Protein 5JM0 (pdb70)

Solvent-accessible surface area: 46627 Å² total; per-residue (Å²): 116,62,69,83,61,21,61,70,43,4,39,77,112,103,79,104,20,95,35,101,54,109,96,66,9,82,56,7,54,43,85,201,76,31,125,65,12,41,108,85,39,170,133,68,153,60,90,8,92,91,3,65,106,63,38,98,63,34,119,32,194,8,26,2,8,0,16,8,65,4,31,45,35,112,108,216,98,51,50,134,7,60,16,30,17,79,4,37,26,9,32,13,2,9,3,2,42,8,141,118,48,84,33,18,39,18,3,26,18,31,125,166,30,76,13,88,13,71,171,132,83,128,30,145,32,103,24,7,1,3,2,3,13,96,60,65,50,7,110,25,80,10,32,12,1,29,110,71,13,72,15,2,99,42,7,18,117,6,4,27,33,4,13,147,55,40,78,41,150,34,177,83,54,87,53,8,46,107,15,5,73,64,5,29,106,60,52,82,91,147,54,94,84,20,9,84,126,5,52,88,78,5,32,155,95,7,98,158,149,105,30,34,18,6,2,13,2,10,6,4,2,5,3,7,41,65,52,19,48,70,38,3,79,90,5,4,7,3,7,13,7,16,0,62,47,3,34,137,90,16,77,90,3,12,3,20,2,6,1,3,7,2,8,72,12,4,19,90,36,4,69,92,109,25,59,145,34,5,68,75,21,9,109,147,38,34,0,14,12,4,2,8,8,4,1,2,7,5,14,12,4,3,16,8,0,1,17,9,14,2,10,36,15,5,33,97,21,112,127,110,107,37,34,57,47,2,91,9,19,14,17,5,21,4,49,0,2,3,2,2,14,0,12,20,5,129,50,4,50,3,81,6,0,8,5,11,59,3,34,110,68,94,155,43,96,21,73,64,1,30,8,20,1,26,8,64,15,49,31,72,2,60,1,11,11,2,4,60,40,29,24,90,13,16,14,87,15,18,34,2,34,136,9,14,141,96,5,103,97,12,17,164,32,22,4,6,7,17,19,7,3,82,4,77,16,13,14,4,26,15,62,41,57,10,60,38,18,63,152,3,33,39,8,47,41,100,111,47,88,117,88,24,86,24,58,28,6,18,13,16,69,99,4,28,67,36,11,144,137,135,69,102,184,27,170,132,52,30,77,55,79,12,22,14,52,64,50,11,44,14,1,7,12,20,0,5,2,73,14,3,41,27,5,15,105,1,13,51,33,3,18,59,20,0,31,78,10,16,114,10,14,134,87,131,78,112,75,97,65,24,23,24,176,104,5,36,115,9,2,51,48,10,0,32,8,3,1,11,19,4,6,18,2,25,23,59,54,111,5,12,126,110,4,54,51,72,26,9,68,65,6,28,118,72,3,52,65,48,45,55,117,32,30,94,73,51,15,34,90,7,119,49,25,127,71,113,129,159,76,177,75,152,66,132,164,54,55,61,64,37,67,84,40,104,75,51,45,47,133,136,55,5,39,16,47,35,6,43,10,167,122,39,57,34,106,9,111,88,0,10,30,16,0,18,32,36,1,34,110,81,8,120,13,6,76,36,117,104,146,45,150,88,127,106,6,66,64,111,25,126,41,96,63,70,42,120,69,115,110,123,38,16,56,70,49,68,12,59,40,78,106,125,13,132,18,124,44,66,50,54,53,48,13,57,130,142,12,160,60,38,8,22,15,14,20,0,62,17,77,4,99,88,56,109,30,46,7,23,5,0,15,0,8,0,64,53,207,23,113,50,6,18,6,5,4,10,13,1,31,7,150,40,78,10,122,103,74,140,51,42,93,30,89,34,26,25,8,1,5,44,1,1,2,3,3,22,124,170,63,42,3,2,0,1,0,0,34,6,2,2,7,6,3,12,83,47,18,37,1,21,0,2,3,16,2,1,3,112,17,120,11,55,68,6,16,141,32,90,16,123,4,69,0,0,22,0,22,5,114,34,78,48,33,34,25,2,10,102,42,0,18,110,61,42,96,105,119,77,98,75,90,27,167,90,135,52,132,70,149,117,83,114,78,25,119,44,78,36,134,34,24,36,63,28,0,36,9,6,14,59,120,135,34,2,30,2,8,8,5,14,1,9,26,13,70,122,49,112,6,68,5,76,23,49,70,109,182,89,182,30,55,47,1,18,3,14,22,106,121,50,218,115,170,37,29,132,121,0,134,38,6,33,4,2,4,0,26,14,57,110

GO terms:
  GO:0000329 fungal-type vacuole membrane (C, IDA)
  GO:0034270 Cvt complex (C, IDA)
  GO:0004559 alpha-mannosidase activity (F, IDA)
  GO:0042149 cellular response to glucose starvation (P, IMP)
  GO:0009313 oligosaccharide catabolic process (P, IMP)
  GO:0019309 mannose catabolic process (P, IMP)
  GO:0006995 cellular response to nitrogen starvation (P, IMP)
  GO:0005515 protein binding (F, IPI)

InterPro domains:
  IPR000602 Glycoside hydrolase family 38, N-terminal domain [PF01074] (289-561)
  IPR011013 Galactose mutarotase-like domain superfamily [SSF74650] (707-1083)
  IPR011330 Glycoside hydrolase/deacetylase, beta/alpha-barrel [SSF88713] (289-563)
  IPR011682 Glycosyl hydrolase family 38, C-terminal [PF07748] (709-928)
  IPR015341 Glycoside hydrolase family 38, central domain [PF09261] (565-664)
  IPR015341 Glycoside hydrolase family 38, central domain [SM00872] (565-645)
  IPR027291 Glycoside hydrolase 38, N-terminal domain superfamily [G3DSA:3.20.110.10] (286-565)
  IPR028995 Glycoside hydrolase families 57/38, central domain superfamily [SSF88688] (564-669)
  IPR037094 Glycoside hydrolase family 38, central domain superfamily [G3DSA:1.20.1270.50] (569-670)
  IPR041147 Glycosyl hydrolases family 38, C-terminal domain [PF17677] (986-1079)
  IPR054723 Alpha-mannosidase Ams1-like, N-terminal [PF22907] (71-206)

Nearest PDB structures (foldseek):
  5jm0-assembly1_A  TM=1.001E+00  e=0.000E+00  Saccharomyces cerevisiae S288C
  7dd9-assembly1_A  TM=8.803E-01  e=8.271E-75  Schizosaccharomyces pombe 972h-
  7vqo-assembly1_A  TM=8.665E-01  e=3.136E-72  Thermochaetoides thermophila DSM 1495
  7ufs-assembly1_D  TM=8.437E-01  e=1.717E-60  Bifidobacterium longum
  6rry-assembly1_A  TM=6.645E-01  e=5.217E-22  Drosophila melanogaster

Radius of gyration: 32.11 Å; Cα contacts (8 Å, |Δi|>4): 1920; chains: 1; bounding box: 74×74×101 Å

B-factor: mean 110.64, std 63.25, range [19.18, 408.56]

Organism: Saccharomyces cerevisiae (strain ATCC 204508 / S288c) (NCBI:txid559292)

Secondary structure (DSSP, 8-state):
--HHHHHTTTTT----EE----TTEEEEEE---HHHHSTTTSSSS-S-EE--S-----S-S-EEEEEE-BPPPSSSHHHHSPPEEE----SB--EE--SSS---B---S-SS---BPPSSS-S-B--EEEEE--------EEEE--HHHHHHHHHHHHHHHHHHHS-TTSHHHHHHHHHHHHHHHHHTT--HHHHHHHHHHHHHHH-----EE--EEE----SSSSS-HHHHTTTSHHHHHHHHHHHHHSSS--EEES-SHHHHHHHHHS-SSSHHHHHHHHHHSSEEEETT-S----SSSS-HHHHHHHHHTTSGGGGSS---EES--B-SS--S--SSHHHHHHHTT--EEE-SSS---S-SS---SSEEEE-TTS-EEEEE---TTTTSSBTT---GGGTHHHHHTT--SSB---EES--SSSS----TTHHHHHHHHHHHS-SSSSSPEE-S---HHHHHHHHHHHS---SS-----S---S----GGGTS-THHHHHHHHHHHHHHHHHHHTTTTTTTS-SS-S--HHHHHHHHHHHGGG-STTTTTT-S-HHHHHHHSSHHHHHHHHHHHHHTTTTTTTTGGG-SS-B--------STT-----SS-EEEEPTTT-SEEEEE-TTT--B-----EEEEEE--S-SSS--PPTTPPPEE---S--EEES---SS---EEE-B--SS---EEE--EEEE----EEEEEEEEEEEEE-S--SEEEEEEEE-----SEEEE--TTS-EEEESS--TT---S---EE-SSEEEEE-SSEEEEEEEES--EEEESSSEEEEEEEE---SS-TTTTSEEEEEEE--EEEESSSTTHHHHTTGGGG----B------S--------S---TTEEEEEEEE------EEEEEEESS-SS--EE-----SSSEEEEB-TT--B------SEEPTT-EEEEEEE-

Foldseek 3Di:
DCLCVLQVDLLPACAKDFDFDQPQKWKFKDQPAPVVVLVVPPPDDDRIGRDSDWDDDDADQIKMKIKHKDADPDPPPQLVWWKWKAKAAFQAKWKAFQDSHDDTAAGNAHRGDIDGDDSPDHGITMMMIMHGPNPDIMDIGIIIRHPLLVLLSLLLNLLSLVLVQDDPVDCVNVLSSVLSVQQCVQVPPDDPVSSSVNSVVSLCSLPPQEEAEAEAEEKAADCCFQDHNVRLLNVLSNAVNLVVVLCVVDPLHAYEDAALCSVVSCCVSPVPNVVVVVQVVQVPARYAYELLFHFQFAAFAAFCVLVLCRLQVSCVCVVPRHDRYALEHERAPHFWDFLCVLVQSVQSVRQEYEYFDQDDADPQLFHAQFDWEQEPLRGIGGYGYFDNCGQCLQEVDSSQCNCVVVQPVRDPQRYGYYYYWDNDGSMTHDDSCVNVSQVSNCSNPDDDDDPYHYDHSDDVRVVVVSNPPPDDPDDDTGYDYTMGDAQRLCFLQQFPLVLVQLLVLLSVLLLPCFPVQVVQQVVDDDVRTDCQVPSSVLSVLSSSQRHHCRRSQHHAAVCSVVSVPCSSVVSNVVSVVVVVVVCASPCQQPFWDFDDDDFDDDDPVFWDDADAWTWGDDPQFRFIAWTADPVLGDTGGRAFWKWKFFFDAFRRHTDGDDPDDIDTQRDRKDWAWDDDDLAWTWIFIWTADPVTWTKGKIWTDCGPPVGHDQWIKIKIKTFFDDDFRMWMKIKGAFPDDAQWKWAATHQEIDIDGLDDDPPYDGDDFKDFHHFWIWGDPLAWTKIKGWPSFRMWHRDNRMTMTTNHGGGPYNHPVSTGGMDMIMMTIGTTGNVCPLVSLVCHRPVSDDTDTDRDHHDHDDDDNFFDDWDDSQKDWSDKHFHNDLRKIKTKIGGHDFPPDWAFGPGDHPPWHKAWHGSNRDDDPVGDGRIHHGGHMTMMITHD

Structure (mmCIF, N/CA/C/O backbone):
data_5JM0
#
_entry.id   5JM0
#
_cell.length_a   1.0
_cell.length_b   1.0
_cell.length_c   1.0
_cell.angle_alpha   90.00
_cell.angle_beta   90.00
_cell.angle_gamma   90.00
#
_symmetry.space_group_name_H-M   'P 1'
#
loop_
_atom_site.group_PDB
_atom_site.id
_atom_site.type_symbol
_atom_site.label_atom_id
_atom_site.label_alt_id
_atom_site.label_comp_id
_atom_site.label_asym_id
_atom_site.label_entity_id
_atom_site.label_seq_id
_atom_site.pdbx_PDB_ins_code
_atom_site.Cartn_x
_atom_site.Cartn_y
_atom_site.Cartn_z
_atom_site.occupancy
_atom_site.B_iso_or_equiv
_atom_site.auth_seq_id
_atom_site.auth_comp_id
_atom_site.auth_asym_id
_atom_site.auth_atom_id
_atom_site.pdbx_PDB_model_num
ATOM 1 N N . UNK A 1 1 ? 124.379 141.269 153.021 1.00 32.59 -12 UNK A N 1
ATOM 2 C CA . UNK A 1 1 ? 125.087 142.473 152.603 1.00 30.65 -12 UNK A CA 1
ATOM 3 C C . UNK A 1 1 ? 124.124 143.640 152.419 1.00 28.50 -12 UNK A C 1
ATOM 4 O O . UNK A 1 1 ? 124.477 144.656 151.818 1.00 26.36 -12 UNK A O 1
ATOM 5 N N . UNK A 1 2 ? 122.909 143.479 152.942 1.00 25.00 -11 UNK A N 1
ATOM 6 C CA . UNK A 1 2 ? 121.861 144.495 152.860 1.00 25.77 -11 UNK A CA 1
ATOM 7 C C . UNK A 1 2 ? 121.577 144.914 151.419 1.00 27.42 -11 UNK A C 1
ATOM 8 O O . UNK A 1 2 ? 121.283 146.078 151.148 1.00 31.84 -11 UNK A O 1
ATOM 10 N N . UNK A 1 3 ? 121.670 143.958 150.500 1.00 26.98 -10 UNK A N 1
ATOM 11 C CA . UNK A 1 3 ? 121.415 144.224 149.089 1.00 25.81 -10 UNK A CA 1
ATOM 12 C C . UNK A 1 3 ? 119.919 144.279 148.801 1.00 24.21 -10 UNK A C 1
ATOM 13 O O . UNK A 1 3 ? 119.450 145.141 148.058 1.00 26.08 -10 UNK A O 1
ATOM 15 N N . UNK A 1 4 ? 119.173 143.352 149.395 1.00 24.38 -9 UNK A N 1
ATOM 16 C CA . UNK A 1 4 ? 117.729 143.295 149.204 1.00 26.93 -9 UNK A CA 1
ATOM 17 C C . UNK A 1 4 ? 117.008 144.122 150.262 1.00 28.08 -9 UNK A C 1
ATOM 18 O O . UNK A 1 4 ? 115.781 144.217 150.260 1.00 26.46 -9 UNK A O 1
ATOM 20 N N . UNK A 1 5 ? 117.778 144.708 151.172 1.00 30.34 -8 UNK A N 1
ATOM 21 C CA . UNK A 1 5 ? 117.219 145.553 152.219 1.00 34.19 -8 UNK A CA 1
ATOM 22 C C . UNK A 1 5 ? 116.880 146.949 151.701 1.00 32.32 -8 UNK A C 1
ATOM 23 O O . UNK A 1 5 ? 115.809 147.477 151.983 1.00 31.49 -8 UNK A O 1
ATOM 25 N N . UNK A 1 6 ? 117.812 147.551 150.970 1.00 29.41 -7 UNK A N 1
ATOM 26 C CA . UNK A 1 6 ? 117.621 148.894 150.425 1.00 28.06 -7 UNK A CA 1
ATOM 27 C C . UNK A 1 6 ? 116.838 148.915 149.112 1.00 28.02 -7 UNK A C 1
ATOM 28 O O . UNK A 1 6 ? 116.074 149.845 148.851 1.00 31.44 -7 UNK A O 1
ATOM 30 N N . UNK A 1 7 ? 117.041 147.895 148.285 1.00 28.17 -6 UNK A N 1
ATOM 31 C CA . UNK A 1 7 ? 116.523 147.898 146.919 1.00 32.67 -6 UNK A CA 1
ATOM 32 C C . UNK A 1 7 ? 115.024 147.615 146.829 1.00 31.26 -6 UNK A C 1
ATOM 33 O O . UNK A 1 7 ? 114.306 148.282 146.085 1.00 31.05 -6 UNK A O 1
ATOM 35 N N . UNK A 1 8 ? 114.560 146.614 147.570 1.00 31.98 -5 UNK A N 1
ATOM 36 C CA . UNK A 1 8 ? 113.173 146.166 147.467 1.00 28.87 -5 UNK A CA 1
ATOM 37 C C . UNK A 1 8 ? 112.243 146.739 148.540 1.00 30.03 -5 UNK A C 1
ATOM 38 O O . UNK A 1 8 ? 111.065 146.388 148.586 1.00 28.31 -5 UNK A O 1
ATOM 40 N N . UNK A 1 9 ? 112.763 147.606 149.403 1.00 30.75 -4 UNK A N 1
ATOM 41 C CA . UNK A 1 9 ? 111.972 148.107 150.528 1.00 30.35 -4 UNK A CA 1
ATOM 42 C C . UNK A 1 9 ? 111.133 149.331 150.172 1.00 30.10 -4 UNK A C 1
ATOM 43 O O . UNK A 1 9 ? 109.909 149.248 150.080 1.00 33.10 -4 UNK A O 1
ATOM 45 N N . UNK A 1 10 ? 111.796 150.467 149.980 1.00 27.61 -3 UNK A N 1
ATOM 46 C CA . UNK A 1 10 ? 111.099 151.723 149.723 1.00 26.89 -3 UNK A CA 1
ATOM 47 C C . UNK A 1 10 ? 110.601 151.807 148.284 1.00 24.66 -3 UNK A C 1
ATOM 48 O O . UNK A 1 10 ? 109.858 152.721 147.928 1.00 26.28 -3 UNK A O 1
ATOM 50 N N . UNK A 1 11 ? 111.013 150.849 147.461 1.00 24.52 -2 UNK A N 1
ATOM 51 C CA . UNK A 1 11 ? 110.586 150.801 146.069 1.00 24.70 -2 UNK A CA 1
ATOM 52 C C . UNK A 1 11 ? 109.156 150.283 145.955 1.00 24.96 -2 UNK A C 1
ATOM 53 O O . UNK A 1 11 ? 108.494 150.479 144.936 1.00 26.96 -2 UNK A O 1
ATOM 55 N N . UNK A 1 12 ? 108.686 149.620 147.007 1.00 23.92 -1 UNK A N 1
ATOM 56 C CA . UNK A 1 12 ? 107.332 149.078 147.026 1.00 22.58 -1 UNK A CA 1
ATOM 57 C C . UNK A 1 12 ? 106.463 149.794 148.055 1.00 22.92 -1 UNK A C 1
ATOM 58 O O . UNK A 1 12 ? 105.601 150.598 147.695 1.00 24.90 -1 UNK A O 1
ATOM 60 N N . UNK A 1 13 ? 106.707 149.498 149.330 1.00 25.21 0 UNK A N 1
ATOM 61 C CA . UNK A 1 13 ? 105.963 150.086 150.443 1.00 22.65 0 UNK A CA 1
ATOM 62 C C . UNK A 1 13 ? 104.455 149.915 150.280 1.00 21.91 0 UNK A C 1
ATOM 63 O O . UNK A 1 13 ? 103.705 150.892 150.292 1.00 27.44 0 UNK A O 1
ATOM 65 N N . LYS A 1 58 ? 98.265 169.133 147.727 1.00 129.84 45 LYS A N 1
ATOM 66 C CA . LYS A 1 58 ? 98.711 168.104 148.658 1.00 129.84 45 LYS A CA 1
ATOM 67 C C . LYS A 1 58 ? 99.245 166.884 147.915 1.00 129.84 45 LYS A C 1
ATOM 68 O O . LYS A 1 58 ? 99.539 166.953 146.723 1.00 129.84 45 LYS A O 1
ATOM 74 N N . ARG A 1 59 ? 99.361 165.766 148.625 1.00 95.88 46 ARG A N 1
ATOM 75 C CA . ARG A 1 59 ? 99.874 164.532 148.038 1.00 95.88 46 ARG A CA 1
ATOM 76 C C . ARG A 1 59 ? 98.837 163.915 147.100 1.00 95.88 46 ARG A C 1
ATOM 77 O O . ARG A 1 59 ? 97.760 164.479 146.903 1.00 95.88 46 ARG A O 1
ATOM 83 N N . ILE A 1 60 ? 99.167 162.762 146.524 1.00 95.41 47 ILE A N 1
ATOM 84 C CA . ILE A 1 60 ? 98.287 162.089 145.573 1.00 95.41 47 ILE A CA 1
ATOM 85 C C . ILE A 1 60 ? 96.908 161.806 146.170 1.00 95.41 47 ILE A C 1
ATOM 86 O O . ILE A 1 60 ? 96.787 161.216 147.243 1.00 95.41 47 ILE A O 1
ATOM 91 N N . SER A 1 61 ? 95.870 162.247 145.465 1.00 80.35 48 SER A N 1
ATOM 92 C CA . SER A 1 61 ? 94.498 162.073 145.925 1.00 80.35 48 SER A CA 1
ATOM 93 C C . SER A 1 61 ? 93.609 161.548 144.803 1.00 80.35 48 SER A C 1
ATOM 94 O O . SER A 1 61 ? 93.729 161.970 143.653 1.00 80.35 48 SER A O 1
ATOM 97 N N . LEU A 1 62 ? 92.716 160.625 145.146 1.00 132.19 49 LEU A N 1
ATOM 98 C CA . LEU A 1 62 ? 91.828 160.018 144.162 1.00 132.19 49 LEU A CA 1
ATOM 99 C C . LEU A 1 62 ? 90.368 160.363 144.439 1.00 132.19 49 LEU A C 1
ATOM 100 O O . LEU A 1 62 ? 89.804 159.949 145.451 1.00 132.19 49 LEU A O 1
ATOM 105 N N . ASP A 1 63 ? 89.761 161.123 143.532 1.00 111.95 50 ASP A N 1
ATOM 106 C CA . ASP A 1 63 ? 88.353 161.481 143.651 1.00 111.95 50 ASP A CA 1
ATOM 107 C C . ASP A 1 63 ? 87.547 160.807 142.546 1.00 111.95 50 ASP A C 1
ATOM 108 O O . ASP A 1 63 ? 88.065 160.548 141.461 1.00 111.95 50 ASP A O 1
ATOM 113 N N . HIS A 1 64 ? 86.280 160.521 142.825 1.00 105.80 51 HIS A N 1
ATOM 114 C CA . HIS A 1 64 ? 85.439 159.817 141.865 1.00 105.80 51 HIS A CA 1
ATOM 115 C C . HIS A 1 64 ? 84.205 160.625 141.480 1.00 105.80 51 HIS A C 1
ATOM 116 O O . HIS A 1 64 ? 83.398 160.990 142.335 1.00 105.80 51 HIS A O 1
ATOM 123 N N . ASP A 1 65 ? 84.065 160.900 140.187 1.00 162.03 52 ASP A N 1
ATOM 124 C CA . ASP A 1 65 ? 82.868 161.551 139.672 1.00 162.03 52 ASP A CA 1
ATOM 125 C C . ASP A 1 65 ? 82.109 160.568 138.787 1.00 162.03 52 ASP A C 1
ATOM 126 O O . ASP A 1 65 ? 82.542 160.255 137.678 1.00 162.03 52 ASP A O 1
ATOM 131 N N . HIS A 1 66 ? 80.975 160.085 139.285 1.00 98.52 53 HIS A N 1
ATOM 132 C CA . HIS A 1 66 ? 80.191 159.088 138.567 1.00 98.52 53 HIS A CA 1
ATOM 133 C C . HIS A 1 66 ? 79.311 159.709 137.486 1.00 98.52 53 HIS A C 1
ATOM 134 O O . HIS A 1 66 ? 79.238 159.202 136.368 1.00 98.52 53 HIS A O 1
ATOM 141 N N . VAL A 1 67 ? 78.654 160.816 137.819 1.00 130.70 54 VAL A N 1
ATOM 142 C CA . VAL A 1 67 ? 77.714 161.445 136.899 1.00 130.70 54 VAL A CA 1
ATOM 143 C C . VAL A 1 67 ? 78.434 162.182 135.775 1.0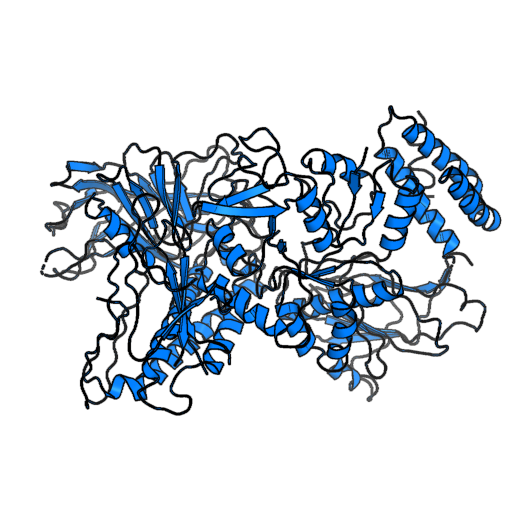0 130.70 54 VAL A C 1
ATOM 144 O O . VAL A 1 67 ? 79.665 162.209 135.731 1.00 130.70 54 VAL A O 1
ATOM 148 N N . LYS A 1 68 ? 77.650 162.751 134.858 1.00 126.52 55 LYS A N 1
ATOM 149 C CA . LYS A 1 68 ? 78.157 163.557 133.743 1.00 126.52 55 LYS A CA 1
ATOM 150 C C . LYS A 1 68 ? 78.975 162.739 132.738 1.00 126.52 55 LYS A C 1
ATOM 151 O O . LYS A 1 68 ? 79.413 163.262 131.713 1.00 126.52 55 LYS A O 1
ATOM 157 N N . VAL A 1 69 ? 79.179 161.460 133.038 1.00 78.32 56 VAL A N 1
ATOM 158 C CA . VAL A 1 69 ? 79.981 160.580 132.197 1.00 78.32 56 VAL A CA 1
ATOM 159 C C . VAL A 1 69 ? 79.126 159.859 131.156 1.00 78.32 56 VAL A C 1
ATOM 160 O O . VAL A 1 69 ? 78.103 159.261 131.488 1.00 78.32 56 VAL A O 1
ATOM 164 N N . TRP A 1 70 ? 79.553 159.918 129.897 1.00 67.37 57 TRP A N 1
ATOM 165 C CA . TRP A 1 70 ? 78.818 159.284 128.807 1.00 67.37 57 TRP A CA 1
ATOM 166 C C . TRP A 1 70 ? 79.665 158.241 128.078 1.00 67.37 57 TRP A C 1
ATOM 167 O O . TRP A 1 70 ? 80.890 158.351 128.026 1.00 67.37 57 TRP A O 1
ATOM 177 N N . TRP A 1 71 ? 79.005 157.231 127.518 1.00 121.89 58 TRP A N 1
ATOM 178 C CA . TRP A 1 71 ? 79.690 156.204 126.736 1.00 121.89 58 TRP A CA 1
ATOM 179 C C . TRP A 1 71 ? 79.020 156.025 125.376 1.00 121.89 58 TRP A C 1
ATOM 180 O O . TRP A 1 71 ? 77.827 156.284 125.225 1.00 121.89 58 TRP A O 1
ATOM 190 N N . TYR A 1 72 ? 79.792 155.580 124.389 1.00 124.42 59 TYR A N 1
ATOM 191 C CA . TYR A 1 72 ? 79.283 155.429 123.029 1.00 124.42 59 TYR A CA 1
ATOM 192 C C . TYR A 1 72 ? 79.978 154.288 122.289 1.00 124.42 59 TYR A C 1
ATOM 193 O O . TYR A 1 72 ? 81.170 154.052 122.475 1.00 124.42 59 TYR A O 1
ATOM 202 N N . GLN A 1 73 ? 79.228 153.580 121.451 1.00 103.88 60 GLN A N 1
ATOM 203 C CA . GLN A 1 73 ? 79.786 152.465 120.693 1.00 103.88 60 GLN A CA 1
ATOM 204 C C . GLN A 1 73 ? 79.156 152.351 119.307 1.00 103.88 60 GLN A C 1
ATOM 205 O O . GLN A 1 73 ? 77.947 152.520 119.150 1.00 103.88 60 GLN A O 1
ATOM 211 N N . VAL A 1 74 ? 79.981 152.062 118.306 1.00 71.58 61 VAL A N 1
ATOM 212 C CA . VAL A 1 74 ? 79.489 151.835 116.952 1.00 71.58 61 VAL A CA 1
ATOM 213 C C . VAL A 1 74 ? 79.615 150.365 116.574 1.00 71.58 61 VAL A C 1
ATOM 214 O O . VAL A 1 74 ? 80.718 149.864 116.364 1.00 71.58 61 VAL A O 1
ATOM 218 N N . SER A 1 75 ? 78.481 149.678 116.484 1.00 60.88 62 SER A N 1
ATOM 219 C CA . SER A 1 75 ? 78.471 148.270 116.110 1.00 60.88 62 SER A CA 1
ATOM 220 C C . SER A 1 75 ? 78.222 148.109 114.615 1.00 60.88 62 SER A C 1
ATOM 221 O O . SER A 1 75 ? 78.203 146.994 114.093 1.00 60.88 62 SER A O 1
ATOM 224 N N . PHE A 1 76 ? 78.032 149.233 113.932 1.00 96.59 63 PHE A N 1
ATOM 225 C CA . PHE A 1 76 ? 77.759 149.227 112.500 1.00 96.59 63 PHE A CA 1
ATOM 226 C C . PHE A 1 76 ? 79.038 149.019 111.696 1.00 96.59 63 PHE A C 1
ATOM 227 O O . PHE A 1 76 ? 79.774 149.968 111.425 1.00 96.59 63 PHE A O 1
ATOM 235 N N . SER A 1 90 ? 84.692 158.887 112.274 1.00 128.22 77 SER A N 1
ATOM 236 C CA . SER A 1 90 ? 85.137 160.268 112.130 1.00 128.22 77 SER A CA 1
ATOM 237 C C . SER A 1 90 ? 84.773 161.097 113.358 1.00 128.22 77 SER A C 1
ATOM 238 O O . SER A 1 90 ? 83.687 160.949 113.918 1.00 128.22 77 SER A O 1
ATOM 241 N N . TRP A 1 91 ? 85.688 161.968 113.768 1.00 60.27 78 TRP A N 1
ATOM 242 C CA . TRP A 1 91 ? 85.471 162.823 114.930 1.00 60.27 78 TRP A CA 1
ATOM 243 C C . TRP A 1 91 ? 84.533 163.979 114.601 1.00 60.27 78 TRP A C 1
ATOM 244 O O . TRP A 1 91 ? 83.865 164.520 115.483 1.00 60.27 78 TRP A O 1
ATOM 254 N N . LYS A 1 92 ? 84.490 164.356 113.328 1.00 116.61 79 LYS A N 1
ATOM 255 C CA . LYS A 1 92 ? 83.641 165.453 112.878 1.00 116.61 79 LYS A CA 1
ATOM 256 C C . LYS A 1 92 ? 82.188 165.004 112.741 1.00 116.61 79 LYS A C 1
ATOM 257 O O . LYS A 1 92 ? 81.264 165.806 112.865 1.00 116.61 79 LYS A O 1
ATOM 263 N N . SER A 1 93 ? 81.994 163.714 112.486 1.00 36.43 80 SER A N 1
ATOM 264 C CA . SER A 1 93 ? 80.655 163.168 112.298 1.00 36.43 80 SER A CA 1
ATOM 265 C C . SER A 1 93 ? 79.934 162.948 113.625 1.00 36.43 80 SER A C 1
ATOM 266 O O . SER A 1 93 ? 78.709 163.049 113.697 1.00 36.43 80 SER A O 1
ATOM 269 N N . ILE A 1 94 ? 80.696 162.648 114.672 1.00 108.00 81 ILE A N 1
ATOM 270 C CA . ILE A 1 94 ? 80.113 162.327 115.970 1.00 108.00 81 ILE A CA 1
ATOM 271 C C . ILE A 1 94 ? 79.796 163.566 116.805 1.00 108.00 81 ILE A C 1
ATOM 272 O O . ILE A 1 94 ? 79.067 163.480 117.794 1.00 108.00 81 ILE A O 1
ATOM 277 N N . ILE A 1 95 ? 80.339 164.714 116.413 1.00 132.86 82 ILE A N 1
ATOM 278 C CA . ILE A 1 95 ? 80.120 165.941 117.172 1.00 132.86 82 ILE A CA 1
ATOM 279 C C . ILE A 1 95 ? 78.725 166.499 116.892 1.00 132.86 82 ILE A C 1
ATOM 280 O O . ILE A 1 95 ? 78.149 167.202 117.723 1.00 132.86 82 ILE A O 1
ATOM 285 N N . GLU A 1 96 ? 78.183 166.175 115.722 1.00 78.12 83 GLU A N 1
ATOM 286 C CA . GLU A 1 96 ? 76.834 166.593 115.362 1.00 78.12 83 GLU A CA 1
ATOM 287 C C . GLU A 1 96 ? 75.795 165.625 115.919 1.00 78.12 83 GLU A C 1
ATOM 288 O O . GLU A 1 96 ? 74.611 165.949 116.005 1.00 78.12 83 GLU A O 1
ATOM 294 N N . ARG A 1 97 ? 76.251 164.435 116.295 1.00 136.22 84 ARG A N 1
ATOM 295 C CA . ARG A 1 97 ? 75.365 163.394 116.804 1.00 136.22 84 ARG A CA 1
ATOM 296 C C . ARG A 1 97 ? 75.319 163.381 118.329 1.00 136.22 84 ARG A C 1
ATOM 297 O O . ARG A 1 97 ? 74.646 162.545 118.930 1.00 136.22 84 ARG A O 1
ATOM 304 N N . ASP A 1 98 ? 76.036 164.311 118.951 1.00 72.03 85 ASP A N 1
ATOM 305 C CA . ASP A 1 98 ? 76.140 164.343 120.405 1.00 72.03 85 ASP A CA 1
ATOM 306 C C . ASP A 1 98 ? 74.981 165.090 121.060 1.00 72.03 85 ASP A C 1
ATOM 307 O O . ASP A 1 98 ? 74.159 164.491 121.755 1.00 72.03 85 ASP A O 1
ATOM 312 N N . LYS A 1 99 ? 74.923 166.398 120.836 1.00 152.39 86 LYS A N 1
ATOM 313 C CA . LYS A 1 99 ? 73.965 167.257 121.525 1.00 152.39 86 LYS A CA 1
ATOM 314 C C . LYS A 1 99 ? 72.525 167.063 121.053 1.00 152.39 86 LYS A C 1
ATOM 315 O O . LYS A 1 99 ? 71.583 167.400 121.771 1.00 152.39 86 LYS A O 1
ATOM 321 N N . LYS A 1 100 ? 72.352 166.523 119.851 1.00 209.17 87 LYS A N 1
ATOM 322 C CA . LYS A 1 100 ? 71.019 166.380 119.274 1.00 209.17 87 LYS A CA 1
ATOM 323 C C . LYS A 1 100 ? 70.284 165.148 119.797 1.00 209.17 87 LYS A C 1
ATOM 324 O O . LYS A 1 100 ? 70.734 164.018 119.607 1.00 209.17 87 LYS A O 1
ATOM 330 N N . GLY A 1 101 ? 69.146 165.382 120.447 1.00 103.85 88 GLY A N 1
ATOM 331 C CA . GLY A 1 101 ? 68.282 164.318 120.930 1.00 103.85 88 GLY A CA 1
ATOM 332 C C . GLY A 1 101 ? 68.968 163.330 121.853 1.00 103.85 88 GLY A C 1
ATOM 333 O O . GLY A 1 101 ? 69.964 163.656 122.499 1.00 103.85 88 GLY A O 1
ATOM 334 N N . GLU A 1 102 ? 68.429 162.115 121.917 1.00 220.22 89 GLU A N 1
ATOM 335 C CA . GLU A 1 102 ? 69.075 161.039 122.656 1.00 220.22 89 GLU A CA 1
ATOM 336 C C . GLU A 1 102 ? 69.525 159.938 121.703 1.00 220.22 89 GLU A C 1
ATOM 337 O O . GLU A 1 102 ? 68.709 159.188 121.167 1.00 220.22 89 GLU A O 1
ATOM 343 N N . LEU A 1 103 ? 70.834 159.852 121.501 1.00 150.50 90 LEU A N 1
ATOM 344 C CA . LEU A 1 103 ? 71.432 158.837 120.643 1.00 150.50 90 LEU A CA 1
ATOM 345 C C . LEU A 1 103 ? 72.110 157.757 121.475 1.00 150.50 90 LEU A C 1
ATOM 346 O O . LEU A 1 103 ? 71.958 157.718 122.696 1.00 150.50 90 LEU A O 1
ATOM 351 N N . GLU A 1 104 ? 72.848 156.876 120.804 1.00 115.07 91 GLU A N 1
ATOM 352 C CA . GLU A 1 104 ? 73.530 155.761 121.458 1.00 115.07 91 GLU A CA 1
ATOM 353 C C . GLU A 1 104 ? 74.499 156.218 122.552 1.00 115.07 91 GLU A C 1
ATOM 354 O O . GLU A 1 104 ? 74.989 155.401 123.332 1.00 115.07 91 GLU A O 1
ATOM 360 N N . PHE A 1 105 ? 74.778 157.518 122.604 1.00 140.90 92 PHE A N 1
ATOM 361 C CA . PHE A 1 105 ? 75.528 158.085 123.716 1.00 140.90 92 PHE A CA 1
ATOM 362 C C . PHE A 1 105 ? 74.669 157.979 124.971 1.00 140.90 92 PHE A C 1
ATOM 363 O O . PHE A 1 105 ? 73.550 158.492 125.006 1.00 140.90 92 PHE A O 1
ATOM 371 N N . ARG A 1 106 ? 75.192 157.321 126.000 1.00 95.92 93 ARG A N 1
ATOM 372 C CA . ARG A 1 106 ? 74.419 157.064 127.213 1.00 95.92 93 ARG A CA 1
ATOM 373 C C . ARG A 1 106 ? 75.280 157.164 128.466 1.00 95.92 93 ARG A C 1
ATOM 374 O O . ARG A 1 106 ? 76.507 157.164 128.387 1.00 95.92 93 ARG A O 1
ATOM 380 N N . GLU A 1 107 ? 74.626 157.249 129.620 1.00 85.48 94 GLU A N 1
ATOM 381 C CA . GLU A 1 107 ? 75.322 157.321 130.900 1.00 85.48 94 GLU A CA 1
ATOM 382 C C . GLU A 1 107 ? 76.052 156.016 131.209 1.00 85.48 94 GLU A C 1
ATOM 383 O O . GLU A 1 107 ? 75.479 154.933 131.098 1.00 85.48 94 GLU A O 1
ATOM 389 N N . ALA A 1 108 ? 77.319 156.128 131.596 1.00 136.20 95 ALA A N 1
ATOM 390 C CA . ALA A 1 108 ? 78.120 154.960 131.944 1.00 136.20 95 ALA A CA 1
ATOM 391 C C . ALA A 1 108 ? 78.303 154.855 133.454 1.00 136.20 95 ALA A C 1
ATOM 392 O O . ALA A 1 108 ? 77.742 153.966 134.092 1.00 136.20 95 ALA A O 1
ATOM 394 N N . ASN A 1 109 ? 79.129 155.749 133.996 1.00 262.86 96 ASN A N 1
ATOM 395 C CA . ASN A 1 109 ? 79.352 155.930 135.437 1.00 262.86 96 ASN A CA 1
ATOM 396 C C . ASN A 1 109 ? 80.016 154.727 136.118 1.00 262.86 96 ASN A C 1
ATOM 397 O O . ASN A 1 109 ? 80.401 154.807 137.285 1.00 262.86 96 ASN A O 1
ATOM 402 N N . ILE A 1 110 ? 80.160 153.624 135.390 1.00 135.66 97 ILE A N 1
ATOM 403 C CA . ILE A 1 110 ? 80.833 152.436 135.910 1.00 135.66 97 ILE A CA 1
ATOM 404 C C . ILE A 1 110 ? 81.768 151.828 134.872 1.00 135.66 97 ILE A C 1
ATOM 405 O O . ILE A 1 110 ? 81.868 152.319 133.748 1.00 135.66 97 ILE A O 1
ATOM 410 N N . ASN A 1 111 ? 82.445 150.751 135.256 1.00 138.43 98 ASN A N 1
ATOM 411 C CA . ASN A 1 111 ? 83.317 150.026 134.342 1.00 138.43 98 ASN A CA 1
ATOM 412 C C . ASN A 1 111 ? 82.501 149.265 133.304 1.00 138.43 98 ASN A C 1
ATOM 413 O O . ASN A 1 111 ? 81.550 148.564 133.645 1.00 138.43 98 ASN A O 1
ATOM 418 N N . GLN A 1 112 ? 82.874 149.408 132.036 1.00 124.61 99 GLN A N 1
ATOM 419 C CA . GLN A 1 112 ? 82.131 148.780 130.951 1.00 124.61 99 GLN A CA 1
ATOM 420 C C . GLN A 1 112 ? 82.901 147.621 130.325 1.00 124.61 99 GLN A C 1
ATOM 421 O O . GLN A 1 112 ? 83.896 147.834 129.632 1.00 124.61 99 GLN A O 1
ATOM 427 N N . PRO A 1 113 ? 82.441 146.386 130.574 1.00 83.77 100 PRO A N 1
ATOM 428 C CA . PRO A 1 113 ? 83.018 145.188 129.957 1.00 83.77 100 PRO A CA 1
ATOM 429 C C . PRO A 1 113 ? 82.633 145.074 128.485 1.00 83.77 100 PRO A C 1
ATOM 430 O O . PRO A 1 113 ? 81.662 145.698 128.058 1.00 83.77 100 PRO A O 1
ATOM 434 N N . PHE A 1 114 ? 83.384 144.285 127.725 1.00 66.24 101 PHE A N 1
ATOM 435 C CA . PHE A 1 114 ? 83.111 144.107 126.303 1.00 66.24 101 PHE A CA 1
ATOM 436 C C . PHE A 1 114 ? 83.467 142.702 125.828 1.00 66.24 101 PHE A C 1
ATOM 437 O O . PHE A 1 114 ? 83.752 141.813 126.632 1.00 66.24 101 PHE A O 1
ATOM 445 N N . GLY A 1 115 ? 83.447 142.515 124.513 1.00 30.74 102 GLY A N 1
ATOM 446 C CA . GLY A 1 115 ? 83.797 141.247 123.900 1.00 30.74 102 GLY A CA 1
ATOM 447 C C . GLY A 1 115 ? 84.453 141.504 122.558 1.00 30.74 102 GLY A C 1
ATOM 448 O O . GLY A 1 115 ? 84.367 142.618 122.040 1.00 30.74 102 GLY A O 1
ATOM 449 N N . PRO A 1 116 ? 85.117 140.483 121.992 1.00 131.60 103 PRO A N 1
ATOM 450 C CA . PRO A 1 116 ? 85.887 140.656 120.753 1.00 131.60 103 PRO A CA 1
ATOM 451 C C . PRO A 1 116 ? 85.056 141.231 119.610 1.00 131.60 103 PRO A C 1
ATOM 452 O O . PRO A 1 116 ? 83.996 140.698 119.279 1.00 131.60 103 PRO A O 1
ATOM 456 N N . SER A 1 117 ? 85.548 142.314 119.017 1.00 94.59 104 SER A N 1
ATOM 457 C CA . SER A 1 117 ? 84.860 142.981 117.919 1.00 94.59 104 SER A CA 1
ATOM 458 C C . SER A 1 117 ? 85.825 143.859 117.130 1.00 94.59 104 SER A C 1
ATOM 459 O O . SER A 1 117 ? 86.910 144.186 117.608 1.00 94.59 104 SER A O 1
ATOM 462 N N . TRP A 1 118 ? 85.427 144.236 115.919 1.00 191.84 105 TRP A N 1
ATOM 463 C CA . TRP A 1 118 ? 86.196 145.188 115.127 1.00 191.84 105 TRP A CA 1
ATOM 464 C C . TRP A 1 118 ? 85.712 146.606 115.414 1.00 191.84 105 TRP A C 1
ATOM 465 O O . TRP A 1 118 ? 86.198 147.575 114.830 1.00 191.84 105 TRP A O 1
ATOM 475 N N . SER A 1 119 ? 84.748 146.710 116.323 1.00 116.65 106 SER A N 1
ATOM 476 C CA . SER A 1 119 ? 84.117 147.982 116.659 1.00 116.65 106 SER A CA 1
ATOM 477 C C . SER A 1 119 ? 85.004 148.880 117.516 1.00 116.65 106 SER A C 1
ATOM 478 O O . SER A 1 119 ? 85.935 148.412 118.171 1.00 116.65 106 SER A O 1
ATOM 481 N N . THR A 1 120 ? 84.705 150.175 117.500 1.00 124.78 107 THR A N 1
ATOM 482 C CA . THR A 1 120 ? 85.376 151.136 118.367 1.00 124.78 107 THR A CA 1
ATOM 483 C C . THR A 1 120 ? 84.370 151.754 119.335 1.00 124.78 107 THR A C 1
ATOM 484 O O . THR A 1 120 ? 83.227 152.027 118.965 1.00 124.78 107 THR A O 1
ATOM 488 N N . THR A 1 121 ? 84.793 151.966 120.577 1.00 130.43 108 THR A N 1
ATOM 489 C CA . THR A 1 121 ? 83.894 152.476 121.607 1.00 130.43 108 THR A CA 1
ATOM 490 C C . THR A 1 121 ? 84.286 153.873 122.076 1.00 130.43 108 THR A C 1
ATOM 491 O O . THR A 1 121 ? 85.303 154.049 122.745 1.00 130.43 108 THR A O 1
ATOM 495 N N . TRP A 1 122 ? 83.465 154.862 121.733 1.00 83.27 109 TRP A N 1
ATOM 496 C CA . TRP A 1 122 ? 83.705 156.238 122.157 1.00 83.27 109 TRP A CA 1
ATOM 497 C C . TRP A 1 122 ? 83.338 156.435 123.624 1.00 83.27 109 TRP A C 1
ATOM 498 O O . TRP A 1 122 ? 82.523 155.699 124.177 1.00 83.27 109 TRP A O 1
ATOM 508 N N . PHE A 1 123 ? 83.950 157.433 124.253 1.00 92.24 110 PHE A N 1
ATOM 509 C CA . PHE A 1 123 ? 83.697 157.710 125.660 1.00 92.24 110 PHE A CA 1
ATOM 510 C C . PHE A 1 123 ? 83.717 159.212 125.926 1.00 92.24 110 PHE A C 1
ATOM 511 O O . PHE A 1 123 ? 84.583 159.926 125.420 1.00 92.24 110 PHE A O 1
ATOM 519 N N . LYS A 1 124 ? 82.760 159.690 126.714 1.00 198.41 111 LYS A N 1
ATOM 520 C CA . LYS A 1 124 ? 82.677 161.115 127.020 1.00 198.41 111 LYS A CA 1
ATOM 521 C C . LYS A 1 124 ? 82.674 161.384 128.520 1.00 198.41 111 LYS A C 1
ATOM 522 O O . LYS A 1 124 ? 81.844 160.850 129.256 1.00 198.41 111 LYS A O 1
ATOM 528 N N . VAL A 1 125 ? 83.610 162.216 128.965 1.00 53.19 112 VAL A N 1
ATOM 529 C CA . VAL A 1 125 ? 83.681 162.614 130.365 1.00 53.19 112 VAL A CA 1
ATOM 530 C C . VAL A 1 125 ? 83.561 164.127 130.513 1.00 53.19 112 VAL A C 1
ATOM 531 O O . VAL A 1 125 ? 84.443 164.873 130.086 1.00 53.19 112 VAL A O 1
ATOM 535 N N . LYS A 1 126 ? 82.466 164.575 131.118 1.00 159.53 113 LYS A N 1
ATOM 536 C CA . LYS A 1 126 ? 82.281 165.993 131.402 1.00 159.53 113 LYS A CA 1
ATOM 537 C C . LYS A 1 126 ? 82.650 166.271 132.854 1.00 159.53 113 LYS A C 1
ATOM 538 O O . LYS A 1 126 ? 81.975 165.812 133.774 1.00 159.53 113 LYS A O 1
ATOM 544 N N . ILE A 1 127 ? 83.725 167.025 133.055 1.00 92.89 114 ILE A N 1
ATOM 545 C CA . ILE A 1 127 ? 84.260 167.242 134.393 1.00 92.89 114 ILE A CA 1
ATOM 546 C C . ILE A 1 127 ? 84.125 168.692 134.855 1.00 92.89 114 ILE A C 1
ATOM 547 O O . ILE A 1 127 ? 84.483 169.625 134.136 1.00 92.89 114 ILE A O 1
ATOM 552 N N . SER A 1 128 ? 83.593 168.868 136.060 1.00 80.43 115 SER A N 1
ATOM 553 C CA . SER A 1 128 ? 83.522 170.181 136.687 1.00 80.43 115 SER A CA 1
ATOM 554 C C . SER A 1 128 ? 84.640 170.324 137.714 1.00 80.43 115 SER A C 1
ATOM 555 O O . SER A 1 128 ? 84.844 169.439 138.546 1.00 80.43 115 SER A O 1
ATOM 558 N N . LEU A 1 129 ? 85.365 171.436 137.647 1.00 62.38 116 LEU A N 1
ATOM 559 C CA . LEU A 1 129 ? 86.492 171.673 138.544 1.00 62.38 116 LEU A CA 1
ATOM 560 C C . LEU A 1 129 ? 86.034 171.787 139.996 1.00 62.38 116 LEU A C 1
ATOM 561 O O . LEU A 1 129 ? 85.248 172.671 140.335 1.00 62.38 116 LEU A O 1
ATOM 566 N N . PRO A 1 130 ? 86.530 170.884 140.857 1.00 130.80 117 PRO A N 1
ATOM 567 C CA . PRO A 1 130 ? 86.144 170.841 142.272 1.00 130.80 117 PRO A CA 1
ATOM 568 C C . PRO A 1 130 ? 86.601 172.073 143.051 1.00 130.80 117 PRO A C 1
ATOM 569 O O . PRO A 1 130 ? 87.762 172.474 142.954 1.00 130.80 117 PRO A O 1
ATOM 573 N N . GLU A 1 131 ? 85.679 172.647 143.820 1.00 250.99 118 GLU A N 1
ATOM 574 C CA . GLU A 1 131 ? 85.902 173.878 144.579 1.00 250.99 118 GLU A CA 1
ATOM 575 C C . GLU A 1 131 ? 86.465 174.990 143.699 1.00 250.99 118 GLU A C 1
ATOM 576 O O . GLU A 1 131 ? 86.077 175.121 142.537 1.00 250.99 118 GLU A O 1
ATOM 582 N N . ASP A 1 132 ? 87.378 175.791 144.244 1.00 98.84 119 ASP A N 1
ATOM 583 C CA . ASP A 1 132 ? 88.031 176.825 143.447 1.00 98.84 119 ASP A CA 1
ATOM 584 C C . ASP A 1 132 ? 89.557 176.759 143.494 1.00 98.84 119 ASP A C 1
ATOM 585 O O . ASP A 1 132 ? 90.198 176.282 142.559 1.00 98.84 119 ASP A O 1
ATOM 590 N N . TRP A 1 133 ? 90.126 177.245 144.595 1.00 57.06 120 TRP A N 1
ATOM 591 C CA . TRP A 1 133 ? 91.575 177.375 144.738 1.00 57.06 120 TRP A CA 1
ATOM 592 C C . TRP A 1 133 ? 92.291 176.107 145.199 1.00 57.06 120 TRP A C 1
ATOM 593 O O . TRP A 1 133 ? 93.361 175.772 144.689 1.00 57.06 120 TRP A O 1
ATOM 603 N N . VAL A 1 134 ? 91.698 175.418 146.170 1.00 56.09 121 VAL A N 1
ATOM 604 C CA . VAL A 1 134 ? 92.363 174.323 146.875 1.00 56.09 121 VAL A CA 1
ATOM 605 C C . VAL A 1 134 ? 92.855 173.212 145.952 1.00 56.09 121 VAL A C 1
ATOM 606 O O . VAL A 1 134 ? 94.024 172.829 145.997 1.00 56.09 121 VAL A O 1
ATOM 610 N N . LYS A 1 135 ? 91.961 172.700 145.114 1.00 73.68 122 LYS A N 1
ATOM 611 C CA . LYS A 1 135 ? 92.298 171.586 144.237 1.00 73.68 122 LYS A CA 1
ATOM 612 C C . LYS A 1 135 ? 92.781 172.070 142.873 1.00 73.68 122 LYS A C 1
ATOM 613 O O . LYS A 1 135 ? 93.056 171.267 141.981 1.00 73.68 122 LYS A O 1
ATOM 619 N N . SER A 1 136 ? 92.881 173.387 142.717 1.00 152.21 123 SER A N 1
ATOM 620 C CA . SER A 1 136 ? 93.431 173.974 141.500 1.00 152.21 123 SER A CA 1
ATOM 621 C C . SER A 1 136 ? 94.953 173.901 141.512 1.00 152.21 123 SER A C 1
ATOM 622 O O . SER A 1 136 ? 95.579 173.609 140.493 1.00 152.21 123 SER A O 1
ATOM 625 N N . ASN A 1 137 ? 95.541 174.175 142.674 1.00 191.63 124 ASN A N 1
ATOM 626 C CA . ASN A 1 137 ? 96.985 174.077 142.847 1.00 191.63 124 ASN A CA 1
ATOM 627 C C . ASN A 1 137 ? 97.451 172.636 142.680 1.00 191.63 124 ASN A C 1
ATOM 628 O O . ASN A 1 137 ? 98.573 172.379 142.244 1.00 191.63 124 ASN A O 1
ATOM 633 N N . GLU A 1 138 ? 96.575 171.702 143.035 1.00 61.60 125 GLU A N 1
ATOM 634 C CA . GLU A 1 138 ? 96.837 170.284 142.839 1.00 61.60 125 GLU A CA 1
ATOM 635 C C . GLU A 1 138 ? 96.913 169.966 141.351 1.00 61.60 125 GLU A C 1
ATOM 636 O O . GLU A 1 138 ? 96.275 170.631 140.535 1.00 61.60 125 GLU A O 1
ATOM 642 N N . GLN A 1 139 ? 97.694 168.950 140.999 1.00 92.45 126 GLN A N 1
ATOM 643 C CA . GLN A 1 139 ? 97.841 168.564 139.602 1.00 92.45 126 GLN A CA 1
ATOM 644 C C . GLN A 1 139 ? 96.643 167.733 139.158 1.00 92.45 126 GLN A C 1
ATOM 645 O O . GLN A 1 139 ? 96.365 166.674 139.722 1.00 92.45 126 GLN A O 1
ATOM 651 N N . LEU A 1 140 ? 95.936 168.220 138.144 1.00 116.75 127 LEU A N 1
ATOM 652 C CA . LEU A 1 140 ? 94.761 167.529 137.628 1.00 116.75 127 LEU A CA 1
ATOM 653 C C . LEU A 1 140 ? 95.169 166.465 136.617 1.00 116.75 127 LEU A C 1
ATOM 654 O O . LEU A 1 140 ? 95.977 166.722 135.724 1.00 116.75 127 LEU A O 1
ATOM 659 N N . LEU A 1 141 ? 94.607 165.269 136.761 1.00 123.00 128 LEU A N 1
ATOM 660 C CA . LEU A 1 141 ? 94.974 164.152 135.901 1.00 123.00 128 LEU A CA 1
ATOM 661 C C . LEU A 1 141 ? 93.813 163.180 135.717 1.00 123.00 128 LEU A C 1
ATOM 662 O O . LEU A 1 141 ? 92.977 163.021 136.606 1.00 123.00 128 LEU A O 1
ATOM 667 N N . PHE A 1 142 ? 93.764 162.534 134.557 1.00 128.70 129 PHE A N 1
ATOM 668 C CA . PHE A 1 142 ? 92.760 161.510 134.299 1.00 128.70 129 PHE A CA 1
ATOM 669 C C . PHE A 1 142 ? 93.420 160.271 133.704 1.00 128.70 129 PHE A C 1
ATOM 670 O O . PHE A 1 142 ? 94.000 160.328 132.619 1.00 128.70 129 PHE A O 1
ATOM 678 N N . GLN A 1 143 ? 93.331 159.154 134.417 1.00 44.65 130 GLN A N 1
ATOM 679 C CA . GLN A 1 143 ? 93.984 157.923 133.987 1.00 44.65 130 GLN A CA 1
ATOM 680 C C . GLN A 1 143 ? 93.059 157.054 133.142 1.00 44.65 130 GLN A C 1
ATOM 681 O O . GLN A 1 143 ? 91.907 156.816 133.505 1.00 44.65 130 GLN A O 1
ATOM 687 N N . TRP A 1 144 ? 93.576 156.585 132.011 1.00 71.59 131 TRP A N 1
ATOM 688 C CA . TRP A 1 144 ? 92.828 155.697 131.131 1.00 71.59 131 TRP A CA 1
ATOM 689 C C . TRP A 1 144 ? 93.594 154.401 130.892 1.00 71.59 131 TRP A C 1
ATOM 690 O O . TRP A 1 144 ? 94.825 154.390 130.889 1.00 71.59 131 TRP A O 1
ATOM 700 N N . ASP A 1 145 ? 92.862 153.310 130.692 1.00 108.54 132 ASP A N 1
ATOM 701 C CA . ASP A 1 145 ? 93.479 152.042 130.328 1.00 108.54 132 ASP A CA 1
ATOM 702 C C . ASP A 1 145 ? 93.570 151.945 128.811 1.00 108.54 132 ASP A C 1
ATOM 703 O O . ASP A 1 145 ? 92.552 151.955 128.119 1.00 108.54 132 ASP A O 1
ATOM 708 N N . CYS A 1 146 ? 94.792 151.854 128.299 1.00 118.72 133 CYS A N 1
ATOM 709 C CA . CYS A 1 146 ? 95.020 151.888 126.859 1.00 118.72 133 CYS A CA 1
ATOM 710 C C . CYS A 1 146 ? 94.502 150.634 126.164 1.00 118.72 133 CYS A C 1
ATOM 711 O O . CYS A 1 146 ? 94.863 149.513 126.522 1.00 118.72 133 CYS A O 1
ATOM 714 N N . SER A 1 147 ? 93.650 150.840 125.166 1.00 148.32 134 SER A N 1
ATOM 715 C CA . SER A 1 147 ? 93.123 149.749 124.357 1.00 148.32 134 SER A CA 1
ATOM 716 C C . SER A 1 147 ? 94.013 149.522 123.142 1.00 148.32 134 SER A C 1
ATOM 717 O O . SER A 1 147 ? 95.117 150.061 123.065 1.00 148.32 134 SER A O 1
ATOM 720 N N . ASN A 1 148 ? 93.534 148.712 122.203 1.00 100.62 135 ASN A N 1
ATOM 721 C CA . ASN A 1 148 ? 94.265 148.449 120.969 1.00 100.62 135 ASN A CA 1
ATOM 722 C C . ASN A 1 148 ? 94.561 149.732 120.195 1.00 100.62 135 ASN A C 1
ATOM 723 O O . ASN A 1 148 ? 95.681 149.940 119.729 1.00 100.62 135 ASN A O 1
ATOM 728 N N . GLU A 1 149 ? 93.552 150.589 120.068 1.00 53.25 136 GLU A N 1
ATOM 729 C CA . GLU A 1 149 ? 93.710 151.861 119.371 1.00 53.25 136 GLU A CA 1
ATOM 730 C C . GLU A 1 149 ? 92.605 152.848 119.736 1.00 53.25 136 GLU A C 1
ATOM 731 O O . GLU A 1 149 ? 91.705 152.530 120.513 1.00 53.25 136 GLU A O 1
ATOM 737 N N . GLY A 1 150 ? 92.683 154.049 119.169 1.00 40.31 137 GLY A N 1
ATOM 738 C CA . GLY A 1 150 ? 91.678 155.071 119.392 1.00 40.31 137 GLY A CA 1
ATOM 739 C C . GLY A 1 150 ? 92.264 156.470 119.360 1.00 40.31 137 GLY A C 1
ATOM 740 O O . GLY A 1 150 ? 93.428 156.652 119.016 1.00 40.31 137 GLY A O 1
ATOM 741 N N . ILE A 1 151 ? 91.455 157.461 119.719 1.00 106.81 138 ILE A N 1
ATOM 742 C CA . ILE A 1 151 ? 91.921 158.841 119.825 1.00 106.81 138 ILE A CA 1
ATOM 743 C C . ILE A 1 151 ? 91.331 159.500 121.066 1.00 106.81 138 ILE A C 1
ATOM 744 O O . ILE A 1 151 ? 90.311 159.053 121.584 1.00 106.81 138 ILE A O 1
ATOM 749 N N . VAL A 1 152 ? 91.978 160.558 121.544 1.00 106.65 139 VAL A N 1
ATOM 750 C CA . VAL A 1 152 ? 91.470 161.314 122.685 1.00 106.65 139 VAL A CA 1
ATOM 751 C C . VAL A 1 152 ? 91.376 162.799 122.343 1.00 106.65 139 VAL A C 1
ATOM 752 O O . VAL A 1 152 ? 92.317 163.385 121.808 1.00 106.65 139 VAL A O 1
ATOM 756 N N . ILE A 1 153 ? 90.224 163.401 122.629 1.00 50.41 140 ILE A N 1
ATOM 757 C CA . ILE A 1 153 ? 89.989 164.800 122.280 1.00 50.41 140 ILE A CA 1
ATOM 758 C C . ILE A 1 153 ? 89.339 165.582 123.421 1.00 50.41 140 ILE A C 1
ATOM 759 O O . ILE A 1 153 ? 88.604 165.019 124.230 1.00 50.41 140 ILE A O 1
ATOM 764 N N . ASP A 1 154 ? 89.620 166.881 123.478 1.00 108.56 141 ASP A N 1
ATOM 765 C CA . ASP A 1 154 ? 88.914 167.796 124.375 1.00 108.56 141 ASP A CA 1
ATOM 766 C C . ASP A 1 154 ? 88.410 168.998 123.576 1.00 108.56 141 ASP A C 1
ATOM 767 O O . ASP A 1 154 ? 88.773 170.140 123.857 1.00 108.56 141 ASP A O 1
ATOM 772 N N . PRO A 1 155 ? 87.559 168.730 122.574 1.00 171.75 142 PRO A N 1
ATOM 773 C CA . PRO A 1 155 ? 87.192 169.651 121.494 1.00 171.75 142 PRO A CA 1
ATOM 774 C C . PRO A 1 155 ? 86.292 170.832 121.875 1.00 171.75 142 PRO A C 1
ATOM 775 O O . PRO A 1 155 ? 85.251 170.624 122.498 1.00 171.75 142 PRO A O 1
ATOM 779 N N . LYS A 1 156 ? 86.689 172.050 121.507 1.00 314.11 143 LYS A N 1
ATOM 780 C CA . LYS A 1 156 ? 85.744 173.160 121.366 1.00 314.11 143 LYS A CA 1
ATOM 781 C C . LYS A 1 156 ? 86.084 174.059 120.161 1.00 314.11 143 LYS A C 1
ATOM 782 O O . LYS A 1 156 ? 87.126 174.713 120.166 1.00 314.11 143 LYS A O 1
ATOM 788 N N . THR A 1 157 ? 85.234 174.102 119.132 1.00 251.32 144 THR A N 1
ATOM 789 C CA . THR A 1 157 ? 84.213 173.088 118.886 1.00 251.32 144 THR A CA 1
ATOM 790 C C . THR A 1 157 ? 84.917 171.758 118.621 1.00 251.32 144 THR A C 1
ATOM 791 O O . THR A 1 157 ? 84.588 170.757 119.250 1.00 251.32 144 THR A O 1
ATOM 795 N N . LEU A 1 158 ? 85.853 171.734 117.674 1.00 147.81 145 LEU A N 1
ATOM 796 C CA . LEU A 1 158 ? 87.036 170.899 117.840 1.00 147.81 145 LEU A CA 1
ATOM 797 C C . LEU A 1 158 ? 88.288 171.649 117.391 1.00 147.81 145 LEU A C 1
ATOM 798 O O . LEU A 1 158 ? 88.540 171.780 116.193 1.00 147.81 145 LEU A O 1
ATOM 803 N N . ILE A 1 159 ? 89.068 172.151 118.345 1.00 73.81 146 ILE A N 1
ATOM 804 C CA . ILE A 1 159 ? 90.468 172.507 118.104 1.00 73.81 146 ILE A CA 1
ATOM 805 C C . ILE A 1 159 ? 91.472 171.337 118.177 1.00 73.81 146 ILE A C 1
ATOM 806 O O . ILE A 1 159 ? 92.178 171.065 117.205 1.00 73.81 146 ILE A O 1
ATOM 811 N N . PRO A 1 160 ? 91.534 170.641 119.336 1.00 149.19 147 PRO A N 1
ATOM 812 C CA . PRO A 1 160 ? 92.667 169.760 119.642 1.00 149.19 147 PRO A CA 1
ATOM 813 C C . PRO A 1 160 ? 92.617 168.355 119.046 1.00 149.19 147 PRO A C 1
ATOM 814 O O . PRO A 1 160 ? 91.556 167.869 118.659 1.00 149.19 147 PRO A O 1
ATOM 818 N N . VAL A 1 161 ? 93.788 167.729 118.969 1.00 44.15 148 VAL A N 1
ATOM 819 C CA . VAL A 1 161 ? 93.911 166.281 118.835 1.00 44.15 148 VAL A CA 1
ATOM 820 C C . VAL A 1 161 ? 95.009 165.824 119.795 1.00 44.15 148 VAL A C 1
ATOM 821 O O . VAL A 1 161 ? 96.126 166.339 119.753 1.00 44.15 148 VAL A O 1
ATOM 825 N N . THR A 1 162 ? 94.690 164.868 120.663 1.00 49.25 149 THR A N 1
ATOM 826 C CA . THR A 1 162 ? 95.601 164.480 121.738 1.00 49.25 149 THR A CA 1
ATOM 827 C C . THR A 1 162 ? 96.052 163.022 121.599 1.00 49.25 149 THR A C 1
ATOM 828 O O . THR A 1 162 ? 95.396 162.222 120.932 1.00 49.25 149 THR A O 1
ATOM 832 N N . ALA A 1 163 ? 97.180 162.693 122.225 1.00 114.38 150 ALA A N 1
ATOM 833 C CA . ALA A 1 163 ? 97.817 161.387 122.066 1.00 114.38 150 ALA A CA 1
ATOM 834 C C . ALA A 1 163 ? 97.190 160.280 122.911 1.00 114.38 150 ALA A C 1
ATOM 835 O O . ALA A 1 163 ? 96.789 160.498 124.053 1.00 114.38 150 ALA A O 1
ATOM 837 N N . PHE A 1 164 ? 97.147 159.083 122.335 1.00 199.86 151 PHE A N 1
ATOM 838 C CA . PHE A 1 164 ? 96.530 157.915 122.955 1.00 199.86 151 PHE A CA 1
ATOM 839 C C . PHE A 1 164 ? 97.492 156.724 122.966 1.00 199.86 151 PHE A C 1
ATOM 840 O O . PHE A 1 164 ? 97.774 156.152 124.019 1.00 199.86 151 PHE A O 1
ATOM 848 N N . SER A 1 165 ? 97.987 156.363 121.783 1.00 187.59 152 SER A N 1
ATOM 849 C CA . SER A 1 165 ? 98.627 155.071 121.511 1.00 187.59 152 SER A CA 1
ATOM 850 C C . SER A 1 165 ? 99.791 154.695 122.427 1.00 187.59 152 SER A C 1
ATOM 851 O O . SER A 1 165 ? 100.285 153.568 122.364 1.00 187.59 152 SER A O 1
ATOM 854 N N . GLY A 1 166 ? 100.238 155.629 123.260 1.00 106.54 153 GLY A N 1
ATOM 855 C CA . GLY A 1 166 ? 101.263 155.336 124.247 1.00 106.54 153 GLY A CA 1
ATOM 856 C C . GLY A 1 166 ? 100.846 154.210 125.179 1.00 106.54 153 GLY A C 1
ATOM 857 O O . GLY A 1 166 ? 99.682 153.807 125.197 1.00 106.54 153 GLY A O 1
ATOM 858 N N . GLY A 1 167 ? 101.798 153.705 125.959 1.00 70.97 154 GLY A N 1
ATOM 859 C CA . GLY A 1 167 ? 101.604 152.495 126.742 1.00 70.97 154 GLY A CA 1
ATOM 860 C C . GLY A 1 167 ? 100.451 152.534 127.728 1.00 70.97 154 GLY A C 1
ATOM 861 O O . GLY A 1 167 ? 99.879 153.594 127.986 1.00 70.97 154 GLY A O 1
ATOM 862 N N . GLU A 1 168 ? 100.111 151.365 128.270 1.00 88.04 155 GLU A N 1
ATOM 863 C CA . GLU A 1 168 ? 98.951 151.200 129.149 1.00 88.04 155 GLU A CA 1
ATOM 864 C C . GLU A 1 168 ? 98.934 152.199 130.303 1.00 88.04 155 GLU A C 1
ATOM 865 O O . GLU A 1 168 ? 97.868 152.573 130.794 1.00 88.04 155 GLU A O 1
ATOM 871 N N . ARG A 1 169 ? 100.116 152.628 130.732 1.00 67.90 156 ARG A N 1
ATOM 872 C CA . ARG A 1 169 ? 100.228 153.713 131.694 1.00 67.90 156 ARG A CA 1
ATOM 873 C C . ARG A 1 169 ? 100.505 155.014 130.950 1.00 67.90 156 ARG A C 1
ATOM 874 O O . ARG A 1 169 ? 101.304 155.040 130.013 1.00 67.90 156 ARG A O 1
ATOM 880 N N . THR A 1 170 ? 99.860 156.093 131.386 1.00 106.29 157 THR A N 1
ATOM 881 C CA . THR A 1 170 ? 99.929 157.374 130.690 1.00 106.29 157 THR A CA 1
ATOM 882 C C . THR A 1 170 ? 99.197 158.460 131.468 1.00 106.29 157 THR A C 1
ATOM 883 O O . THR A 1 170 ? 98.417 158.171 132.375 1.00 106.29 157 THR A O 1
ATOM 887 N N . GLU A 1 171 ? 99.456 159.711 131.104 1.00 72.09 158 GLU A N 1
ATOM 888 C CA . GLU A 1 171 ? 98.908 160.848 131.832 1.00 72.09 158 GLU A CA 1
ATOM 889 C C . GLU A 1 171 ? 98.249 161.859 130.899 1.00 72.09 158 GLU A C 1
ATOM 890 O O . GLU A 1 171 ? 98.759 162.145 129.816 1.00 72.09 158 GLU A O 1
ATOM 896 N N . TYR A 1 172 ? 97.112 162.396 131.328 1.00 54.77 159 TYR A N 1
ATOM 897 C CA . TYR A 1 172 ? 96.430 163.449 130.585 1.00 54.77 159 TYR A CA 1
ATOM 898 C C . TYR A 1 172 ? 96.252 164.679 131.465 1.00 54.77 159 TYR A C 1
ATOM 899 O O . TYR A 1 172 ? 95.506 164.651 132.444 1.00 54.77 159 TYR A O 1
ATOM 908 N N . VAL A 1 173 ? 96.932 165.762 131.106 1.00 97.89 160 VAL A N 1
ATOM 909 C CA . VAL A 1 173 ? 96.928 166.969 131.923 1.00 97.89 160 VAL A CA 1
ATOM 910 C C . VAL A 1 173 ? 95.767 167.898 131.578 1.00 97.89 160 VAL A C 1
ATOM 911 O O . VAL A 1 173 ? 95.479 168.151 130.407 1.00 97.89 160 VAL A O 1
ATOM 915 N N . LEU A 1 174 ? 95.098 168.394 132.613 1.00 67.34 161 LEU A N 1
ATOM 916 C CA . LEU A 1 174 ? 94.022 169.362 132.443 1.00 67.34 161 LEU A CA 1
ATOM 917 C C . LEU A 1 174 ? 94.569 170.775 132.603 1.00 67.34 161 LEU A C 1
ATOM 918 O O . LEU A 1 174 ? 95.302 171.053 133.553 1.00 67.34 161 LEU A O 1
ATOM 923 N N . PRO A 1 175 ? 94.219 171.672 131.670 1.00 97.22 162 PRO A N 1
ATOM 924 C CA . PRO A 1 175 ? 94.732 173.047 131.697 1.00 97.22 162 PRO A CA 1
ATOM 925 C C . PRO A 1 175 ? 94.313 173.804 132.954 1.00 97.22 162 PRO A C 1
ATOM 926 O O . PRO A 1 175 ? 93.130 173.834 133.295 1.00 97.22 162 PRO A O 1
ATOM 930 N N . LYS A 1 176 ? 95.284 174.408 133.632 1.00 187.22 163 LYS A N 1
ATOM 931 C CA . LYS A 1 176 ? 95.014 175.181 134.838 1.00 187.22 163 LYS A CA 1
ATOM 932 C C . LYS A 1 176 ? 94.890 176.666 134.520 1.00 187.22 163 LYS A C 1
ATOM 933 O O . LYS A 1 176 ? 94.625 177.481 135.404 1.00 187.22 163 LYS A O 1
ATOM 939 N N . THR A 1 177 ? 95.084 177.010 133.251 1.00 44.53 164 THR A N 1
ATOM 940 C CA . THR A 1 177 ? 95.016 178.399 132.813 1.00 44.53 164 THR A CA 1
ATOM 941 C C . THR A 1 177 ? 93.575 178.895 132.770 1.00 44.53 164 THR A C 1
ATOM 942 O O . THR A 1 177 ? 93.263 179.972 133.279 1.00 44.53 164 THR A O 1
ATOM 946 N N . SER A 1 178 ? 92.699 178.101 132.163 1.00 179.49 165 SER A N 1
ATOM 947 C CA . SER A 1 178 ? 91.295 178.470 132.034 1.00 179.49 165 SER A CA 1
ATOM 948 C C . SER A 1 178 ? 90.434 177.767 133.078 1.00 179.49 165 SER A C 1
ATOM 949 O O . SER A 1 178 ? 90.442 176.540 133.180 1.00 179.49 165 SER A O 1
ATOM 952 N N . ASP A 1 179 ? 89.694 178.553 133.852 1.00 186.89 166 ASP A N 1
ATOM 953 C CA . ASP A 1 179 ? 88.802 178.007 134.868 1.00 186.89 166 ASP A CA 1
ATOM 954 C C . ASP A 1 179 ? 87.384 177.870 134.326 1.00 186.89 166 ASP A C 1
ATOM 955 O O . ASP 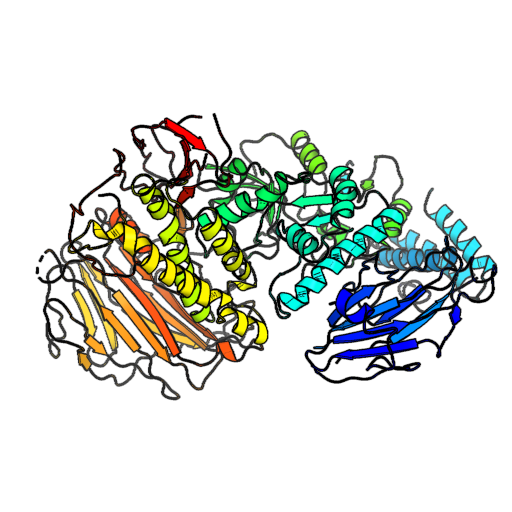A 1 179 ? 86.720 178.866 134.038 1.00 186.89 166 ASP A O 1
ATOM 960 N N . GLY A 1 180 ? 86.925 176.630 134.190 1.00 36.05 167 GLY A N 1
ATOM 961 C CA . GLY A 1 180 ? 85.597 176.363 133.670 1.00 36.05 167 GLY A CA 1
ATOM 962 C C . GLY A 1 180 ? 85.352 174.887 133.431 1.00 36.05 167 GLY A C 1
ATOM 963 O O . GLY A 1 180 ? 86.043 174.035 133.990 1.00 36.05 167 GLY A O 1
ATOM 964 N N . LYS A 1 181 ? 84.363 174.583 132.597 1.00 75.41 168 LYS A N 1
ATOM 965 C CA . LYS A 1 181 ? 84.018 173.200 132.290 1.00 75.41 168 LYS A CA 1
ATOM 966 C C . LYS A 1 181 ? 84.234 172.893 130.812 1.00 75.41 168 LYS A C 1
ATOM 967 O O . LYS A 1 181 ? 83.823 173.660 129.941 1.00 75.41 168 LYS A O 1
ATOM 973 N N . HIS A 1 182 ? 84.883 171.766 130.537 1.00 121.62 169 HIS A N 1
ATOM 974 C CA . HIS A 1 182 ? 85.137 171.341 129.165 1.00 121.62 169 HIS A CA 1
ATOM 975 C C . HIS A 1 182 ? 84.646 169.915 128.932 1.00 121.62 169 HIS A C 1
ATOM 976 O O . HIS A 1 182 ? 84.034 169.309 129.812 1.00 121.62 169 HIS A O 1
ATOM 983 N N . PHE A 1 183 ? 84.917 169.387 127.744 1.00 102.77 170 PHE A N 1
ATOM 984 C CA . PHE A 1 183 ? 84.455 168.054 127.374 1.00 102.77 170 PHE A CA 1
ATOM 985 C C . PHE A 1 183 ? 85.620 167.153 126.979 1.00 102.77 170 PHE A C 1
ATOM 986 O O . PHE A 1 183 ? 86.719 167.632 126.704 1.00 102.77 170 PHE A O 1
ATOM 994 N N . PHE A 1 184 ? 85.374 165.847 126.962 1.00 59.27 171 PHE A N 1
ATOM 995 C CA . PHE A 1 184 ? 86.391 164.880 126.565 1.00 59.27 171 PHE A CA 1
ATOM 996 C C . PHE A 1 184 ? 85.825 163.820 125.627 1.00 59.27 171 PHE A C 1
ATOM 997 O O . PHE A 1 184 ? 84.790 163.218 125.908 1.00 59.27 171 PHE A O 1
ATOM 1005 N N . TYR A 1 185 ? 86.509 163.600 124.509 1.00 59.78 172 TYR A N 1
ATOM 1006 C CA . TYR A 1 185 ? 86.103 162.586 123.542 1.00 59.78 172 TYR A CA 1
ATOM 1007 C C . TYR A 1 185 ? 87.204 161.550 123.343 1.00 59.78 172 TYR A C 1
ATOM 1008 O O . TYR A 1 185 ? 88.280 161.868 122.837 1.00 59.78 172 TYR A O 1
ATOM 1017 N N . ILE A 1 186 ? 86.931 160.312 123.741 1.00 93.04 173 ILE A N 1
ATOM 1018 C CA . ILE A 1 186 ? 87.908 159.237 123.610 1.00 93.04 173 ILE A CA 1
ATOM 1019 C C . ILE A 1 186 ? 87.274 157.945 123.100 1.00 93.04 173 ILE A C 1
ATOM 1020 O O . ILE A 1 186 ? 86.280 157.472 123.648 1.00 93.04 173 ILE A O 1
ATOM 1025 N N . GLU A 1 187 ? 87.859 157.378 122.047 1.00 80.11 174 GLU A N 1
ATOM 1026 C CA . GLU A 1 187 ? 87.386 156.113 121.499 1.00 80.11 174 GLU A CA 1
ATOM 1027 C C . GLU A 1 187 ? 88.393 155.000 121.758 1.00 80.11 174 GLU A C 1
ATOM 1028 O O . GLU A 1 187 ? 89.594 155.248 121.860 1.00 80.11 174 GLU A O 1
ATOM 1034 N N . ALA A 1 188 ? 87.897 153.773 121.872 1.00 45.78 175 ALA A N 1
ATOM 1035 C CA . ALA A 1 188 ? 88.755 152.623 122.130 1.00 45.78 175 ALA A CA 1
ATOM 1036 C C . ALA A 1 188 ? 88.567 151.541 121.074 1.00 45.78 175 ALA A C 1
ATOM 1037 O O . ALA A 1 188 ? 87.486 150.969 120.944 1.00 45.78 175 ALA A O 1
ATOM 1039 N N . GLY A 1 189 ? 89.625 151.270 120.317 1.00 40.17 176 GLY A N 1
ATOM 1040 C CA . GLY A 1 189 ? 89.595 150.223 119.313 1.00 40.17 176 GLY A CA 1
ATOM 1041 C C . GLY A 1 189 ? 89.621 148.842 119.935 1.00 40.17 176 GLY A C 1
ATOM 1042 O O . GLY A 1 189 ? 90.379 148.587 120.871 1.00 40.17 176 GLY A O 1
ATOM 1043 N N . ASN A 1 190 ? 88.791 147.945 119.412 1.00 90.98 177 ASN A N 1
ATOM 1044 C CA . ASN A 1 190 ? 88.695 146.591 119.943 1.00 90.98 177 ASN A CA 1
ATOM 1045 C C . ASN A 1 190 ? 89.346 145.562 119.025 1.00 90.98 177 ASN A C 1
ATOM 1046 O O . ASN A 1 190 ? 89.327 145.705 117.803 1.00 90.98 177 ASN A O 1
ATOM 1051 N N . ASN A 1 191 ? 89.924 144.526 119.625 1.00 263.92 178 ASN A N 1
ATOM 1052 C CA . ASN A 1 191 ? 90.549 143.447 118.869 0.50 263.92 178 ASN A CA 1
ATOM 1053 C C . ASN A 1 191 ? 90.645 142.174 119.703 1.00 263.92 178 ASN A C 1
ATOM 1054 O O . ASN A 1 191 ? 91.537 142.035 120.540 1.00 263.92 178 ASN A O 1
ATOM 1059 N N . ASP A 1 206 ? 88.396 141.209 124.684 1.00 228.89 193 ASP A N 1
ATOM 1060 C CA . ASP A 1 206 ? 88.376 142.651 124.473 1.00 228.89 193 ASP A CA 1
ATOM 1061 C C . ASP A 1 206 ? 89.077 143.373 125.619 1.00 228.89 193 ASP A C 1
ATOM 1062 O O . ASP A 1 206 ? 89.268 142.807 126.696 1.00 228.89 193 ASP A O 1
ATOM 1067 N N . ASP A 1 207 ? 89.460 144.624 125.383 1.00 101.12 194 ASP A N 1
ATOM 1068 C CA . ASP A 1 207 ? 90.146 145.417 126.395 1.00 101.12 194 ASP A CA 1
ATOM 1069 C C . ASP A 1 207 ? 89.201 146.417 127.053 1.00 101.12 194 ASP A C 1
ATOM 1070 O O . ASP A 1 207 ? 88.749 147.370 126.418 1.00 101.12 194 ASP A O 1
ATOM 1075 N N . ASN A 1 208 ? 88.907 146.194 128.330 1.00 95.43 195 ASN A N 1
ATOM 1076 C CA . ASN A 1 208 ? 88.056 147.102 129.089 1.00 95.43 195 ASN A CA 1
ATOM 1077 C C . ASN A 1 208 ? 88.866 148.242 129.694 1.00 95.43 195 ASN A C 1
ATOM 1078 O O . ASN A 1 208 ? 89.977 148.034 130.182 1.00 95.43 195 ASN A O 1
ATOM 1083 N N . ARG A 1 209 ? 88.306 149.446 129.659 1.00 102.83 196 ARG A N 1
ATOM 1084 C CA . ARG A 1 209 ? 89.013 150.629 130.136 1.00 102.83 196 ARG A CA 1
ATOM 1085 C C . ARG A 1 209 ? 88.710 150.939 131.598 1.00 102.83 196 ARG A C 1
ATOM 1086 O O . ARG A 1 209 ? 87.563 150.859 132.038 1.00 102.83 196 ARG A O 1
ATOM 1093 N N . PHE A 1 210 ? 89.752 151.292 132.345 1.00 65.96 197 PHE A N 1
ATOM 1094 C CA . PHE A 1 210 ? 89.597 151.746 133.720 1.00 65.96 197 PHE A CA 1
ATOM 1095 C C . PHE A 1 210 ? 89.790 153.257 133.780 1.00 65.96 197 PHE A C 1
ATOM 1096 O O . PHE A 1 210 ? 90.896 153.760 133.582 1.00 65.96 197 PHE A O 1
ATOM 1104 N N . PHE A 1 211 ? 88.706 153.974 134.054 1.00 75.55 198 PHE A N 1
ATOM 1105 C CA . PHE A 1 211 ? 88.716 155.431 134.011 1.00 75.55 198 PHE A CA 1
ATOM 1106 C C . PHE A 1 211 ? 88.330 156.072 135.342 1.00 75.55 198 PHE A C 1
ATOM 1107 O O . PHE A 1 211 ? 87.223 155.878 135.844 1.00 75.55 198 PHE A O 1
ATOM 1115 N N . HIS A 1 212 ? 89.261 156.834 135.907 1.00 87.14 199 HIS A N 1
ATOM 1116 C CA . HIS A 1 212 ? 89.028 157.546 137.159 1.00 87.14 199 HIS A CA 1
ATOM 1117 C C . HIS A 1 212 ? 89.756 158.886 137.163 1.00 87.14 199 HIS A C 1
ATOM 1118 O O . HIS A 1 212 ? 90.875 158.996 136.662 1.00 87.14 199 HIS A O 1
ATOM 1125 N N . LEU A 1 213 ? 89.116 159.903 137.732 1.00 157.05 200 LEU A N 1
ATOM 1126 C CA . LEU A 1 213 ? 89.728 161.222 137.852 1.00 157.05 200 LEU A CA 1
ATOM 1127 C C . LEU A 1 213 ? 90.761 161.230 138.974 1.00 157.05 200 LEU A C 1
ATOM 1128 O O . LEU A 1 213 ? 90.493 160.750 140.074 1.00 157.05 200 LEU A O 1
ATOM 1133 N N . ARG A 1 214 ? 91.940 161.774 138.694 1.00 76.93 201 ARG A N 1
ATOM 1134 C CA . ARG A 1 214 ? 93.022 161.777 139.672 1.00 76.93 201 ARG A CA 1
ATOM 1135 C C . ARG A 1 214 ? 93.571 163.176 139.933 1.00 76.93 201 ARG A C 1
ATOM 1136 O O . ARG A 1 214 ? 94.128 163.813 139.041 1.00 76.93 201 ARG A O 1
ATOM 1142 N N . LYS A 1 215 ? 93.412 163.648 141.165 1.00 82.31 202 LYS A N 1
ATOM 1143 C CA . LYS A 1 215 ? 93.986 164.923 141.573 1.00 82.31 202 LYS A CA 1
ATOM 1144 C C . LYS A 1 215 ? 95.323 164.699 142.269 1.00 82.31 202 LYS A C 1
ATOM 1145 O O . LYS A 1 215 ? 95.819 163.574 142.328 1.00 82.31 202 LYS A O 1
ATOM 1151 N N . ALA A 1 216 ? 95.905 165.772 142.794 1.00 27.61 203 ALA A N 1
ATOM 1152 C CA . ALA A 1 216 ? 97.180 165.679 143.494 1.00 27.61 203 ALA A CA 1
ATOM 1153 C C . ALA A 1 216 ? 97.193 166.570 144.730 1.00 27.61 203 ALA A C 1
ATOM 1154 O O . ALA A 1 216 ? 96.280 166.518 145.554 1.00 27.61 203 ALA A O 1
ATOM 1156 N N . ASP A 1 222 ? 102.276 165.716 145.929 1.00 0.00 209 ASP A N 1
ATOM 1157 C CA . ASP A 1 222 ? 102.130 166.638 144.810 1.00 0.00 209 ASP A CA 1
ATOM 1158 C C . ASP A 1 222 ? 103.186 166.382 143.743 1.00 0.00 209 ASP A C 1
ATOM 1159 O O . ASP A 1 222 ? 103.746 165.289 143.660 1.00 0.00 209 ASP A O 1
ATOM 1164 N N . LEU A 1 223 ? 103.452 167.398 142.928 1.00 0.00 210 LEU A N 1
ATOM 1165 C CA . LEU A 1 223 ? 104.454 167.296 141.875 1.00 0.00 210 LEU A CA 1
ATOM 1166 C C . LEU A 1 223 ? 105.849 167.124 142.468 1.00 0.00 210 LEU A C 1
ATOM 1167 O O . LEU A 1 223 ? 106.703 166.456 141.886 1.00 0.00 210 LEU A O 1
ATOM 1172 N N . ASP A 1 224 ? 106.069 167.726 143.632 1.00 0.00 211 ASP A N 1
ATOM 1173 C CA . ASP A 1 224 ? 107.354 167.633 144.314 1.00 0.00 211 ASP A CA 1
ATOM 1174 C C . ASP A 1 224 ? 107.512 166.289 145.019 1.00 0.00 211 ASP A C 1
ATOM 1175 O O . ASP A 1 224 ? 108.613 165.743 145.094 1.00 0.00 211 ASP A O 1
ATOM 1180 N N . ALA A 1 225 ? 106.406 165.763 145.535 1.00 0.00 212 ALA A N 1
ATOM 1181 C CA . ALA A 1 225 ? 106.424 164.490 146.246 1.00 0.00 212 ALA A CA 1
ATOM 1182 C C . ALA A 1 225 ? 106.581 163.320 145.280 1.00 0.00 212 ALA A C 1
ATOM 1183 O O . ALA A 1 225 ? 107.317 162.372 145.555 1.00 0.00 212 ALA A O 1
ATOM 1185 N N . ARG A 1 226 ? 105.885 163.393 144.150 1.00 0.00 213 ARG A N 1
ATOM 1186 C CA . ARG A 1 226 ? 105.965 162.348 143.137 1.00 0.00 213 ARG A CA 1
ATOM 1187 C C . ARG A 1 226 ? 107.317 162.367 142.433 1.00 0.00 213 ARG A C 1
ATOM 1188 O O . ARG A 1 226 ? 107.789 161.337 141.953 1.00 0.00 213 ARG A O 1
ATOM 1194 N N . ALA A 1 227 ? 107.934 163.543 142.375 1.00 0.00 214 ALA A N 1
ATOM 1195 C CA . ALA A 1 227 ? 109.245 163.690 141.752 1.00 0.00 214 ALA A CA 1
ATOM 1196 C C . ALA A 1 227 ? 110.300 162.907 142.523 1.00 0.00 214 ALA A C 1
ATOM 1197 O O . ALA A 1 227 ? 111.129 162.217 141.930 1.00 0.00 214 ALA A O 1
ATOM 1199 N N . LEU A 1 228 ? 110.262 163.017 143.847 1.00 0.00 215 LEU A N 1
ATOM 1200 C CA . LEU A 1 228 ? 111.201 162.305 144.705 1.00 0.00 215 LEU A CA 1
ATOM 1201 C C . LEU A 1 228 ? 111.004 160.797 144.599 1.00 0.00 215 LEU A C 1
ATOM 1202 O O . LEU A 1 228 ? 111.968 160.032 144.634 1.00 0.00 215 LEU A O 1
ATOM 1207 N N . TYR A 1 229 ? 109.750 160.377 144.468 1.00 0.00 216 TYR A N 1
ATOM 1208 C CA . TYR A 1 229 ? 109.422 158.961 144.346 1.00 0.00 216 TYR A CA 1
ATOM 1209 C C . TYR A 1 229 ? 109.986 158.379 143.054 1.00 0.00 216 TYR A C 1
ATOM 1210 O O . TYR A 1 229 ? 110.471 157.248 143.031 1.00 0.00 216 TYR A O 1
ATOM 1219 N N . ILE A 1 230 ? 109.918 159.160 141.980 1.00 0.00 217 ILE A N 1
ATOM 1220 C CA . ILE A 1 230 ? 110.461 158.741 140.694 1.00 0.00 217 ILE A CA 1
ATOM 1221 C C . ILE A 1 230 ? 111.986 158.792 140.710 1.00 0.00 217 ILE A C 1
ATOM 1222 O O . ILE A 1 230 ? 112.651 157.865 140.249 1.00 0.00 217 ILE A O 1
ATOM 1227 N N . ASP A 1 231 ? 112.531 159.878 141.251 1.00 0.00 218 ASP A N 1
ATOM 1228 C CA . ASP A 1 231 ? 113.978 160.056 141.329 1.00 0.00 218 ASP A CA 1
ATOM 1229 C C . ASP A 1 231 ? 114.637 158.971 142.174 1.00 0.00 218 ASP A C 1
ATOM 1230 O O . ASP A 1 231 ? 115.749 158.536 141.878 1.00 0.00 218 ASP A O 1
ATOM 1235 N N . PHE A 1 232 ? 113.948 158.537 143.224 1.00 0.00 219 PHE A N 1
ATOM 1236 C CA . PHE A 1 232 ? 114.458 157.474 144.083 1.00 0.00 219 PHE A CA 1
ATOM 1237 C C . PHE A 1 232 ? 114.364 156.121 143.388 1.00 0.00 219 PHE A C 1
ATOM 1238 O O . PHE A 1 232 ? 115.226 155.260 143.565 1.00 0.00 219 PHE A O 1
ATOM 1246 N N . TRP A 1 233 ? 113.308 155.938 142.601 1.00 0.00 220 TRP A N 1
ATOM 1247 C CA . TRP A 1 233 ? 113.107 154.694 141.867 1.00 0.00 220 TRP A CA 1
ATOM 1248 C C . TRP A 1 233 ? 114.167 154.529 140.784 1.00 0.00 220 TRP A C 1
ATOM 1249 O O . TRP A 1 233 ? 114.587 153.414 140.477 1.00 0.00 220 TRP A O 1
ATOM 1259 N N . MET A 1 234 ? 114.594 155.649 140.210 1.00 0.00 221 MET A N 1
ATOM 1260 C CA . MET A 1 234 ? 115.637 155.641 139.192 1.00 0.00 221 MET A CA 1
ATOM 1261 C C . MET A 1 234 ? 117.018 155.691 139.839 1.00 0.00 221 MET A C 1
ATOM 1262 O O . MET A 1 234 ? 118.035 155.497 139.174 1.00 0.00 221 MET A O 1
ATOM 1267 N N . LEU A 1 235 ? 117.042 155.954 141.142 1.00 0.00 222 LEU A N 1
ATOM 1268 C CA . LEU A 1 235 ? 118.286 155.979 141.904 1.00 0.00 222 LEU A CA 1
ATOM 1269 C C . LEU A 1 235 ? 118.748 154.564 142.230 1.00 0.00 222 LEU A C 1
ATOM 1270 O O . LEU A 1 235 ? 119.814 154.133 141.791 1.00 0.00 222 LEU A O 1
ATOM 1275 N N . GLY A 1 236 ? 117.941 153.853 143.013 1.00 0.00 223 GLY A N 1
ATOM 1276 C CA . GLY A 1 236 ? 118.243 152.486 143.398 1.00 0.00 223 GLY A CA 1
ATOM 1277 C C . GLY A 1 236 ? 118.398 151.554 142.212 1.00 0.00 223 GLY A C 1
ATOM 1278 O O . GLY A 1 236 ? 119.129 150.566 142.281 1.00 0.00 223 GLY A O 1
ATOM 1279 N N . ASP A 1 237 ? 117.706 151.867 141.121 1.00 0.00 224 ASP A N 1
ATOM 1280 C CA . ASP A 1 237 ? 117.828 151.094 139.892 1.00 0.00 224 ASP A CA 1
ATOM 1281 C C . ASP A 1 237 ? 119.201 151.308 139.265 1.00 0.00 224 ASP A C 1
ATOM 1282 O O . ASP A 1 237 ? 119.773 150.395 138.672 1.00 0.00 224 ASP A O 1
ATOM 1287 N N . ALA A 1 238 ? 119.723 152.522 139.404 1.00 0.00 225 ALA A N 1
ATOM 1288 C CA . ALA A 1 238 ? 121.047 152.852 138.892 1.00 0.00 225 ALA A CA 1
ATOM 1289 C C . ALA A 1 238 ? 122.131 152.287 139.802 1.00 0.00 225 ALA A C 1
ATOM 1290 O O . ALA A 1 238 ? 123.268 152.083 139.378 1.00 0.00 225 ALA A O 1
ATOM 1292 N N . ALA A 1 239 ? 121.770 152.039 141.057 1.00 0.00 226 ALA A N 1
ATOM 1293 C CA . ALA A 1 239 ? 122.700 151.476 142.029 1.00 0.00 226 ALA A CA 1
ATOM 1294 C C . ALA A 1 239 ? 123.031 150.027 141.689 1.00 0.00 226 ALA A C 1
ATOM 1295 O O . ALA A 1 239 ? 124.149 149.565 141.915 1.00 0.00 226 ALA A O 1
ATOM 1297 N N . ARG A 1 240 ? 122.049 149.316 141.145 1.00 0.00 227 ARG A N 1
ATOM 1298 C CA . ARG A 1 240 ? 122.224 147.917 140.776 1.00 0.00 227 ARG A CA 1
ATOM 1299 C C . ARG A 1 240 ? 123.063 147.784 139.509 1.00 0.00 227 ARG A C 1
ATOM 1300 O O . ARG A 1 240 ? 123.837 146.837 139.361 1.00 0.00 227 ARG A O 1
ATOM 1306 N N . GLU A 1 241 ? 122.909 148.741 138.599 1.00 0.00 228 GLU A N 1
ATOM 1307 C CA . GLU A 1 241 ? 123.623 148.712 137.328 1.00 0.00 228 GLU A CA 1
ATOM 1308 C C . GLU A 1 241 ? 125.095 149.072 137.501 1.00 0.00 228 GLU A C 1
ATOM 1309 O O . GLU A 1 241 ? 125.958 148.539 136.803 1.00 0.00 228 GLU A O 1
ATOM 1315 N N . LEU A 1 242 ? 125.376 149.981 138.430 1.00 0.00 229 LEU A N 1
ATOM 1316 C CA . LEU A 1 242 ? 126.748 150.376 138.725 1.00 0.00 229 LEU A CA 1
ATOM 1317 C C . LEU A 1 242 ? 127.536 149.216 139.324 1.00 0.00 229 LEU A C 1
ATOM 1318 O O . LEU A 1 242 ? 126.998 148.441 140.115 1.00 0.00 229 LEU A O 1
ATOM 1323 N N . PRO A 1 243 ? 128.816 149.090 138.937 1.00 0.00 230 PRO A N 1
ATOM 1324 C CA . PRO A 1 243 ? 129.704 148.036 139.443 1.00 0.00 230 PRO A CA 1
ATOM 1325 C C . PRO A 1 243 ? 129.816 148.051 140.965 1.00 0.00 230 PRO A C 1
ATOM 1326 O O . PRO A 1 243 ? 130.031 149.109 141.555 1.00 0.00 230 PRO A O 1
ATOM 1330 N N . GLY A 1 244 ? 129.672 146.884 141.584 1.00 0.00 231 GLY A N 1
ATOM 1331 C CA . GLY A 1 244 ? 129.729 146.771 143.030 1.00 0.00 231 GLY A CA 1
ATOM 1332 C C . GLY A 1 244 ? 131.104 147.065 143.597 1.00 0.00 231 GLY A C 1
ATOM 1333 O O . GLY A 1 244 ? 131.239 147.421 144.767 1.00 0.00 231 GLY A O 1
ATOM 1334 N N . ASP A 1 245 ? 132.128 146.916 142.763 1.00 0.00 232 ASP A N 1
ATOM 1335 C CA . ASP A 1 245 ? 133.500 147.175 143.182 1.00 0.00 232 ASP A CA 1
ATOM 1336 C C . ASP A 1 245 ? 133.748 148.670 143.352 1.00 0.00 232 ASP A C 1
ATOM 1337 O O . ASP A 1 245 ? 134.547 149.085 144.191 1.00 0.00 232 ASP A O 1
ATOM 1342 N N . SER A 1 246 ? 133.057 149.474 142.551 1.00 0.00 233 SER A N 1
ATOM 1343 C CA . SER A 1 246 ? 133.185 150.924 142.624 1.00 0.00 233 SER A CA 1
ATOM 1344 C C . SER A 1 246 ? 132.531 151.466 143.890 1.00 0.00 233 SER A C 1
ATOM 1345 O O . SER A 1 246 ? 131.611 150.855 144.434 1.00 0.00 233 SER A O 1
ATOM 1348 N N . TRP A 1 247 ? 133.011 152.615 144.354 1.00 0.00 234 TRP A N 1
ATOM 1349 C CA . TRP A 1 247 ? 132.465 153.242 145.552 1.00 0.00 234 TRP A CA 1
ATOM 1350 C C . TRP A 1 247 ? 131.102 153.864 145.268 1.00 0.00 234 TRP A C 1
ATOM 1351 O O . TRP A 1 247 ? 130.343 154.164 146.188 1.00 0.00 234 TRP A O 1
ATOM 1362 N N . GLN A 1 248 ? 130.803 154.055 143.986 1.00 0.00 235 GLN A N 1
ATOM 1363 C CA . GLN A 1 248 ? 129.538 154.645 143.563 1.00 0.00 235 GLN A CA 1
ATOM 1364 C C . GLN A 1 248 ? 128.354 153.767 143.955 1.00 0.00 235 GLN A C 1
ATOM 1365 O O . GLN A 1 248 ? 127.289 154.270 144.313 1.00 0.00 235 GLN A O 1
ATOM 1371 N N . LYS A 1 249 ? 128.547 152.454 143.881 1.00 0.00 236 LYS A N 1
ATOM 1372 C CA . LYS A 1 249 ? 127.507 151.503 144.256 1.00 0.00 236 LYS A CA 1
ATOM 1373 C C . LYS A 1 249 ? 127.242 151.582 145.755 1.00 0.00 236 LYS A C 1
ATOM 1374 O O . LYS A 1 249 ? 126.093 151.555 146.196 1.00 0.00 236 LYS A O 1
ATOM 1380 N N . HIS A 1 250 ? 128.315 151.680 146.534 1.00 0.00 237 HIS A N 1
ATOM 1381 C CA . HIS A 1 250 ? 128.199 151.824 147.980 1.00 0.00 237 HIS A CA 1
ATOM 1382 C C . HIS A 1 250 ? 127.675 153.211 148.333 1.00 0.00 237 HIS A C 1
ATOM 1383 O O . HIS A 1 250 ? 127.007 153.392 149.352 1.00 0.00 237 HIS A O 1
ATOM 1390 N N . GLN A 1 251 ? 127.983 154.186 147.484 1.00 0.00 238 GLN A N 1
ATOM 1391 C CA . GLN A 1 251 ? 127.492 155.545 147.667 1.00 0.00 238 GLN A CA 1
ATOM 1392 C C . GLN A 1 251 ? 125.989 155.609 147.430 1.00 0.00 238 GLN A C 1
ATOM 1393 O O . GLN A 1 251 ? 125.240 156.099 148.274 1.00 0.00 238 GLN A O 1
ATOM 1399 N N . ALA A 1 252 ? 125.558 155.100 146.279 1.00 0.00 239 ALA A N 1
ATOM 1400 C CA . ALA A 1 252 ? 124.148 155.106 145.906 1.00 0.00 239 ALA A CA 1
ATOM 1401 C C . ALA A 1 252 ? 123.305 154.302 146.891 1.00 0.00 239 ALA A C 1
ATOM 1402 O O . ALA A 1 252 ? 122.122 154.583 147.082 1.00 0.00 239 ALA A O 1
ATOM 1404 N N . ARG A 1 253 ? 123.920 153.299 147.511 1.00 0.00 240 ARG A N 1
ATOM 1405 C CA . ARG A 1 253 ? 123.253 152.523 148.548 1.00 0.00 240 ARG A CA 1
ATOM 1406 C C . ARG A 1 253 ? 122.973 153.406 149.757 1.00 0.00 240 ARG A C 1
ATOM 1407 O O . ARG A 1 253 ? 121.867 153.407 150.295 1.00 0.00 240 ARG A O 1
ATOM 1413 N N . GLN A 1 254 ? 123.984 154.164 150.174 1.00 0.00 241 GLN A N 1
ATOM 1414 C CA . GLN A 1 254 ? 123.841 155.090 151.291 1.00 0.00 241 GLN A CA 1
ATOM 1415 C C . GLN A 1 254 ? 122.895 156.232 150.934 1.00 0.00 241 GLN A C 1
ATOM 1416 O O . GLN A 1 254 ? 122.257 156.817 151.809 1.00 0.00 241 GLN A O 1
ATOM 1422 N N . LEU A 1 255 ? 122.812 156.549 149.645 1.00 0.00 242 LEU A N 1
ATOM 1423 C CA . LEU A 1 255 ? 121.868 157.553 149.171 1.00 0.00 242 LEU A CA 1
ATOM 1424 C C . LEU A 1 255 ? 120.447 157.010 149.252 1.00 0.00 242 LEU A C 1
ATOM 1425 O O . LEU A 1 255 ? 119.508 157.745 149.549 1.00 0.00 242 LEU A O 1
ATOM 1430 N N . GLY A 1 256 ? 120.300 155.716 148.988 1.00 0.00 243 GLY A N 1
ATOM 1431 C CA . GLY A 1 256 ? 119.011 155.057 149.094 1.00 0.00 243 GLY A CA 1
ATOM 1432 C C . GLY A 1 256 ? 118.648 154.788 150.541 1.00 0.00 243 GLY A C 1
ATOM 1433 O O . GLY A 1 256 ? 117.497 154.495 150.863 1.00 0.00 243 GLY A O 1
ATOM 1434 N N . ASN A 1 257 ? 119.644 154.888 151.416 1.00 0.00 244 ASN A N 1
ATOM 1435 C CA . ASN A 1 257 ? 119.444 154.697 152.847 1.00 0.00 244 ASN A CA 1
ATOM 1436 C C . ASN A 1 257 ? 118.787 155.906 153.504 1.00 0.00 244 ASN A C 1
ATOM 1437 O O . ASN A 1 257 ? 117.682 155.808 154.039 1.00 0.00 244 ASN A O 1
ATOM 1442 N N . ALA A 1 258 ? 119.483 157.039 153.466 1.00 0.00 245 ALA A N 1
ATOM 1443 C CA . ALA A 1 258 ? 119.026 158.267 154.114 1.00 0.00 245 ALA A CA 1
ATOM 1444 C C . ALA A 1 258 ? 117.647 158.717 153.634 1.00 0.00 245 ALA A C 1
ATOM 1445 O O . ALA A 1 258 ? 116.891 159.326 154.390 1.00 0.00 245 ALA A O 1
ATOM 1447 N N . VAL A 1 259 ? 117.325 158.421 152.379 1.00 0.00 246 VAL A N 1
ATOM 1448 C CA . VAL A 1 259 ? 116.024 158.780 151.824 1.00 0.00 246 VAL A CA 1
ATOM 1449 C C . VAL A 1 259 ? 114.913 157.951 152.461 1.00 0.00 246 VAL A C 1
ATOM 1450 O O . VAL A 1 259 ? 113.862 158.479 152.825 1.00 0.00 246 VAL A O 1
ATOM 1454 N N . MET A 1 260 ? 115.162 156.654 152.608 1.00 0.00 247 MET A N 1
ATOM 1455 C CA . MET A 1 260 ? 114.184 155.734 153.180 1.00 0.00 247 MET A CA 1
ATOM 1456 C C . MET A 1 260 ? 113.869 156.074 154.637 1.00 0.00 247 MET A C 1
ATOM 1457 O O . MET A 1 260 ? 112.805 155.727 155.148 1.00 0.00 247 MET A O 1
ATOM 1462 N N . ASN A 1 261 ? 114.799 156.761 155.295 1.00 0.00 248 ASN A N 1
ATOM 1463 C CA . ASN A 1 261 ? 114.647 157.118 156.702 1.00 0.00 248 ASN A CA 1
ATOM 1464 C C . ASN A 1 261 ? 113.426 158.001 156.954 1.00 0.00 248 ASN A C 1
ATOM 1465 O O . ASN A 1 261 ? 112.566 157.665 157.769 1.00 0.00 248 ASN A O 1
ATOM 1470 N N . LEU A 1 262 ? 113.354 159.127 156.253 1.00 0.00 249 LEU A N 1
ATOM 1471 C CA . LEU A 1 262 ? 112.264 160.078 156.446 1.00 0.00 249 LEU A CA 1
ATOM 1472 C C . LEU A 1 262 ? 111.043 159.741 155.593 1.00 0.00 249 LEU A C 1
ATOM 1473 O O . LEU A 1 262 ? 109.961 160.288 155.803 1.00 0.00 249 LEU A O 1
ATOM 1478 N N . PHE A 1 263 ? 111.222 158.840 154.633 1.00 0.00 250 PHE A N 1
ATOM 1479 C CA . PHE A 1 263 ? 110.145 158.470 153.720 1.00 0.00 250 PHE A CA 1
ATOM 1480 C C . PHE A 1 263 ? 109.173 157.474 154.348 1.00 0.00 250 PHE A C 1
ATOM 1481 O O . PHE A 1 263 ? 107.984 157.472 154.031 1.00 0.00 250 PHE A O 1
ATOM 1489 N N . ASP A 1 264 ? 109.685 156.629 155.238 1.00 0.00 251 ASP A N 1
ATOM 1490 C CA . ASP A 1 264 ? 108.888 155.552 155.822 1.00 0.00 251 ASP A CA 1
ATOM 1491 C C . ASP A 1 264 ? 107.741 156.015 156.733 1.00 0.00 251 ASP A C 1
ATOM 1492 O O . ASP A 1 264 ? 106.601 155.595 156.535 1.00 0.00 251 ASP A O 1
ATOM 1497 N N . PRO A 1 265 ? 108.019 156.877 157.732 1.00 0.00 252 PRO A N 1
ATOM 1498 C CA . PRO A 1 265 ? 106.907 157.109 158.659 1.00 0.00 252 PRO A CA 1
ATOM 1499 C C . PRO A 1 265 ? 105.923 158.190 158.210 1.00 0.00 252 PRO A C 1
ATOM 1500 O O . PRO A 1 265 ? 105.586 159.061 159.013 1.00 0.00 252 PRO A O 1
ATOM 1504 N N . ASN A 1 266 ? 105.470 158.110 156.960 1.00 0.00 253 ASN A N 1
ATOM 1505 C CA . ASN A 1 266 ? 104.380 158.937 156.432 1.00 0.00 253 ASN A CA 1
ATOM 1506 C C . ASN A 1 266 ? 104.394 160.402 156.867 1.00 0.00 253 ASN A C 1
ATOM 1507 O O . ASN A 1 266 ? 103.494 160.848 157.579 1.00 0.00 253 ASN A O 1
ATOM 1512 N N . ASP A 1 267 ? 105.407 161.148 156.443 1.00 0.00 254 ASP A N 1
ATOM 1513 C CA . ASP A 1 267 ? 105.498 162.560 156.797 1.00 0.00 254 ASP A CA 1
ATOM 1514 C C . ASP A 1 267 ? 105.728 163.430 155.566 1.00 0.00 254 ASP A C 1
ATOM 1515 O O . ASP A 1 267 ? 106.761 163.325 154.905 1.00 0.00 254 ASP A O 1
ATOM 1520 N N . ARG A 1 268 ? 104.761 164.292 155.268 1.00 0.00 255 ARG A N 1
ATOM 1521 C CA . ARG A 1 268 ? 104.843 165.172 154.107 1.00 0.00 255 ARG A CA 1
ATOM 1522 C C . ARG A 1 268 ? 105.959 166.200 154.264 1.00 0.00 255 ARG A C 1
ATOM 1523 O O . ARG A 1 268 ? 106.660 166.521 153.304 1.00 0.00 255 ARG A O 1
ATOM 1529 N N . SER A 1 269 ? 106.120 166.711 155.481 1.00 0.00 256 SER A N 1
ATOM 1530 C CA . SER A 1 269 ? 107.146 167.708 155.766 1.00 0.00 256 SER A CA 1
ATOM 1531 C C . SER A 1 269 ? 108.546 167.115 155.644 1.00 0.00 256 SER A C 1
ATOM 1532 O O . SER A 1 269 ? 109.495 167.813 155.287 1.00 0.00 256 SER A O 1
ATOM 1535 N N . SER A 1 270 ? 108.667 165.826 155.942 1.00 0.00 257 SER A N 1
ATOM 1536 C CA . SER A 1 270 ? 109.953 165.142 155.867 1.00 0.00 257 SER A CA 1
ATOM 1537 C C . SER A 1 270 ? 110.319 164.794 154.428 1.00 0.00 257 SER A C 1
ATOM 1538 O O . SER A 1 270 ? 111.473 164.933 154.026 1.00 0.00 257 SER A O 1
ATOM 1541 N N . VAL A 1 271 ? 109.332 164.341 153.660 1.00 0.00 258 VAL A N 1
ATOM 1542 C CA . VAL A 1 271 ? 109.547 163.956 152.268 1.00 0.00 258 VAL A CA 1
ATOM 1543 C C . VAL A 1 271 ? 110.041 165.131 151.428 1.00 0.00 258 VAL A C 1
ATOM 1544 O O . VAL A 1 271 ? 111.022 165.010 150.693 1.00 0.00 258 VAL A O 1
ATOM 1548 N N . ARG A 1 272 ? 109.362 166.268 151.548 1.00 0.00 259 ARG A N 1
ATOM 1549 C CA . ARG A 1 272 ? 109.738 167.467 150.808 1.00 0.00 259 ARG A CA 1
ATOM 1550 C C . ARG A 1 272 ? 111.111 167.977 151.238 1.00 0.00 259 ARG A C 1
ATOM 1551 O O . ARG A 1 272 ? 111.854 168.541 150.435 1.00 0.00 259 ARG A O 1
ATOM 1557 N N . LYS A 1 273 ? 111.440 167.774 152.510 1.00 0.00 260 LYS A N 1
ATOM 1558 C CA . LYS A 1 273 ? 112.730 168.195 153.043 1.00 0.00 260 LYS A CA 1
ATOM 1559 C C . LYS A 1 273 ? 113.836 167.224 152.641 1.00 0.00 260 LYS A C 1
ATOM 1560 O O . LYS A 1 273 ? 114.951 167.637 152.322 1.00 0.00 260 LYS A O 1
ATOM 1566 N N . CYS A 1 274 ? 113.519 165.933 152.658 1.00 0.00 261 CYS A N 1
ATOM 1567 C CA . CYS A 1 274 ? 114.486 164.900 152.302 1.00 0.00 261 CYS A CA 1
ATOM 1568 C C . CYS A 1 274 ? 114.841 164.964 150.820 1.00 0.00 261 CYS A C 1
ATOM 1569 O O . CYS A 1 274 ? 115.939 164.579 150.419 1.00 0.00 261 CYS A O 1
ATOM 1572 N N . ARG A 1 275 ? 113.903 165.450 150.012 1.00 0.00 262 ARG A N 1
ATOM 1573 C CA . ARG A 1 275 ? 114.132 165.613 148.582 1.00 0.00 262 ARG A CA 1
ATOM 1574 C C . ARG A 1 275 ? 115.225 166.649 148.344 1.00 0.00 262 ARG A C 1
ATOM 1575 O O . ARG A 1 275 ? 116.027 166.519 147.419 1.00 0.00 262 ARG A O 1
ATOM 1581 N N . GLU A 1 276 ? 115.252 167.674 149.189 1.00 0.00 263 GLU A N 1
ATOM 1582 C CA . GLU A 1 276 ? 116.269 168.714 149.104 1.00 0.00 263 GLU A CA 1
ATOM 1583 C C . GLU A 1 276 ? 117.619 168.188 149.581 1.00 0.00 263 GLU A C 1
ATOM 1584 O O . GLU A 1 276 ? 118.661 168.519 149.015 1.00 0.00 263 GLU A O 1
ATOM 1590 N N . LEU A 1 277 ? 117.589 167.365 150.624 1.00 0.00 264 LEU A N 1
ATOM 1591 C CA . LEU A 1 277 ? 118.805 166.778 151.176 1.00 0.00 264 LEU A CA 1
ATOM 1592 C C . LEU A 1 277 ? 119.437 165.795 150.196 1.00 0.00 264 LEU A C 1
ATOM 1593 O O . LEU A 1 277 ? 120.659 165.653 150.148 1.00 0.00 264 LEU A O 1
ATOM 1598 N N . LEU A 1 278 ? 118.598 165.120 149.418 1.00 0.00 265 LEU A N 1
ATOM 1599 C CA . LEU A 1 278 ? 119.074 164.160 148.429 1.00 0.00 265 LEU A CA 1
ATOM 1600 C C . LEU A 1 278 ? 119.795 164.867 147.285 1.00 0.00 265 LEU A C 1
ATOM 1601 O O . LEU A 1 278 ? 120.781 164.357 146.753 1.00 0.00 265 LEU A O 1
ATOM 1606 N N . GLN A 1 279 ? 119.297 166.042 146.913 1.00 0.00 266 GLN A N 1
ATOM 1607 C CA . GLN A 1 279 ? 119.917 166.838 145.860 1.00 0.00 266 GLN A CA 1
ATOM 1608 C C . GLN A 1 279 ? 121.288 167.342 146.299 1.00 0.00 266 GLN A C 1
ATOM 1609 O O . GLN A 1 279 ? 122.195 167.494 145.481 1.00 0.00 266 GLN A O 1
ATOM 1615 N N . ARG A 1 280 ? 121.429 167.600 147.595 1.00 0.00 267 ARG A N 1
ATOM 1616 C CA . ARG A 1 280 ? 122.707 168.021 148.156 1.00 0.00 267 ARG A CA 1
ATOM 1617 C C . ARG A 1 280 ? 123.698 166.864 148.149 1.00 0.00 267 ARG A C 1
ATOM 1618 O O . ARG A 1 280 ? 124.909 167.069 148.062 1.00 0.00 267 ARG A O 1
ATOM 1626 N N . GLU A 1 281 ? 123.173 165.646 148.241 1.00 0.00 268 GLU A N 1
ATOM 1627 C CA . GLU A 1 281 ? 124.002 164.449 148.202 1.00 0.00 268 GLU A CA 1
ATOM 1628 C C . GLU A 1 281 ? 124.351 164.076 146.765 1.00 0.00 268 GLU A C 1
ATOM 1629 O O . GLU A 1 281 ? 125.271 163.295 146.522 1.00 0.00 268 GLU A O 1
ATOM 1635 N N . TYR A 1 282 ? 123.610 164.640 145.816 1.00 0.00 269 TYR A N 1
ATOM 1636 C CA . TYR A 1 282 ? 123.890 164.428 144.401 1.00 0.00 269 TYR A CA 1
ATOM 1637 C C . TYR A 1 282 ? 125.007 165.354 143.938 1.00 0.00 269 TYR A C 1
ATOM 1638 O O . TYR A 1 282 ? 126.120 164.908 143.660 1.00 0.00 269 TYR A O 1
ATOM 1647 N N . PHE A 1 283 ? 124.706 166.646 143.864 1.00 0.00 270 PHE A N 1
ATOM 1648 C CA . PHE A 1 283 ? 125.697 167.640 143.474 1.00 0.00 270 PHE A CA 1
ATOM 1649 C C . PHE A 1 283 ? 126.652 167.923 144.629 1.00 0.00 270 PHE A C 1
ATOM 1650 O O . PHE A 1 283 ? 126.225 168.302 145.719 1.00 0.00 270 PHE A O 1
ATOM 1658 N N . ASP A 1 284 ? 127.944 167.738 144.383 1.00 0.00 271 ASP A N 1
ATOM 1659 C CA . ASP A 1 284 ? 128.955 167.953 145.411 1.00 0.00 271 ASP A CA 1
ATOM 1660 C C . ASP A 1 284 ? 130.287 168.348 144.783 1.00 0.00 271 ASP A C 1
ATOM 1661 O O . ASP A 1 284 ? 130.626 167.907 143.685 1.00 0.00 271 ASP A O 1
ATOM 1666 N N . VAL A 1 300 ? 138.617 162.604 130.090 1.00 75.61 287 VAL A N 1
ATOM 1667 C CA . VAL A 1 300 ? 138.131 161.746 129.016 1.00 75.61 287 VAL A CA 1
ATOM 1668 C C . VAL A 1 300 ? 136.865 162.321 128.388 1.00 75.61 287 VAL A C 1
ATOM 1669 O O . VAL A 1 300 ? 135.789 162.273 128.983 1.00 75.61 287 VAL A O 1
ATOM 1673 N N . LEU A 1 301 ? 137.001 162.860 127.181 1.00 308.07 288 LEU A N 1
ATOM 1674 C CA . LEU A 1 301 ? 135.874 163.471 126.485 1.00 308.07 288 LEU A CA 1
ATOM 1675 C C . LEU A 1 301 ? 134.984 162.416 125.837 1.00 308.07 288 LEU A C 1
ATOM 1676 O O . LEU A 1 301 ? 135.434 161.638 124.996 1.00 308.07 288 LEU A O 1
ATOM 1681 N N . THR A 1 302 ? 133.717 162.400 126.236 1.00 140.00 289 THR A N 1
ATOM 1682 C CA . THR A 1 302 ? 132.747 161.447 125.710 1.00 140.00 289 THR A CA 1
ATOM 1683 C C . THR A 1 302 ? 131.361 162.090 125.704 1.00 140.00 289 THR A C 1
ATOM 1684 O O . THR A 1 302 ? 131.136 163.093 126.380 1.00 140.00 289 THR A O 1
ATOM 1688 N N . ASN A 1 303 ? 130.438 161.523 124.934 1.00 83.16 290 ASN A N 1
ATOM 1689 C CA . ASN A 1 303 ? 129.080 162.048 124.866 1.00 83.16 290 ASN A CA 1
ATOM 1690 C C . ASN A 1 303 ? 128.035 160.939 124.797 1.00 83.16 290 ASN A C 1
ATOM 1691 O O . ASN A 1 303 ? 128.197 159.965 124.063 1.00 83.16 290 ASN A O 1
ATOM 1696 N N . VAL A 1 304 ? 126.968 161.087 125.574 1.00 40.96 291 VAL A N 1
ATOM 1697 C CA . VAL A 1 304 ? 125.854 160.149 125.527 1.00 40.96 291 VAL A CA 1
ATOM 1698 C C . VAL A 1 304 ? 124.568 160.882 125.164 1.00 40.96 291 VAL A C 1
ATOM 1699 O O . VAL A 1 304 ? 124.075 161.705 125.935 1.00 40.96 291 VAL A O 1
ATOM 1703 N N . TYR A 1 305 ? 124.026 160.581 123.988 1.00 140.71 292 TYR A N 1
ATOM 1704 C CA . TYR A 1 305 ? 122.828 161.263 123.517 1.00 140.71 292 TYR A CA 1
ATOM 1705 C C . TYR A 1 305 ? 121.778 160.283 123.008 1.00 140.71 292 TYR A C 1
ATOM 1706 O O . TYR A 1 305 ? 121.992 159.072 123.003 1.00 140.71 292 TYR A O 1
ATOM 1715 N N . GLY A 1 306 ? 120.643 160.823 122.579 1.00 33.78 293 GLY A N 1
ATOM 1716 C CA . GLY A 1 306 ? 119.564 160.017 122.042 1.00 33.78 293 GLY A CA 1
ATOM 1717 C C . GLY A 1 306 ? 118.485 160.874 121.409 1.00 33.78 293 GLY A C 1
ATOM 1718 O O . GLY A 1 306 ? 118.357 162.058 121.721 1.00 33.78 293 GLY A O 1
ATOM 1719 N N . ILE A 1 307 ? 117.709 160.275 120.513 1.00 89.03 294 ILE A N 1
ATOM 1720 C CA . ILE A 1 307 ? 116.614 160.979 119.858 1.00 89.03 294 ILE A CA 1
ATOM 1721 C C . ILE A 1 307 ? 115.330 160.161 119.924 1.00 89.03 294 ILE A C 1
ATOM 1722 O O . ILE A 1 307 ? 115.265 159.049 119.400 1.00 89.03 294 ILE A O 1
ATOM 1727 N N . GLY A 1 308 ? 114.312 160.716 120.575 1.00 38.02 295 GLY A N 1
ATOM 1728 C CA . GLY A 1 308 ? 113.026 160.053 120.676 1.00 38.02 295 GLY A CA 1
ATOM 1729 C C . GLY A 1 308 ? 112.372 159.919 119.316 1.00 38.02 295 GLY A C 1
ATOM 1730 O O . GLY A 1 308 ? 112.181 160.908 118.612 1.00 38.02 295 GLY A O 1
ATOM 1731 N N . ASN A 1 309 ? 112.025 158.693 118.944 1.00 109.73 296 ASN A N 1
ATOM 1732 C CA . ASN A 1 309 ? 111.453 158.442 117.628 1.00 109.73 296 ASN A CA 1
ATOM 1733 C C . ASN A 1 309 ? 110.361 157.382 117.652 1.00 109.73 296 ASN A C 1
ATOM 1734 O O . ASN A 1 309 ? 110.291 156.564 118.569 1.00 109.73 296 ASN A O 1
ATOM 1739 N N . CYS A 1 310 ? 109.511 157.406 116.631 1.00 89.61 297 CYS A N 1
ATOM 1740 C CA . CYS A 1 310 ? 108.430 156.438 116.507 1.00 89.61 297 CYS A CA 1
ATOM 1741 C C . CYS A 1 310 ? 108.460 155.759 115.143 1.00 89.61 297 CYS A C 1
ATOM 1742 O O . CYS A 1 310 ? 108.246 156.402 114.115 1.00 89.61 297 CYS A O 1
ATOM 1745 N N . HIS A 1 311 ? 108.725 154.458 115.141 1.00 97.36 298 HIS A N 1
ATOM 1746 C CA . HIS A 1 311 ? 108.722 153.683 113.907 1.00 97.36 298 HIS A CA 1
ATOM 1747 C C . HIS A 1 311 ? 107.366 153.017 113.714 1.00 97.36 298 HIS A C 1
ATOM 1748 O O . HIS A 1 311 ? 106.986 152.128 114.476 1.00 97.36 298 HIS A O 1
ATOM 1755 N N . ILE A 1 312 ? 106.640 153.452 112.690 1.00 153.41 299 ILE A N 1
ATOM 1756 C CA . ILE A 1 312 ? 105.292 152.955 112.449 1.00 153.41 299 ILE A CA 1
ATOM 1757 C C . ILE A 1 312 ? 105.192 152.162 111.148 1.00 153.41 299 ILE A C 1
ATOM 1758 O O . ILE A 1 312 ? 105.594 152.634 110.084 1.00 153.41 299 ILE A O 1
ATOM 1763 N N . ASP A 1 313 ? 104.662 150.948 111.249 1.00 43.94 300 ASP A N 1
ATOM 1764 C CA . ASP A 1 313 ? 104.389 150.131 110.075 1.00 43.94 300 ASP A CA 1
ATOM 1765 C C . ASP A 1 313 ? 102.984 150.429 109.564 1.00 43.94 300 ASP A C 1
ATOM 1766 O O . ASP A 1 313 ? 102.003 150.242 110.283 1.00 43.94 300 ASP A O 1
ATOM 1771 N N . THR A 1 314 ? 102.894 150.897 108.323 1.00 99.16 301 THR A N 1
ATOM 1772 C CA . THR A 1 314 ? 101.619 151.332 107.760 1.00 99.16 301 THR A CA 1
ATOM 1773 C C . THR A 1 314 ? 100.645 150.171 107.563 1.00 99.16 301 THR A C 1
ATOM 1774 O O . THR A 1 314 ? 99.431 150.367 107.568 1.00 99.16 301 THR A O 1
ATOM 1778 N N . ALA A 1 315 ? 101.176 148.968 107.376 1.00 54.95 302 ALA A N 1
ATOM 1779 C CA . ALA A 1 315 ? 100.338 147.777 107.315 1.00 54.95 302 ALA A CA 1
ATOM 1780 C C . ALA A 1 315 ? 100.982 146.626 108.081 1.00 54.95 302 ALA A C 1
ATOM 1781 O O . ALA A 1 315 ? 102.113 146.227 107.804 1.00 54.95 302 ALA A O 1
ATOM 1783 N N . TRP A 1 316 ? 100.239 146.106 109.050 1.00 181.96 303 TRP A N 1
ATOM 1784 C CA . TRP A 1 316 ? 100.716 145.069 109.956 1.00 181.96 303 TRP A CA 1
ATOM 1785 C C . TRP A 1 316 ? 99.498 144.329 110.488 1.00 181.96 303 TRP A C 1
ATOM 1786 O O . TRP A 1 316 ? 98.420 144.415 109.903 1.00 181.96 303 TRP A O 1
ATOM 1797 N N . LEU A 1 317 ? 99.667 143.593 111.584 1.00 152.78 304 LEU A N 1
ATOM 1798 C CA . LEU A 1 317 ? 98.577 142.814 112.174 1.00 152.78 304 LEU A CA 1
ATOM 1799 C C . LEU A 1 317 ? 97.353 143.681 112.497 1.00 152.78 304 LEU A C 1
ATOM 1800 O O . LEU A 1 317 ? 96.278 143.162 112.796 1.00 152.78 304 LEU A O 1
ATOM 1805 N N . TRP A 1 318 ? 97.526 144.998 112.434 1.00 97.68 305 TRP A N 1
ATOM 1806 C CA . TRP 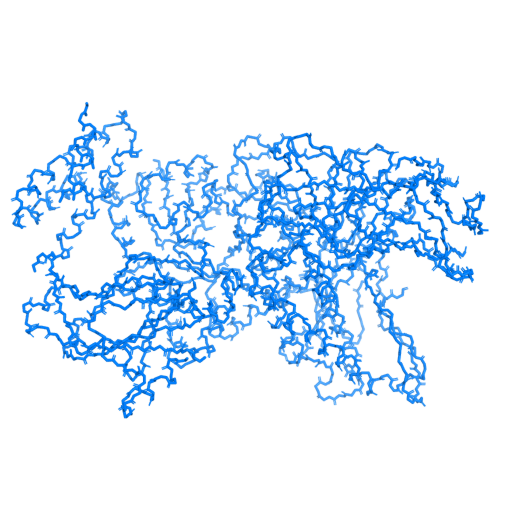A 1 318 ? 96.398 145.920 112.391 1.00 97.68 305 TRP A CA 1
ATOM 1807 C C . TRP A 1 318 ? 96.443 146.657 111.052 1.00 97.68 305 TRP A C 1
ATOM 1808 O O . TRP A 1 318 ? 97.522 146.993 110.564 1.00 97.68 305 TRP A O 1
ATOM 1819 N N . PRO A 1 319 ? 95.269 146.918 110.456 1.00 80.22 306 PRO A N 1
ATOM 1820 C CA . PRO A 1 319 ? 95.206 147.416 109.075 1.00 80.22 306 PRO A CA 1
ATOM 1821 C C . PRO A 1 319 ? 95.640 148.870 108.902 1.00 80.22 306 PRO A C 1
ATOM 1822 O O . PRO A 1 319 ? 95.994 149.541 109.871 1.00 80.22 306 PRO A O 1
ATOM 1826 N N . PHE A 1 320 ? 95.605 149.339 107.658 1.00 49.48 307 PHE A N 1
ATOM 1827 C CA . PHE A 1 320 ? 96.043 150.688 107.313 1.00 49.48 307 PHE A CA 1
ATOM 1828 C C . PHE A 1 320 ? 95.056 151.753 107.777 1.00 49.48 307 PHE A C 1
ATOM 1829 O O . PHE A 1 320 ? 95.456 152.801 108.283 1.00 49.48 307 PHE A O 1
ATOM 1837 N N . ALA A 1 321 ? 93.767 151.483 107.592 1.00 21.38 308 ALA A N 1
ATOM 1838 C CA . ALA A 1 321 ? 92.725 152.429 107.975 1.00 21.38 308 ALA A CA 1
ATOM 1839 C C . ALA A 1 321 ? 92.719 152.661 109.482 1.00 21.38 308 ALA A C 1
ATOM 1840 O O . ALA A 1 321 ? 92.454 153.769 109.948 1.00 21.38 308 ALA A O 1
ATOM 1842 N N . GLU A 1 322 ? 93.014 151.609 110.238 1.00 38.46 309 GLU A N 1
ATOM 1843 C CA . GLU A 1 322 ? 93.049 151.698 111.692 1.00 38.46 309 GLU A CA 1
ATOM 1844 C C . GLU A 1 322 ? 94.348 152.326 112.191 1.00 38.46 309 GLU A C 1
ATOM 1845 O O . GLU A 1 322 ? 94.352 153.042 113.193 1.00 38.46 309 GLU A O 1
ATOM 1851 N N . THR A 1 323 ? 95.449 152.058 111.495 1.00 99.76 310 THR A N 1
ATOM 1852 C CA . THR A 1 323 ? 96.739 152.618 111.885 1.00 99.76 310 THR A CA 1
ATOM 1853 C C . THR A 1 323 ? 96.875 154.053 111.386 1.00 99.76 310 THR A C 1
ATOM 1854 O O . THR A 1 323 ? 97.790 154.774 111.784 1.00 99.76 310 THR A O 1
ATOM 1858 N N . ARG A 1 324 ? 95.960 154.459 110.510 1.00 61.18 311 ARG A N 1
ATOM 1859 C CA . ARG A 1 324 ? 95.911 155.839 110.044 1.00 61.18 311 ARG A CA 1
ATOM 1860 C C . ARG A 1 324 ? 95.463 156.736 111.191 1.00 61.18 311 ARG A C 1
ATOM 1861 O O . ARG A 1 324 ? 95.813 157.914 111.252 1.00 61.18 311 ARG A O 1
ATOM 1869 N N . ARG A 1 325 ? 94.680 156.163 112.097 1.00 62.38 312 ARG A N 1
ATOM 1870 C CA . ARG A 1 325 ? 94.284 156.852 113.316 1.00 62.38 312 ARG A CA 1
ATOM 1871 C C . ARG A 1 325 ? 95.395 156.758 114.356 1.00 62.38 312 ARG A C 1
ATOM 1872 O O . ARG A 1 325 ? 95.433 157.534 115.308 1.00 62.38 312 ARG A O 1
ATOM 1880 N N . LYS A 1 326 ? 96.295 155.797 114.166 1.00 44.86 313 LYS A N 1
ATOM 1881 C CA . LYS A 1 326 ? 97.388 155.574 115.106 1.00 44.86 313 LYS A CA 1
ATOM 1882 C C . LYS A 1 326 ? 98.541 156.555 114.914 1.00 44.86 313 LYS A C 1
ATOM 1883 O O . LYS A 1 326 ? 99.274 156.851 115.858 1.00 44.86 313 LYS A O 1
ATOM 1889 N N . ILE A 1 327 ? 98.702 157.059 113.695 1.00 129.63 314 ILE A N 1
ATOM 1890 C CA . ILE A 1 327 ? 99.814 157.952 113.389 1.00 129.63 314 ILE A CA 1
ATOM 1891 C C . ILE A 1 327 ? 99.561 159.362 113.926 1.00 129.63 314 ILE A C 1
ATOM 1892 O O . ILE A 1 327 ? 100.501 160.093 114.235 1.00 129.63 314 ILE A O 1
ATOM 1897 N N . VAL A 1 328 ? 98.291 159.733 114.061 1.00 117.41 315 VAL A N 1
ATOM 1898 C CA . VAL A 1 328 ? 97.939 161.059 114.559 1.00 117.41 315 VAL A CA 1
ATOM 1899 C C . VAL A 1 328 ? 98.175 161.138 116.067 1.00 117.41 315 VAL A C 1
ATOM 1900 O O . VAL A 1 328 ? 98.251 162.226 116.639 1.00 117.41 315 VAL A O 1
ATOM 1904 N N . ARG A 1 329 ? 98.298 159.977 116.702 1.00 48.10 316 ARG A N 1
ATOM 1905 C CA . ARG A 1 329 ? 98.571 159.905 118.132 1.00 48.10 316 ARG A CA 1
ATOM 1906 C C . ARG A 1 329 ? 100.058 160.103 118.405 1.00 48.10 316 ARG A C 1
ATOM 1907 O O . ARG A 1 329 ? 100.458 160.429 119.522 1.00 48.10 316 ARG A O 1
ATOM 1915 N N . SER A 1 330 ? 100.873 159.901 117.374 1.00 66.16 317 SER A N 1
ATOM 1916 C CA . SER A 1 330 ? 102.317 160.058 117.492 1.00 66.16 317 SER A CA 1
ATOM 1917 C C . SER A 1 330 ? 102.718 161.529 117.460 1.00 66.16 317 SER A C 1
ATOM 1918 O O . SER A 1 330 ? 103.665 161.939 118.131 1.00 66.16 317 SER A O 1
ATOM 1921 N N . TRP A 1 331 ? 101.992 162.318 116.675 1.00 83.42 318 TRP A N 1
ATOM 1922 C CA . TRP A 1 331 ? 102.264 163.746 116.554 1.00 83.42 318 TRP A CA 1
ATOM 1923 C C . TRP A 1 331 ? 101.815 164.509 117.794 1.00 83.42 318 TRP A C 1
ATOM 1924 O O . TRP A 1 331 ? 102.502 165.417 118.261 1.00 83.42 318 TRP A O 1
ATOM 1935 N N . SER A 1 332 ? 100.655 164.132 118.321 1.00 58.21 319 SER A N 1
ATOM 1936 C CA . SER A 1 332 ? 100.054 164.830 119.450 1.00 58.21 319 SER A CA 1
ATOM 1937 C C . SER A 1 332 ? 100.859 164.665 120.735 1.00 58.21 319 SER A C 1
ATOM 1938 O O . SER A 1 332 ? 100.852 165.544 121.596 1.00 58.21 319 SER A O 1
ATOM 1941 N N . SER A 1 333 ? 101.550 163.536 120.861 1.00 62.87 320 SER A N 1
ATOM 1942 C CA . SER A 1 333 ? 102.354 163.266 122.048 1.00 62.87 320 SER A CA 1
ATOM 1943 C C . SER A 1 333 ? 103.557 164.196 122.100 1.00 62.87 320 SER A C 1
ATOM 1944 O O . SER A 1 333 ? 104.060 164.520 123.175 1.00 62.87 320 SER A O 1
ATOM 1947 N N . GLN A 1 334 ? 104.013 164.619 120.926 1.00 42.95 321 GLN A N 1
ATOM 1948 C CA . GLN A 1 334 ? 105.126 165.550 120.826 1.00 42.95 321 GLN A CA 1
ATOM 1949 C C . GLN A 1 334 ? 104.663 166.970 121.125 1.00 42.95 321 GLN A C 1
ATOM 1950 O O . GLN A 1 334 ? 105.337 167.714 121.833 1.00 42.95 321 GLN A O 1
ATOM 1956 N N . CYS A 1 335 ? 103.501 167.328 120.585 1.00 67.82 322 CYS A N 1
ATOM 1957 C CA . CYS A 1 335 ? 102.953 168.675 120.726 1.00 67.82 322 CYS A CA 1
ATOM 1958 C C . CYS A 1 335 ? 102.750 169.067 122.186 1.00 67.82 322 CYS A C 1
ATOM 1959 O O . CYS A 1 335 ? 103.067 170.187 122.585 1.00 67.82 322 CYS A O 1
ATOM 1962 N N . THR A 1 336 ? 102.220 168.141 122.979 1.00 94.67 323 THR A N 1
ATOM 1963 C CA . THR A 1 336 ? 102.010 168.391 124.399 1.00 94.67 323 THR A CA 1
ATOM 1964 C C . THR A 1 336 ? 103.332 168.323 125.158 1.00 94.67 323 THR A C 1
ATOM 1965 O O . THR A 1 336 ? 103.459 168.871 126.253 1.00 94.67 323 THR A O 1
ATOM 1969 N N . LEU A 1 337 ? 104.313 167.647 124.568 1.00 103.92 324 LEU A N 1
ATOM 1970 C CA . LEU A 1 337 ? 105.628 167.510 125.181 1.00 103.92 324 LEU A CA 1
ATOM 1971 C C . LEU A 1 337 ? 106.473 168.762 124.959 1.00 103.92 324 LEU A C 1
ATOM 1972 O O . LEU A 1 337 ? 107.306 169.110 125.796 1.00 103.92 324 LEU A O 1
ATOM 1977 N N . MET A 1 338 ? 106.254 169.433 123.830 1.00 95.78 325 MET A N 1
ATOM 1978 C CA . MET A 1 338 ? 107.019 170.627 123.477 1.00 95.78 325 MET A CA 1
ATOM 1979 C C . MET A 1 338 ? 106.867 171.730 124.518 1.00 95.78 325 MET A C 1
ATOM 1980 O O . MET A 1 338 ? 107.852 172.330 124.949 1.00 95.78 325 MET A O 1
ATOM 1985 N N . ASP A 1 339 ? 105.627 171.996 124.917 1.00 33.48 326 ASP A N 1
ATOM 1986 C CA . ASP A 1 339 ? 105.352 173.019 125.917 1.00 33.48 326 ASP A CA 1
ATOM 1987 C C . ASP A 1 339 ? 105.829 172.576 127.295 1.00 33.48 326 ASP A C 1
ATOM 1988 O O . ASP A 1 339 ? 106.217 173.400 128.123 1.00 33.48 326 ASP A O 1
ATOM 1993 N N . ARG A 1 340 ? 105.798 171.269 127.535 1.00 113.22 327 ARG A N 1
ATOM 1994 C CA . ARG A 1 340 ? 106.223 170.718 128.816 1.00 113.22 327 ARG A CA 1
ATOM 1995 C C . ARG A 1 340 ? 107.744 170.639 128.914 1.00 113.22 327 ARG A C 1
ATOM 1996 O O . ARG A 1 340 ? 108.325 170.979 129.944 1.00 113.22 327 ARG A O 1
ATOM 2004 N N . PHE A 1 341 ? 108.385 170.189 127.839 1.00 149.21 328 PHE A N 1
ATOM 2005 C CA . PHE A 1 341 ? 109.839 170.073 127.813 1.00 149.21 328 PHE A CA 1
ATOM 2006 C C . PHE A 1 341 ? 110.396 170.558 126.475 1.00 149.21 328 PHE A C 1
ATOM 2007 O O . PHE A 1 341 ? 109.847 170.244 125.420 1.00 149.21 328 PHE A O 1
ATOM 2015 N N . PRO A 1 342 ? 111.496 171.328 126.517 1.00 142.62 329 PRO A N 1
ATOM 2016 C CA . PRO A 1 342 ? 112.155 171.810 125.299 1.00 142.62 329 PRO A CA 1
ATOM 2017 C C . PRO A 1 342 ? 113.277 170.892 124.826 1.00 142.62 329 PRO A C 1
ATOM 2018 O O . PRO A 1 342 ? 113.525 169.863 125.451 1.00 142.62 329 PRO A O 1
ATOM 2022 N N . GLU A 1 343 ? 113.924 171.263 123.722 1.00 91.82 330 GLU A N 1
ATOM 2023 C CA . GLU A 1 343 ? 115.121 170.584 123.218 1.00 91.82 330 GLU A CA 1
ATOM 2024 C C . GLU A 1 343 ? 114.878 169.149 122.743 1.00 91.82 330 GLU A C 1
ATOM 2025 O O . GLU A 1 343 ? 115.781 168.519 122.195 1.00 91.82 330 GLU A O 1
ATOM 2031 N N . TYR A 1 344 ? 113.669 168.635 122.952 1.00 133.56 331 TYR A N 1
ATOM 2032 C CA . TYR A 1 344 ? 113.332 167.276 122.538 1.00 133.56 331 TYR A CA 1
ATOM 2033 C C . TYR A 1 344 ? 113.471 167.119 121.028 1.00 133.56 331 TYR A C 1
ATOM 2034 O O . TYR A 1 344 ? 113.233 168.061 120.278 1.00 133.56 331 TYR A O 1
ATOM 2043 N N . LYS A 1 345 ? 113.864 165.929 120.586 1.00 108.98 332 LYS A N 1
ATOM 2044 C CA . LYS A 1 345 ? 114.055 165.676 119.163 1.00 108.98 332 LYS A CA 1
ATOM 2045 C C . LYS A 1 345 ? 113.228 164.488 118.684 1.00 108.98 332 LYS A C 1
ATOM 2046 O O . LYS A 1 345 ? 113.217 163.433 119.316 1.00 108.98 332 LYS A O 1
ATOM 2052 N N . PHE A 1 346 ? 112.536 164.671 117.565 1.00 81.36 333 PHE A N 1
ATOM 2053 C CA . PHE A 1 346 ? 111.757 163.598 116.959 1.00 81.36 333 PHE A CA 1
ATOM 2054 C C . PHE A 1 346 ? 112.134 163.425 115.494 1.00 81.36 333 PHE A C 1
ATOM 2055 O O . PHE A 1 346 ? 112.470 164.395 114.813 1.00 81.36 333 PHE A O 1
ATOM 2063 N N . VAL A 1 347 ? 112.079 162.189 115.010 1.00 106.68 334 VAL A N 1
ATOM 2064 C CA . VAL A 1 347 ? 112.407 161.913 113.619 1.00 106.68 334 VAL A CA 1
ATOM 2065 C C . VAL A 1 347 ? 111.307 161.052 112.994 1.00 106.68 334 VAL A C 1
ATOM 2066 O O . VAL A 1 347 ? 110.626 160.297 113.690 1.00 106.68 334 VAL A O 1
ATOM 2070 N N . ALA A 1 348 ? 111.116 161.188 111.685 1.00 59.18 335 ALA A N 1
ATOM 2071 C CA . ALA A 1 348 ? 110.049 160.470 110.994 1.00 59.18 335 ALA A CA 1
ATOM 2072 C C . ALA A 1 348 ? 110.543 159.832 109.699 1.00 59.18 335 ALA A C 1
ATOM 2073 O O . ALA A 1 348 ? 110.987 160.526 108.785 1.00 59.18 335 ALA A O 1
ATOM 2075 N N . SER A 1 349 ? 110.446 158.508 109.623 1.00 114.69 336 SER A N 1
ATOM 2076 C CA . SER A 1 349 ? 110.936 157.763 108.467 1.00 114.69 336 SER A CA 1
ATOM 2077 C C . SER A 1 349 ? 109.977 157.839 107.285 1.00 114.69 336 SER A C 1
ATOM 2078 O O . SER A 1 349 ? 110.306 157.406 106.181 1.00 114.69 336 SER A O 1
ATOM 2081 N N . GLN A 1 350 ? 108.792 158.390 107.521 1.00 120.12 337 GLN A N 1
ATOM 2082 C CA . GLN A 1 350 ? 107.779 158.483 106.478 1.00 120.12 337 GLN A CA 1
ATOM 2083 C C . GLN A 1 350 ? 107.551 159.927 106.049 1.00 120.12 337 GLN A C 1
ATOM 2084 O O . GLN A 1 350 ? 107.153 160.768 106.854 1.00 120.12 337 GLN A O 1
ATOM 2090 N N . ALA A 1 351 ? 107.810 160.211 104.777 1.00 48.50 338 ALA A N 1
ATOM 2091 C CA . ALA A 1 351 ? 107.493 161.516 104.214 1.00 48.50 338 ALA A CA 1
ATOM 2092 C C . ALA A 1 351 ? 105.998 161.591 103.938 1.00 48.50 338 ALA A C 1
ATOM 2093 O O . ALA A 1 351 ? 105.403 162.668 103.953 1.00 48.50 338 ALA A O 1
ATOM 2095 N N . GLN A 1 352 ? 105.399 160.429 103.696 1.00 77.20 339 GLN A N 1
ATOM 2096 C CA . GLN A 1 352 ? 103.967 160.326 103.444 1.00 77.20 339 GLN A CA 1
ATOM 2097 C C . GLN A 1 352 ? 103.175 160.551 104.730 1.00 77.20 339 GLN A C 1
ATOM 2098 O O . GLN A 1 352 ? 101.981 160.852 104.692 1.00 77.20 339 GLN A O 1
ATOM 2104 N N . GLN A 1 353 ? 103.853 160.403 105.865 1.00 91.94 340 GLN A N 1
ATOM 2105 C CA . GLN A 1 353 ? 103.251 160.643 107.172 1.00 91.94 340 GLN A CA 1
ATOM 2106 C C . GLN A 1 353 ? 102.690 162.059 107.264 1.00 91.94 340 GLN A C 1
ATOM 2107 O O . GLN A 1 353 ? 101.669 162.294 107.911 1.00 91.94 340 GLN A O 1
ATOM 2113 N N . PHE A 1 354 ? 103.366 162.994 106.605 1.00 98.22 341 PHE A N 1
ATOM 2114 C CA . PHE A 1 354 ? 102.911 164.377 106.546 1.00 98.22 341 PHE A CA 1
ATOM 2115 C C . PHE A 1 354 ? 101.570 164.465 105.826 1.00 98.22 341 PHE A C 1
ATOM 2116 O O . PHE A 1 354 ? 100.641 165.118 106.300 1.00 98.22 341 PHE A O 1
ATOM 2124 N N . LYS A 1 355 ? 101.479 163.794 104.682 1.00 41.03 342 LYS A N 1
ATOM 2125 C CA . LYS A 1 355 ? 100.275 163.820 103.859 1.00 41.03 342 LYS A CA 1
ATOM 2126 C C . LYS A 1 355 ? 99.089 163.178 104.572 1.00 41.03 342 LYS A C 1
ATOM 2127 O O . LYS A 1 355 ? 97.956 163.640 104.445 1.00 41.03 342 LYS A O 1
ATOM 2133 N N . TRP A 1 356 ? 99.358 162.113 105.321 1.00 121.62 343 TRP A N 1
ATOM 2134 C CA . TRP A 1 356 ? 98.320 161.424 106.082 1.00 121.62 343 TRP A CA 1
ATOM 2135 C C . TRP A 1 356 ? 97.694 162.348 107.122 1.00 121.62 343 TRP A C 1
ATOM 2136 O O . TRP A 1 356 ? 96.493 162.282 107.384 1.00 121.62 343 TRP A O 1
ATOM 2147 N N . LEU A 1 357 ? 98.519 163.208 107.710 1.00 80.69 344 LEU A N 1
ATOM 2148 C CA . LEU A 1 357 ? 98.045 164.176 108.691 1.00 80.69 344 LEU A CA 1
ATOM 2149 C C . LEU A 1 357 ? 97.369 165.360 108.006 1.00 80.69 344 LEU A C 1
ATOM 2150 O O . LEU A 1 357 ? 96.404 165.922 108.525 1.00 80.69 344 LEU A O 1
ATOM 2155 N N . LEU A 1 358 ? 97.880 165.732 106.836 1.00 50.23 345 LEU A N 1
ATOM 2156 C CA . LEU A 1 358 ? 97.337 166.859 106.087 1.00 50.23 345 LEU A CA 1
ATOM 2157 C C . LEU A 1 358 ? 96.003 166.515 105.431 1.00 50.23 345 LEU A C 1
ATOM 2158 O O . LEU A 1 358 ? 95.179 167.395 105.189 1.00 50.23 345 LEU A O 1
ATOM 2163 N N . GLU A 1 359 ? 95.795 165.236 105.135 1.00 32.36 346 GLU A N 1
ATOM 2164 C CA . GLU A 1 359 ? 94.530 164.791 104.564 1.00 32.36 346 GLU A CA 1
ATOM 2165 C C . GLU A 1 359 ? 93.458 164.655 105.640 1.00 32.36 346 GLU A C 1
ATOM 2166 O O . GLU A 1 359 ? 92.303 165.023 105.429 1.00 32.36 346 GLU A O 1
ATOM 2172 N N . ASP A 1 360 ? 93.849 164.125 106.795 1.00 79.72 347 ASP A N 1
ATOM 2173 C CA . ASP A 1 360 ? 92.911 163.896 107.888 1.00 79.72 347 ASP A CA 1
ATOM 2174 C C . ASP A 1 360 ? 92.613 165.182 108.657 1.00 79.72 347 ASP A C 1
ATOM 2175 O O . ASP A 1 360 ? 91.467 165.444 109.019 1.00 79.72 347 ASP A O 1
ATOM 2180 N N . HIS A 1 361 ? 93.647 165.982 108.901 1.00 97.19 348 HIS A N 1
ATOM 2181 C CA . HIS A 1 361 ? 93.484 167.247 109.616 1.00 97.19 348 HIS A CA 1
ATOM 2182 C C . HIS A 1 361 ? 94.062 168.421 108.826 1.00 97.19 348 HIS A C 1
ATOM 2183 O O . HIS A 1 361 ? 95.090 168.981 109.208 1.00 97.19 348 HIS A O 1
ATOM 2190 N N . PRO A 1 362 ? 93.400 168.796 107.720 1.00 81.95 349 PRO A N 1
ATOM 2191 C CA . PRO A 1 362 ? 93.895 169.848 106.825 1.00 81.95 349 PRO A CA 1
ATOM 2192 C C . PRO A 1 362 ? 93.799 171.265 107.389 1.00 81.95 349 PRO A C 1
ATOM 2193 O O . PRO A 1 362 ? 94.547 172.138 106.947 1.00 81.95 349 PRO A O 1
ATOM 2197 N N . GLU A 1 363 ? 92.904 171.493 108.345 1.00 181.03 350 GLU A N 1
ATOM 2198 C CA . GLU A 1 363 ? 92.574 172.860 108.739 1.00 181.03 350 GLU A CA 1
ATOM 2199 C C . GLU A 1 363 ? 93.562 173.488 109.724 1.00 181.03 350 GLU A C 1
ATOM 2200 O O . GLU A 1 363 ? 94.365 174.338 109.338 1.00 181.03 350 GLU A O 1
ATOM 2206 N N . PHE A 1 364 ? 93.508 173.078 110.987 1.00 195.15 351 PHE A N 1
ATOM 2207 C CA . PHE A 1 364 ? 94.318 173.722 112.015 1.00 195.15 351 PHE A CA 1
ATOM 2208 C C . PHE A 1 364 ? 95.678 173.059 112.211 1.00 195.15 351 PHE A C 1
ATOM 2209 O O . PHE A 1 364 ? 96.574 173.641 112.820 1.00 195.15 351 PHE A O 1
ATOM 2217 N N . PHE A 1 365 ? 95.843 171.855 111.673 1.00 105.84 352 PHE A N 1
ATOM 2218 C CA . PHE A 1 365 ? 97.072 171.099 111.897 1.00 105.84 352 PHE A CA 1
ATOM 2219 C C . PHE A 1 365 ? 98.068 171.251 110.754 1.00 105.84 352 PHE A C 1
ATOM 2220 O O . PHE A 1 365 ? 99.171 170.707 110.804 1.00 105.84 352 PHE A O 1
ATOM 2228 N N . ASN A 1 366 ? 97.675 171.993 109.725 1.00 92.43 353 ASN A N 1
ATOM 2229 C CA . ASN A 1 366 ? 98.605 172.376 108.675 1.00 92.43 353 ASN A CA 1
ATOM 2230 C C . ASN A 1 366 ? 99.452 173.546 109.157 1.00 92.43 353 ASN A C 1
ATOM 2231 O O . ASN A 1 366 ? 100.595 173.722 108.735 1.00 92.43 353 ASN A O 1
ATOM 2236 N N . LYS A 1 367 ? 98.874 174.340 110.053 1.00 127.29 354 LYS A N 1
ATOM 2237 C CA . LYS A 1 367 ? 99.559 175.491 110.629 1.00 127.29 354 LYS A CA 1
ATOM 2238 C C . LYS A 1 367 ? 100.290 175.125 111.918 1.00 127.29 354 LYS A C 1
ATOM 2239 O O . LYS A 1 367 ? 101.005 175.948 112.486 1.00 127.29 354 LYS A O 1
ATOM 2245 N N . VAL A 1 368 ? 100.090 173.897 112.385 1.00 59.36 355 VAL A N 1
ATOM 2246 C CA . VAL A 1 368 ? 100.786 173.398 113.568 1.00 59.36 355 VAL A CA 1
ATOM 2247 C C . VAL A 1 368 ? 102.202 172.944 113.217 1.00 59.36 355 VAL A C 1
ATOM 2248 O O . VAL A 1 368 ? 103.147 173.166 113.977 1.00 59.36 355 VAL A O 1
ATOM 2252 N N . LEU A 1 369 ? 102.341 172.320 112.052 1.00 110.08 356 LEU A N 1
ATOM 2253 C CA . LEU A 1 369 ? 103.610 171.732 111.637 1.00 110.08 356 LEU A CA 1
ATOM 2254 C C . LEU A 1 369 ? 104.688 172.773 111.341 1.00 110.08 356 LEU A C 1
ATOM 2255 O O . LEU A 1 369 ? 105.863 172.550 111.630 1.00 110.08 356 LEU A O 1
ATOM 2260 N N . ILE A 1 370 ? 104.291 173.905 110.765 1.00 145.63 357 ILE A N 1
ATOM 2261 C CA . ILE A 1 370 ? 105.256 174.922 110.349 1.00 145.63 357 ILE A CA 1
ATOM 2262 C C . ILE A 1 370 ? 106.094 175.525 111.498 1.00 145.63 357 ILE A C 1
ATOM 2263 O O . ILE A 1 370 ? 107.316 175.599 111.372 1.00 145.63 357 ILE A O 1
ATOM 2268 N N . PRO A 1 371 ? 105.470 175.953 112.616 1.00 136.13 358 PRO A N 1
ATOM 2269 C CA . PRO A 1 371 ? 106.377 176.400 113.679 1.00 136.13 358 PRO A CA 1
ATOM 2270 C C . PRO A 1 371 ? 107.107 175.230 114.334 1.00 136.13 358 PRO A C 1
ATOM 2271 O O . PRO A 1 371 ? 108.177 175.409 114.915 1.00 136.13 358 PRO A O 1
ATOM 2275 N N . LYS A 1 372 ? 106.519 174.043 114.232 1.00 112.28 359 LYS A N 1
ATOM 2276 C CA . LYS A 1 372 ? 107.074 172.847 114.852 1.00 112.28 359 LYS A CA 1
ATOM 2277 C C . LYS A 1 372 ? 108.321 172.351 114.128 1.00 112.28 359 LYS A C 1
ATOM 2278 O O . LYS A 1 372 ? 109.344 172.090 114.755 1.00 112.28 359 LYS A O 1
ATOM 2284 N N . ILE A 1 373 ? 108.231 172.217 112.810 1.00 55.74 360 ILE A N 1
ATOM 2285 C CA . ILE A 1 373 ? 109.327 171.660 112.023 1.00 55.74 360 ILE A CA 1
ATOM 2286 C C . ILE A 1 373 ? 110.438 172.671 111.739 1.00 55.74 360 ILE A C 1
ATOM 2287 O O . ILE A 1 373 ? 111.621 172.347 111.849 1.00 55.74 360 ILE A O 1
ATOM 2292 N N . GLN A 1 374 ? 110.055 173.894 111.388 1.00 83.63 361 GLN A N 1
ATOM 2293 C CA . GLN A 1 374 ? 111.012 174.903 110.934 1.00 83.63 361 GLN A CA 1
ATOM 2294 C C . GLN A 1 374 ? 111.999 175.344 112.013 1.00 83.63 361 GLN A C 1
ATOM 2295 O O . GLN A 1 374 ? 113.203 175.406 111.768 1.00 83.63 361 GLN A O 1
ATOM 2301 N N . GLN A 1 375 ? 111.488 175.667 113.196 1.00 119.78 362 GLN A N 1
ATOM 2302 C CA . GLN A 1 375 ? 112.330 176.178 114.273 1.00 119.78 362 GLN A CA 1
ATOM 2303 C C . GLN A 1 375 ? 113.371 175.162 114.739 1.00 119.78 362 GLN A C 1
ATOM 2304 O O . GLN A 1 375 ? 114.574 175.419 114.664 1.00 119.78 362 GLN A O 1
ATOM 2310 N N . SER A 1 376 ? 112.895 174.004 115.188 1.00 241.41 363 SER A N 1
ATOM 2311 C CA . SER A 1 376 ? 113.737 172.988 115.817 1.00 241.41 363 SER A CA 1
ATOM 2312 C C . SER A 1 376 ? 112.894 171.789 116.230 1.00 241.41 363 SER A C 1
ATOM 2313 O O . SER A 1 376 ? 111.688 171.768 115.995 1.00 241.41 363 SER A O 1
ATOM 2316 N N . GLN A 1 377 ? 113.553 170.781 116.800 1.00 46.51 364 GLN A N 1
ATOM 2317 C CA . GLN A 1 377 ? 112.890 169.665 117.482 1.00 46.51 364 GLN A CA 1
ATOM 2318 C C . GLN A 1 377 ? 112.251 168.644 116.539 1.00 46.51 364 GLN A C 1
ATOM 2319 O O . GLN A 1 377 ? 111.736 167.622 116.991 1.00 46.51 364 GLN A O 1
ATOM 2325 N N . PHE A 1 378 ? 112.279 168.913 115.238 0.30 101.49 365 PHE A N 1
ATOM 2326 C CA . PHE A 1 378 ? 111.757 167.955 114.269 0.30 101.49 365 PHE A CA 1
ATOM 2327 C C . PHE A 1 378 ? 112.689 167.792 113.073 0.30 101.49 365 PHE A C 1
ATOM 2328 O O . PHE A 1 378 ? 113.213 168.771 112.541 0.30 101.49 365 PHE A O 1
ATOM 2336 N N . PHE A 1 379 ? 112.886 166.545 112.658 1.00 109.90 366 PHE A N 1
ATOM 2337 C CA . PHE A 1 379 ? 113.723 166.235 111.505 1.00 109.90 366 PHE A CA 1
ATOM 2338 C C . PHE A 1 379 ? 113.118 165.093 110.694 1.00 109.90 366 PHE A C 1
ATOM 2339 O O . PHE A 1 379 ? 112.649 164.105 111.255 1.00 109.90 366 PHE A O 1
ATOM 2347 N N . ALA A 1 380 ? 113.126 165.236 109.373 1.00 42.84 367 ALA A N 1
ATOM 2348 C CA . ALA A 1 380 ? 112.642 164.180 108.491 1.00 42.84 367 ALA A CA 1
ATOM 2349 C C . ALA A 1 380 ? 113.816 163.374 107.951 1.00 42.84 367 ALA A C 1
ATOM 2350 O O . ALA A 1 380 ? 114.681 163.912 107.261 1.00 42.84 367 ALA A O 1
ATOM 2352 N N . VAL A 1 381 ? 113.847 162.083 108.265 1.00 123.91 368 VAL A N 1
ATOM 2353 C CA . VAL A 1 381 ? 114.972 161.242 107.873 1.00 123.91 368 VAL A CA 1
ATOM 2354 C C . VAL A 1 381 ? 114.772 160.605 106.499 1.00 123.91 368 VAL A C 1
ATOM 2355 O O . VAL A 1 381 ? 113.835 159.837 106.277 1.00 123.91 368 VAL A O 1
ATOM 2359 N N . GLY A 1 382 ? 115.659 160.954 105.573 1.00 52.52 369 GLY A N 1
ATOM 2360 C CA . GLY A 1 382 ? 115.683 160.348 104.256 1.00 52.52 369 GLY A CA 1
ATOM 2361 C C . GLY A 1 382 ? 114.704 160.948 103.267 1.00 52.52 369 GLY A C 1
ATOM 2362 O O . GLY A 1 382 ? 114.873 160.794 102.057 1.00 52.52 369 GLY A O 1
ATOM 2363 N N . GLY A 1 383 ? 113.694 161.647 103.780 1.00 35.33 370 GLY A N 1
ATOM 2364 C CA . GLY A 1 383 ? 112.641 162.207 102.949 1.00 35.33 370 GLY A CA 1
ATOM 2365 C C . GLY A 1 383 ? 112.017 161.156 102.051 1.00 35.33 370 GLY A C 1
ATOM 2366 O O . GLY A 1 383 ? 111.706 161.419 100.890 1.00 35.33 370 GLY A O 1
ATOM 2367 N N . THR A 1 384 ? 111.839 159.959 102.598 1.00 52.18 371 THR A N 1
ATOM 2368 C CA . THR A 1 384 ? 111.408 158.811 101.811 1.00 52.18 371 THR A CA 1
ATOM 2369 C C . THR A 1 384 ? 109.909 158.561 101.942 1.00 52.18 371 THR A C 1
ATOM 2370 O O . THR A 1 384 ? 109.346 158.655 103.032 1.00 52.18 371 THR A O 1
ATOM 2374 N N . TRP A 1 385 ? 109.272 158.238 100.821 1.00 97.95 372 TRP A N 1
ATOM 2375 C CA . TRP A 1 385 ? 107.836 157.985 100.793 1.00 97.95 372 TRP A CA 1
ATOM 2376 C C . TRP A 1 385 ? 107.492 156.659 101.467 1.00 97.95 372 TRP A C 1
ATOM 2377 O O . TRP A 1 385 ? 106.452 156.536 102.114 1.00 97.95 372 TRP A O 1
ATOM 2388 N N . VAL A 1 386 ? 108.369 155.670 101.314 1.00 115.78 373 VAL A N 1
ATOM 2389 C CA . VAL A 1 386 ? 108.136 154.344 101.882 1.00 115.78 373 VAL A CA 1
ATOM 2390 C C . VAL A 1 386 ? 109.383 153.765 102.549 1.00 115.78 373 VAL A C 1
ATOM 2391 O O . VAL A 1 386 ? 110.508 154.051 102.143 1.00 115.78 373 VAL A O 1
ATOM 2395 N N . GLU A 1 387 ? 109.175 152.952 103.580 1.00 132.70 374 GLU A N 1
ATOM 2396 C CA . GLU A 1 387 ? 110.259 152.172 104.168 1.00 132.70 374 GLU A CA 1
ATOM 2397 C C . GLU A 1 387 ? 110.084 150.711 103.763 1.00 132.70 374 GLU A C 1
ATOM 2398 O O . GLU A 1 387 ? 109.131 150.049 104.175 1.00 132.70 374 GLU A O 1
ATOM 2404 N N . ASN A 1 388 ? 111.002 150.214 102.941 1.00 118.30 375 ASN A N 1
ATOM 2405 C CA . ASN A 1 388 ? 110.807 148.919 102.302 1.00 118.30 375 ASN A CA 1
ATOM 2406 C C . ASN A 1 388 ? 112.060 148.060 102.209 1.00 118.30 375 ASN A C 1
ATOM 2407 O O . ASN A 1 388 ? 113.178 148.541 102.396 1.00 118.30 375 ASN A O 1
ATOM 2412 N N . ASP A 1 389 ? 111.856 146.780 101.915 1.00 101.09 376 ASP A N 1
ATOM 2413 C CA . ASP A 1 389 ? 112.950 145.880 101.584 1.00 101.09 376 ASP A CA 1
ATOM 2414 C C . ASP A 1 389 ? 113.409 146.198 100.167 1.00 101.09 376 ASP A C 1
ATOM 2415 O O . ASP A 1 389 ? 112.596 146.263 99.247 1.00 101.09 376 ASP A O 1
ATOM 2420 N N . THR A 1 390 ? 114.710 146.406 99.995 1.00 132.78 377 THR A N 1
ATOM 2421 C CA . THR A 1 390 ? 115.246 146.865 98.717 1.00 132.78 377 THR A CA 1
ATOM 2422 C C . THR A 1 390 ? 115.647 145.728 97.779 1.00 132.78 377 THR A C 1
ATOM 2423 O O . THR A 1 390 ? 115.978 145.966 96.618 1.00 132.78 377 THR A O 1
ATOM 2427 N N . ASN A 1 391 ? 115.616 144.497 98.279 1.00 81.03 378 ASN A N 1
ATOM 2428 C CA . ASN A 1 391 ? 116.043 143.349 97.485 1.00 81.03 378 ASN A CA 1
ATOM 2429 C C . ASN A 1 391 ? 115.034 142.944 96.413 1.00 81.03 378 ASN A C 1
ATOM 2430 O O . ASN A 1 391 ? 115.392 142.770 95.248 1.00 81.03 378 ASN A O 1
ATOM 2435 N N . ILE A 1 392 ? 113.774 142.796 96.810 1.00 146.29 379 ILE A N 1
ATOM 2436 C CA . ILE A 1 392 ? 112.728 142.344 95.894 1.00 146.29 379 ILE A CA 1
ATOM 2437 C C . ILE A 1 392 ? 112.351 143.325 94.761 1.00 146.29 379 ILE A C 1
ATOM 2438 O O . ILE A 1 392 ? 112.258 142.905 93.606 1.00 146.29 379 ILE A O 1
ATOM 2443 N N . PRO A 1 393 ? 112.149 144.624 95.059 1.00 85.01 380 PRO A N 1
ATOM 2444 C CA . PRO A 1 393 ? 111.662 145.432 93.940 1.00 85.01 380 PRO A CA 1
ATOM 2445 C C . PRO A 1 393 ? 112.793 145.981 93.076 1.00 85.01 380 PRO A C 1
ATOM 2446 O O . PRO A 1 393 ? 113.960 145.672 93.315 1.00 85.01 380 PRO A O 1
ATOM 2450 N N . SER A 1 394 ? 112.442 146.788 92.080 1.00 35.08 381 SER A N 1
ATOM 2451 C CA . SER A 1 394 ? 113.434 147.395 91.201 1.00 35.08 381 SER A CA 1
ATOM 2452 C C . SER A 1 394 ? 113.883 148.748 91.740 1.00 35.08 381 SER A C 1
ATOM 2453 O O . SER A 1 394 ? 113.455 149.170 92.815 1.00 35.08 381 SER A O 1
ATOM 2456 N N . GLY A 1 395 ? 114.745 149.425 90.989 1.00 19.64 382 GLY A N 1
ATOM 2457 C CA . GLY A 1 395 ? 115.249 150.724 91.392 1.00 19.64 382 GLY A CA 1
ATOM 2458 C C . GLY A 1 395 ? 114.220 151.823 91.221 1.00 19.64 382 GLY A C 1
ATOM 2459 O O . GLY A 1 395 ? 114.334 152.890 91.824 1.00 19.64 382 GLY A O 1
ATOM 2460 N N . GLU A 1 396 ? 113.214 151.559 90.394 1.00 77.03 383 GLU A N 1
ATOM 2461 C CA . GLU A 1 396 ? 112.139 152.516 90.161 1.00 77.03 383 GLU A CA 1
ATOM 2462 C C . GLU A 1 396 ? 111.331 152.741 91.433 1.00 77.03 383 GLU A C 1
ATOM 2463 O O . GLU A 1 396 ? 110.858 153.848 91.692 1.00 77.03 383 GLU A O 1
ATOM 2469 N N . SER A 1 397 ? 111.177 151.682 92.221 1.00 28.11 384 SER A N 1
ATOM 2470 C CA . SER A 1 397 ? 110.492 151.777 93.503 1.00 28.11 384 SER A CA 1
ATOM 2471 C C . SER A 1 397 ? 111.305 152.630 94.469 1.00 28.11 384 SER A C 1
ATOM 2472 O O . SER A 1 397 ? 110.7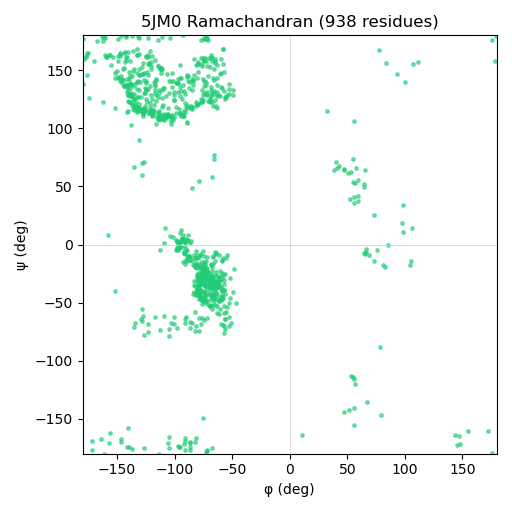48 153.350 95.298 1.00 28.11 384 SER A O 1
ATOM 2475 N N . LEU A 1 398 ? 112.627 152.543 94.356 1.00 62.24 385 LEU A N 1
ATOM 2476 C CA . LEU A 1 398 ? 113.519 153.354 95.174 1.00 62.24 385 LEU A CA 1
ATOM 2477 C C . LEU A 1 398 ? 113.683 154.751 94.583 1.00 62.24 385 LEU A C 1
ATOM 2478 O O . LEU A 1 398 ? 114.121 155.676 95.267 1.00 62.24 385 LEU A O 1
ATOM 2483 N N . ALA A 1 399 ? 113.330 154.896 93.310 1.00 30.82 386 ALA A N 1
ATOM 2484 C CA . ALA A 1 399 ? 113.435 156.181 92.628 1.00 30.82 386 ALA A CA 1
ATOM 2485 C C . ALA A 1 399 ? 112.261 157.092 92.970 1.00 30.82 386 ALA A C 1
ATOM 2486 O O . ALA A 1 399 ? 112.438 158.289 93.196 1.00 30.82 386 ALA A O 1
ATOM 2488 N N . ARG A 1 400 ? 111.063 156.517 93.005 1.00 122.06 387 ARG A N 1
ATOM 2489 C CA . ARG A 1 400 ? 109.854 157.284 93.279 1.00 122.06 387 ARG A CA 1
ATOM 2490 C C . ARG A 1 400 ? 109.801 157.761 94.725 1.00 122.06 387 ARG A C 1
ATOM 2491 O O . ARG A 1 400 ? 109.442 158.906 94.993 1.00 122.06 387 ARG A O 1
ATOM 2499 N N . GLN A 1 401 ? 110.165 156.878 95.650 1.00 89.59 388 GLN A N 1
ATOM 2500 C CA . GLN A 1 401 ? 110.094 157.182 97.076 1.00 89.59 388 GLN A CA 1
ATOM 2501 C C . GLN A 1 401 ? 110.969 158.377 97.449 1.00 89.59 388 GLN A C 1
ATOM 2502 O O . GLN A 1 401 ? 110.652 159.122 98.377 1.00 89.59 388 GLN A O 1
ATOM 2508 N N . PHE A 1 402 ? 112.069 158.556 96.724 1.00 108.52 389 PHE A N 1
ATOM 2509 C CA . PHE A 1 402 ? 112.932 159.713 96.923 1.00 108.52 389 PHE A CA 1
ATOM 2510 C C . PHE A 1 402 ? 112.331 160.953 96.272 1.00 108.52 389 PHE A C 1
ATOM 2511 O O . PHE A 1 402 ? 112.276 162.021 96.880 1.00 108.52 389 PHE A O 1
ATOM 2519 N N . PHE A 1 403 ? 111.873 160.797 95.034 1.00 84.65 390 PHE A N 1
ATOM 2520 C CA . PHE A 1 403 ? 111.337 161.910 94.259 1.00 84.65 390 PHE A CA 1
ATOM 2521 C C . PHE A 1 403 ? 109.970 162.362 94.762 1.00 84.65 390 PHE A C 1
ATOM 2522 O O . PHE A 1 403 ? 109.732 163.555 94.950 1.00 84.65 390 PHE A O 1
ATOM 2530 N N . PHE A 1 404 ? 109.077 161.404 94.981 1.00 113.98 391 PHE A N 1
ATOM 2531 C CA . PHE A 1 404 ? 107.708 161.712 95.376 1.00 113.98 391 PHE A CA 1
ATOM 2532 C C . PHE A 1 404 ? 107.646 161.999 96.874 1.00 113.98 391 PHE A C 1
ATOM 2533 O O . PHE A 1 404 ? 106.627 162.458 97.391 1.00 113.98 391 PHE A O 1
ATOM 2541 N N . GLY A 1 405 ? 108.753 161.735 97.562 1.00 19.46 392 GLY A N 1
ATOM 2542 C CA . GLY A 1 405 ? 108.898 162.104 98.958 1.00 19.46 392 GLY A CA 1
ATOM 2543 C C . GLY A 1 405 ? 109.562 163.463 99.075 1.00 19.46 392 GLY A C 1
ATOM 2544 O O . GLY A 1 405 ? 109.536 164.094 100.132 1.00 19.46 392 GLY A O 1
ATOM 2545 N N . GLN A 1 406 ? 110.162 163.910 97.976 1.00 114.91 393 GLN A N 1
ATOM 2546 C CA . GLN A 1 406 ? 110.788 165.225 97.912 1.00 114.91 393 GLN A CA 1
ATOM 2547 C C . GLN A 1 406 ? 109.765 166.263 97.457 1.00 114.91 393 GLN A C 1
ATOM 2548 O O . GLN A 1 406 ? 110.049 167.460 97.413 1.00 114.91 393 GLN A O 1
ATOM 2554 N N . ARG A 1 407 ? 108.569 165.792 97.120 1.00 62.88 394 ARG A N 1
ATOM 2555 C CA . ARG A 1 407 ? 107.494 166.674 96.683 1.00 62.88 394 ARG A CA 1
ATOM 2556 C C . ARG A 1 407 ? 107.004 167.543 97.837 1.00 62.88 394 ARG A C 1
ATOM 2557 O O . ARG A 1 407 ? 106.527 168.659 97.630 1.00 62.88 394 ARG A O 1
ATOM 2565 N N . PHE A 1 408 ? 107.128 167.025 99.055 1.00 110.59 395 PHE A N 1
ATOM 2566 C CA . PHE A 1 408 ? 106.741 167.770 100.247 1.00 110.59 395 PHE A CA 1
ATOM 2567 C C . PHE A 1 408 ? 107.648 168.979 100.447 1.00 110.59 395 PHE A C 1
ATOM 2568 O O . PHE A 1 408 ? 107.235 169.989 101.014 1.00 110.59 395 PHE A O 1
ATOM 2576 N N . PHE A 1 409 ? 108.884 168.866 99.970 1.00 118.17 396 PHE A N 1
ATOM 2577 C CA . PHE A 1 409 ? 109.849 169.957 100.048 1.00 118.17 396 PHE A CA 1
ATOM 2578 C C . PHE A 1 409 ? 109.377 171.161 99.233 1.00 118.17 396 PHE A C 1
ATOM 2579 O O . PHE A 1 409 ? 109.733 172.301 99.531 1.00 118.17 396 PHE A O 1
ATOM 2587 N N . LEU A 1 410 ? 108.573 170.898 98.207 1.00 76.10 397 LEU A N 1
ATOM 2588 C CA . LEU A 1 410 ? 108.018 171.958 97.370 1.00 76.10 397 LEU A CA 1
ATOM 2589 C C . LEU A 1 410 ? 106.919 172.716 98.110 1.00 76.10 397 LEU A C 1
ATOM 2590 O O . LEU A 1 410 ? 106.652 173.883 97.824 1.00 76.10 397 LEU A O 1
ATOM 2595 N N . LYS A 1 411 ? 106.288 172.040 99.065 1.00 167.77 398 LYS A N 1
ATOM 2596 C CA . LYS A 1 411 ? 105.324 172.665 99.966 1.00 167.77 398 LYS A CA 1
ATOM 2597 C C . LYS A 1 411 ? 106.109 173.357 101.075 1.00 167.77 398 LYS A C 1
ATOM 2598 O O . LYS A 1 411 ? 107.324 173.521 100.955 1.00 167.77 398 LYS A O 1
ATOM 2604 N N . HIS A 1 412 ? 105.449 173.763 102.155 1.00 284.45 399 HIS A N 1
ATOM 2605 C CA . HIS A 1 412 ? 106.201 174.402 103.224 1.00 284.45 399 HIS A CA 1
ATOM 2606 C C . HIS A 1 412 ? 106.676 173.309 104.168 1.00 284.45 399 HIS A C 1
ATOM 2607 O O . HIS A 1 412 ? 105.913 172.763 104.962 1.00 284.45 399 HIS A O 1
ATOM 2614 N N . PHE A 1 413 ? 107.972 173.035 104.064 1.00 375.21 400 PHE A N 1
ATOM 2615 C CA . PHE A 1 413 ? 108.621 171.873 104.658 1.00 375.21 400 PHE A CA 1
ATOM 2616 C C . PHE A 1 413 ? 110.122 172.039 104.473 1.00 375.21 400 PHE A C 1
ATOM 2617 O O . PHE A 1 413 ? 110.593 173.111 104.092 1.00 375.21 400 PHE A O 1
ATOM 2625 N N . GLY A 1 414 ? 110.873 170.979 104.745 1.00 65.63 401 GLY A N 1
ATOM 2626 C CA . GLY A 1 414 ? 112.244 170.914 104.278 1.00 65.63 401 GLY A CA 1
ATOM 2627 C C . GLY A 1 414 ? 113.389 171.105 105.248 1.00 65.63 401 GLY A C 1
ATOM 2628 O O . GLY A 1 414 ? 114.525 171.309 104.821 1.00 65.63 401 GLY A O 1
ATOM 2629 N N . LEU A 1 415 ? 113.117 171.045 106.545 1.00 117.86 402 LEU A N 1
ATOM 2630 C CA . LEU A 1 415 ? 114.217 170.885 107.480 1.00 117.86 402 LEU A CA 1
ATOM 2631 C C . LEU A 1 415 ? 114.470 169.384 107.533 1.00 117.86 402 LEU A C 1
ATOM 2632 O O . LEU A 1 415 ? 113.607 168.615 107.957 1.00 117.86 402 LEU A O 1
ATOM 2637 N N . LYS A 1 416 ? 115.656 168.972 107.102 1.00 109.70 403 LYS A N 1
ATOM 2638 C CA . LYS A 1 416 ? 115.914 167.563 106.839 1.00 109.70 403 LYS A CA 1
ATOM 2639 C C . LYS A 1 416 ? 117.207 167.095 107.499 1.00 109.70 403 LYS A C 1
ATOM 2640 O O . LYS 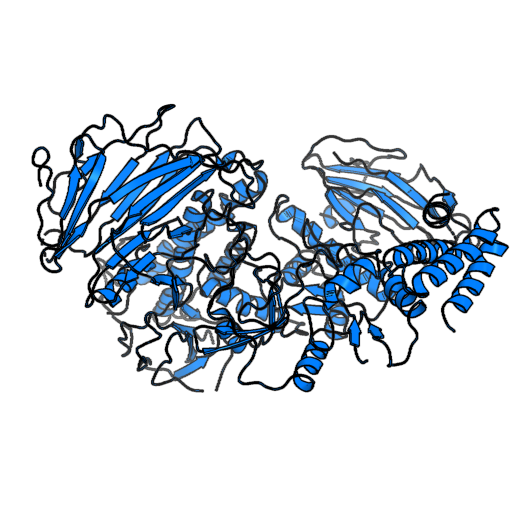A 1 416 ? 117.916 167.881 108.127 1.00 109.70 403 LYS A O 1
ATOM 2646 N N . SER A 1 417 ? 117.505 165.809 107.351 1.00 103.49 404 SER A N 1
ATOM 2647 C CA . SER A 1 417 ? 118.747 165.241 107.851 1.00 103.49 404 SER A CA 1
ATOM 2648 C C . SER A 1 417 ? 119.399 164.387 106.771 1.00 103.49 404 SER A C 1
ATOM 2649 O O . SER A 1 417 ? 118.752 164.003 105.796 1.00 103.49 404 SER A O 1
ATOM 2652 N N . LYS A 1 418 ? 120.681 164.091 106.949 1.00 213.60 405 LYS A N 1
ATOM 2653 C CA . LYS A 1 418 ? 121.435 163.340 105.953 1.00 213.60 405 LYS A CA 1
ATOM 2654 C C . LYS A 1 418 ? 121.435 161.847 106.258 1.00 213.60 405 LYS A C 1
ATOM 2655 O O . LYS A 1 418 ? 122.069 161.066 105.556 1.00 213.60 405 LYS A O 1
ATOM 2661 N N . ILE A 1 419 ? 120.721 161.461 107.310 1.00 152.34 406 ILE A N 1
ATOM 2662 C CA . ILE A 1 419 ? 120.649 160.065 107.733 1.00 152.34 406 ILE A CA 1
ATOM 2663 C C . ILE A 1 419 ? 119.596 159.291 106.932 1.00 152.34 406 ILE A C 1
ATOM 2664 O O . ILE A 1 419 ? 118.575 159.851 106.538 1.00 152.34 406 ILE A O 1
ATOM 2669 N N . PHE A 1 420 ? 119.865 158.013 106.671 1.00 143.95 407 PHE A N 1
ATOM 2670 C CA . PHE A 1 420 ? 118.917 157.139 105.983 1.00 143.95 407 PHE A CA 1
ATOM 2671 C C . PHE A 1 420 ? 118.563 155.977 106.909 1.00 143.95 407 PHE A C 1
ATOM 2672 O O . PHE A 1 420 ? 119.449 155.280 107.403 1.00 143.95 407 PHE A O 1
ATOM 2680 N N . TRP A 1 421 ? 117.271 155.775 107.150 1.00 164.55 408 TRP A N 1
ATOM 2681 C CA . TRP A 1 421 ? 116.836 154.903 108.238 1.00 164.55 408 TRP A CA 1
ATOM 2682 C C . TRP A 1 421 ? 115.994 153.723 107.756 1.00 164.55 408 TRP A C 1
ATOM 2683 O O . TRP A 1 421 ? 114.867 153.899 107.292 1.00 164.55 408 TRP A O 1
ATOM 2694 N N . LEU A 1 422 ? 116.553 152.521 107.871 1.00 193.59 409 LEU A N 1
ATOM 2695 C CA . LEU A 1 422 ? 115.835 151.288 107.552 1.00 193.59 409 LEU A CA 1
ATOM 2696 C C . LEU A 1 422 ? 116.069 150.235 108.631 1.00 193.59 409 LEU A C 1
ATOM 2697 O O . LEU A 1 422 ? 116.704 149.212 108.374 1.00 193.59 409 LEU A O 1
ATOM 2702 N N . PRO A 1 423 ? 115.557 150.483 109.847 1.00 104.33 410 PRO A N 1
ATOM 2703 C CA . PRO A 1 423 ? 115.820 149.602 110.990 1.00 104.33 410 PRO A CA 1
ATOM 2704 C C . PRO A 1 423 ? 115.199 148.213 110.857 1.00 104.33 410 PRO A C 1
ATOM 2705 O O . PRO A 1 423 ? 115.848 147.220 111.186 1.00 104.33 410 PRO A O 1
ATOM 2709 N N . ASP A 1 424 ? 113.961 148.147 110.377 1.00 80.76 411 ASP A N 1
ATOM 2710 C CA . ASP A 1 424 ? 113.233 146.885 110.316 1.00 80.76 411 ASP A CA 1
ATOM 2711 C C . ASP A 1 424 ? 113.435 146.185 108.976 1.00 80.76 411 ASP A C 1
ATOM 2712 O O . ASP A 1 424 ? 113.005 145.046 108.788 1.00 80.76 411 ASP A O 1
ATOM 2717 N N . THR A 1 425 ? 114.092 146.872 108.047 1.00 75.71 412 THR A N 1
ATOM 2718 C CA . THR A 1 425 ? 114.351 146.314 106.726 1.00 75.71 412 THR A CA 1
ATOM 2719 C C . THR A 1 425 ? 115.350 145.165 106.799 1.00 75.71 412 THR A C 1
ATOM 2720 O O . THR A 1 425 ? 116.436 145.309 107.361 1.00 75.71 412 THR A O 1
ATOM 2724 N N . PHE A 1 426 ? 114.976 144.026 106.227 1.00 95.71 413 PHE A N 1
ATOM 2725 C CA . PHE A 1 426 ? 115.845 142.856 106.213 1.00 95.71 413 PHE A CA 1
ATOM 2726 C C . PHE A 1 426 ? 116.703 142.840 104.953 1.00 95.71 413 PHE A C 1
ATOM 2727 O O . PHE A 1 426 ? 116.187 142.722 103.842 1.00 95.71 413 PHE A O 1
ATOM 2735 N N . GLY A 1 427 ? 118.014 142.963 105.133 1.00 36.19 414 GLY A N 1
ATOM 2736 C CA . GLY A 1 427 ? 118.939 142.971 104.015 1.00 36.19 414 GLY A CA 1
ATOM 2737 C C . GLY A 1 427 ? 119.067 144.341 103.379 1.00 36.19 414 GLY A C 1
ATOM 2738 O O . GLY A 1 427 ? 118.166 145.172 103.488 1.00 36.19 414 GLY A O 1
ATOM 2739 N N . TYR A 1 428 ? 120.192 144.577 102.712 1.00 68.41 415 TYR A N 1
ATOM 2740 C CA . TYR A 1 428 ? 120.438 145.859 102.062 1.00 68.41 415 TYR A CA 1
ATOM 2741 C C . TYR A 1 428 ? 121.098 145.672 100.700 1.00 68.41 415 TYR A C 1
ATOM 2742 O O . TYR A 1 428 ? 121.941 144.792 100.523 1.00 68.41 415 TYR A O 1
ATOM 2751 N N . SER A 1 429 ? 120.707 146.505 99.741 1.00 71.84 416 SER A N 1
ATOM 2752 C CA . SER A 1 429 ? 121.244 146.431 98.387 1.00 71.84 416 SER A CA 1
ATOM 2753 C C . SER A 1 429 ? 122.668 146.972 98.323 1.00 71.84 416 SER A C 1
ATOM 2754 O O . SER A 1 429 ? 123.092 147.738 99.189 1.00 71.84 416 SER A O 1
ATOM 2757 N N . SER A 1 430 ? 123.403 146.567 97.292 1.00 81.11 417 SER A N 1
ATOM 2758 C CA . SER A 1 430 ? 124.784 147.002 97.117 1.00 81.11 417 SER A CA 1
ATOM 2759 C C . SER A 1 430 ? 124.864 148.313 96.340 1.00 81.11 417 SER A C 1
ATOM 2760 O O . SER A 1 430 ? 125.928 148.927 96.251 1.00 81.11 417 SER A O 1
ATOM 2763 N N . GLN A 1 431 ? 123.737 148.736 95.777 1.00 112.22 418 GLN A N 1
ATOM 2764 C CA . GLN A 1 431 ? 123.680 149.979 95.015 1.00 112.22 418 GLN A CA 1
ATOM 2765 C C . GLN A 1 431 ? 123.336 151.170 95.901 1.00 112.22 418 GLN A C 1
ATOM 2766 O O . GLN A 1 431 ? 123.337 152.314 95.446 1.00 112.22 418 GLN A O 1
ATOM 2772 N N . MET A 1 432 ? 123.041 150.892 97.167 1.00 98.27 419 MET A N 1
ATOM 2773 C CA . MET A 1 432 ? 122.682 151.933 98.126 1.00 98.27 419 MET A CA 1
ATOM 2774 C C . MET A 1 432 ? 123.762 153.013 98.320 1.00 98.27 419 MET A C 1
ATOM 2775 O O . MET A 1 432 ? 123.424 154.190 98.449 1.00 98.27 419 MET A O 1
ATOM 2780 N N . PRO A 1 433 ? 125.057 152.630 98.354 1.00 74.35 420 PRO A N 1
ATOM 2781 C CA . PRO A 1 433 ? 126.063 153.699 98.425 1.00 74.35 420 PRO A CA 1
ATOM 2782 C C . PRO A 1 433 ? 126.041 154.641 97.222 1.00 74.35 420 PRO A C 1
ATOM 2783 O O . PRO A 1 433 ? 126.398 155.811 97.356 1.00 74.35 420 PRO A O 1
ATOM 2787 N N . GLN A 1 434 ? 125.636 154.135 96.062 1.00 45.99 421 GLN A N 1
ATOM 2788 C CA . GLN A 1 434 ? 125.544 154.964 94.867 1.00 45.99 421 GLN A CA 1
ATOM 2789 C C . GLN A 1 434 ? 124.263 155.794 94.868 1.00 45.99 421 GLN A C 1
ATOM 2790 O O . GLN A 1 434 ? 124.255 156.943 94.426 1.00 45.99 421 GLN A O 1
ATOM 2796 N N . LEU A 1 435 ? 123.182 155.207 95.372 1.00 42.52 422 LEU A N 1
ATOM 2797 C CA . LEU A 1 435 ? 121.884 155.873 95.396 1.00 42.52 422 LEU A CA 1
ATOM 2798 C C . LEU A 1 435 ? 121.830 156.993 96.432 1.00 42.52 422 LEU A C 1
ATOM 2799 O O . LEU A 1 435 ? 121.089 157.962 96.269 1.00 42.52 422 LEU A O 1
ATOM 2804 N N . CYS A 1 436 ? 122.614 156.855 97.495 1.00 75.81 423 CYS A N 1
ATOM 2805 C CA . CYS A 1 436 ? 122.587 157.815 98.594 1.00 75.81 423 CYS A CA 1
ATOM 2806 C C . CYS A 1 436 ? 123.224 159.148 98.211 1.00 75.81 423 CYS A C 1
ATOM 2807 O O . CYS A 1 436 ? 122.629 160.207 98.408 1.00 75.81 423 CYS A O 1
ATOM 2810 N N . ARG A 1 437 ? 124.435 159.089 97.666 1.00 65.84 424 ARG A N 1
ATOM 2811 C CA . ARG A 1 437 ? 125.178 160.295 97.309 1.00 65.84 424 ARG A CA 1
ATOM 2812 C C . ARG A 1 437 ? 124.459 161.118 96.246 1.00 65.84 424 ARG A C 1
ATOM 2813 O O . ARG A 1 437 ? 124.545 162.346 96.236 1.00 65.84 424 ARG A O 1
ATOM 2821 N N . LEU A 1 438 ? 123.751 160.437 95.352 1.00 64.90 425 LEU A N 1
ATOM 2822 C CA . LEU A 1 438 ? 123.023 161.110 94.285 1.00 64.90 425 LEU A CA 1
ATOM 2823 C C . LEU A 1 438 ? 121.720 161.718 94.798 1.00 64.90 425 LEU A C 1
ATOM 2824 O O . LEU A 1 438 ? 121.214 162.688 94.238 1.00 64.90 425 LEU A O 1
ATOM 2829 N N . SER A 1 439 ? 121.191 161.156 95.879 1.00 81.69 426 SER A N 1
ATOM 2830 C CA . SER A 1 439 ? 119.930 161.629 96.438 1.00 81.69 426 SER A CA 1
ATOM 2831 C C . SER A 1 439 ? 120.162 162.754 97.442 1.00 81.69 426 SER A C 1
ATOM 2832 O O . SER A 1 439 ? 119.227 163.228 98.086 1.00 81.69 426 SER A O 1
ATOM 2835 N N . GLY A 1 440 ? 121.417 163.171 97.577 1.00 22.99 427 GLY A N 1
ATOM 2836 C CA . GLY A 1 440 ? 121.769 164.260 98.469 1.00 22.99 427 GLY A CA 1
ATOM 2837 C C . GLY A 1 440 ? 121.694 163.853 99.926 1.00 22.99 427 GLY A C 1
ATOM 2838 O O . GLY A 1 440 ? 121.501 164.688 100.808 1.00 22.99 427 GLY A O 1
ATOM 2839 N N . ILE A 1 441 ? 121.849 162.557 100.175 1.00 117.05 428 ILE A N 1
ATOM 2840 C CA . ILE A 1 441 ? 121.780 162.025 101.528 1.00 117.05 428 ILE A CA 1
ATOM 2841 C C . ILE A 1 441 ? 123.025 161.181 101.822 1.00 117.05 428 ILE A C 1
ATOM 2842 O O . ILE A 1 441 ? 123.234 160.125 101.227 1.00 117.05 428 ILE A O 1
ATOM 2847 N N . ASP A 1 442 ? 123.858 161.670 102.738 1.00 103.62 429 ASP A N 1
ATOM 2848 C CA . ASP A 1 442 ? 125.203 161.126 102.922 1.00 103.62 429 ASP A CA 1
ATOM 2849 C C . ASP A 1 442 ? 125.360 160.115 104.060 1.00 103.62 429 ASP A C 1
ATOM 2850 O O . ASP A 1 442 ? 126.445 159.567 104.251 1.00 103.62 429 ASP A O 1
ATOM 2855 N N . LYS A 1 443 ? 124.295 159.863 104.813 1.00 98.33 430 LYS A N 1
ATOM 2856 C CA . LYS A 1 443 ? 124.391 158.957 105.956 1.00 98.33 430 LYS A CA 1
ATOM 2857 C C . LYS A 1 443 ? 123.322 157.870 105.895 1.00 98.33 430 LYS A C 1
ATOM 2858 O O . LYS A 1 443 ? 122.282 158.046 105.263 1.00 98.33 430 LYS A O 1
ATOM 2864 N N . PHE A 1 444 ? 123.588 156.748 106.557 1.00 138.58 431 PHE A N 1
ATOM 2865 C CA . PHE A 1 444 ? 122.663 155.620 106.580 1.00 138.58 431 PHE A CA 1
ATOM 2866 C C . PHE A 1 444 ? 122.681 154.935 107.945 1.00 138.58 431 PHE A C 1
ATOM 2867 O O . PHE A 1 444 ? 123.686 154.974 108.652 1.00 138.58 431 PHE A O 1
ATOM 2875 N N . LEU A 1 445 ? 121.563 154.320 108.319 1.00 106.38 432 LEU A N 1
ATOM 2876 C CA . LEU A 1 445 ? 121.479 153.612 109.592 1.00 106.38 432 LEU A CA 1
ATOM 2877 C C . LEU A 1 445 ? 121.026 152.170 109.385 1.00 106.38 432 LEU A C 1
ATOM 2878 O O . LEU A 1 445 ? 120.088 151.904 108.635 1.00 106.38 432 LEU A O 1
ATOM 2883 N N . THR A 1 446 ? 121.701 151.243 110.059 1.00 130.28 433 THR A N 1
ATOM 2884 C CA . THR A 1 446 ? 121.356 149.829 109.974 1.00 130.28 433 THR A CA 1
ATOM 2885 C C . THR A 1 446 ? 121.289 149.185 111.358 1.00 130.28 433 THR A C 1
ATOM 2886 O O . THR A 1 446 ? 122.230 149.276 112.147 1.00 130.28 433 THR A O 1
ATOM 2890 N N . GLN A 1 447 ? 120.165 148.538 111.646 1.00 119.83 434 GLN A N 1
ATOM 2891 C CA . GLN A 1 447 ? 119.960 147.886 112.934 1.00 119.83 434 GLN A CA 1
ATOM 2892 C C . GLN A 1 447 ? 120.718 146.565 113.023 1.00 119.83 434 GLN A C 1
ATOM 2893 O O . GLN A 1 447 ? 121.676 146.432 113.785 1.00 119.83 434 GLN A O 1
ATOM 2899 N N . LYS A 1 448 ? 120.273 145.594 112.235 1.00 113.28 435 LYS A N 1
ATOM 2900 C CA . LYS A 1 448 ? 120.847 144.255 112.235 1.00 113.28 435 LYS A CA 1
ATOM 2901 C C . LYS A 1 448 ? 121.971 144.133 111.214 1.00 113.28 435 LYS A C 1
ATOM 2902 O O . LYS A 1 448 ? 122.479 145.139 110.715 1.00 113.28 435 LYS A O 1
ATOM 2908 N N . LEU A 1 449 ? 122.362 142.892 110.936 1.00 341.40 436 LEU A N 1
ATOM 2909 C CA . LEU A 1 449 ? 123.379 142.576 109.934 1.00 341.40 436 LEU A CA 1
ATOM 2910 C C . LEU A 1 449 ? 124.756 143.131 110.289 1.00 341.40 436 LEU A C 1
ATOM 2911 O O . LEU A 1 449 ? 125.410 143.772 109.467 1.00 341.40 436 LEU A O 1
ATOM 2916 N N . SER A 1 450 ? 125.189 142.875 111.521 1.00 122.08 437 SER A N 1
ATOM 2917 C CA . SER A 1 450 ? 126.531 143.247 111.960 1.00 122.08 437 SER A CA 1
ATOM 2918 C C . SER A 1 450 ? 126.993 142.387 113.136 1.00 122.08 437 SER A C 1
ATOM 2919 O O . SER A 1 450 ? 126.182 141.740 113.799 1.00 122.08 437 SER A O 1
ATOM 2922 N N . TRP A 1 451 ? 128.299 142.385 113.388 1.00 110.70 438 TRP A N 1
ATOM 2923 C CA . TRP A 1 451 ? 128.878 141.586 114.464 1.00 110.70 438 TRP A CA 1
ATOM 2924 C C . TRP A 1 451 ? 130.054 142.313 115.116 1.00 110.70 438 TRP A C 1
ATOM 2925 O O . TRP A 1 451 ? 130.736 143.105 114.466 1.00 110.70 438 TRP A O 1
ATOM 2936 N N . ASN A 1 452 ? 130.290 142.042 116.398 1.00 164.65 439 ASN A N 1
ATOM 2937 C CA . ASN A 1 452 ? 131.382 142.691 117.118 1.00 164.65 439 ASN A CA 1
ATOM 2938 C C . ASN A 1 452 ? 132.515 141.726 117.458 1.00 164.65 439 ASN A C 1
ATOM 2939 O O . ASN A 1 452 ? 132.389 140.876 118.340 1.00 164.65 439 ASN A O 1
ATOM 2944 N N . ASN A 1 453 ? 133.627 141.904 116.750 1.00 145.45 440 ASN A N 1
ATOM 2945 C CA . ASN A 1 453 ? 134.796 141.031 116.796 1.00 145.45 440 ASN A CA 1
ATOM 2946 C C . ASN A 1 453 ? 135.758 141.578 115.755 1.00 145.45 440 ASN A C 1
ATOM 2947 O O . ASN A 1 453 ? 135.444 142.574 115.103 1.00 145.45 440 ASN A O 1
ATOM 2952 N N . ILE A 1 454 ? 136.922 140.962 115.575 1.00 144.52 441 ILE A N 1
ATOM 2953 C CA . ILE A 1 454 ? 137.724 141.377 114.438 1.00 144.52 441 ILE A CA 1
ATOM 2954 C C . ILE A 1 454 ? 137.292 140.509 113.259 1.00 144.52 441 ILE A C 1
ATOM 2955 O O . ILE A 1 454 ? 137.622 139.327 113.153 1.00 144.52 441 ILE A O 1
ATOM 2960 N N . ASN A 1 455 ? 136.520 141.141 112.383 1.00 153.63 442 ASN A N 1
ATOM 2961 C CA . ASN A 1 455 ? 135.914 140.507 111.221 1.00 153.63 442 ASN A CA 1
ATOM 2962 C C . ASN A 1 455 ? 136.664 140.798 109.934 1.00 153.63 442 ASN A C 1
ATOM 2963 O O . ASN A 1 455 ? 136.199 140.427 108.855 1.00 153.63 442 ASN A O 1
ATOM 2968 N N . SER A 1 456 ? 137.817 141.454 110.065 1.00 255.27 443 SER A N 1
ATOM 2969 C CA . SER A 1 456 ? 138.314 142.395 109.064 1.00 255.27 443 SER A CA 1
ATOM 2970 C C . SER A 1 456 ? 137.313 143.542 109.054 1.00 255.27 443 SER A C 1
ATOM 2971 O O . SER A 1 456 ? 136.805 143.950 108.009 1.00 255.27 443 SER A O 1
ATOM 2974 N N . PHE A 1 457 ? 137.059 144.054 110.258 1.00 237.05 444 PHE A N 1
ATOM 2975 C CA . PHE A 1 457 ? 136.059 145.081 110.515 1.00 237.05 444 PHE A CA 1
ATOM 2976 C C . PHE A 1 457 ? 136.187 145.476 111.989 1.00 237.05 444 PHE A C 1
ATOM 2977 O O . PHE A 1 457 ? 136.133 144.620 112.872 1.00 237.05 444 PHE A O 1
ATOM 2985 N N . PRO A 1 458 ? 136.357 146.783 112.254 1.00 205.35 445 PRO A N 1
ATOM 2986 C CA . PRO A 1 458 ? 136.637 147.305 113.602 1.00 205.35 445 PRO A CA 1
ATOM 2987 C C . PRO A 1 458 ? 135.493 147.366 114.619 1.00 205.35 445 PRO A C 1
ATOM 2988 O O . PRO A 1 458 ? 135.668 146.924 115.755 1.00 205.35 445 PRO A O 1
ATOM 2992 N N . HIS A 1 459 ? 134.340 147.888 114.211 1.00 97.48 446 HIS A N 1
ATOM 2993 C CA . HIS A 1 459 ? 133.375 148.426 115.173 1.00 97.48 446 HIS A CA 1
ATOM 2994 C C . HIS A 1 459 ? 131.977 148.630 114.601 1.00 97.48 446 HIS A C 1
ATOM 2995 O O . HIS A 1 459 ? 131.653 148.144 113.523 1.00 97.48 446 HIS A O 1
ATOM 3002 N N . SER A 1 460 ? 131.150 149.351 115.352 1.00 56.36 447 SER A N 1
ATOM 3003 C CA . SER A 1 460 ? 129.805 149.697 114.912 1.00 56.36 447 SER A CA 1
ATOM 3004 C C . SER A 1 460 ? 129.857 150.744 113.802 1.00 56.36 447 SER A C 1
ATOM 3005 O O . SER A 1 460 ? 129.411 150.487 112.683 1.00 56.36 447 SER A O 1
ATOM 3008 N N . THR A 1 461 ? 130.381 151.926 114.123 1.00 122.97 448 THR A N 1
ATOM 3009 C CA . THR A 1 461 ? 130.557 152.992 113.136 1.00 122.97 448 THR A CA 1
ATOM 3010 C C . THR A 1 461 ? 131.330 152.487 111.917 1.00 122.97 448 THR A C 1
ATOM 3011 O O . THR A 1 461 ? 132.349 151.808 112.051 1.00 122.97 448 THR A O 1
ATOM 3015 N N . PHE A 1 462 ? 130.831 152.813 110.729 1.00 126.32 449 PHE A N 1
ATOM 3016 C CA . PHE A 1 462 ? 131.317 152.186 109.506 1.00 126.32 449 PHE A CA 1
ATOM 3017 C C . PHE A 1 462 ? 131.231 153.113 108.294 1.00 126.32 449 PHE A C 1
ATOM 3018 O O . PHE A 1 462 ? 130.295 153.900 108.166 1.00 126.32 449 PHE A O 1
ATOM 3026 N N . ASN A 1 463 ? 132.228 153.024 107.418 1.00 76.72 450 ASN A N 1
ATOM 3027 C CA . ASN A 1 463 ? 132.173 153.680 106.119 1.00 76.72 450 ASN A CA 1
ATOM 3028 C C . ASN A 1 463 ? 131.971 152.635 105.027 1.00 76.72 450 ASN A C 1
ATOM 3029 O O . ASN A 1 463 ? 132.880 151.866 104.718 1.00 76.72 450 ASN A O 1
ATOM 3034 N N . TRP A 1 464 ? 130.781 152.623 104.436 1.00 71.52 451 TRP A N 1
ATOM 3035 C CA . TRP A 1 464 ? 130.394 151.554 103.522 1.00 71.52 451 TRP A CA 1
ATOM 3036 C C . TRP A 1 464 ? 130.862 151.817 102.097 1.00 71.52 451 TRP A C 1
ATOM 3037 O O . TRP A 1 464 ? 130.468 152.800 101.472 1.00 71.52 451 TRP A O 1
ATOM 3048 N N . ALA A 1 465 ? 131.701 150.923 101.589 1.00 28.81 452 ALA A N 1
ATOM 3049 C CA . ALA A 1 465 ? 132.155 151.001 100.208 1.00 28.81 452 ALA A CA 1
ATOM 3050 C C . ALA A 1 465 ? 131.484 149.914 99.380 1.00 28.81 452 ALA A C 1
ATOM 3051 O O . ALA A 1 465 ? 131.770 148.729 99.546 1.00 28.81 452 ALA A O 1
ATOM 3053 N N . GLY A 1 466 ? 130.587 150.325 98.490 1.00 23.90 453 GLY A N 1
ATOM 3054 C CA . GLY A 1 466 ? 129.870 149.387 97.649 1.00 23.90 453 GLY A CA 1
ATOM 3055 C C . GLY A 1 466 ? 130.766 148.771 96.595 1.00 23.90 453 GLY A C 1
ATOM 3056 O O . GLY A 1 466 ? 131.935 149.136 96.467 1.00 23.90 453 GLY A O 1
ATOM 3057 N N . ILE A 1 467 ? 130.216 147.832 95.832 1.00 131.82 454 ILE A N 1
ATOM 3058 C CA . ILE A 1 467 ? 130.964 147.181 94.765 1.00 131.82 454 ILE A CA 1
ATOM 3059 C C . ILE A 1 467 ? 131.107 148.130 93.574 1.00 131.82 454 ILE A C 1
ATOM 3060 O O . ILE A 1 467 ? 131.858 147.863 92.635 1.00 131.82 454 ILE A O 1
ATOM 3065 N N . ASP A 1 468 ? 130.385 149.245 93.628 1.00 56.95 455 ASP A N 1
ATOM 3066 C CA . ASP A 1 468 ? 130.466 150.270 92.594 1.00 56.95 455 ASP A CA 1
ATOM 3067 C C . ASP A 1 468 ? 131.729 151.110 92.752 1.00 56.95 455 ASP A C 1
ATOM 3068 O O . ASP A 1 468 ? 132.171 151.767 91.809 1.00 56.95 455 ASP A O 1
ATOM 3073 N N . GLY A 1 469 ? 132.305 151.083 93.949 1.00 25.86 456 GLY A N 1
ATOM 3074 C CA . GLY A 1 469 ? 133.511 151.839 94.236 1.00 25.86 456 GLY A CA 1
ATOM 3075 C C . GLY A 1 469 ? 133.249 153.076 95.073 1.00 25.86 456 GLY A C 1
ATOM 3076 O O . GLY A 1 469 ? 134.167 153.636 95.671 1.00 25.86 456 GLY A O 1
ATOM 3077 N N . SER A 1 470 ? 131.991 153.504 95.116 1.00 24.83 457 SER A N 1
ATOM 3078 C CA . SER A 1 470 ? 131.606 154.673 95.900 1.00 24.83 457 SER A CA 1
ATOM 3079 C C . SER A 1 470 ? 131.595 154.352 97.391 1.00 24.83 457 SER A C 1
ATOM 3080 O O . SER A 1 470 ? 131.482 153.190 97.783 1.00 24.83 457 SER A O 1
ATOM 3083 N N . GLN A 1 471 ? 131.713 155.385 98.218 1.00 42.20 458 GLN A N 1
ATOM 3084 C CA . GLN A 1 471 ? 131.752 155.204 99.665 1.00 42.20 458 GLN A CA 1
ATOM 3085 C C . GLN A 1 471 ? 130.505 155.764 100.345 1.00 42.20 458 GLN A C 1
ATOM 3086 O O . GLN A 1 471 ? 129.928 156.752 99.895 1.00 42.20 458 GLN A O 1
ATOM 3092 N N . LEU A 1 472 ? 130.099 155.119 101.435 1.00 117.21 459 LEU A N 1
ATOM 3093 C CA . LEU A 1 472 ? 128.941 155.549 102.209 1.00 117.21 459 LEU A CA 1
ATOM 3094 C C . LEU A 1 472 ? 129.298 155.588 103.690 1.00 117.21 459 LEU A C 1
ATOM 3095 O O . LEU A 1 472 ? 129.627 154.562 104.280 1.00 117.21 459 LEU A O 1
ATOM 3100 N N . LEU A 1 473 ? 129.222 156.767 104.294 1.00 55.92 460 LEU A N 1
ATOM 3101 C CA . LEU A 1 473 ? 129.427 156.879 105.730 1.00 55.92 460 LEU A CA 1
ATOM 3102 C C . LEU A 1 473 ? 128.109 156.588 106.437 1.00 55.92 460 LEU A C 1
ATOM 3103 O O . LEU A 1 473 ? 127.123 157.294 106.236 1.00 55.92 460 LEU A O 1
ATOM 3108 N N . THR A 1 474 ? 128.092 155.542 107.258 1.00 131.51 461 THR A N 1
ATOM 3109 C CA . THR A 1 474 ? 126.858 155.115 107.909 1.00 131.51 461 THR A CA 1
ATOM 3110 C C . THR A 1 474 ? 127.010 155.002 109.423 1.00 131.51 461 THR A C 1
ATOM 3111 O O . THR A 1 474 ? 128.081 154.671 109.930 1.00 131.51 461 THR A O 1
ATOM 3115 N N . HIS A 1 475 ? 125.925 155.287 110.138 1.00 101.84 462 HIS A N 1
ATOM 3116 C CA . HIS A 1 475 ? 125.915 155.202 111.593 1.00 101.84 462 HIS A CA 1
ATOM 3117 C C . HIS A 1 475 ? 125.142 153.968 112.046 1.00 101.84 462 HIS A C 1
ATOM 3118 O O . HIS A 1 475 ? 123.943 153.850 111.798 1.00 101.84 462 HIS A O 1
ATOM 3125 N N . MET A 1 476 ? 125.836 153.052 112.713 1.00 79.22 463 MET A N 1
ATOM 3126 C CA . MET A 1 476 ? 125.238 151.785 113.118 1.00 79.22 463 MET A CA 1
ATOM 3127 C C . MET A 1 476 ? 125.037 151.673 114.627 1.00 79.22 463 MET A C 1
ATOM 3128 O O . MET A 1 476 ? 125.998 151.756 115.393 1.00 79.22 463 MET A O 1
ATOM 3133 N N . PRO A 1 477 ? 123.780 151.488 115.057 1.00 137.36 464 PRO A N 1
ATOM 3134 C CA . PRO A 1 477 ? 123.449 151.193 116.456 1.00 137.36 464 PRO A CA 1
ATOM 3135 C C . PRO A 1 477 ? 124.044 149.860 116.904 1.00 137.36 464 PRO A C 1
ATOM 3136 O O . PRO A 1 477 ? 124.271 148.988 116.066 1.00 137.36 464 PRO A O 1
ATOM 3140 N N . PRO A 1 478 ? 124.287 149.697 118.214 1.00 169.18 465 PRO A N 1
ATOM 3141 C CA . PRO A 1 478 ? 124.891 148.468 118.743 1.00 169.18 465 PRO A CA 1
ATOM 3142 C C . PRO A 1 478 ? 123.979 147.248 118.623 1.00 169.18 465 PRO A C 1
ATOM 3143 O O . PRO A 1 478 ? 122.896 147.336 118.042 1.00 169.18 465 PRO A O 1
ATOM 3147 N N . GLY A 1 479 ? 124.421 146.122 119.175 1.00 85.91 466 GLY A N 1
ATOM 3148 C CA . GLY A 1 479 ? 123.659 144.886 119.123 1.00 85.91 466 GLY A CA 1
ATOM 3149 C C . GLY A 1 479 ? 122.346 144.952 119.880 1.00 85.91 466 GLY A C 1
ATOM 3150 O O . GLY A 1 479 ? 121.479 144.094 119.714 1.00 85.91 466 GLY A O 1
ATOM 3151 N N . ASN A 1 480 ? 122.200 145.976 120.715 1.00 116.19 467 ASN A N 1
ATOM 3152 C CA . ASN A 1 480 ? 120.971 146.195 121.467 1.00 116.19 467 ASN A CA 1
ATOM 3153 C C . ASN A 1 480 ? 119.855 146.751 120.586 1.00 116.19 467 ASN A C 1
ATOM 3154 O O . ASN A 1 480 ? 118.717 146.901 121.031 1.00 116.19 467 ASN A O 1
ATOM 3159 N N . THR A 1 481 ? 120.203 147.057 119.338 1.00 186.97 468 THR A N 1
ATOM 3160 C CA . THR A 1 481 ? 119.269 147.562 118.332 1.00 186.97 468 THR A CA 1
ATOM 3161 C C . THR A 1 481 ? 118.532 148.823 118.779 1.00 186.97 468 THR A C 1
ATOM 3162 O O . THR A 1 481 ? 119.116 149.704 119.410 1.00 186.97 468 THR A O 1
ATOM 3166 N N . TYR A 1 482 ? 117.247 148.903 118.446 1.00 154.91 469 TYR A N 1
ATOM 3167 C CA . TYR A 1 482 ? 116.437 150.067 118.789 1.00 154.91 469 TYR A CA 1
ATOM 3168 C C . TYR A 1 482 ? 115.615 149.845 120.054 1.00 154.91 469 TYR A C 1
ATOM 3169 O O . TYR A 1 482 ? 114.916 150.748 120.515 1.00 154.91 469 TYR A O 1
ATOM 3178 N N . THR A 1 483 ? 115.699 148.643 120.614 1.00 159.08 470 THR A N 1
ATOM 3179 C CA . THR A 1 483 ? 114.914 148.299 121.794 1.00 159.08 470 THR A CA 1
ATOM 3180 C C . THR A 1 483 ? 115.678 148.612 123.075 1.00 159.08 470 THR A C 1
ATOM 3181 O O . THR A 1 483 ? 115.195 148.350 124.176 1.00 159.08 470 THR A O 1
ATOM 3185 N N . ALA A 1 484 ? 116.873 149.173 122.922 1.00 43.83 471 ALA A N 1
ATOM 3186 C CA . ALA A 1 484 ? 117.702 149.530 124.065 1.00 43.83 471 ALA A CA 1
ATOM 3187 C C . ALA A 1 484 ? 117.106 150.701 124.836 1.00 43.83 471 ALA A C 1
ATOM 3188 O O . ALA A 1 484 ? 116.905 150.622 126.047 1.00 43.83 471 ALA A O 1
ATOM 3190 N N . ASP A 1 485 ? 116.825 151.788 124.124 1.00 132.59 472 ASP A N 1
ATOM 3191 C CA . ASP A 1 485 ? 116.303 152.997 124.747 1.00 132.59 472 ASP A CA 1
ATOM 3192 C C . ASP A 1 485 ? 114.779 153.054 124.669 1.00 132.59 472 ASP A C 1
ATOM 3193 O O . ASP A 1 485 ? 114.162 154.027 125.102 1.00 132.59 472 ASP A O 1
ATOM 3198 N N . SER A 1 486 ? 114.176 152.008 124.113 1.00 52.30 473 SER A N 1
ATOM 3199 C CA . SER A 1 486 ? 112.723 151.934 123.994 1.00 52.30 473 SER A CA 1
ATOM 3200 C C . SER A 1 486 ? 112.062 151.727 125.352 1.00 52.30 473 SER A C 1
ATOM 3201 O O . SER A 1 486 ? 112.357 150.751 126.045 1.00 52.30 473 SER A O 1
ATOM 3204 N N . HIS A 1 487 ? 111.151 152.634 125.706 1.00 105.29 474 HIS A N 1
ATOM 3205 C CA . HIS A 1 487 ? 110.498 152.636 127.016 1.00 105.29 474 HIS A CA 1
ATOM 3206 C C . HIS A 1 487 ? 111.526 152.464 128.125 1.00 105.29 474 HIS A C 1
ATOM 3207 O O . HIS A 1 487 ? 111.510 151.468 128.849 1.00 105.29 474 HIS A O 1
ATOM 3214 N N . PHE A 1 488 ? 112.420 153.437 128.256 1.00 185.97 475 PHE A N 1
ATOM 3215 C CA . PHE A 1 488 ? 113.604 153.246 129.079 1.00 185.97 475 PHE A CA 1
ATOM 3216 C C . PHE A 1 488 ? 113.635 154.128 130.323 1.00 185.97 475 PHE A C 1
ATOM 3217 O O . PHE A 1 488 ? 113.849 155.338 130.240 1.00 185.97 475 PHE A O 1
ATOM 3225 N N . GLY A 1 489 ? 113.418 153.505 131.477 1.00 63.59 476 GLY A N 1
ATOM 3226 C CA . GLY A 1 489 ? 113.582 154.161 132.761 1.00 63.59 476 GLY A CA 1
ATOM 3227 C C . GLY A 1 489 ? 114.794 153.640 133.512 1.00 63.59 476 GLY A C 1
ATOM 3228 O O . GLY A 1 489 ? 115.070 154.065 134.634 1.00 63.59 476 GLY A O 1
ATOM 3229 N N . ASP A 1 490 ? 115.516 152.714 132.889 1.00 214.87 477 ASP A N 1
ATOM 3230 C CA . ASP A 1 490 ? 116.566 151.962 133.573 1.00 214.87 477 ASP A CA 1
ATOM 3231 C C . ASP A 1 490 ? 117.899 152.705 133.670 1.00 214.87 477 ASP A C 1
ATOM 3232 O O . ASP A 1 490 ? 118.830 152.224 134.317 1.00 214.87 477 ASP A O 1
ATOM 3237 N N . VAL A 1 491 ? 117.981 153.872 133.032 1.00 329.51 478 VAL A N 1
ATOM 3238 C CA . VAL A 1 491 ? 119.158 154.744 133.117 1.00 329.51 478 VAL A CA 1
ATOM 3239 C C . VAL A 1 491 ? 120.458 154.026 132.719 1.00 329.51 478 VAL A C 1
ATOM 3240 O O . VAL A 1 491 ? 120.644 153.655 131.563 1.00 329.51 478 VAL A O 1
ATOM 3244 N N . LEU A 1 492 ? 121.359 153.851 133.681 1.00 170.81 479 LEU A N 1
ATOM 3245 C CA . LEU A 1 492 ? 122.712 153.361 133.420 1.00 170.81 479 LEU A CA 1
ATOM 3246 C C . LEU A 1 492 ? 122.787 151.924 132.894 1.00 170.81 479 LEU A C 1
ATOM 3247 O O . LEU A 1 492 ? 123.871 151.450 132.551 1.00 170.81 479 LEU A O 1
ATOM 3252 N N . ARG A 1 493 ? 121.648 151.237 132.848 1.00 146.53 480 ARG A N 1
ATOM 3253 C CA . ARG A 1 493 ? 121.590 149.833 132.435 1.00 146.53 480 ARG A CA 1
ATOM 3254 C C . ARG A 1 493 ? 122.292 149.538 131.107 1.00 146.53 480 ARG A C 1
ATOM 3255 O O . ARG A 1 493 ? 123.310 148.846 131.079 1.00 146.53 480 ARG A O 1
ATOM 3263 N N . THR A 1 494 ? 121.748 150.061 130.012 1.00 124.78 481 THR A N 1
ATOM 3264 C CA . THR A 1 494 ? 122.281 149.761 128.686 1.00 124.78 481 THR A CA 1
ATOM 3265 C C . THR A 1 494 ? 123.372 150.743 128.272 1.00 124.78 481 THR A C 1
ATOM 3266 O O . THR A 1 494 ? 123.895 150.668 127.160 1.00 124.78 481 THR A O 1
ATOM 3270 N N . ALA A 1 495 ? 123.709 151.663 129.169 1.00 30.74 482 ALA A N 1
ATOM 3271 C CA . ALA A 1 495 ? 124.746 152.653 128.898 1.00 30.74 482 ALA A CA 1
ATOM 3272 C C . ALA A 1 495 ? 126.118 151.996 128.779 1.00 30.74 482 ALA A C 1
ATOM 3273 O O . ALA A 1 495 ? 126.971 152.453 128.019 1.00 30.74 482 ALA A O 1
ATOM 3275 N N . LYS A 1 496 ? 126.322 150.921 129.533 1.00 67.29 483 LYS A N 1
ATOM 3276 C CA . LYS A 1 496 ? 127.591 150.202 129.519 1.00 67.29 483 LYS A CA 1
ATOM 3277 C C . LYS A 1 496 ? 127.711 149.303 128.293 1.00 67.29 483 LYS A C 1
ATOM 3278 O O . LYS A 1 496 ? 128.782 149.192 127.694 1.00 67.29 483 LYS A O 1
ATOM 3284 N N . GLN A 1 497 ? 126.606 148.665 127.921 1.00 46.02 484 GLN A N 1
ATOM 3285 C CA . GLN A 1 497 ? 126.593 147.746 126.788 1.00 46.02 484 GLN A CA 1
ATOM 3286 C C . GLN A 1 497 ? 126.640 148.490 125.456 1.00 46.02 484 GLN A C 1
ATOM 3287 O O . GLN A 1 497 ? 126.897 147.894 124.412 1.00 46.02 484 GLN A O 1
ATOM 3293 N N . ASN A 1 498 ? 126.378 149.792 125.499 1.00 84.76 485 ASN A N 1
ATOM 3294 C CA . ASN A 1 498 ? 126.450 150.632 124.309 1.00 84.76 485 ASN A CA 1
ATOM 3295 C C . ASN A 1 498 ? 127.885 151.035 123.980 1.00 84.76 485 ASN A C 1
ATOM 3296 O O . ASN A 1 498 ? 128.227 151.262 122.819 1.00 84.76 485 ASN A O 1
ATOM 3301 N N . LYS A 1 499 ? 128.721 151.117 125.009 1.00 45.26 486 LYS A N 1
ATOM 3302 C CA . LYS A 1 499 ? 130.084 151.616 124.856 1.00 45.26 486 LYS A CA 1
ATOM 3303 C C . LYS A 1 499 ? 131.046 150.590 124.261 1.00 45.26 486 LYS A C 1
ATOM 3304 O O . LYS A 1 499 ? 132.038 150.959 123.637 1.00 45.26 486 LYS A O 1
ATOM 3310 N N . THR A 1 500 ? 130.770 149.306 124.467 1.00 143.45 487 THR A N 1
ATOM 3311 C CA . THR A 1 500 ? 131.654 148.260 123.953 0.50 143.45 487 THR A CA 1
ATOM 3312 C C . THR A 1 500 ? 131.682 148.092 122.416 1.00 143.45 487 THR A C 1
ATOM 3313 O O . THR A 1 500 ? 132.768 148.004 121.843 1.00 143.45 487 THR A O 1
ATOM 3317 N N . PRO A 1 501 ? 130.515 148.039 121.738 1.00 123.27 488 PRO A N 1
ATOM 3318 C CA . PRO A 1 501 ? 130.627 147.841 120.286 1.00 123.27 488 PRO A CA 1
ATOM 3319 C C . PRO A 1 501 ? 131.154 149.075 119.557 1.00 123.27 488 PRO A C 1
ATOM 3320 O O . PRO A 1 501 ? 131.782 148.962 118.505 1.00 123.27 488 PRO A O 1
ATOM 3324 N N . GLU A 1 502 ? 130.889 150.242 120.131 1.00 105.49 489 GLU A N 1
ATOM 3325 C CA . GLU A 1 502 ? 131.209 151.522 119.509 1.00 105.49 489 GLU A CA 1
ATOM 3326 C C . GLU A 1 502 ? 132.470 152.161 120.084 1.00 105.49 489 GLU A C 1
ATOM 3327 O O . GLU A 1 502 ? 132.708 152.105 121.287 1.00 105.49 489 GLU A O 1
ATOM 3333 N N . TYR A 1 503 ? 133.277 152.770 119.221 1.00 110.70 490 TYR A N 1
ATOM 3334 C CA . TYR A 1 503 ? 134.432 153.523 119.691 1.00 110.70 490 TYR A CA 1
ATOM 3335 C C . TYR A 1 503 ? 134.170 155.026 119.588 1.00 110.70 490 TYR A C 1
ATOM 3336 O O . TYR A 1 503 ? 133.837 155.665 120.586 1.00 110.70 490 TYR A O 1
ATOM 3345 N N . TYR A 1 504 ? 134.302 155.568 118.378 1.00 179.59 491 TYR A N 1
ATOM 3346 C CA . TYR A 1 504 ? 134.012 156.972 118.073 1.00 179.59 491 TYR A CA 1
ATOM 3347 C C . TYR A 1 504 ? 134.641 157.909 119.114 1.00 179.59 491 TYR A C 1
ATOM 3348 O O . TYR A 1 504 ? 135.739 157.650 119.607 1.00 179.59 491 TYR A O 1
ATOM 3357 N N . GLY A 1 505 ? 133.945 158.994 119.439 1.00 45.63 492 GLY A N 1
ATOM 3358 C CA . GLY A 1 505 ? 134.147 159.715 120.680 1.00 45.63 492 GLY A CA 1
ATOM 3359 C C . GLY A 1 505 ? 132.923 159.575 121.567 1.00 45.63 492 GLY A C 1
ATOM 3360 O O . GLY A 1 505 ? 132.908 160.039 122.706 1.00 45.63 492 GLY A O 1
ATOM 3361 N N . SER A 1 506 ? 131.892 158.928 121.030 1.00 95.08 493 SER A N 1
ATOM 3362 C CA . SER A 1 506 ? 130.572 158.913 121.657 1.00 95.08 493 SER A CA 1
ATOM 3363 C C . SER A 1 506 ? 129.713 157.745 121.178 1.00 95.08 493 SER A C 1
ATOM 3364 O O . SER A 1 506 ? 129.975 157.162 120.126 1.00 95.08 493 SER A O 1
ATOM 3367 N N . GLY A 1 507 ? 128.675 157.422 121.945 1.00 28.80 494 GLY A N 1
ATOM 3368 C CA . GLY A 1 507 ? 127.786 156.322 121.613 1.00 28.80 494 GLY A CA 1
ATOM 3369 C C . GLY A 1 507 ? 126.521 156.750 120.891 1.00 28.80 494 GLY A C 1
ATOM 3370 O O . GLY A 1 507 ? 126.371 157.914 120.520 1.00 28.80 494 GLY A O 1
ATOM 3371 N N . LEU A 1 508 ? 125.609 155.803 120.690 1.00 41.72 495 LEU A N 1
ATOM 3372 C CA . LEU A 1 508 ? 124.353 156.069 119.993 1.00 41.72 495 LEU A CA 1
ATOM 3373 C C . LEU A 1 508 ? 123.169 155.386 120.671 1.00 41.72 495 LEU A C 1
ATOM 3374 O O . LEU A 1 508 ? 123.218 154.193 120.970 1.00 41.72 495 LEU A O 1
ATOM 3379 N N . MET A 1 509 ? 122.104 156.148 120.905 1.00 44.88 496 MET A N 1
ATOM 3380 C CA . MET A 1 509 ? 120.890 155.610 121.512 1.00 44.88 496 MET A CA 1
ATOM 3381 C C . MET A 1 509 ? 119.646 156.040 120.737 1.00 44.88 496 MET A C 1
ATOM 3382 O O . MET A 1 509 ? 119.503 157.208 120.377 1.00 44.88 496 MET A O 1
ATOM 3387 N N . LEU A 1 510 ? 118.751 155.091 120.482 1.00 60.67 497 LEU A N 1
ATOM 3388 C CA . LEU A 1 510 ? 117.502 155.384 119.787 1.00 60.67 497 LEU A CA 1
ATOM 3389 C C . LEU A 1 510 ? 116.299 155.162 120.699 1.00 60.67 497 LEU A C 1
ATOM 3390 O O . LEU A 1 510 ? 115.972 154.026 121.044 1.00 60.67 497 LEU A O 1
ATOM 3395 N N . TYR A 1 511 ? 115.637 156.251 121.076 1.00 78.03 498 TYR A N 1
ATOM 3396 C CA . TYR A 1 511 ? 114.503 156.186 121.993 1.00 78.03 498 TYR A CA 1
ATOM 3397 C C . TYR A 1 511 ? 113.204 155.892 121.247 1.00 78.03 498 TYR A C 1
ATOM 3398 O O . TYR A 1 511 ? 112.988 156.386 120.141 1.00 78.03 498 TYR A O 1
ATOM 3407 N N . GLY A 1 512 ? 112.342 155.088 121.862 1.00 25.06 499 GLY A N 1
ATOM 3408 C CA . GLY A 1 512 ? 111.059 154.748 121.274 1.00 25.06 499 GLY A CA 1
ATOM 3409 C C . GLY A 1 512 ? 111.000 153.325 120.754 1.00 25.06 499 GLY A C 1
ATOM 3410 O O . GLY A 1 512 ? 112.027 152.728 120.429 1.00 25.06 499 GLY A O 1
ATOM 3411 N N . LYS A 1 513 ? 109.789 152.781 120.671 1.00 56.44 500 LYS A N 1
ATOM 3412 C CA . LYS A 1 513 ? 109.590 151.410 120.215 1.00 56.44 500 LYS A CA 1
ATOM 3413 C C . LYS A 1 513 ? 109.235 151.363 118.733 1.00 56.44 500 LYS A C 1
ATOM 3414 O O . LYS A 1 513 ? 108.467 152.189 118.241 1.00 56.44 500 LYS A O 1
ATOM 3420 N N . GLY A 1 514 ? 109.802 150.391 118.024 1.00 92.19 501 GLY A N 1
ATOM 3421 C CA . GLY A 1 514 ? 109.541 150.231 116.607 1.00 92.19 501 GLY A CA 1
ATOM 3422 C C . GLY A 1 514 ? 108.602 149.079 116.304 1.00 92.19 501 GLY A C 1
ATOM 3423 O O . GLY A 1 514 ? 108.384 148.736 115.142 1.00 92.19 501 GLY A O 1
ATOM 3424 N N . ASP A 1 515 ? 108.042 148.481 117.351 1.00 117.45 502 ASP A N 1
ATOM 3425 C CA . ASP A 1 515 ? 107.115 147.368 117.184 1.00 117.45 502 ASP A CA 1
ATOM 3426 C C . ASP A 1 515 ? 105.737 147.704 117.745 1.00 117.45 502 ASP A C 1
ATOM 3427 O O . ASP A 1 515 ? 105.563 147.837 118.956 1.00 117.45 502 ASP A O 1
ATOM 3432 N N . GLY A 1 516 ? 104.762 147.839 116.853 1.00 86.04 503 GLY A N 1
ATOM 3433 C CA . GLY A 1 516 ? 103.399 148.146 117.243 1.00 86.04 503 GLY A CA 1
ATOM 3434 C C . GLY A 1 516 ? 102.710 148.993 116.192 1.00 86.04 503 GLY A C 1
ATOM 3435 O O . GLY A 1 516 ? 103.184 149.096 115.060 1.00 86.04 503 GLY A O 1
ATOM 3436 N N . GLY A 1 517 ? 101.588 149.599 116.564 1.00 85.60 504 GLY A N 1
ATOM 3437 C CA . GLY A 1 517 ? 100.909 150.535 115.688 1.00 85.60 504 GLY A CA 1
ATOM 3438 C C . GLY A 1 517 ? 101.732 151.800 115.549 1.00 85.60 504 GLY A C 1
ATOM 3439 O O . GLY A 1 517 ? 101.683 152.484 114.528 1.00 85.60 504 GLY A O 1
ATOM 3440 N N . GLY A 1 518 ? 102.490 152.106 116.596 1.00 85.87 505 GLY A N 1
ATOM 3441 C CA . GLY A 1 518 ? 103.423 153.217 116.588 1.00 85.87 505 GLY A CA 1
ATOM 3442 C C . GLY A 1 518 ? 104.107 153.319 117.936 1.00 85.87 505 GLY A C 1
ATOM 3443 O O . GLY A 1 518 ? 103.588 152.823 118.937 1.00 85.87 505 GLY A O 1
ATOM 3444 N N . GLY A 1 519 ? 105.271 153.959 117.973 1.00 49.74 506 GLY A N 1
ATOM 3445 C CA . GLY A 1 519 ? 106.006 154.084 119.217 1.00 49.74 506 GLY A CA 1
ATOM 3446 C C . GLY A 1 519 ? 105.546 155.244 120.076 1.00 49.74 506 GLY A C 1
ATOM 3447 O O . GLY A 1 519 ? 105.236 156.320 119.563 1.00 49.74 506 GLY A O 1
ATOM 3448 N N . PRO A 1 520 ? 105.500 155.029 121.398 1.00 62.64 507 PRO A N 1
ATOM 3449 C CA . PRO A 1 520 ? 105.223 156.068 122.394 1.00 62.64 507 PRO A CA 1
ATOM 3450 C C . PRO A 1 520 ? 106.445 156.926 122.700 1.00 62.64 507 PRO A C 1
ATOM 3451 O O . PRO A 1 520 ? 107.576 156.491 122.482 1.00 62.64 507 PRO A O 1
ATOM 3455 N N . THR A 1 521 ? 106.213 158.135 123.200 1.00 95.36 508 THR A N 1
ATOM 3456 C CA . THR A 1 521 ? 107.288 158.964 123.730 1.00 95.36 508 THR A CA 1
ATOM 3457 C C . THR A 1 521 ? 106.932 159.417 125.146 1.00 95.36 508 THR A C 1
ATOM 3458 O O . THR A 1 521 ? 105.948 160.124 125.364 1.00 95.36 508 THR A O 1
ATOM 3462 N N . GLU A 1 522 ? 107.737 158.982 126.110 1.00 72.33 509 GLU A N 1
ATOM 3463 C CA . GLU A 1 522 ? 107.437 159.198 127.521 1.00 72.33 509 GLU A CA 1
ATOM 3464 C C . GLU A 1 522 ? 107.593 160.664 127.913 1.00 72.33 509 GLU A C 1
ATOM 3465 O O . GLU A 1 522 ? 108.462 161.368 127.399 1.00 72.33 509 GLU A O 1
ATOM 3471 N N . GLU A 1 523 ? 106.742 161.116 128.829 1.00 61.51 510 GLU A N 1
ATOM 3472 C CA . GLU A 1 523 ? 106.717 162.516 129.237 1.00 61.51 510 GLU A CA 1
ATOM 3473 C C . GLU A 1 523 ? 107.688 162.806 130.378 1.00 61.51 510 GLU A C 1
ATOM 3474 O O . GLU A 1 523 ? 107.924 163.964 130.721 1.00 61.51 510 GLU A O 1
ATOM 3480 N N . MET A 1 524 ? 108.251 161.753 130.963 1.00 172.22 511 MET A N 1
ATOM 3481 C CA . MET A 1 524 ? 109.166 161.912 132.089 1.00 172.22 511 MET A CA 1
ATOM 3482 C C . MET A 1 524 ? 110.617 161.990 131.625 1.00 172.22 511 MET A C 1
ATOM 3483 O O . MET A 1 524 ? 111.535 162.028 132.444 1.00 172.22 511 MET A O 1
ATOM 3488 N N . LEU A 1 525 ? 110.818 162.006 130.309 1.00 142.31 512 LEU A N 1
ATOM 3489 C CA . LEU A 1 525 ? 112.154 162.143 129.732 1.00 142.31 512 LEU A CA 1
ATOM 3490 C C . LEU A 1 525 ? 112.838 163.434 130.171 1.00 142.31 512 LEU A C 1
ATOM 3491 O O . LEU A 1 525 ? 114.066 163.524 130.173 1.00 142.31 512 LEU A O 1
ATOM 3496 N N . GLN A 1 526 ? 112.037 164.431 130.534 1.00 103.56 513 GLN A N 1
ATOM 3497 C CA . GLN A 1 526 ? 112.559 165.681 131.073 1.00 103.56 513 GLN A CA 1
ATOM 3498 C C . GLN A 1 526 ? 113.335 165.426 132.359 1.00 103.56 513 GLN A C 1
ATOM 3499 O O . GLN A 1 526 ? 114.432 165.952 132.551 1.00 103.56 513 GLN A O 1
ATOM 3505 N N . LYS A 1 527 ? 112.758 164.610 133.234 1.00 40.69 514 LYS A N 1
ATOM 3506 C CA . LYS A 1 527 ? 113.403 164.253 134.491 1.00 40.69 514 LYS A CA 1
ATOM 3507 C C . LYS A 1 527 ? 114.556 163.284 134.254 1.00 40.69 514 LYS A C 1
ATOM 3508 O O . LYS A 1 527 ? 115.535 163.282 134.999 1.00 40.69 514 LYS A O 1
ATOM 3514 N N . MET A 1 528 ? 114.431 162.466 133.213 1.00 159.64 515 MET A N 1
ATOM 3515 C CA . MET A 1 528 ? 115.460 161.492 132.859 1.00 159.64 515 MET A CA 1
ATOM 3516 C C . MET A 1 528 ? 116.788 162.170 132.538 1.00 159.64 515 MET A C 1
ATOM 3517 O O . MET A 1 528 ? 117.839 161.762 133.031 1.00 159.64 515 MET A O 1
ATOM 3522 N N . ARG A 1 529 ? 116.731 163.208 131.710 1.00 136.86 516 ARG A N 1
ATOM 3523 C CA . ARG A 1 529 ? 117.919 163.974 131.359 1.00 136.86 516 ARG A CA 1
ATOM 3524 C C . ARG A 1 529 ? 118.439 164.742 132.570 1.00 136.86 516 ARG A C 1
ATOM 3525 O O . ARG A 1 529 ? 119.645 164.933 132.728 1.00 136.86 516 ARG A O 1
ATOM 3533 N N . ARG A 1 530 ? 117.519 165.171 133.427 1.00 90.43 517 ARG A N 1
ATOM 3534 C CA . ARG A 1 530 ? 117.873 165.959 134.600 1.00 90.43 517 ARG A CA 1
ATOM 3535 C C . ARG A 1 530 ? 118.498 165.102 135.698 1.00 90.43 517 ARG A C 1
ATOM 3536 O O . ARG A 1 530 ? 119.513 165.479 136.282 1.00 90.43 517 ARG A O 1
ATOM 3544 N N . ILE A 1 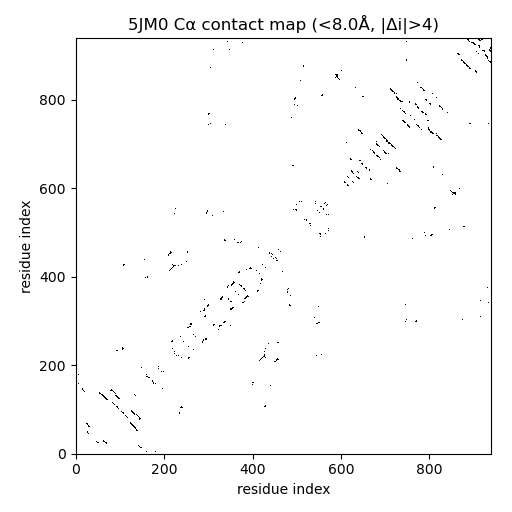531 ? 117.893 163.950 135.974 1.00 122.82 518 ILE A N 1
ATOM 3545 C CA . ILE A 1 531 ? 118.384 163.071 137.032 1.00 122.82 518 ILE A CA 1
ATOM 3546 C C . ILE A 1 531 ? 119.722 162.444 136.645 1.00 122.82 518 ILE A C 1
ATOM 3547 O O . ILE A 1 531 ? 120.515 162.069 137.509 1.00 122.82 518 ILE A O 1
ATOM 3552 N N . ARG A 1 532 ? 119.975 162.342 135.344 1.00 90.35 519 ARG A N 1
ATOM 3553 C CA . ARG A 1 532 ? 121.244 161.817 134.863 1.00 90.35 519 ARG A CA 1
ATOM 3554 C C . ARG A 1 532 ? 122.301 162.911 134.954 1.00 90.35 519 ARG A C 1
ATOM 3555 O O . ARG A 1 532 ? 123.501 162.637 134.956 1.00 90.35 519 ARG A O 1
ATOM 3563 N N . SER A 1 533 ? 121.836 164.154 135.031 1.00 61.25 520 SER A N 1
ATOM 3564 C CA . SER A 1 533 ? 122.714 165.295 135.255 1.00 61.25 520 SER A CA 1
ATOM 3565 C C . SER A 1 533 ? 122.885 165.535 136.752 1.00 61.25 520 SER A C 1
ATOM 3566 O O . SER A 1 533 ? 123.703 166.353 137.171 1.00 61.25 520 SER A O 1
ATOM 3569 N N . MET A 1 534 ? 122.087 164.834 137.551 1.00 54.91 521 MET A N 1
ATOM 3570 C CA . MET A 1 534 ? 122.229 164.870 139.002 1.00 54.91 521 MET A CA 1
ATOM 3571 C C . MET A 1 534 ? 123.344 163.936 139.461 1.00 54.91 521 MET A C 1
ATOM 3572 O O . MET A 1 534 ? 124.129 164.278 140.346 1.00 54.91 521 MET A O 1
ATOM 3577 N N . ASN A 1 535 ? 123.406 162.755 138.853 1.00 56.29 522 ASN A N 1
ATOM 3578 C CA . ASN A 1 535 ? 124.427 161.769 139.188 1.00 56.29 522 ASN A CA 1
ATOM 3579 C C . ASN A 1 535 ? 125.813 162.220 138.743 1.00 56.29 522 ASN A C 1
ATOM 3580 O O . ASN A 1 535 ? 126.759 162.225 139.531 1.00 56.29 522 ASN A O 1
ATOM 3585 N N . ASN A 1 536 ? 125.926 162.596 137.473 1.00 80.80 523 ASN A N 1
ATOM 3586 C CA . ASN A 1 536 ? 127.175 163.118 1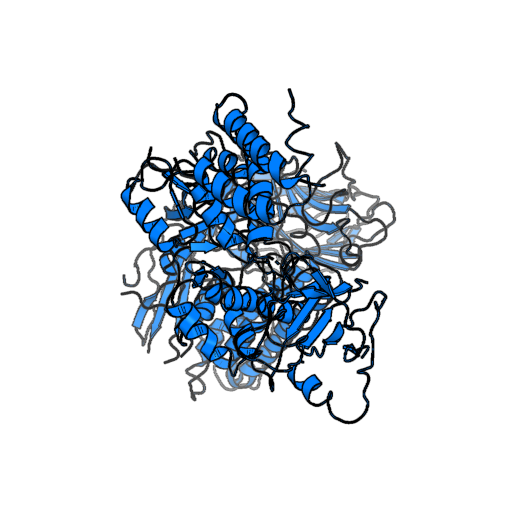36.934 1.00 80.80 523 ASN A CA 1
ATOM 3587 C C . ASN A 1 536 ? 127.192 164.641 136.986 1.00 80.80 523 ASN A C 1
ATOM 3588 O O . ASN A 1 536 ? 126.168 165.285 136.773 1.00 80.80 523 ASN A O 1
ATOM 3593 N N . ARG A 1 537 ? 128.359 165.215 137.261 1.00 260.38 524 ARG A N 1
ATOM 3594 C CA . ARG A 1 537 ? 128.480 166.661 137.425 1.00 260.38 524 ARG A CA 1
ATOM 3595 C C . ARG A 1 537 ? 128.342 167.393 136.093 1.00 260.38 524 ARG A C 1
ATOM 3596 O O . ARG A 1 537 ? 128.099 166.775 135.056 1.00 260.38 524 ARG A O 1
ATOM 3604 N N . ASN A 1 538 ? 128.501 168.712 136.127 1.00 299.12 525 ASN A N 1
ATOM 3605 C CA . ASN A 1 538 ? 128.376 169.519 134.919 1.00 299.12 525 ASN A CA 1
ATOM 3606 C C . ASN A 1 538 ? 129.733 170.083 134.510 1.00 299.12 525 ASN A C 1
ATOM 3607 O O . ASN A 1 538 ? 130.734 169.863 135.193 1.00 299.12 525 ASN A O 1
ATOM 3612 N N . GLY A 1 539 ? 129.766 170.811 133.399 1.00 131.94 526 GLY A N 1
ATOM 3613 C CA . GLY A 1 539 ? 131.023 171.185 132.777 1.00 131.94 526 GLY A CA 1
ATOM 3614 C C . GLY A 1 539 ? 131.553 169.975 132.033 1.00 131.94 526 GLY A C 1
ATOM 3615 O O . GLY A 1 539 ? 131.054 168.866 132.225 1.00 131.94 526 GLY A O 1
ATOM 3616 N N . ASN A 1 540 ? 132.553 170.159 131.178 1.00 226.78 527 ASN A N 1
ATOM 3617 C CA . ASN A 1 540 ? 133.051 169.013 130.430 1.00 226.78 527 ASN A CA 1
ATOM 3618 C C . ASN A 1 540 ? 134.369 168.470 130.969 1.00 226.78 527 ASN A C 1
ATOM 3619 O O . ASN A 1 540 ? 135.435 169.047 130.753 1.00 226.78 527 ASN A O 1
ATOM 3624 N N . VAL A 1 541 ? 134.273 167.346 131.672 1.00 201.89 528 VAL A N 1
ATOM 3625 C CA . VAL A 1 541 ? 135.416 166.509 132.017 1.00 201.89 528 VAL A CA 1
ATOM 3626 C C . VAL A 1 541 ? 135.021 165.066 131.732 1.00 201.89 528 VAL A C 1
ATOM 3627 O O . VAL A 1 541 ? 135.554 164.417 130.834 1.00 201.89 528 VAL A O 1
ATOM 3631 N N . ILE A 1 542 ? 134.069 164.586 132.526 1.00 280.95 529 ILE A N 1
ATOM 3632 C CA . ILE A 1 542 ? 133.424 163.298 132.323 1.00 280.95 529 ILE A CA 1
ATOM 3633 C C . ILE A 1 542 ? 132.410 163.478 131.189 1.00 280.95 529 ILE A C 1
ATOM 3634 O O . ILE A 1 542 ? 132.049 164.613 130.873 1.00 280.95 529 ILE A O 1
ATOM 3639 N N . PRO A 1 543 ? 131.972 162.376 130.552 1.00 182.47 530 PRO A N 1
ATOM 3640 C CA . PRO A 1 543 ? 130.936 162.473 129.518 1.00 182.47 530 PRO A CA 1
ATOM 3641 C C . PRO A 1 543 ? 129.711 163.285 129.939 1.00 182.47 530 PRO A C 1
ATOM 3642 O O . PRO A 1 543 ? 129.175 163.090 131.031 1.00 182.47 530 PRO A O 1
ATOM 3646 N N . LYS A 1 544 ? 129.282 164.188 129.063 1.00 115.47 531 LYS A N 1
ATOM 3647 C CA . LYS A 1 544 ? 128.142 165.055 129.332 1.00 115.47 531 LYS A CA 1
ATOM 3648 C C . LYS A 1 544 ? 126.867 164.464 128.741 1.00 115.47 531 LYS A C 1
ATOM 3649 O O . LYS A 1 544 ? 126.891 163.874 127.661 1.00 115.47 531 LYS A O 1
ATOM 3655 N N . LEU A 1 545 ? 125.756 164.625 129.451 1.00 102.51 532 LEU A N 1
ATOM 3656 C CA . LEU A 1 545 ? 124.489 164.047 129.020 1.00 102.51 532 LEU A CA 1
ATOM 3657 C C . LEU A 1 545 ? 123.582 165.092 128.379 1.00 102.51 532 LEU A C 1
ATOM 3658 O O . LEU A 1 545 ? 123.065 165.980 129.057 1.00 102.51 532 LEU A O 1
ATOM 3663 N N . GLN A 1 546 ? 123.395 164.979 127.068 1.00 99.67 533 GLN A N 1
ATOM 3664 C CA . GLN A 1 546 ? 122.489 165.860 126.342 1.00 99.67 533 GLN A CA 1
ATOM 3665 C C . GLN A 1 546 ? 121.625 165.059 125.374 1.00 99.67 533 GLN A C 1
ATOM 3666 O O . GLN A 1 546 ? 122.137 164.425 124.454 1.00 99.67 533 GLN A O 1
ATOM 3672 N N . VAL A 1 547 ? 120.314 165.095 125.584 1.00 53.42 534 VAL A N 1
ATOM 3673 C CA . VAL A 1 547 ? 119.385 164.358 124.737 1.00 53.42 534 VAL A CA 1
ATOM 3674 C C . VAL A 1 547 ? 118.836 165.267 123.638 1.00 53.42 534 VAL A C 1
ATOM 3675 O O . VAL A 1 547 ? 118.073 164.833 122.773 1.00 53.42 534 VAL A O 1
ATOM 3679 N N . GLY A 1 548 ? 119.249 166.530 123.667 1.00 19.48 535 GLY A N 1
ATOM 3680 C CA . GLY A 1 548 ? 118.710 167.528 122.762 1.00 19.48 535 GLY A CA 1
ATOM 3681 C C . GLY A 1 548 ? 119.547 167.825 121.533 1.00 19.48 535 GLY A C 1
ATOM 3682 O O . GLY A 1 548 ? 119.202 168.705 120.745 1.00 19.48 535 GLY A O 1
ATOM 3683 N N . ILE A 1 549 ? 120.647 167.100 121.362 1.00 191.25 536 ILE A N 1
ATOM 3684 C CA . ILE A 1 549 ? 121.507 167.308 120.203 1.00 191.25 536 ILE A CA 1
ATOM 3685 C C . ILE A 1 549 ? 120.922 166.606 118.977 1.00 191.25 536 ILE A C 1
ATOM 3686 O O . ILE A 1 549 ? 120.250 165.580 119.095 1.00 191.25 536 ILE A O 1
ATOM 3691 N N . THR A 1 550 ? 121.162 167.179 117.802 1.00 132.41 537 THR A N 1
ATOM 3692 C CA . THR A 1 550 ? 120.651 166.625 116.554 1.00 132.41 537 THR A CA 1
ATOM 3693 C C . THR A 1 550 ? 121.743 165.885 115.788 1.00 132.41 537 THR A C 1
ATOM 3694 O O . THR A 1 550 ? 122.919 166.242 115.866 1.00 132.41 537 THR A O 1
ATOM 3698 N N . VAL A 1 551 ? 121.344 164.842 115.065 1.00 40.38 538 VAL A N 1
ATOM 3699 C CA . VAL A 1 551 ? 122.273 164.034 114.280 1.00 40.38 538 VAL A CA 1
ATOM 3700 C C . VAL A 1 551 ? 123.071 164.862 113.274 1.00 40.38 538 VAL A C 1
ATOM 3701 O O . VAL A 1 551 ? 124.172 164.476 112.882 1.00 40.38 538 VAL A O 1
ATOM 3705 N N . ASP A 1 552 ? 122.514 165.996 112.859 1.00 68.66 539 ASP A N 1
ATOM 3706 C CA . ASP A 1 552 ? 123.204 166.902 111.947 1.00 68.66 539 ASP A CA 1
ATOM 3707 C C . ASP A 1 552 ? 124.476 167.436 112.601 1.00 68.66 539 ASP A C 1
ATOM 3708 O O . ASP A 1 552 ? 125.528 167.513 111.965 1.00 68.66 539 ASP A O 1
ATOM 3713 N N . GLU A 1 553 ? 124.372 167.798 113.875 1.00 31.99 540 GLU A N 1
ATOM 3714 C CA . GLU A 1 553 ? 125.528 168.257 114.637 1.00 31.99 540 GLU A CA 1
ATOM 3715 C C . GLU A 1 553 ? 126.422 167.082 115.015 1.00 31.99 540 GLU A C 1
ATOM 3716 O O . GLU A 1 553 ? 127.619 167.249 115.253 1.00 31.99 540 GLU A O 1
ATOM 3722 N N . PHE A 1 554 ? 125.832 165.892 115.071 1.00 45.01 541 PHE A N 1
ATOM 3723 C CA . PHE A 1 554 ? 126.579 164.677 115.369 1.00 45.01 541 PHE A CA 1
ATOM 3724 C C . PHE A 1 554 ? 127.486 164.309 114.201 1.00 45.01 541 PHE A C 1
ATOM 3725 O O . PHE A 1 554 ? 128.569 163.755 114.393 1.00 45.01 541 PHE A O 1
ATOM 3733 N N . TYR A 1 555 ? 127.036 164.621 112.990 1.00 63.50 542 TYR A N 1
ATOM 3734 C CA . TYR A 1 555 ? 127.810 164.333 111.788 1.00 63.50 542 TYR A CA 1
ATOM 3735 C C . TYR A 1 555 ? 128.860 165.414 111.564 1.00 63.50 542 TYR A C 1
ATOM 3736 O O . TYR A 1 555 ? 129.750 165.270 110.726 1.00 63.50 542 TYR A O 1
ATOM 3745 N N . ASP A 1 556 ? 128.742 166.503 112.316 1.00 61.52 543 ASP A N 1
ATOM 3746 C CA . ASP A 1 556 ? 129.754 167.549 112.313 1.00 61.52 543 ASP A CA 1
ATOM 3747 C C . ASP A 1 556 ? 130.931 167.122 113.182 1.00 61.52 543 ASP A C 1
ATOM 3748 O O . ASP A 1 556 ? 132.065 167.552 112.973 1.00 61.52 543 ASP A O 1
ATOM 3753 N N . ASP A 1 557 ? 130.648 166.266 114.160 1.00 26.30 544 ASP A N 1
ATOM 3754 C CA . ASP A 1 557 ? 131.668 165.772 115.076 1.00 26.30 544 ASP A CA 1
ATOM 3755 C C . ASP A 1 557 ? 132.508 164.664 114.446 1.00 26.30 544 ASP A C 1
ATOM 3756 O O . ASP A 1 557 ? 133.700 164.543 114.729 1.00 26.30 544 ASP A O 1
ATOM 3761 N N . ILE A 1 558 ? 131.884 163.856 113.593 1.00 76.52 545 ILE A N 1
ATOM 3762 C CA . ILE A 1 558 ? 132.581 162.747 112.950 1.00 76.52 545 ILE A CA 1
ATOM 3763 C C . ILE A 1 558 ? 133.503 163.257 111.844 1.00 76.52 545 ILE A C 1
ATOM 3764 O O . ILE A 1 558 ? 134.483 162.606 111.491 1.00 76.52 545 ILE A O 1
ATOM 3769 N N . LEU A 1 559 ? 133.195 164.435 111.313 1.00 80.56 546 LEU A N 1
ATOM 3770 C CA . LEU A 1 559 ? 134.009 165.027 110.260 1.00 80.56 546 LEU A CA 1
ATOM 3771 C C . LEU A 1 559 ? 135.303 165.586 110.845 1.00 80.56 546 LEU A C 1
ATOM 3772 O O . LEU A 1 559 ? 136.301 165.744 110.140 1.00 80.56 546 LEU A O 1
ATOM 3777 N N . LYS A 1 560 ? 135.280 165.872 112.143 1.00 47.97 547 LYS A N 1
ATOM 3778 C CA . LYS A 1 560 ? 136.425 166.462 112.825 1.00 47.97 547 LYS A CA 1
ATOM 3779 C C . LYS A 1 560 ? 137.358 165.411 113.422 1.00 47.97 547 LYS A C 1
ATOM 3780 O O . LYS A 1 560 ? 138.519 165.305 113.024 1.00 47.97 547 LYS A O 1
ATOM 3786 N N . ARG A 1 561 ? 136.844 164.647 114.383 1.00 134.67 548 ARG A N 1
ATOM 3787 C CA . ARG A 1 561 ? 137.656 163.709 115.157 1.00 134.67 548 ARG A CA 1
ATOM 3788 C C . ARG A 1 561 ? 138.385 162.677 114.297 1.00 134.67 548 ARG A C 1
ATOM 3789 O O . ARG A 1 561 ? 139.613 162.597 114.327 1.00 134.67 548 ARG A O 1
ATOM 3797 N N . THR A 1 562 ? 137.633 161.891 113.533 1.00 112.09 549 THR A N 1
ATOM 3798 C CA . THR A 1 562 ? 138.242 160.870 112.687 1.00 112.09 549 THR A CA 1
ATOM 3799 C C . THR A 1 562 ? 138.792 161.490 111.406 1.00 112.09 549 THR A C 1
ATOM 3800 O O . THR A 1 562 ? 138.349 162.558 110.978 1.00 112.09 549 THR A O 1
ATOM 3804 N N . ASN A 1 563 ? 139.774 160.824 110.810 1.00 128.97 550 ASN A N 1
ATOM 3805 C CA . ASN A 1 563 ? 140.380 161.289 109.569 1.00 128.97 550 ASN A CA 1
ATOM 3806 C C . ASN A 1 563 ? 139.432 161.151 108.383 1.00 128.97 550 ASN A C 1
ATOM 3807 O O . ASN A 1 563 ? 138.458 160.401 108.445 1.00 128.97 550 ASN A O 1
ATOM 3812 N N . GLN A 1 564 ? 139.712 161.893 107.313 1.00 122.80 551 GLN A N 1
ATOM 3813 C CA . GLN A 1 564 ? 138.963 161.756 106.068 1.00 122.80 551 GLN A CA 1
ATOM 3814 C C . GLN A 1 564 ? 139.029 160.307 105.594 1.00 122.80 551 GLN A C 1
ATOM 3815 O O . GLN A 1 564 ? 138.031 159.736 105.157 1.00 122.80 551 GLN A O 1
ATOM 3821 N N . GLY A 1 565 ? 140.220 159.725 105.687 1.00 110.12 552 GLY A N 1
ATOM 3822 C CA . GLY A 1 565 ? 140.394 158.293 105.543 1.00 110.12 552 GLY A CA 1
ATOM 3823 C C . GLY A 1 565 ? 140.733 157.781 104.159 1.00 110.12 552 GLY A C 1
ATOM 3824 O O . GLY A 1 565 ? 140.295 158.322 103.144 1.00 110.12 552 GLY A O 1
ATOM 3825 N N . HIS A 1 566 ? 141.528 156.717 104.138 1.00 325.66 553 HIS A N 1
ATOM 3826 C CA . HIS A 1 566 ? 141.786 155.938 102.937 1.00 325.66 553 HIS A CA 1
ATOM 3827 C C . HIS A 1 566 ? 141.540 154.480 103.295 1.00 325.66 553 HIS A C 1
ATOM 3828 O O . HIS A 1 566 ? 140.638 153.836 102.760 1.00 325.66 553 HIS A O 1
ATOM 3835 N N . ASP A 1 567 ? 142.358 153.970 104.211 1.00 136.94 554 ASP A N 1
ATOM 3836 C CA . ASP A 1 567 ? 142.105 152.675 104.824 1.00 136.94 554 ASP A CA 1
ATOM 3837 C C . ASP A 1 567 ? 141.174 152.871 106.014 1.00 136.94 554 ASP A C 1
ATOM 3838 O O . ASP A 1 567 ? 141.517 153.550 106.981 1.00 136.94 554 ASP A O 1
ATOM 3843 N N . LEU A 1 568 ? 139.994 152.268 105.932 1.00 111.63 555 LEU A N 1
ATOM 3844 C CA . LEU A 1 568 ? 138.944 152.469 106.922 1.00 111.63 555 LEU A CA 1
ATOM 3845 C C . LEU A 1 568 ? 138.219 151.146 107.161 1.00 111.63 555 LEU A C 1
ATOM 3846 O O . LEU A 1 568 ? 138.589 150.134 106.563 1.00 111.63 555 LEU A O 1
ATOM 3851 N N . PRO A 1 569 ? 137.211 151.133 108.055 1.00 140.49 556 PRO A N 1
ATOM 3852 C CA . PRO A 1 569 ? 136.351 149.946 108.073 1.00 140.49 556 PRO A CA 1
ATOM 3853 C C . PRO A 1 569 ? 135.780 149.666 106.686 1.00 140.49 556 PRO A C 1
ATOM 3854 O O . PRO A 1 569 ? 135.226 150.570 106.061 1.00 140.49 556 PRO A O 1
ATOM 3858 N N . THR A 1 570 ? 135.926 148.434 106.211 1.00 37.16 557 THR A N 1
ATOM 3859 C CA . THR A 1 570 ? 135.547 148.105 104.842 1.00 37.16 557 THR A CA 1
ATOM 3860 C C . THR A 1 570 ? 134.795 146.783 104.734 1.00 37.16 557 THR A C 1
ATOM 3861 O O . THR A 1 570 ? 135.304 145.732 105.125 1.00 37.16 557 THR A O 1
ATOM 3865 N N . TRP A 1 571 ? 133.580 146.846 104.200 1.00 110.66 558 TRP A N 1
ATOM 3866 C CA . TRP A 1 571 ? 132.815 145.646 103.891 1.00 110.66 558 TRP A CA 1
ATOM 3867 C C . TRP A 1 571 ? 132.205 145.772 102.500 1.00 110.66 558 TRP A C 1
ATOM 3868 O O . TRP A 1 571 ? 131.410 146.676 102.241 1.00 110.66 558 TRP A O 1
ATOM 3879 N N . SER A 1 572 ? 132.580 144.862 101.607 1.00 67.32 559 SER A N 1
ATOM 3880 C CA . SER A 1 572 ? 132.116 144.912 100.225 1.00 67.32 559 SER A CA 1
ATOM 3881 C C . SER A 1 572 ? 130.800 144.162 100.047 1.00 67.32 559 SER A C 1
ATOM 3882 O O . SER A 1 572 ? 130.597 143.097 100.629 1.00 67.32 559 SER A O 1
ATOM 3885 N N . GLY A 1 573 ? 129.910 144.727 99.238 1.00 29.01 560 GLY A N 1
ATOM 3886 C CA . GLY A 1 573 ? 128.622 144.114 98.973 1.00 29.01 560 GLY A CA 1
ATOM 3887 C C . GLY A 1 573 ? 127.628 144.347 100.094 1.00 29.01 560 GLY A C 1
ATOM 3888 O O . GLY A 1 573 ? 127.642 145.394 100.741 1.00 29.01 560 GLY A O 1
ATOM 3889 N N . GLU A 1 574 ? 126.762 143.366 100.322 1.00 101.14 561 GLU A N 1
ATOM 3890 C CA . GLU A 1 574 ? 125.755 143.463 101.372 1.00 101.14 561 GLU A CA 1
ATOM 3891 C C . GLU A 1 574 ? 126.307 142.987 102.711 1.00 101.14 561 GLU A C 1
ATOM 3892 O O . GLU A 1 574 ? 127.491 142.675 102.830 1.00 101.14 561 GLU A O 1
ATOM 3898 N N . LEU A 1 575 ? 125.437 142.930 103.713 1.00 126.88 562 LEU A N 1
ATOM 3899 C CA . LEU A 1 575 ? 125.811 142.449 105.036 1.00 126.88 562 LEU A CA 1
ATOM 3900 C C . LEU A 1 575 ? 125.062 141.156 105.337 1.00 126.88 562 LEU A C 1
ATOM 3901 O O . LEU A 1 575 ? 123.985 140.921 104.790 1.00 126.88 562 LEU A O 1
ATOM 3906 N N . TYR A 1 576 ? 125.628 140.314 106.196 1.00 369.83 563 TYR A N 1
ATOM 3907 C CA . TYR A 1 576 ? 124.996 139.032 106.486 1.00 369.83 563 TYR A CA 1
ATOM 3908 C C . TYR A 1 576 ? 124.952 138.694 107.976 1.00 369.83 563 TYR A C 1
ATOM 3909 O O . TYR A 1 576 ? 125.981 138.595 108.644 1.00 369.83 563 TYR A O 1
ATOM 3918 N N . PHE A 1 577 ? 123.733 138.520 108.472 1.00 271.18 564 PHE A N 1
ATOM 3919 C CA . PHE A 1 577 ? 123.457 138.057 109.826 1.00 271.18 564 PHE A CA 1
ATOM 3920 C C . PHE A 1 577 ? 122.180 137.240 109.709 1.00 271.18 564 PHE A C 1
ATOM 3921 O O . PHE A 1 577 ? 121.774 136.910 108.594 1.00 271.18 564 PHE A O 1
ATOM 3929 N N . GLU A 1 578 ? 121.539 136.907 110.825 1.00 199.01 565 GLU A N 1
ATOM 3930 C CA . GLU A 1 578 ? 120.315 136.127 110.726 1.00 199.01 565 GLU A CA 1
ATOM 3931 C C . GLU A 1 578 ? 119.269 136.994 110.041 1.00 199.01 565 GLU A C 1
ATOM 3932 O O . GLU A 1 578 ? 118.902 138.062 110.531 1.00 199.01 565 GLU A O 1
ATOM 3938 N N . PHE A 1 579 ? 118.795 136.512 108.897 1.00 215.89 566 PHE A N 1
ATOM 3939 C CA . PHE A 1 579 ? 117.972 137.314 108.003 1.00 215.89 566 PHE A CA 1
ATOM 3940 C C . PHE A 1 579 ? 116.509 137.329 108.412 1.00 215.89 566 PHE A C 1
ATOM 3941 O O . PHE A 1 579 ? 115.807 138.316 108.187 1.00 215.89 566 PHE A O 1
ATOM 3949 N N . HIS A 1 580 ? 116.064 136.228 109.012 1.00 105.49 567 HIS A N 1
ATOM 3950 C CA . HIS A 1 580 ? 114.645 135.978 109.228 1.00 105.49 567 HIS A CA 1
ATOM 3951 C C . HIS A 1 580 ? 113.921 136.080 107.892 1.00 105.49 567 HIS A C 1
ATOM 3952 O O . HIS A 1 580 ? 112.963 136.843 107.759 1.00 105.49 567 HIS A O 1
ATOM 3959 N N . ARG A 1 581 ? 114.401 135.328 106.901 1.00 184.24 568 ARG A N 1
ATOM 3960 C CA . ARG A 1 581 ? 113.824 135.367 105.560 1.00 184.24 568 ARG A CA 1
ATOM 3961 C C . ARG A 1 581 ? 112.336 135.060 105.622 1.00 184.24 568 ARG A C 1
ATOM 3962 O O . ARG A 1 581 ? 111.515 135.876 105.203 1.00 184.24 568 ARG A O 1
ATOM 3970 N N . GLY A 1 582 ? 111.995 133.891 106.158 1.00 66.31 569 GLY A N 1
ATOM 3971 C CA . GLY A 1 582 ? 110.617 133.592 106.498 1.00 66.31 569 GLY A CA 1
ATOM 3972 C C . GLY A 1 582 ? 109.644 133.719 105.345 1.00 66.31 569 GLY A C 1
ATOM 3973 O O . GLY A 1 582 ? 109.759 133.034 104.328 1.00 66.31 569 GLY A O 1
ATOM 3974 N N . THR A 1 583 ? 108.675 134.611 105.523 1.00 67.89 570 THR A N 1
ATOM 3975 C CA . THR A 1 583 ? 107.605 134.833 104.558 1.00 67.89 570 THR A CA 1
ATOM 3976 C C . THR A 1 583 ? 108.090 135.307 103.189 1.00 67.89 570 THR A C 1
ATOM 3977 O O . THR A 1 583 ? 107.301 135.384 102.249 1.00 67.89 570 THR A O 1
ATOM 3981 N N . TYR A 1 584 ? 109.373 135.642 103.087 1.00 206.13 571 TYR A N 1
ATOM 3982 C CA . TYR A 1 584 ? 109.960 136.083 101.824 1.00 206.13 571 TYR A CA 1
ATOM 3983 C C . TYR A 1 584 ? 109.658 135.100 100.693 1.00 206.13 571 TYR A C 1
ATOM 3984 O O . TYR A 1 584 ? 109.270 135.505 99.598 1.00 206.13 571 TYR A O 1
ATOM 3993 N N . THR A 1 585 ? 109.841 133.811 100.962 1.00 144.95 572 THR A N 1
ATOM 3994 C CA . THR A 1 585 ? 109.487 132.776 99.995 1.00 144.95 572 THR A CA 1
ATOM 3995 C C . THR A 1 585 ? 108.108 132.172 100.264 1.00 144.95 572 THR A C 1
ATOM 3996 O O . THR A 1 585 ? 107.623 131.349 99.488 1.00 144.95 572 THR A O 1
ATOM 4000 N N . SER A 1 586 ? 107.482 132.583 101.363 1.00 97.26 573 SER A N 1
ATOM 4001 C CA . SER A 1 586 ? 106.157 132.082 101.724 1.00 97.26 573 SER A CA 1
ATOM 4002 C C . SER A 1 586 ? 105.055 132.936 101.111 1.00 97.26 573 SER A C 1
ATOM 4003 O O . SER A 1 586 ? 105.211 134.148 100.966 1.00 97.26 573 SER A O 1
ATOM 4006 N N . GLN A 1 587 ? 103.950 132.288 100.748 1.00 94.77 574 GLN A N 1
ATOM 4007 C CA . GLN A 1 587 ? 102.813 132.960 100.126 1.00 94.77 574 GLN A CA 1
ATOM 4008 C C . GLN A 1 587 ? 103.249 133.665 98.850 1.00 94.77 574 GLN A C 1
ATOM 4009 O O . GLN A 1 587 ? 103.223 134.891 98.768 1.00 94.77 574 GLN A O 1
ATOM 4015 N N . ALA A 1 588 ? 103.654 132.881 97.857 1.00 39.14 575 ALA A N 1
ATOM 4016 C CA . ALA A 1 588 ? 104.148 133.429 96.601 1.00 39.14 575 ALA A CA 1
ATOM 4017 C C . ALA A 1 588 ? 103.040 134.129 95.821 1.00 39.14 575 ALA A C 1
ATOM 4018 O O . ALA A 1 588 ? 103.314 134.941 94.940 1.00 39.14 575 ALA A O 1
ATOM 4020 N N . GLN A 1 589 ? 101.792 133.816 96.157 1.00 83.09 576 GLN A N 1
ATOM 4021 C CA . GLN A 1 589 ? 100.640 134.368 95.452 1.00 83.09 576 GLN A CA 1
ATOM 4022 C C . GLN A 1 589 ? 100.566 135.891 95.552 1.00 83.09 576 GLN A C 1
ATOM 4023 O O . GLN A 1 589 ? 100.078 136.553 94.635 1.00 83.09 576 GLN A O 1
ATOM 4029 N N . THR A 1 590 ? 101.047 136.448 96.660 1.00 94.19 577 THR A N 1
ATOM 4030 C CA . THR A 1 590 ? 101.071 137.898 96.816 1.00 94.19 577 THR A CA 1
ATOM 4031 C C . THR A 1 590 ? 102.268 138.482 96.071 1.00 94.19 577 THR A C 1
ATOM 4032 O O . THR A 1 590 ? 102.292 139.670 95.753 1.00 94.19 577 THR A O 1
ATOM 4036 N N . LYS A 1 591 ? 103.260 137.639 95.797 1.00 91.67 578 LYS A N 1
ATOM 4037 C CA . LYS A 1 591 ? 104.395 138.040 94.975 1.00 91.67 578 LYS A CA 1
ATOM 4038 C C . LYS A 1 591 ? 104.014 137.986 93.502 1.00 91.67 578 LYS A C 1
ATOM 4039 O O . LYS A 1 591 ? 104.358 138.881 92.733 1.00 91.67 578 LYS A O 1
ATOM 4045 N N . LYS A 1 592 ? 103.298 136.931 93.120 1.00 63.82 579 LYS A N 1
ATOM 4046 C CA . LYS A 1 592 ? 102.836 136.756 91.746 1.00 63.82 579 LYS A CA 1
ATOM 4047 C C . LYS A 1 592 ? 102.003 137.944 91.293 1.00 63.82 579 LYS A C 1
ATOM 4048 O O . LYS A 1 592 ? 102.102 138.386 90.150 1.00 63.82 579 LYS A O 1
ATOM 4054 N N . LEU A 1 593 ? 101.181 138.455 92.201 1.00 81.72 580 LEU A N 1
ATOM 4055 C CA . LEU A 1 593 ? 100.312 139.578 91.892 1.00 81.72 580 LEU A CA 1
ATOM 4056 C C . LEU A 1 593 ? 101.140 140.857 91.830 1.00 81.72 580 LEU A C 1
ATOM 4057 O O . LEU A 1 593 ? 100.938 141.697 90.955 1.00 81.72 580 LEU A O 1
ATOM 4062 N N . MET A 1 594 ? 102.077 140.991 92.764 1.00 97.86 581 MET A N 1
ATOM 4063 C CA . MET A 1 594 ? 102.908 142.186 92.861 1.00 97.86 581 MET A CA 1
ATOM 4064 C C . MET A 1 594 ? 103.964 142.238 91.761 1.00 97.86 581 MET A C 1
ATOM 4065 O O . MET A 1 594 ? 104.140 143.271 91.116 1.00 97.86 581 MET A O 1
ATOM 4070 N N . ARG A 1 595 ? 104.667 141.128 91.556 1.00 144.31 582 ARG A N 1
ATOM 4071 C CA . ARG A 1 595 ? 105.731 141.068 90.557 1.00 144.31 582 ARG A CA 1
ATOM 4072 C C . ARG A 1 595 ? 105.172 141.279 89.155 1.00 144.31 582 ARG A C 1
ATOM 4073 O O . ARG A 1 595 ? 105.838 141.849 88.291 1.00 144.31 582 ARG A O 1
ATOM 4081 N N . LEU A 1 596 ? 103.945 140.817 88.936 1.00 78.78 583 LEU A N 1
ATOM 4082 C CA . LEU A 1 596 ? 103.265 141.047 87.669 1.00 78.78 583 LEU A CA 1
ATOM 4083 C C . LEU A 1 596 ? 102.795 142.494 87.600 1.00 78.78 583 LEU A C 1
ATOM 4084 O O . LEU A 1 596 ? 102.764 143.091 86.528 1.00 78.78 583 LEU A O 1
ATOM 4089 N N . SER A 1 597 ? 102.431 143.051 88.752 1.00 65.21 584 SER A N 1
ATOM 4090 C CA . SER A 1 597 ? 102.028 144.451 88.833 1.00 65.21 584 SER A CA 1
ATOM 4091 C C . SER A 1 597 ? 103.247 145.361 88.797 1.00 65.21 584 SER A C 1
ATOM 4092 O O . SER A 1 597 ? 103.173 146.496 88.324 1.00 65.21 584 SER A O 1
ATOM 4095 N N . GLU A 1 598 ? 104.364 144.857 89.315 1.00 92.87 585 GLU A N 1
ATOM 4096 C CA . GLU A 1 598 ? 105.631 145.577 89.281 1.00 92.87 585 GLU A CA 1
ATOM 4097 C C . GLU A 1 598 ? 106.000 145.939 87.849 1.00 92.87 585 GLU A C 1
ATOM 4098 O O . GLU A 1 598 ? 106.075 147.115 87.498 1.00 92.87 585 GLU A O 1
ATOM 4104 N N . ILE A 1 599 ? 106.226 144.917 87.029 1.00 101.29 586 ILE A N 1
ATOM 4105 C CA . ILE A 1 599 ? 106.568 145.115 85.626 1.00 101.29 586 ILE A CA 1
ATOM 4106 C C . ILE A 1 599 ? 105.470 145.878 84.880 1.00 101.29 586 ILE A C 1
ATOM 4107 O O . ILE A 1 599 ? 105.763 146.740 84.052 1.00 101.29 586 ILE A O 1
ATOM 4112 N N . LYS A 1 600 ? 104.211 145.581 85.197 1.00 121.17 587 LYS A N 1
ATOM 4113 C CA . LYS A 1 600 ? 103.077 146.190 84.505 1.00 121.17 587 LYS A CA 1
ATOM 4114 C C . LYS A 1 600 ? 103.007 147.696 84.735 1.00 121.17 587 LYS A C 1
ATOM 4115 O O . LYS A 1 600 ? 102.720 148.458 83.813 1.00 121.17 587 LYS A O 1
ATOM 4121 N N . LEU A 1 601 ? 103.259 148.123 85.967 1.00 62.38 588 LEU A N 1
ATOM 4122 C CA . LEU A 1 601 ? 103.292 149.547 86.268 1.00 62.38 588 LEU A CA 1
ATOM 4123 C C . LEU A 1 601 ? 104.582 150.151 85.729 1.00 62.38 588 LEU A C 1
ATOM 4124 O O . LEU A 1 601 ? 104.634 151.331 85.382 1.00 62.38 588 LEU A O 1
ATOM 4129 N N . HIS A 1 602 ? 105.621 149.328 85.654 1.00 186.92 589 HIS A N 1
ATOM 4130 C CA . HIS A 1 602 ? 106.886 149.751 85.071 1.00 186.92 589 HIS A CA 1
ATOM 4131 C C . HIS A 1 602 ? 106.809 149.724 83.546 1.00 186.92 589 HIS A C 1
ATOM 4132 O O . HIS A 1 602 ? 107.694 150.233 82.870 1.00 186.92 589 HIS A O 1
ATOM 4139 N N . ASP A 1 603 ? 105.742 149.141 83.009 1.00 215.84 590 ASP A N 1
ATOM 4140 C CA . ASP A 1 603 ? 105.592 149.006 81.562 1.00 215.84 590 ASP A CA 1
ATOM 4141 C C . ASP A 1 603 ? 105.228 150.321 80.877 1.00 215.84 590 ASP A C 1
ATOM 4142 O O . ASP A 1 603 ? 106.004 150.857 80.086 1.00 215.84 590 ASP A O 1
ATOM 4147 N N . LEU A 1 604 ? 104.042 150.832 81.190 1.00 175.55 591 LEU A N 1
ATOM 4148 C CA . LEU A 1 604 ? 103.455 151.960 80.471 1.00 175.55 591 LEU A CA 1
ATOM 4149 C C . LEU A 1 604 ? 104.211 153.280 80.657 1.00 175.55 591 LEU A C 1
ATOM 4150 O O . LEU A 1 604 ? 103.941 154.252 79.956 1.00 175.55 591 LEU A O 1
ATOM 4155 N N . GLU A 1 605 ? 105.165 153.304 81.584 1.00 89.51 592 GLU A N 1
ATOM 4156 C CA . GLU A 1 605 ? 105.851 154.540 81.968 1.00 89.51 592 GLU A CA 1
ATOM 4157 C C . GLU A 1 605 ? 106.461 155.331 80.806 1.00 89.51 592 GLU A C 1
ATOM 4158 O O . GLU A 1 605 ? 105.975 156.408 80.463 1.00 89.51 592 GLU A O 1
ATOM 4164 N N . TRP A 1 606 ? 107.519 154.798 80.204 1.00 185.88 593 TRP A N 1
ATOM 4165 C CA . TRP A 1 606 ? 108.281 155.541 79.201 1.00 185.88 593 TRP A CA 1
ATOM 4166 C C . TRP A 1 606 ? 107.614 155.689 77.838 1.00 185.88 593 TRP A C 1
ATOM 4167 O O . TRP A 1 606 ? 107.589 156.783 77.276 1.00 185.88 593 TRP A O 1
ATOM 4178 N N . ILE A 1 607 ? 107.087 154.592 77.306 1.00 105.11 594 ILE A N 1
ATOM 4179 C CA . ILE A 1 607 ? 106.501 154.593 75.968 1.00 105.11 594 ILE A CA 1
ATOM 4180 C C . ILE A 1 607 ? 105.323 155.570 75.873 1.00 105.11 594 ILE A C 1
ATOM 4181 O O . ILE A 1 607 ? 104.989 156.056 74.791 1.00 105.11 594 ILE A O 1
ATOM 4186 N N . ALA A 1 608 ? 104.718 155.883 77.014 1.00 33.74 595 ALA A N 1
ATOM 4187 C CA . ALA A 1 608 ? 103.633 156.858 77.060 1.00 33.74 595 ALA A CA 1
ATOM 4188 C C . ALA A 1 608 ? 104.147 158.280 76.836 1.00 33.74 595 ALA A C 1
ATOM 4189 O O . ALA A 1 608 ? 103.361 159.211 76.667 1.00 33.74 595 ALA A O 1
ATOM 4191 N N . ALA A 1 609 ? 105.466 158.449 76.866 1.00 29.88 596 ALA A N 1
ATOM 4192 C CA . ALA A 1 609 ? 106.074 159.732 76.531 1.00 29.88 596 ALA A CA 1
ATOM 4193 C C . ALA A 1 609 ? 106.542 159.750 75.078 1.00 29.88 596 ALA A C 1
ATOM 4194 O O . ALA A 1 609 ? 107.020 160.771 74.583 1.00 29.88 596 ALA A O 1
ATOM 4196 N N . LYS A 1 610 ? 106.398 158.616 74.400 1.00 65.65 597 LYS A N 1
ATOM 4197 C CA . LYS A 1 610 ? 106.827 158.489 73.010 1.00 65.65 597 LYS A CA 1
ATOM 4198 C C . LYS A 1 610 ? 105.698 158.892 72.065 1.00 65.65 597 LYS A C 1
ATOM 4199 O O . LYS A 1 610 ? 105.902 159.062 70.862 1.00 65.65 597 LYS A O 1
ATOM 4205 N N . THR A 1 611 ? 104.506 159.048 72.628 1.00 113.12 598 THR A N 1
ATOM 4206 C CA . THR A 1 611 ? 103.339 159.504 71.883 1.00 113.12 598 THR A CA 1
ATOM 4207 C C . THR A 1 611 ? 103.160 161.015 71.979 1.00 113.12 598 THR A C 1
ATOM 4208 O O . THR A 1 611 ? 102.159 161.562 71.514 1.00 113.12 598 THR A O 1
ATOM 4212 N N . SER A 1 612 ? 104.133 161.673 72.603 1.00 36.03 599 SER A N 1
ATOM 4213 C CA . SER A 1 612 ? 104.124 163.121 72.798 1.00 36.03 599 SER A CA 1
ATOM 4214 C C . SER A 1 612 ? 103.831 163.911 71.523 1.00 36.03 599 SER A C 1
ATOM 4215 O O . SER A 1 612 ? 103.095 164.897 71.550 1.00 36.03 599 SER A O 1
ATOM 4218 N N . VAL A 1 613 ? 104.403 163.471 70.408 1.00 29.31 600 VAL A N 1
ATOM 4219 C CA . VAL A 1 613 ? 104.284 164.196 69.147 1.00 29.31 600 VAL A CA 1
ATOM 4220 C C . VAL A 1 613 ? 102.926 163.980 68.474 1.00 29.31 600 VAL A C 1
ATOM 4221 O O . VAL A 1 613 ? 102.411 164.876 67.802 1.00 29.31 600 VAL A O 1
ATOM 4225 N N . LEU A 1 614 ? 102.344 162.798 68.672 1.00 182.00 601 LEU A N 1
ATOM 4226 C CA . LEU A 1 614 ? 101.133 162.397 67.954 1.00 182.00 601 LEU A CA 1
ATOM 4227 C C . LEU A 1 614 ? 99.975 163.385 68.120 1.00 182.00 601 LEU A C 1
ATOM 4228 O O . LEU A 1 614 ? 99.642 164.112 67.185 1.00 182.00 601 LEU A O 1
ATOM 4233 N N . TYR A 1 615 ? 99.364 163.414 69.301 1.00 353.99 602 TYR A N 1
ATOM 4234 C CA . TYR A 1 615 ? 98.281 164.359 69.554 1.00 353.99 602 TYR A CA 1
ATOM 4235 C C . TYR A 1 615 ? 98.664 165.347 70.650 1.00 353.99 602 TYR A C 1
ATOM 4236 O O . TYR A 1 615 ? 98.651 165.002 71.832 1.00 353.99 602 TYR A O 1
ATOM 4245 N N . PRO A 1 616 ? 99.008 166.584 70.260 1.00 155.92 603 PRO A N 1
ATOM 4246 C CA . PRO A 1 616 ? 99.375 167.613 71.240 1.00 155.92 603 PRO A CA 1
ATOM 4247 C C . PRO A 1 616 ? 98.202 168.199 72.027 1.00 155.92 603 PRO A C 1
ATOM 4248 O O . PRO A 1 616 ? 97.197 168.599 71.439 1.00 155.92 603 PRO A O 1
ATOM 4252 N N . ASP A 1 617 ? 98.339 168.241 73.348 1.00 334.04 604 ASP A N 1
ATOM 4253 C CA . ASP A 1 617 ? 97.600 169.175 74.192 1.00 334.04 604 ASP A CA 1
ATOM 4254 C C . ASP A 1 617 ? 98.606 169.754 75.176 1.00 334.04 604 ASP A C 1
ATOM 4255 O O . ASP A 1 617 ? 98.991 170.922 75.112 1.00 334.04 604 ASP A O 1
ATOM 4260 N N . SER A 1 618 ? 99.011 168.880 76.089 1.00 207.45 605 SER A N 1
ATOM 4261 C CA . SER A 1 618 ? 100.203 169.010 76.913 1.00 207.45 605 SER A CA 1
ATOM 4262 C C . SER A 1 618 ? 101.311 168.251 76.195 1.00 207.45 605 SER A C 1
ATOM 4263 O O . SER A 1 618 ? 102.373 167.990 76.762 1.00 207.45 605 SER A O 1
ATOM 4266 N N . TYR A 1 619 ? 101.022 167.915 74.937 1.00 408.56 606 TYR A N 1
ATOM 4267 C CA . TYR A 1 619 ? 101.521 166.740 74.223 1.00 408.56 606 TYR A CA 1
ATOM 4268 C C . TYR A 1 619 ? 100.932 165.497 74.877 1.00 408.56 606 TYR A C 1
ATOM 4269 O O . TYR A 1 619 ? 99.736 165.473 75.169 1.00 408.56 606 TYR A O 1
ATOM 4278 N N . LYS A 1 620 ? 101.733 164.466 75.114 1.00 171.11 607 LYS A N 1
ATOM 4279 C CA . LYS A 1 620 ? 101.149 163.243 75.653 1.00 171.11 607 LYS A CA 1
ATOM 4280 C C . LYS A 1 620 ? 101.986 162.564 76.729 1.00 171.11 607 LYS A C 1
ATOM 4281 O O . LYS A 1 620 ? 103.137 162.190 76.496 1.00 171.11 607 LYS A O 1
ATOM 4287 N N . TYR A 1 621 ? 101.367 162.397 77.895 1.00 109.52 608 TYR A N 1
ATOM 4288 C CA . TYR A 1 621 ? 101.912 161.636 79.015 1.00 109.52 608 TYR A CA 1
ATOM 4289 C C . TYR A 1 621 ? 100.910 161.669 80.161 1.00 109.52 608 TYR A C 1
ATOM 4290 O O . TYR A 1 621 ? 100.325 162.714 80.446 1.00 109.52 608 TYR A O 1
ATOM 4299 N N . PRO A 1 622 ? 100.707 160.524 80.826 1.00 89.60 609 PRO A N 1
ATOM 4300 C CA . PRO A 1 622 ? 99.796 160.460 81.973 1.00 89.60 609 PRO A CA 1
ATOM 4301 C C . PRO A 1 622 ? 100.437 161.012 83.242 1.00 89.60 609 PRO A C 1
ATOM 4302 O O . PRO A 1 622 ? 100.471 160.316 84.254 1.00 89.60 609 PRO A O 1
ATOM 4306 N N . SER A 1 623 ? 100.926 162.248 83.180 1.00 80.11 610 SER A N 1
ATOM 4307 C CA . SER A 1 623 ? 101.648 162.866 84.290 1.00 80.11 610 SER A CA 1
ATOM 4308 C C . SER A 1 623 ? 100.850 162.846 85.588 1.00 80.11 610 SER A C 1
ATOM 4309 O O . SER A 1 623 ? 101.334 162.371 86.615 1.00 80.11 610 SER A O 1
ATOM 4312 N N . LYS A 1 624 ? 99.628 163.363 85.538 1.00 35.24 611 LYS A N 1
ATOM 4313 C CA . LYS A 1 624 ? 98.757 163.367 86.705 1.00 35.24 611 LYS A CA 1
ATOM 4314 C C . LYS A 1 624 ? 98.113 162.000 86.912 1.00 35.24 611 LYS A C 1
ATOM 4315 O O . LYS A 1 624 ? 97.730 161.647 88.027 1.00 35.24 611 LYS A O 1
ATOM 4321 N N . GLN A 1 625 ? 97.996 161.236 85.831 1.00 59.30 612 GLN A N 1
ATOM 4322 C CA . GLN A 1 625 ? 97.344 159.932 85.881 1.00 59.30 612 GLN A CA 1
ATOM 4323 C C . GLN A 1 625 ? 98.250 158.842 86.450 1.00 59.30 612 GLN A C 1
ATOM 4324 O O . GLN A 1 625 ? 97.812 158.032 87.266 1.00 59.30 612 GLN A O 1
ATOM 4330 N N . ILE A 1 626 ? 99.510 158.822 86.024 1.00 78.70 613 ILE A N 1
ATOM 4331 C CA . ILE A 1 626 ? 100.439 157.788 86.474 1.00 78.70 613 ILE A CA 1
ATOM 4332 C C . ILE A 1 626 ? 101.012 158.136 87.845 1.00 78.70 613 ILE A C 1
ATOM 4333 O O . ILE A 1 626 ? 101.574 157.280 88.528 1.00 78.70 613 ILE A O 1
ATOM 4338 N N . ASN A 1 627 ? 100.863 159.395 88.243 1.00 95.53 614 ASN A N 1
ATOM 4339 C CA . ASN A 1 627 ? 101.299 159.831 89.562 1.00 95.53 614 ASN A CA 1
ATOM 4340 C C . ASN A 1 627 ? 100.406 159.234 90.641 1.00 95.53 614 ASN A C 1
ATOM 4341 O O . ASN A 1 627 ? 100.881 158.817 91.696 1.00 95.53 614 ASN A O 1
ATOM 4346 N N . GLU A 1 628 ? 99.108 159.194 90.360 1.00 24.64 615 GLU A N 1
ATOM 4347 C CA . GLU A 1 628 ? 98.135 158.614 91.277 1.00 24.64 615 GLU A CA 1
ATOM 4348 C C . GLU A 1 628 ? 98.283 157.095 91.325 1.00 24.64 615 GLU A C 1
ATOM 4349 O O . GLU A 1 628 ? 97.953 156.459 92.326 1.00 24.64 615 GLU A O 1
ATOM 4355 N N . LEU A 1 629 ? 98.785 156.522 90.235 1.00 72.58 616 LEU A N 1
ATOM 4356 C CA . LEU A 1 629 ? 99.006 155.083 90.156 1.00 72.58 616 LEU A CA 1
ATOM 4357 C C . LEU A 1 629 ? 100.077 154.630 91.142 1.00 72.58 616 LEU A C 1
ATOM 4358 O O . LEU A 1 629 ? 99.909 153.628 91.836 1.00 72.58 616 LEU A O 1
ATOM 4363 N N . TRP A 1 630 ? 101.175 155.376 91.202 1.00 63.37 617 TRP A N 1
ATOM 4364 C CA . TRP A 1 630 ? 102.283 155.039 92.090 1.00 63.37 617 TRP A CA 1
ATOM 4365 C C . TRP A 1 630 ? 101.947 155.306 93.555 1.00 63.37 617 TRP A C 1
ATOM 4366 O O . TRP A 1 630 ? 102.648 154.841 94.452 1.00 63.37 617 TRP A O 1
ATOM 4377 N N . GLU A 1 631 ? 100.876 156.056 93.793 1.00 32.28 618 GLU A N 1
ATOM 4378 C CA . GLU A 1 631 ? 100.439 156.346 95.154 1.00 32.28 618 GLU A CA 1
ATOM 4379 C C . GLU A 1 631 ? 99.929 155.089 95.852 1.00 32.28 618 GLU A C 1
ATOM 4380 O O . GLU A 1 631 ? 100.273 154.826 97.003 1.00 32.28 618 GLU A O 1
ATOM 4386 N N . ASN A 1 632 ? 99.111 154.316 95.145 1.00 81.30 619 ASN A N 1
ATOM 4387 C CA . ASN A 1 632 ? 98.491 153.124 95.712 1.00 81.30 619 ASN A CA 1
ATOM 4388 C C . ASN A 1 632 ? 99.439 151.929 95.776 1.00 81.30 619 ASN A C 1
ATOM 4389 O O . ASN A 1 632 ? 99.352 151.104 96.686 1.00 81.30 619 ASN A O 1
ATOM 4394 N N . VAL A 1 633 ? 100.345 151.843 94.809 1.00 58.51 620 VAL A N 1
ATOM 4395 C CA . VAL A 1 633 ? 101.234 150.692 94.688 1.00 58.51 620 VAL A CA 1
ATOM 4396 C C . VAL A 1 633 ? 102.311 150.668 95.770 1.00 58.51 620 VAL A C 1
ATOM 4397 O O . VAL A 1 633 ? 102.589 149.620 96.356 1.00 58.51 620 VAL A O 1
ATOM 4401 N N . LEU A 1 634 ? 102.906 151.825 96.042 1.00 116.39 621 LEU A N 1
ATOM 4402 C CA . LEU A 1 634 ? 103.967 151.924 97.040 1.00 116.39 621 LEU A CA 1
ATOM 4403 C C . LEU A 1 634 ? 103.456 151.649 98.453 1.00 116.39 621 LEU A C 1
ATOM 4404 O O . LEU A 1 634 ? 104.242 151.390 99.364 1.00 116.39 621 LEU A O 1
ATOM 4409 N N . LEU A 1 635 ? 102.139 151.703 98.629 1.00 95.85 622 LEU A N 1
ATOM 4410 C CA . LEU A 1 635 ? 101.526 151.494 99.937 1.00 95.85 622 LEU A CA 1
ATOM 4411 C C . LEU A 1 635 ? 101.681 150.060 100.441 1.00 95.85 622 LEU A C 1
ATOM 4412 O O . LEU A 1 635 ? 101.787 149.830 101.645 1.00 95.85 622 LEU A O 1
ATOM 4417 N N . CYS A 1 636 ? 101.674 149.098 99.524 1.00 124.58 623 CYS A N 1
ATOM 4418 C CA . CYS A 1 636 ? 101.817 147.695 99.902 1.00 124.58 623 CYS A CA 1
ATOM 4419 C C . CYS A 1 636 ? 103.258 147.208 99.755 1.00 124.58 623 CYS A C 1
ATOM 4420 O O . CYS A 1 636 ? 103.559 146.044 100.018 1.00 124.58 623 CYS A O 1
ATOM 4423 N N . GLN A 1 637 ? 104.148 148.103 99.340 1.00 118.68 624 GLN A N 1
ATOM 4424 C CA . GLN A 1 637 ? 105.532 147.725 99.068 1.00 118.68 624 GLN A CA 1
ATOM 4425 C C . GLN A 1 637 ? 106.435 147.851 100.291 1.00 118.68 624 GLN A C 1
ATOM 4426 O O . GLN A 1 637 ? 107.641 147.635 100.194 1.00 118.68 624 GLN A O 1
ATOM 4432 N N . PHE A 1 638 ? 105.853 148.186 101.439 1.00 94.11 625 PHE A N 1
ATOM 4433 C CA . PHE A 1 638 ? 106.630 148.406 102.658 1.00 94.11 625 PHE A CA 1
ATOM 4434 C C . PHE A 1 638 ? 107.316 147.126 103.135 1.00 94.11 625 PHE A C 1
ATOM 4435 O O . PHE A 1 638 ? 106.922 146.021 102.763 1.00 94.11 625 PHE A O 1
ATOM 4443 N N . HIS A 1 639 ? 108.348 147.297 103.957 1.00 74.33 626 HIS A N 1
ATOM 4444 C CA . HIS A 1 639 ? 109.221 146.202 104.378 1.00 74.33 626 HIS A CA 1
ATOM 4445 C C . HIS A 1 639 ? 108.492 145.044 105.059 1.00 74.33 626 HIS A C 1
ATOM 4446 O O . HIS A 1 639 ? 108.848 143.885 104.860 1.00 74.33 626 HIS A O 1
ATOM 4453 N N . ASP A 1 640 ? 107.498 145.356 105.885 1.00 65.18 627 ASP A N 1
ATOM 4454 C CA . ASP A 1 640 ? 106.717 144.320 106.556 1.00 65.18 627 ASP A CA 1
ATOM 4455 C C . ASP A 1 640 ? 105.612 143.748 105.669 1.00 65.18 627 ASP A C 1
ATOM 4456 O O . ASP A 1 640 ? 105.306 142.557 105.732 1.00 65.18 627 ASP A O 1
ATOM 4461 N N . VAL A 1 641 ? 105.019 144.605 104.845 1.00 57.42 628 VAL A N 1
ATOM 4462 C CA . VAL A 1 641 ? 103.839 144.243 104.066 1.00 57.42 628 VAL A CA 1
ATOM 4463 C C . VAL A 1 641 ? 104.157 143.381 102.849 1.00 57.42 628 VAL A C 1
ATOM 4464 O O . VAL A 1 641 ? 103.487 142.380 102.592 1.00 57.42 628 VAL A O 1
ATOM 4468 N N . LEU A 1 642 ? 105.179 143.785 102.102 1.00 111.71 629 LEU A N 1
ATOM 4469 C CA . LEU A 1 642 ? 105.526 143.146 100.834 1.00 111.71 629 LEU A CA 1
ATOM 4470 C C . LEU A 1 642 ? 105.858 141.643 100.920 1.00 111.71 629 LEU A C 1
ATOM 4471 O O . LEU A 1 642 ? 105.376 140.870 100.092 1.00 111.71 629 LEU A O 1
ATOM 4476 N N . PRO A 1 643 ? 106.677 141.218 101.905 1.00 102.03 630 PRO A N 1
ATOM 4477 C CA . PRO A 1 643 ? 106.977 139.781 101.951 1.00 102.03 630 PRO A CA 1
ATOM 4478 C C . PRO A 1 643 ? 105.772 138.921 102.330 1.00 102.03 630 PRO A C 1
ATOM 4479 O O . PRO A 1 643 ? 105.791 137.713 102.098 1.00 102.03 630 PRO A O 1
ATOM 4483 N N . GLY A 1 644 ? 104.741 139.532 102.902 1.00 32.89 631 GLY A N 1
ATOM 4484 C CA . GLY A 1 644 ? 103.538 138.802 103.251 1.00 32.89 631 GLY A CA 1
ATOM 4485 C C . GLY A 1 644 ? 103.464 138.365 104.701 1.00 32.89 631 GLY A C 1
ATOM 4486 O O . GLY A 1 644 ? 102.687 137.474 105.045 1.00 32.89 631 GLY A O 1
ATOM 4487 N N . SER A 1 645 ? 104.270 138.986 105.557 1.00 123.21 632 SER A N 1
ATOM 4488 C CA . SER A 1 645 ? 104.220 138.687 106.982 1.00 123.21 632 SER A CA 1
ATOM 4489 C C . SER A 1 645 ? 103.257 139.645 107.671 1.00 123.21 632 SER A C 1
ATOM 4490 O O . SER A 1 645 ? 103.546 140.834 107.811 1.00 123.21 632 SER A O 1
ATOM 4493 N N . CYS A 1 646 ? 102.128 139.104 108.122 1.00 94.61 633 CYS A N 1
ATOM 4494 C CA . CYS A 1 646 ? 101.025 139.903 108.649 1.00 94.61 633 CYS A CA 1
ATOM 4495 C C . CYS A 1 646 ? 99.869 139.016 109.099 1.00 94.61 633 CYS A C 1
ATOM 4496 O O . CYS A 1 646 ? 99.912 137.796 108.941 1.00 94.61 633 CYS A O 1
ATOM 4499 N N . ILE A 1 647 ? 98.837 139.638 109.660 1.00 97.24 634 ILE A N 1
ATOM 4500 C CA . ILE A 1 647 ? 97.641 138.918 110.080 1.00 97.24 634 ILE A CA 1
ATOM 4501 C C . ILE A 1 647 ? 96.814 138.533 108.849 1.00 97.24 634 ILE A C 1
ATOM 4502 O O . ILE A 1 647 ? 97.167 138.889 107.724 1.00 97.24 634 ILE A O 1
ATOM 4507 N N . GLU A 1 648 ? 95.717 137.812 109.060 1.00 50.36 635 GLU A N 1
ATOM 4508 C CA . GLU A 1 648 ? 94.891 137.326 107.960 1.00 50.36 635 GLU A CA 1
ATOM 4509 C C . GLU A 1 648 ? 93.996 138.417 107.376 1.00 50.36 635 GLU A C 1
ATOM 4510 O O . GLU A 1 648 ? 93.641 138.372 106.198 1.00 50.36 635 GLU A O 1
ATOM 4516 N N . MET A 1 649 ? 93.632 139.391 108.205 1.00 58.34 636 MET A N 1
ATOM 4517 C CA . MET A 1 649 ? 92.723 140.455 107.789 1.00 58.34 636 MET A CA 1
ATOM 4518 C C . MET A 1 649 ? 93.322 141.327 106.690 1.00 58.34 636 MET A C 1
ATOM 4519 O O . MET A 1 649 ? 92.705 141.537 105.646 1.00 58.34 636 MET A O 1
ATOM 4524 N N . VAL A 1 650 ? 94.527 141.833 106.931 1.00 28.14 637 VAL A N 1
ATOM 4525 C CA . VAL A 1 650 ? 95.192 142.711 105.976 1.00 28.14 637 VAL A CA 1
ATOM 4526 C C . VAL A 1 650 ? 95.762 141.909 104.809 1.00 28.14 637 VAL A C 1
ATOM 4527 O O . VAL A 1 650 ? 96.009 142.451 103.732 1.00 28.14 637 VAL A O 1
ATOM 4531 N N . TYR A 1 651 ? 95.962 140.613 105.027 1.00 128.75 638 TYR A N 1
ATOM 4532 C CA . TYR A 1 651 ? 96.438 139.730 103.969 1.00 128.75 638 TYR A CA 1
ATOM 4533 C C . TYR A 1 651 ? 95.395 139.618 102.863 1.00 128.75 638 TYR A C 1
ATOM 4534 O O . TYR A 1 651 ? 95.732 139.474 101.688 1.00 128.75 638 TYR A O 1
ATOM 4543 N N . LYS A 1 652 ? 94.124 139.686 103.249 1.00 30.05 639 LYS A N 1
ATOM 4544 C CA . LYS A 1 652 ? 93.032 139.696 102.286 1.00 30.05 639 LYS A CA 1
ATOM 4545 C C . LYS A 1 652 ? 92.970 141.047 101.584 1.00 30.05 639 LYS A C 1
ATOM 4546 O O . LYS A 1 652 ? 92.429 141.165 100.485 1.00 30.05 639 LYS A O 1
ATOM 4552 N N . TYR A 1 653 ? 93.529 142.065 102.232 1.00 32.42 640 TYR A N 1
ATOM 4553 C CA . TYR A 1 653 ? 93.588 143.403 101.659 1.00 32.42 640 TYR A CA 1
ATOM 4554 C C . TYR A 1 653 ? 94.785 143.515 100.718 1.00 32.42 640 TYR A C 1
ATOM 4555 O O . TYR A 1 653 ? 94.918 144.487 99.975 1.00 32.42 640 TYR A O 1
ATOM 4564 N N . GLU A 1 654 ? 95.662 142.517 100.766 1.00 31.14 641 GLU A N 1
ATOM 4565 C CA . GLU A 1 654 ? 96.779 142.436 99.833 1.00 31.14 641 GLU A CA 1
ATOM 4566 C C . GLU A 1 654 ? 96.321 141.864 98.495 1.00 31.14 641 GLU A C 1
ATOM 4567 O O . GLU A 1 654 ? 96.787 142.283 97.438 1.00 31.14 641 GLU A O 1
ATOM 4573 N N . ALA A 1 655 ? 95.404 140.903 98.552 1.00 46.81 642 ALA A N 1
ATOM 4574 C CA . ALA A 1 655 ? 94.856 140.287 97.348 1.00 46.81 642 ALA A CA 1
ATOM 4575 C C . ALA A 1 655 ? 93.604 141.025 96.884 1.00 46.81 642 ALA A C 1
ATOM 4576 O O . ALA A 1 655 ? 92.959 140.631 95.913 1.00 46.81 642 ALA A O 1
ATOM 4578 N N . VAL A 1 656 ? 93.272 142.102 97.590 1.00 195.12 643 VAL A N 1
ATOM 4579 C CA . VAL A 1 656 ? 92.106 142.917 97.276 1.00 195.12 643 VAL A CA 1
ATOM 4580 C C . VAL A 1 656 ? 92.483 143.776 96.051 1.00 195.12 643 VAL A C 1
ATOM 4581 O O . VAL A 1 656 ? 93.627 143.711 95.599 1.00 195.12 643 VAL A O 1
ATOM 4585 N N . PRO A 1 657 ? 91.540 144.570 95.500 1.00 229.96 644 PRO A N 1
ATOM 4586 C CA . PRO A 1 657 ? 91.870 145.480 94.396 1.00 229.96 644 PRO A CA 1
ATOM 4587 C C . PRO A 1 657 ? 93.111 146.356 94.595 1.00 229.96 644 PRO A C 1
ATOM 4588 O O . PRO A 1 657 ? 93.648 146.840 93.601 1.00 229.96 644 PRO A O 1
ATOM 4592 N N . MET A 1 658 ? 93.545 146.562 95.836 1.00 110.42 645 MET A N 1
ATOM 4593 C CA . MET A 1 658 ? 94.755 147.331 96.119 1.00 110.42 645 MET A CA 1
ATOM 4594 C C . MET A 1 658 ? 95.912 146.892 95.223 1.00 110.42 645 MET A C 1
ATOM 4595 O O . MET A 1 658 ? 96.568 147.720 94.593 1.00 110.42 645 MET A O 1
ATOM 4600 N N . LEU A 1 659 ? 96.158 145.587 95.176 1.00 113.03 646 LEU A N 1
ATOM 4601 C CA . LEU A 1 659 ? 97.084 145.014 94.204 1.00 113.03 646 LEU A CA 1
ATOM 4602 C C . LEU A 1 659 ? 96.414 144.779 92.849 1.00 113.03 646 LEU A C 1
ATOM 4603 O O . LEU A 1 659 ? 97.009 145.029 91.800 1.00 113.03 646 LEU A O 1
ATOM 4608 N N . HIS A 1 660 ? 95.175 144.295 92.882 1.00 73.85 647 HIS A N 1
ATOM 4609 C CA . HIS A 1 660 ? 94.467 143.877 91.672 1.00 73.85 647 HIS A CA 1
ATOM 4610 C C . HIS A 1 660 ? 94.083 145.027 90.742 1.00 73.85 647 HIS A C 1
ATOM 4611 O O . HIS A 1 660 ? 94.400 144.993 89.552 1.00 73.85 647 HIS A O 1
ATOM 4618 N N . ASN A 1 661 ? 93.399 146.034 91.278 1.00 55.79 648 ASN A N 1
ATOM 4619 C CA . ASN A 1 661 ? 92.897 147.139 90.461 1.00 55.79 648 ASN A CA 1
ATOM 4620 C C . ASN A 1 661 ? 94.019 147.899 89.763 1.00 55.79 648 ASN A C 1
ATOM 4621 O O . ASN A 1 661 ? 93.809 148.491 88.706 1.00 55.79 648 ASN A O 1
ATOM 4626 N N . VAL A 1 662 ? 95.208 147.878 90.358 1.00 41.80 649 VAL A N 1
ATOM 4627 C CA . VAL A 1 662 ? 96.387 148.469 89.735 1.00 41.80 649 VAL A CA 1
ATOM 4628 C C . VAL A 1 662 ? 96.647 147.816 88.383 1.00 41.80 649 VAL A C 1
ATOM 4629 O O . VAL A 1 662 ? 96.872 148.499 87.384 1.00 41.80 649 VAL A O 1
ATOM 4633 N N . VAL A 1 663 ? 96.603 146.489 88.360 1.00 27.68 650 VAL A N 1
ATOM 4634 C CA . VAL A 1 663 ? 96.733 145.740 87.119 1.00 27.68 650 VAL A CA 1
ATOM 4635 C C . VAL A 1 663 ? 95.505 145.969 86.244 1.00 27.68 650 VAL A C 1
ATOM 4636 O O . VAL A 1 663 ? 95.610 146.076 85.023 1.00 27.68 650 VAL A O 1
ATOM 4640 N N . LYS A 1 664 ? 94.342 146.058 86.883 1.00 33.40 651 LYS A N 1
ATOM 4641 C CA . LYS A 1 664 ? 93.082 146.248 86.171 0.50 33.40 651 LYS A CA 1
ATOM 4642 C C . LYS A 1 664 ? 92.970 147.645 85.566 1.00 33.40 651 LYS A C 1
ATOM 4643 O O . LYS A 1 664 ? 92.371 147.821 84.507 1.00 33.40 651 LYS A O 1
ATOM 4649 N N . GLU A 1 665 ? 93.539 148.637 86.244 1.00 68.91 652 GLU A N 1
ATOM 4650 C CA . GLU A 1 665 ? 93.525 150.001 85.730 1.00 68.91 652 GLU A CA 1
ATOM 4651 C C . GLU A 1 665 ? 94.591 150.176 84.654 1.00 68.91 652 GLU A C 1
ATOM 4652 O O . GLU A 1 665 ? 94.401 150.925 83.696 1.00 68.91 652 GLU A O 1
ATOM 4658 N N . CYS A 1 666 ? 95.709 149.476 84.813 1.00 68.87 653 CYS A N 1
ATOM 4659 C CA . CYS A 1 666 ? 96.801 149.559 83.851 1.00 68.87 653 CYS A CA 1
ATOM 4660 C C . CYS A 1 666 ? 96.462 148.798 82.574 1.00 68.87 653 CYS A C 1
ATOM 4661 O O . CYS A 1 666 ? 96.885 149.184 81.484 1.00 68.87 653 CYS A O 1
ATOM 4664 N N . THR A 1 667 ? 95.700 147.717 82.709 1.00 98.63 654 THR A N 1
ATOM 4665 C CA . THR A 1 667 ? 95.262 146.959 81.543 1.00 98.63 654 THR A CA 1
ATOM 4666 C C . THR A 1 667 ? 94.098 147.680 80.872 1.00 98.63 654 THR A C 1
ATOM 4667 O O . THR A 1 667 ? 93.767 147.410 79.718 1.00 98.63 654 THR A O 1
ATOM 4671 N N . SER A 1 668 ? 93.480 148.598 81.608 1.00 24.97 655 SER A N 1
ATOM 4672 C CA . SER A 1 668 ? 92.432 149.448 81.059 1.00 24.97 655 SER A CA 1
ATOM 4673 C C . SER A 1 668 ? 93.046 150.594 80.264 1.00 24.97 655 SER A C 1
ATOM 4674 O O . SER A 1 668 ? 92.534 150.979 79.214 1.00 24.97 655 SER A O 1
ATOM 4677 N N . LEU A 1 669 ? 94.148 151.132 80.775 1.00 35.97 656 LEU A N 1
ATOM 4678 C CA . LEU A 1 669 ? 94.837 152.239 80.123 1.00 35.97 656 LEU A CA 1
ATOM 4679 C C . LEU A 1 669 ? 95.606 151.776 78.891 1.00 35.97 656 LEU A C 1
ATOM 4680 O O . LEU A 1 669 ? 95.717 152.512 77.911 1.00 35.97 656 LEU A O 1
ATOM 4685 N N . ILE A 1 670 ? 96.136 150.557 78.940 1.00 96.14 657 ILE A N 1
ATOM 4686 C CA . ILE A 1 670 ? 96.906 150.026 77.820 1.00 96.14 657 ILE A CA 1
ATOM 4687 C C . ILE A 1 670 ? 95.984 149.722 76.641 1.00 96.14 657 ILE A C 1
ATOM 4688 O O . ILE A 1 670 ? 96.419 149.713 75.493 1.00 96.14 657 ILE A O 1
ATOM 4693 N N . ASP A 1 671 ? 94.709 149.480 76.929 1.00 31.43 658 ASP A N 1
ATOM 4694 C CA . ASP A 1 671 ? 93.716 149.276 75.881 1.00 31.43 658 ASP A CA 1
ATOM 4695 C C . ASP A 1 671 ? 93.057 150.602 75.523 1.00 31.43 658 ASP A C 1
ATOM 4696 O O . ASP A 1 671 ? 92.285 150.691 74.568 1.00 31.43 658 ASP A O 1
ATOM 4701 N N . LYS A 1 672 ? 93.375 151.631 76.301 1.00 81.83 659 LYS A N 1
ATOM 4702 C CA . LYS A 1 672 ? 92.836 152.967 76.084 1.00 81.83 659 LYS A CA 1
ATOM 4703 C C . LYS A 1 672 ? 93.739 153.772 75.158 1.00 81.83 659 LYS A C 1
ATOM 4704 O O . LYS A 1 672 ? 93.324 154.181 74.074 1.00 81.83 659 LYS A O 1
ATOM 4710 N N . THR A 1 673 ? 94.972 154.001 75.601 1.00 126.52 660 THR A N 1
ATOM 4711 C CA . THR A 1 673 ? 95.938 154.795 74.846 1.00 126.52 660 THR A CA 1
ATOM 4712 C C . THR A 1 673 ? 96.208 154.222 73.453 1.00 126.52 660 THR A C 1
ATOM 4713 O O . THR A 1 673 ? 96.564 154.958 72.537 1.00 126.52 660 THR A O 1
ATOM 4717 N N . VAL A 1 674 ? 96.024 152.915 73.299 1.00 64.19 661 VAL A N 1
ATOM 4718 C CA . VAL A 1 674 ? 96.231 152.242 72.019 1.00 64.19 661 VAL A CA 1
ATOM 4719 C C . VAL A 1 674 ? 95.252 152.716 70.941 1.00 64.19 661 VAL A C 1
ATOM 4720 O O . VAL A 1 674 ? 95.627 152.863 69.775 1.00 64.19 661 VAL A O 1
ATOM 4724 N N . GLN A 1 675 ? 94.012 152.979 71.346 1.00 80.25 662 GLN A N 1
ATOM 4725 C CA . GLN A 1 675 ? 92.939 153.336 70.417 1.00 80.25 662 GLN A CA 1
ATOM 4726 C C . GLN A 1 675 ? 93.291 154.496 69.483 1.00 80.25 662 GLN A C 1
ATOM 4727 O O . GLN A 1 675 ? 93.123 154.391 68.268 1.00 80.25 662 GLN A O 1
ATOM 4733 N N . PHE A 1 676 ? 93.777 155.596 70.048 1.00 91.16 663 PHE A N 1
ATOM 4734 C CA . PHE A 1 676 ? 94.123 156.768 69.247 1.00 91.16 663 PHE A CA 1
ATOM 4735 C C . PHE A 1 676 ? 95.592 156.756 68.832 1.00 91.16 663 PHE A C 1
ATOM 4736 O O . PHE A 1 676 ? 96.076 157.697 68.203 1.00 91.16 663 PHE A O 1
ATOM 4744 N N . LEU A 1 677 ? 96.295 155.686 69.187 1.00 80.24 664 LEU A N 1
ATOM 4745 C CA . LEU A 1 677 ? 97.710 155.544 68.856 1.00 80.24 664 LEU A CA 1
ATOM 4746 C C . LEU A 1 677 ? 97.950 154.483 67.792 1.00 80.24 664 LEU A C 1
ATOM 4747 O O . LEU A 1 677 ? 98.454 154.779 66.709 1.00 80.24 664 LEU A O 1
ATOM 4752 N N . GLN A 1 678 ? 97.590 153.245 68.114 1.00 96.27 665 GLN A N 1
ATOM 4753 C CA . GLN A 1 678 ? 97.858 152.104 67.245 1.00 96.27 665 GLN A CA 1
ATOM 4754 C C . GLN A 1 678 ? 97.121 152.205 65.910 1.00 96.27 665 GLN A C 1
ATOM 4755 O O . GLN A 1 678 ? 97.374 151.420 65.000 1.00 96.27 665 GLN A O 1
ATOM 4761 N N . SER A 1 679 ? 96.237 153.191 65.783 1.00 87.15 666 SER A N 1
ATOM 4762 C CA . SER A 1 679 ? 95.441 153.378 64.569 1.00 87.15 666 SER A CA 1
ATOM 4763 C C . SER A 1 679 ? 96.308 153.579 63.326 1.00 87.15 666 SER A C 1
ATOM 4764 O O . SER A 1 679 ? 95.819 153.508 62.199 1.00 87.15 666 SER A O 1
ATOM 4767 N N . GLN A 1 680 ? 97.596 153.830 63.541 1.00 205.69 667 GLN A N 1
ATOM 4768 C CA . GLN A 1 680 ? 98.559 153.928 62.454 1.00 205.69 667 GLN A CA 1
ATOM 4769 C C . GLN A 1 680 ? 99.100 152.540 62.098 1.00 205.69 667 GLN A C 1
ATOM 4770 O O . GLN A 1 680 ? 99.946 152.396 61.216 1.00 205.69 667 GLN A O 1
ATOM 4776 N N . SER A 1 681 ? 98.596 151.519 62.787 1.00 240.39 668 SER A N 1
ATOM 4777 C CA . SER A 1 681 ? 99.072 150.152 62.597 1.00 240.39 668 SER A CA 1
ATOM 4778 C C . SER A 1 681 ? 97.974 149.206 62.116 1.00 240.39 668 SER A C 1
ATOM 4779 O O . SER A 1 681 ? 96.992 148.976 62.823 1.00 240.39 668 SER A O 1
ATOM 4782 N N . LYS A 1 682 ? 98.139 148.669 60.910 1.00 248.35 669 LYS A N 1
ATOM 4783 C CA . LYS A 1 682 ? 97.262 147.613 60.411 1.00 248.35 669 LYS A CA 1
ATOM 4784 C C . LYS A 1 682 ? 97.325 146.404 61.339 1.00 248.35 669 LYS A C 1
ATOM 4785 O O . LYS A 1 682 ? 96.355 146.074 62.020 1.00 248.35 669 LYS A O 1
ATOM 4791 N N . ALA A 1 683 ? 98.482 145.749 61.352 1.00 81.95 670 ALA A N 1
ATOM 4792 C CA . ALA A 1 683 ? 98.735 144.626 62.246 1.00 81.95 670 ALA A CA 1
ATOM 4793 C C . ALA A 1 683 ? 100.015 144.890 63.028 1.00 81.95 670 ALA A C 1
ATOM 4794 O O . ALA A 1 683 ? 101.100 144.961 62.451 1.00 81.95 670 ALA A O 1
ATOM 4796 N N . ASP A 1 684 ? 99.888 145.033 64.343 1.00 96.75 671 ASP A N 1
ATOM 4797 C CA . ASP A 1 684 ? 101.008 145.479 65.162 1.00 96.75 671 ASP A CA 1
ATOM 4798 C C . ASP A 1 684 ? 101.449 144.444 66.192 1.00 96.75 671 ASP A C 1
ATOM 4799 O O . ASP A 1 684 ? 100.675 144.047 67.062 1.00 96.75 671 ASP A O 1
ATOM 4804 N N . LEU A 1 685 ? 102.704 144.020 66.085 1.00 75.15 672 LEU A N 1
ATOM 4805 C CA . LEU A 1 685 ? 103.334 143.223 67.128 1.00 75.15 672 LEU A CA 1
ATOM 4806 C C . LEU A 1 685 ? 104.033 144.171 68.093 1.00 75.15 672 LEU A C 1
ATOM 4807 O O . LEU A 1 685 ? 104.990 144.850 67.720 1.00 75.15 672 LEU A O 1
ATOM 4812 N N . VAL A 1 686 ? 103.554 144.222 69.331 1.00 38.98 673 VAL A N 1
ATOM 4813 C CA . VAL A 1 686 ? 104.048 145.207 70.286 1.00 38.98 673 VAL A CA 1
ATOM 4814 C C . VAL A 1 686 ? 105.004 144.595 71.305 1.00 38.98 673 VAL A C 1
ATOM 4815 O O . VAL A 1 686 ? 104.593 143.831 72.179 1.00 38.98 673 VAL A O 1
ATOM 4819 N N . GLU A 1 687 ? 106.282 144.945 71.186 1.00 51.15 674 GLU A N 1
ATOM 4820 C CA . GLU A 1 687 ? 107.312 144.493 72.116 1.00 51.15 674 GLU A CA 1
ATOM 4821 C C . GLU A 1 687 ? 108.313 145.617 72.360 1.00 51.15 674 GLU A C 1
ATOM 4822 O O . GLU A 1 687 ? 108.700 146.317 71.424 1.00 51.15 674 GLU A O 1
ATOM 4828 N N . MET A 1 688 ? 108.732 145.796 73.609 1.00 198.63 675 MET A N 1
ATOM 4829 C CA . MET A 1 688 ? 109.702 146.842 73.917 1.00 198.63 675 MET A CA 1
ATOM 4830 C C . MET A 1 688 ? 111.139 146.336 73.910 1.00 198.63 675 MET A C 1
ATOM 4831 O O . MET A 1 688 ? 111.480 145.384 74.613 1.00 198.63 675 MET A O 1
ATOM 4836 N N . ARG A 1 689 ? 111.973 146.997 73.114 1.00 204.48 676 ARG A N 1
ATOM 4837 C CA . ARG A 1 689 ? 113.407 146.748 73.089 1.00 204.48 676 ARG A CA 1
ATOM 4838 C C . ARG A 1 689 ? 114.070 147.888 72.315 1.00 204.48 676 ARG A C 1
ATOM 4839 O O . ARG A 1 689 ? 113.383 148.748 71.764 1.00 204.48 676 ARG A O 1
ATOM 4847 N N . THR A 1 690 ? 115.397 147.896 72.274 1.00 289.10 677 THR A N 1
ATOM 4848 C CA . THR A 1 690 ? 116.124 148.751 71.350 1.00 289.10 677 THR A CA 1
ATOM 4849 C C . THR A 1 690 ? 117.115 147.894 70.562 1.00 289.10 677 THR A C 1
ATOM 4850 O O . THR A 1 690 ? 118.116 147.420 71.102 1.00 289.10 677 THR A O 1
ATOM 4854 N N . LEU A 1 691 ? 116.824 147.735 69.271 1.00 239.90 678 LEU A N 1
ATOM 4855 C CA . LEU A 1 691 ? 117.510 146.790 68.385 1.00 239.90 678 LEU A CA 1
ATOM 4856 C C . LEU A 1 691 ? 117.975 145.519 69.096 1.00 239.90 678 LEU A C 1
ATOM 4857 O O . LEU A 1 691 ? 117.889 144.419 68.550 1.00 239.90 678 LEU A O 1
ATOM 4862 N N . GLY A 1 715 ? 111.751 113.480 68.602 1.00 128.99 702 GLY A N 1
ATOM 4863 C CA . GLY A 1 715 ? 110.823 113.132 69.661 1.00 128.99 702 GLY A CA 1
ATOM 4864 C C . GLY A 1 715 ? 110.565 111.640 69.748 1.00 128.99 702 GLY A C 1
ATOM 4865 O O . GLY A 1 715 ? 110.536 110.946 68.731 1.00 128.99 702 GLY A O 1
ATOM 4866 N N . TYR A 1 716 ? 110.355 111.159 70.971 1.00 92.18 703 TYR A N 1
ATOM 4867 C CA . TYR A 1 716 ? 110.114 109.744 71.245 1.00 92.18 703 TYR A CA 1
ATOM 4868 C C . TYR A 1 716 ? 109.820 109.570 72.733 1.00 92.18 703 TYR A C 1
ATOM 4869 O O . TYR A 1 716 ? 110.090 110.463 73.536 1.00 92.18 703 TYR A O 1
ATOM 4878 N N . ASP A 1 717 ? 109.274 108.415 73.095 1.00 39.37 704 ASP A N 1
ATOM 4879 C CA . ASP A 1 717 ? 108.906 108.125 74.473 1.00 39.37 704 ASP A CA 1
ATOM 4880 C C . ASP A 1 717 ? 109.711 106.950 75.024 1.00 39.37 704 ASP A C 1
ATOM 4881 O O . ASP A 1 717 ? 110.450 107.097 75.996 1.00 39.37 704 ASP A O 1
ATOM 4886 N N . ASP A 1 718 ? 109.545 105.781 74.413 1.00 84.85 705 ASP A N 1
ATOM 4887 C CA . ASP A 1 718 ? 110.205 104.568 74.888 1.00 84.85 705 ASP A CA 1
ATOM 4888 C C . ASP A 1 718 ? 111.726 104.651 74.761 1.00 84.85 705 ASP A C 1
ATOM 4889 O O . ASP A 1 718 ? 112.452 104.070 75.569 1.00 84.85 705 ASP A O 1
ATOM 4894 N N . TYR A 1 719 ? 112.208 105.371 73.751 1.00 210.54 706 TYR A N 1
ATOM 4895 C CA . TYR A 1 719 ? 113.645 105.569 73.586 1.00 210.54 706 TYR A CA 1
ATOM 4896 C C . TYR A 1 719 ? 114.043 106.846 74.327 1.00 210.54 706 TYR A C 1
ATOM 4897 O O . TYR A 1 719 ? 115.197 107.272 74.287 1.00 210.54 706 TYR A O 1
ATOM 4906 N N . ILE A 1 720 ? 113.056 107.443 74.994 1.00 281.71 707 ILE A N 1
ATOM 4907 C CA . ILE A 1 720 ? 113.199 108.620 75.862 1.00 281.71 707 ILE A CA 1
ATOM 4908 C C . ILE A 1 720 ? 114.115 109.724 75.293 1.00 281.71 707 ILE A C 1
ATOM 4909 O O . ILE A 1 720 ? 115.195 110.009 75.812 1.00 281.71 707 ILE A O 1
ATOM 4914 N N . VAL A 1 721 ? 113.653 110.356 74.217 1.00 82.85 708 VAL A N 1
ATOM 4915 C CA . VAL A 1 721 ? 114.368 111.479 73.615 0.50 82.85 708 VAL A CA 1
ATOM 4916 C C . VAL A 1 721 ? 113.434 112.522 73.005 1.00 82.85 708 VAL A C 1
ATOM 4917 O O . VAL A 1 721 ? 112.408 112.185 72.414 1.00 82.85 708 VAL A O 1
ATOM 4921 N N . LEU A 1 722 ? 113.799 113.791 73.161 1.00 54.58 709 LEU A N 1
ATOM 4922 C CA . LEU A 1 722 ? 113.193 114.871 72.393 1.00 54.58 709 LEU A CA 1
ATOM 4923 C C . LEU A 1 722 ? 114.274 115.386 71.449 1.00 54.58 709 LEU A C 1
ATOM 4924 O O . LEU A 1 722 ? 115.227 116.033 71.882 1.00 54.58 709 LEU A O 1
ATOM 4929 N N . ALA A 1 723 ? 114.119 115.104 70.161 1.00 52.15 710 ALA A N 1
ATOM 4930 C CA . ALA A 1 723 ? 115.220 115.260 69.216 1.00 52.15 710 ALA A CA 1
ATOM 4931 C C . ALA A 1 723 ? 115.359 116.672 68.660 1.00 52.15 710 ALA A C 1
ATOM 4932 O O . ALA A 1 723 ? 114.455 117.187 68.000 1.00 52.15 710 ALA A O 1
ATOM 4934 N N . ASN A 1 724 ? 116.512 117.282 68.926 1.00 70.49 711 ASN A N 1
ATOM 4935 C CA . ASN A 1 724 ? 116.882 118.556 68.322 1.00 70.49 711 ASN A CA 1
ATOM 4936 C C . ASN A 1 724 ? 118.388 118.791 68.456 1.00 70.49 711 ASN A C 1
ATOM 4937 O O . ASN A 1 724 ? 119.091 118.003 69.089 1.00 70.49 711 ASN A O 1
ATOM 4942 N N . GLY A 1 725 ? 118.876 119.876 67.863 1.00 26.60 712 GLY A N 1
ATOM 4943 C CA . GLY A 1 725 ? 120.300 120.150 67.800 1.00 26.60 712 GLY A CA 1
ATOM 4944 C C . GLY A 1 725 ? 120.969 120.746 69.025 1.00 26.60 712 GLY A C 1
ATOM 4945 O O . GLY A 1 725 ? 122.071 120.335 69.390 1.00 26.60 712 GLY A O 1
ATOM 4946 N N . LYS A 1 726 ? 120.310 121.714 69.659 1.00 81.39 713 LYS A N 1
ATOM 4947 C CA . LYS A 1 726 ? 120.960 122.550 70.670 1.00 81.39 713 LYS A CA 1
ATOM 4948 C C . LYS A 1 726 ? 121.474 121.768 71.878 1.00 81.39 713 LYS A C 1
ATOM 4949 O O . LYS A 1 726 ? 122.673 121.772 72.152 1.00 81.39 713 LYS A O 1
ATOM 4955 N N . LEU A 1 727 ? 120.575 121.090 72.585 1.00 68.56 714 LEU A N 1
ATOM 4956 C CA . LEU A 1 727 ? 120.954 120.323 73.771 1.00 68.56 714 LEU A CA 1
ATOM 4957 C C . LEU A 1 727 ? 120.107 119.073 73.957 1.00 68.56 714 LEU A C 1
ATOM 4958 O O . LEU A 1 727 ? 119.201 118.797 73.171 1.00 68.56 714 LEU A O 1
ATOM 4963 N N . LYS A 1 728 ? 120.414 118.320 75.010 1.00 47.98 715 LYS A N 1
ATOM 4964 C CA . LYS A 1 728 ? 119.628 117.149 75.380 1.00 47.98 715 LYS A CA 1
ATOM 4965 C C . LYS A 1 728 ? 119.462 117.035 76.893 1.00 47.98 715 LYS A C 1
ATOM 4966 O O . LYS A 1 728 ? 120.436 117.084 77.644 1.00 47.98 715 LYS A O 1
ATOM 4972 N N . VAL A 1 729 ? 118.214 116.885 77.327 1.00 50.21 716 VAL A N 1
ATOM 4973 C CA . VAL A 1 729 ? 117.888 116.709 78.737 1.00 50.21 716 VAL A CA 1
ATOM 4974 C C . VAL A 1 729 ? 116.948 115.516 78.891 1.00 50.21 716 VAL A C 1
ATOM 4975 O O . VAL A 1 729 ? 115.859 115.503 78.319 1.00 50.21 716 VAL A O 1
ATOM 4979 N N . ILE A 1 730 ? 117.367 114.517 79.662 1.00 116.57 717 ILE A N 1
ATOM 4980 C CA . ILE A 1 730 ? 116.639 113.252 79.717 1.00 116.57 717 ILE A CA 1
ATOM 4981 C C . ILE A 1 730 ? 116.241 112.818 81.130 1.00 116.57 717 ILE A C 1
ATOM 4982 O O . ILE A 1 730 ? 117.063 112.804 82.046 1.00 116.57 717 ILE A O 1
ATOM 4987 N N . ILE A 1 731 ? 114.967 112.469 81.291 1.00 59.83 718 ILE A N 1
ATOM 4988 C CA . ILE A 1 731 ? 114.478 111.851 82.518 1.00 59.83 718 ILE A CA 1
ATOM 4989 C C . ILE A 1 731 ? 114.460 110.335 82.356 1.00 59.83 718 ILE A C 1
ATOM 4990 O O . ILE A 1 731 ? 113.895 109.822 81.393 1.00 59.83 718 ILE A O 1
ATOM 4995 N N . CYS A 1 732 ? 115.072 109.619 83.293 1.00 114.54 719 CYS A N 1
ATOM 4996 C CA . CYS A 1 732 ? 115.109 108.161 83.217 1.00 114.54 719 CYS A CA 1
ATOM 4997 C C . CYS A 1 732 ? 113.719 107.567 83.418 1.00 114.54 719 CYS A C 1
ATOM 4998 O O . CYS A 1 732 ? 112.839 108.201 84.000 1.00 114.54 719 CYS A O 1
ATOM 5001 N N . LYS A 1 733 ? 113.528 106.345 82.930 1.00 256.15 720 LYS A N 1
ATOM 5002 C CA . LYS A 1 733 ? 112.234 105.679 83.015 1.00 256.15 720 LYS A CA 1
ATOM 5003 C C . LYS A 1 733 ? 111.924 105.227 84.439 1.00 256.15 720 LYS A C 1
ATOM 5004 O O . LYS A 1 733 ? 112.762 104.610 85.099 1.00 256.15 720 LYS A O 1
ATOM 5010 N N . LYS A 1 734 ? 110.728 105.586 84.905 1.00 253.36 721 LYS A N 1
ATOM 5011 C CA . LYS A 1 734 ? 110.164 105.148 86.186 1.00 253.36 721 LYS A CA 1
ATOM 5012 C C . LYS A 1 734 ? 110.827 105.826 87.391 1.00 253.36 721 LYS A C 1
ATOM 5013 O O . LYS A 1 734 ? 110.294 105.792 88.500 1.00 253.36 721 LYS A O 1
ATOM 5019 N N . THR A 1 735 ? 111.975 106.459 87.171 1.00 151.40 722 THR A N 1
ATOM 5020 C CA . THR A 1 735 ? 112.686 107.142 88.249 1.00 151.40 722 THR A CA 1
ATOM 5021 C C . THR A 1 735 ? 112.100 108.523 88.532 1.00 151.40 722 THR A C 1
ATOM 5022 O O . THR A 1 735 ? 111.963 108.923 89.688 1.00 151.40 722 THR A O 1
ATOM 5026 N N . GLY A 1 736 ? 111.762 109.249 87.471 1.00 44.50 723 GLY A N 1
ATOM 5027 C CA . GLY A 1 736 ? 111.190 110.577 87.605 1.00 44.50 723 GLY A CA 1
ATOM 5028 C C . GLY A 1 736 ? 112.229 111.670 87.745 1.00 44.50 723 GLY A C 1
ATOM 5029 O O . GLY A 1 736 ? 111.893 112.849 87.856 1.00 44.50 723 GLY A O 1
ATOM 5030 N N . VAL A 1 737 ? 113.499 111.281 87.731 1.00 100.67 724 VAL A N 1
ATOM 5031 C CA . VAL A 1 737 ? 114.589 112.230 87.914 1.00 100.67 724 VAL A CA 1
ATOM 5032 C C . VAL A 1 737 ? 115.423 112.372 86.643 1.00 100.67 724 VAL A C 1
ATOM 5033 O O . VAL A 1 737 ? 115.801 111.377 86.025 1.00 100.67 724 VAL A O 1
ATOM 5037 N N . ILE A 1 738 ? 115.697 113.615 86.256 1.00 156.42 725 ILE A N 1
ATOM 5038 C CA . ILE A 1 738 ? 116.539 113.893 85.098 1.00 156.42 725 ILE A CA 1
ATOM 5039 C C . ILE A 1 738 ? 117.952 113.367 85.316 1.00 156.42 725 ILE A C 1
ATOM 5040 O O . ILE A 1 738 ? 118.562 113.619 86.354 1.00 156.42 725 ILE A O 1
ATOM 5045 N N . THR A 1 739 ? 118.467 112.635 84.334 1.00 238.95 726 THR A N 1
ATOM 5046 C CA . THR A 1 739 ? 119.804 112.067 84.441 1.00 238.95 726 THR A CA 1
ATOM 5047 C C . THR A 1 739 ? 120.854 112.917 83.735 1.00 238.95 726 THR A C 1
ATOM 5048 O O . THR A 1 739 ? 121.662 113.577 84.382 1.00 238.95 726 THR A O 1
ATOM 5052 N N . SER A 1 740 ? 120.831 112.911 82.407 1.00 99.54 727 SER A N 1
ATOM 5053 C CA . SER A 1 740 ? 121.912 113.522 81.642 1.00 99.54 727 SER A CA 1
ATOM 5054 C C . SER A 1 740 ? 121.535 114.838 80.968 1.00 99.54 727 SER A C 1
ATOM 5055 O O . SER A 1 740 ? 120.744 114.866 80.026 1.00 99.54 727 SER A O 1
ATOM 5058 N N . ILE A 1 741 ? 122.114 115.927 81.464 1.00 73.37 728 ILE A N 1
ATOM 5059 C CA . ILE A 1 741 ? 122.112 117.194 80.745 1.00 73.37 728 ILE A CA 1
ATOM 5060 C C . ILE A 1 741 ? 123.526 117.427 80.231 1.00 73.37 728 ILE A C 1
ATOM 5061 O O . ILE A 1 741 ? 124.440 117.692 81.011 1.00 73.37 728 ILE A O 1
ATOM 5066 N N . THR A 1 742 ? 123.707 117.326 78.919 1.00 37.42 729 THR A N 1
ATOM 5067 C CA . THR A 1 742 ? 125.050 117.305 78.353 1.00 37.42 729 THR A CA 1
ATOM 5068 C C . THR A 1 742 ? 125.182 118.131 77.077 1.00 37.42 729 THR A C 1
ATOM 5069 O O . THR A 1 742 ? 124.337 118.061 76.185 1.00 37.42 729 THR A O 1
ATOM 5073 N N . ASP A 1 743 ? 126.254 118.914 77.006 1.00 47.19 730 ASP A N 1
ATOM 5074 C CA . ASP A 1 743 ? 126.591 119.666 75.805 1.00 47.19 730 ASP A CA 1
ATOM 5075 C C . ASP A 1 743 ? 127.619 118.895 74.982 1.00 47.19 730 ASP A C 1
ATOM 5076 O O . ASP A 1 743 ? 128.624 118.431 75.517 1.00 47.19 730 ASP A O 1
ATOM 5081 N N . GLU A 1 744 ? 127.366 118.754 73.684 1.00 51.24 731 GLU A N 1
ATOM 5082 C CA . GLU A 1 744 ? 128.289 118.039 72.808 1.00 51.24 731 GLU A CA 1
ATOM 5083 C C . GLU A 1 744 ? 129.515 118.880 72.472 1.00 51.24 731 GLU A C 1
ATOM 5084 O O . GLU A 1 744 ? 130.647 118.400 72.545 1.00 51.24 731 GLU A O 1
ATOM 5090 N N . THR A 1 745 ? 129.284 120.135 72.102 1.00 105.08 732 THR A N 1
ATOM 5091 C CA . THR A 1 745 ? 130.369 121.042 71.746 1.00 105.08 732 THR A CA 1
ATOM 5092 C C . THR A 1 745 ? 131.222 121.370 72.966 1.00 105.08 732 THR A C 1
ATOM 5093 O O . THR A 1 745 ? 132.451 121.383 72.894 1.00 105.08 732 THR A O 1
ATOM 5097 N N . LEU A 1 746 ? 130.559 121.629 74.088 1.00 66.33 733 LEU A N 1
ATOM 5098 C CA . LEU A 1 746 ? 131.247 121.988 75.322 1.00 66.33 733 LEU A CA 1
ATOM 5099 C C . LEU A 1 746 ? 131.870 120.770 76.001 1.00 66.33 733 LEU A C 1
ATOM 5100 O O . LEU A 1 746 ? 133.031 120.803 76.407 1.00 66.33 733 LEU A O 1
ATOM 5105 N N . GLY A 1 747 ? 131.094 119.697 76.124 1.00 19.18 734 GLY A N 1
ATOM 5106 C CA . GLY A 1 747 ? 131.599 118.454 76.678 1.00 19.18 734 GLY A CA 1
ATOM 5107 C C . GLY A 1 747 ? 131.279 118.225 78.144 1.00 19.18 734 GLY A C 1
ATOM 5108 O O . GLY A 1 747 ? 131.825 117.313 78.765 1.00 19.18 734 GLY A O 1
ATOM 5109 N N . VAL A 1 748 ? 130.397 119.047 78.704 1.00 27.83 735 VAL A N 1
ATOM 5110 C CA . VAL A 1 748 ? 130.018 118.906 80.107 1.00 27.83 735 VAL A CA 1
ATOM 5111 C C . VAL A 1 748 ? 128.802 118.003 80.293 1.00 27.83 735 VAL A C 1
ATOM 5112 O O . VAL A 1 748 ? 127.732 118.258 79.744 1.00 27.83 735 VAL A O 1
ATOM 5116 N N . GLU A 1 749 ? 128.981 116.944 81.075 1.00 80.19 736 GLU A N 1
ATOM 5117 C CA . GLU A 1 749 ? 127.906 115.998 81.352 1.00 80.19 736 GLU A CA 1
ATOM 5118 C C . GLU A 1 749 ? 127.432 116.117 82.797 1.00 80.19 736 GLU A C 1
ATOM 5119 O O . GLU A 1 749 ? 128.241 116.184 83.722 1.00 80.19 736 GLU A O 1
ATOM 5125 N N . TYR A 1 750 ? 126.117 116.143 82.982 1.00 126.43 737 TYR A N 1
ATOM 5126 C CA . TYR A 1 750 ? 125.531 116.256 84.313 1.00 126.43 737 TYR A CA 1
ATOM 5127 C C . TYR A 1 750 ? 124.809 114.965 84.685 1.00 126.43 737 TYR A C 1
ATOM 5128 O O . TYR A 1 750 ? 124.318 114.250 83.813 1.00 126.43 737 TYR A O 1
ATOM 5137 N N . LEU A 1 751 ? 124.752 114.665 85.980 1.00 188.98 738 LEU A N 1
ATOM 5138 C CA . LEU A 1 751 ? 124.166 113.412 86.445 1.00 188.98 738 LEU A CA 1
ATOM 5139 C C . LEU A 1 751 ? 123.019 113.627 87.429 1.00 188.98 738 LEU A C 1
ATOM 5140 O O . LEU A 1 751 ? 121.863 113.340 87.119 1.00 188.98 738 LEU A O 1
ATOM 5145 N N . ASP A 1 752 ? 123.345 114.121 88.618 1.00 317.08 739 ASP A N 1
ATOM 5146 C CA . ASP A 1 752 ? 122.342 114.334 89.655 1.00 317.08 739 ASP A CA 1
ATOM 5147 C C . ASP A 1 752 ? 121.348 115.418 89.252 1.00 317.08 739 ASP A C 1
ATOM 5148 O O . ASP A 1 752 ? 120.226 115.464 89.757 1.00 317.08 739 ASP A O 1
ATOM 5153 N N . PHE A 1 765 ? 118.862 116.153 87.372 1.00 253.36 752 PHE A N 1
ATOM 5154 C CA . PHE A 1 765 ? 118.423 117.541 87.453 1.00 253.36 752 PHE A CA 1
ATOM 5155 C C . PHE A 1 765 ? 116.942 117.650 87.792 1.00 253.36 752 PHE A C 1
ATOM 5156 O O . PHE A 1 765 ? 116.191 116.686 87.646 1.00 253.36 752 PHE A O 1
ATOM 5164 N N . VAL A 1 766 ? 116.542 118.839 88.239 1.00 157.52 753 VAL A N 1
ATOM 5165 C CA . VAL A 1 766 ? 115.158 119.140 88.603 1.00 157.52 753 VAL A CA 1
ATOM 5166 C C . VAL A 1 766 ? 114.555 118.048 89.485 1.00 157.52 753 VAL A C 1
ATOM 5167 O O . VAL A 1 766 ? 113.624 117.348 89.085 1.00 157.52 753 VAL A O 1
ATOM 5171 N N . ILE A 1 767 ? 115.110 117.893 90.682 1.00 159.61 754 ILE A N 1
ATOM 5172 C CA . ILE A 1 767 ? 114.572 116.948 91.650 1.00 159.61 754 ILE A CA 1
ATOM 5173 C C . ILE A 1 767 ? 113.921 117.715 92.797 1.00 159.61 754 ILE A C 1
ATOM 5174 O O . ILE A 1 767 ? 114.590 118.401 93.571 1.00 159.61 754 ILE A O 1
ATOM 5179 N N . TYR A 1 768 ? 112.600 117.606 92.882 1.00 82.01 755 TYR A N 1
ATOM 5180 C CA . TYR A 1 768 ? 111.829 118.354 93.864 1.00 82.01 755 TYR A CA 1
ATOM 5181 C C . TYR A 1 768 ? 112.012 117.759 95.254 1.00 82.01 755 TYR A C 1
ATOM 5182 O O . TYR A 1 768 ? 111.997 116.540 95.425 1.00 82.01 755 TYR A O 1
ATOM 5191 N N . ASP A 1 769 ? 112.191 118.626 96.244 1.00 83.78 756 ASP A N 1
ATOM 5192 C CA . ASP A 1 769 ? 112.459 118.179 97.604 1.00 83.78 756 ASP A CA 1
ATOM 5193 C C . ASP A 1 769 ? 111.545 118.875 98.607 1.00 83.78 756 ASP A C 1
ATOM 5194 O O . ASP A 1 769 ? 111.381 120.095 98.569 1.00 83.78 756 ASP A O 1
ATOM 5199 N N . ASP A 1 770 ? 110.953 118.093 99.504 1.00 45.43 757 ASP A N 1
ATOM 5200 C CA . ASP A 1 770 ? 110.029 118.631 100.496 1.00 45.43 757 ASP A CA 1
ATOM 5201 C C . ASP A 1 770 ? 110.487 118.333 101.921 1.00 45.43 757 ASP A C 1
ATOM 5202 O O . ASP A 1 770 ? 110.559 117.175 102.332 1.00 45.43 757 ASP A O 1
ATOM 5207 N N . LYS A 1 771 ? 110.794 119.389 102.667 1.00 81.41 758 LYS A N 1
ATOM 5208 C CA . LYS A 1 771 ? 111.187 119.263 104.066 1.00 81.41 758 LYS A CA 1
ATOM 5209 C C . LYS A 1 771 ? 110.282 120.144 104.923 1.00 81.41 758 LYS A C 1
ATOM 5210 O O . LYS A 1 771 ? 109.944 121.255 104.521 1.00 81.41 758 LYS A O 1
ATOM 5216 N N . PRO A 1 772 ? 109.882 119.656 106.107 1.00 93.14 759 PRO A N 1
ATOM 5217 C CA . PRO A 1 772 ? 108.970 120.450 106.940 1.00 93.14 759 PRO A CA 1
ATOM 5218 C C . PRO A 1 772 ? 109.635 121.659 107.598 1.00 93.14 759 PRO A C 1
ATOM 5219 O O . PRO A 1 772 ? 110.843 121.857 107.461 1.00 93.14 759 PRO A O 1
ATOM 5223 N N . LEU A 1 773 ? 108.839 122.453 108.308 1.00 117.94 760 LEU A N 1
ATOM 5224 C CA . LEU A 1 773 ? 109.333 123.644 108.991 1.00 117.94 760 LEU A CA 1
ATOM 5225 C C . LEU A 1 773 ? 108.656 123.794 110.352 1.00 117.94 760 LEU A C 1
ATOM 5226 O O . LEU A 1 773 ? 107.429 123.758 110.449 1.00 117.94 760 LEU A O 1
ATOM 5231 N N . GLY A 1 774 ? 109.457 123.963 111.399 1.00 83.18 761 GLY A N 1
ATOM 5232 C CA . GLY A 1 774 ? 108.936 124.028 112.753 1.00 83.18 761 GLY A CA 1
ATOM 5233 C C . GLY A 1 774 ? 108.970 125.395 113.412 1.00 83.18 761 GLY A C 1
ATOM 5234 O O . GLY A 1 774 ? 108.803 125.501 114.627 1.00 83.18 761 GLY A O 1
ATOM 5235 N N . TRP A 1 775 ? 109.186 126.443 112.624 1.00 140.01 762 TRP A N 1
ATOM 5236 C CA . TRP A 1 775 ? 109.309 127.788 113.177 1.00 140.01 762 TRP A CA 1
ATOM 5237 C C . TRP A 1 775 ? 108.151 128.688 112.742 1.00 140.01 762 TRP A C 1
ATOM 5238 O O . TRP A 1 775 ? 107.255 128.258 112.016 1.00 140.01 762 TRP A O 1
ATOM 5249 N N . GLN A 1 776 ? 108.177 129.937 113.198 1.00 121.21 763 GLN A N 1
ATOM 5250 C CA . GLN A 1 776 ? 107.130 130.904 112.884 1.00 121.21 763 GLN A CA 1
ATOM 5251 C C . GLN A 1 776 ? 107.408 131.626 111.568 1.00 121.21 763 GLN A C 1
ATOM 5252 O O . GLN A 1 776 ? 108.300 131.238 110.815 1.00 121.21 763 GLN A O 1
ATOM 5258 N N . ALA A 1 777 ? 106.634 132.671 111.295 1.00 51.62 764 ALA A N 1
ATOM 5259 C CA . ALA A 1 777 ? 106.756 133.416 110.045 1.00 51.62 764 ALA A CA 1
ATOM 5260 C C . ALA A 1 777 ? 108.057 134.208 109.964 1.00 51.62 764 ALA A C 1
ATOM 5261 O O . ALA A 1 777 ? 108.630 134.356 108.886 1.00 51.62 764 ALA A O 1
ATOM 5263 N N . TRP A 1 778 ? 108.506 134.727 111.103 1.00 115.92 765 TRP A N 1
ATOM 5264 C CA . TRP A 1 778 ? 109.712 135.550 111.153 1.00 115.92 765 TRP A CA 1
ATOM 5265 C C . TRP A 1 778 ? 110.941 134.826 110.609 1.00 115.92 765 TRP A C 1
ATOM 5266 O O . TRP A 1 778 ? 111.439 135.159 109.535 1.00 115.92 765 TRP A O 1
ATOM 5277 N N . ASP A 1 779 ? 111.420 133.831 111.348 1.00 134.82 766 ASP A N 1
ATOM 5278 C CA . ASP A 1 779 ? 112.611 133.092 110.945 1.00 134.82 766 ASP A CA 1
ATOM 5279 C C . ASP A 1 779 ? 112.233 131.720 110.391 1.00 134.82 766 ASP A C 1
ATOM 5280 O O . ASP A 1 779 ? 111.059 131.355 110.364 1.00 134.82 766 ASP A O 1
ATOM 5285 N N . THR A 1 780 ? 113.233 130.965 109.950 1.00 112.86 767 THR A N 1
ATOM 5286 C CA . THR A 1 780 ? 113.018 129.611 109.458 1.00 112.86 767 THR A CA 1
ATOM 5287 C C . THR A 1 780 ? 113.955 128.623 110.152 1.00 112.86 767 THR A C 1
ATOM 5288 O O . THR A 1 780 ? 115.177 128.710 110.031 1.00 112.86 767 THR A O 1
ATOM 5292 N N . GLU A 1 781 ? 113.372 127.690 110.897 1.00 119.27 768 GLU A N 1
ATOM 5293 C CA . GLU A 1 781 ? 114.158 126.701 111.623 1.00 119.27 768 GLU A CA 1
ATOM 5294 C C . GLU A 1 781 ? 113.689 125.283 111.320 1.00 119.27 768 GLU A C 1
ATOM 5295 O O . GLU A 1 781 ? 112.572 124.898 111.665 1.00 119.27 768 GLU A O 1
ATOM 5301 N N . LEU A 1 782 ? 114.555 124.513 110.672 1.00 83.57 769 LEU A N 1
ATOM 5302 C CA . LEU A 1 782 ? 114.263 123.123 110.348 1.00 83.57 769 LEU A CA 1
ATOM 5303 C C . LEU A 1 782 ? 114.482 122.225 111.561 1.00 83.57 769 LEU A C 1
ATOM 5304 O O . LEU A 1 782 ? 115.249 122.564 112.462 1.00 83.57 769 LEU A O 1
ATOM 5309 N N . TYR A 1 783 ? 113.801 121.083 111.582 1.00 120.31 770 TYR A N 1
ATOM 5310 C CA . TYR A 1 783 ? 113.995 120.100 112.641 1.00 120.31 770 TYR A CA 1
ATOM 5311 C C . TYR A 1 783 ? 115.413 119.543 112.581 1.00 120.31 770 TYR A C 1
ATOM 5312 O O . TYR A 1 783 ? 116.050 119.569 111.528 1.00 120.31 770 TYR A O 1
ATOM 5321 N N . SER A 1 784 ? 115.905 119.040 113.708 1.00 160.11 771 SER A N 1
ATOM 5322 C CA . SER A 1 784 ? 117.267 118.524 113.766 1.00 160.11 771 SER A CA 1
ATOM 5323 C C . SER A 1 784 ? 117.386 117.240 112.954 1.00 160.11 771 SER A C 1
ATOM 5324 O O . SER A 1 784 ? 116.663 116.274 113.203 1.00 160.11 771 SER A O 1
ATOM 5327 N N . VAL A 1 785 ? 118.304 117.259 111.986 1.00 126.90 772 VAL A N 1
ATOM 5328 C CA . VAL A 1 785 ? 118.569 116.162 111.042 1.00 126.90 772 VAL A CA 1
ATOM 5329 C C . VAL A 1 785 ? 117.291 115.447 110.594 1.00 126.90 772 VAL A C 1
ATOM 5330 O O . VAL A 1 785 ? 117.095 114.261 110.858 1.00 126.90 772 VAL A O 1
ATOM 5334 N N . ASN A 1 786 ? 116.430 116.181 109.896 1.00 64.27 773 ASN A N 1
ATOM 5335 C CA . ASN A 1 786 ? 115.189 115.618 109.384 1.00 64.27 773 ASN A CA 1
ATOM 5336 C C . ASN A 1 786 ? 115.320 115.286 107.905 1.00 64.27 773 ASN A C 1
ATOM 5337 O O . ASN A 1 786 ? 115.660 116.148 107.095 1.00 64.27 773 ASN A O 1
ATOM 5342 N N . GLN A 1 787 ? 115.051 114.032 107.557 1.00 39.97 774 GLN A N 1
ATOM 5343 C CA . GLN A 1 787 ? 115.189 113.588 106.177 1.00 39.97 774 GLN A CA 1
ATOM 5344 C C . GLN A 1 787 ? 114.118 114.214 105.292 1.00 39.97 774 GLN A C 1
ATOM 5345 O O . GLN A 1 787 ? 112.923 114.085 105.556 1.00 39.97 774 GLN A O 1
ATOM 5351 N N . TYR A 1 788 ? 114.561 114.892 104.240 1.00 110.63 775 TYR A N 1
ATOM 5352 C CA . TYR A 1 788 ? 113.650 115.528 103.299 1.00 110.63 775 TYR A CA 1
ATOM 5353 C C . TYR A 1 788 ? 113.047 114.494 102.355 1.00 110.63 775 TYR A C 1
ATOM 5354 O O . TYR A 1 788 ? 113.766 113.747 101.692 1.00 110.63 775 TYR A O 1
ATOM 5363 N N . LYS A 1 789 ? 111.720 114.453 102.303 1.00 34.75 776 LYS A N 1
ATOM 5364 C CA . LYS A 1 789 ? 111.014 113.454 101.510 1.00 34.75 776 LYS A CA 1
ATOM 5365 C C . LYS A 1 789 ? 111.063 113.771 100.020 1.00 34.75 776 LYS A C 1
ATOM 5366 O O . LYS A 1 789 ? 110.663 114.854 99.591 1.00 34.75 776 LYS A O 1
ATOM 5372 N N . TYR A 1 790 ? 111.557 112.819 99.236 1.00 65.98 777 TYR A N 1
ATOM 5373 C CA . TYR A 1 790 ? 111.586 112.959 97.786 1.00 65.98 777 TYR A CA 1
ATOM 5374 C C . TYR A 1 790 ? 110.195 112.722 97.208 1.00 65.98 777 TYR A C 1
ATOM 5375 O O . TYR A 1 790 ? 109.380 112.015 97.801 1.00 65.98 777 TYR A O 1
ATOM 5384 N N . VAL A 1 791 ? 109.929 113.315 96.050 1.00 73.86 778 VAL A N 1
ATOM 5385 C CA . VAL A 1 791 ? 108.615 113.212 95.426 1.00 73.86 778 VAL A CA 1
ATOM 5386 C C . VAL A 1 791 ? 108.572 112.054 94.427 1.00 73.86 778 VAL A C 1
ATOM 5387 O O . VAL A 1 791 ? 107.566 111.840 93.750 1.00 73.86 778 VAL A O 1
ATOM 5391 N N . THR A 1 792 ? 109.670 111.309 94.341 1.00 203.85 779 THR A N 1
ATOM 5392 C CA . THR A 1 792 ? 109.749 110.162 93.440 1.00 203.85 779 THR A CA 1
ATOM 5393 C C . THR A 1 792 ? 108.741 109.079 93.827 1.00 203.85 779 THR A C 1
ATOM 5394 O O . THR A 1 792 ? 108.566 108.772 95.007 1.00 203.85 779 THR A O 1
ATOM 5398 N N . LYS A 1 793 ? 108.081 108.510 92.822 1.00 191.11 780 LYS A N 1
ATOM 5399 C CA . LYS A 1 793 ? 107.017 107.534 93.039 1.00 191.11 780 LYS A CA 1
ATOM 5400 C C . LYS A 1 793 ? 106.774 106.716 91.762 1.00 191.11 780 LYS A C 1
ATOM 5401 O O . LYS A 1 793 ? 107.423 106.963 90.745 1.00 191.11 780 LYS A O 1
ATOM 5407 N N . PRO A 1 794 ? 105.846 105.737 91.803 1.00 83.35 781 PRO A N 1
ATOM 5408 C CA . PRO A 1 794 ? 105.530 105.018 90.560 1.00 83.35 781 PRO A CA 1
ATOM 5409 C C . PRO A 1 794 ? 104.864 105.906 89.511 1.00 83.35 781 PRO A C 1
ATOM 5410 O O . PRO A 1 794 ? 103.652 105.843 89.300 1.00 83.35 781 PRO A O 1
ATOM 5414 N N . LYS A 1 795 ? 105.680 106.731 88.865 1.00 107.11 782 LYS A N 1
ATOM 5415 C CA . LYS A 1 795 ? 105.233 107.684 87.857 1.00 107.11 782 LYS A CA 1
ATOM 5416 C C . LYS A 1 795 ? 104.722 107.026 86.577 1.00 107.11 782 LYS A C 1
ATOM 5417 O O . LYS A 1 795 ? 105.007 105.860 86.306 1.00 107.11 782 LYS A O 1
ATOM 5423 N N . LYS A 1 796 ? 103.961 107.790 85.798 1.00 118.56 783 LYS A N 1
ATOM 5424 C CA . LYS A 1 796 ? 103.578 107.387 84.449 1.00 118.56 783 LYS A CA 1
ATOM 5425 C C . LYS A 1 796 ? 104.035 108.449 83.451 1.00 118.56 783 LYS A C 1
ATOM 5426 O O . LYS A 1 796 ? 104.212 109.613 83.813 1.00 118.56 783 LYS A O 1
ATOM 5432 N N . VAL A 1 797 ? 104.226 108.050 82.197 1.00 22.87 784 VAL A N 1
ATOM 5433 C CA . VAL A 1 797 ? 104.745 108.961 81.181 1.00 22.87 784 VAL A CA 1
ATOM 5434 C C . VAL A 1 797 ? 103.647 109.454 80.241 1.00 22.87 784 VAL A C 1
ATOM 5435 O O . VAL A 1 797 ? 102.758 108.694 79.858 1.00 22.87 784 VAL A O 1
ATOM 5439 N N . GLN A 1 798 ? 103.717 110.730 79.874 1.00 97.33 785 GLN A N 1
ATOM 5440 C CA . GLN A 1 798 ? 102.740 111.327 78.971 0.50 97.33 785 GLN A CA 1
ATOM 5441 C C . GLN A 1 798 ? 103.333 112.550 78.269 1.00 97.33 785 GLN A C 1
ATOM 5442 O O . GLN A 1 798 ? 104.358 113.078 78.694 1.00 97.33 785 GLN A O 1
ATOM 5448 N N . VAL A 1 799 ? 102.695 112.983 77.186 1.00 114.01 786 VAL A N 1
ATOM 5449 C CA . VAL A 1 799 ? 103.144 114.160 76.448 1.00 114.01 786 VAL A CA 1
ATOM 5450 C C . VAL A 1 799 ? 101.952 115.034 76.053 1.00 114.01 786 VAL A C 1
ATOM 5451 O O . VAL A 1 799 ? 100.974 114.546 75.485 1.00 114.01 786 VAL A O 1
ATOM 5455 N N . SER A 1 800 ? 102.038 116.323 76.374 1.00 68.88 787 SER A N 1
ATOM 5456 C CA . SER A 1 800 ? 100.939 117.262 76.151 1.00 68.88 787 SER A CA 1
ATOM 5457 C C . SER A 1 800 ? 100.486 117.341 74.694 1.00 68.88 787 SER A C 1
ATOM 5458 O O . SER A 1 800 ? 99.390 116.896 74.353 1.00 68.88 787 SER A O 1
ATOM 5461 N N . CYS A 1 801 ? 101.332 117.906 73.839 1.00 69.03 788 CYS A N 1
ATOM 5462 C CA . CYS A 1 801 ? 100.978 118.106 72.439 1.00 69.03 788 CYS A CA 1
ATOM 5463 C C . CYS A 1 801 ? 101.972 117.433 71.501 1.00 69.03 788 CYS A C 1
ATOM 5464 O O . CYS A 1 801 ? 102.954 116.839 71.944 1.00 69.03 788 CYS A O 1
ATOM 5467 N N . ASN A 1 802 ? 101.707 117.523 70.202 1.00 49.23 789 ASN A N 1
ATOM 5468 C CA . ASN A 1 802 ? 102.631 117.016 69.197 1.00 49.23 789 ASN A CA 1
ATOM 5469 C C . ASN A 1 802 ? 102.857 118.036 68.088 1.00 49.23 789 ASN A C 1
ATOM 5470 O O . ASN A 1 802 ? 101.945 118.319 67.314 1.00 49.23 789 ASN A O 1
ATOM 5475 N N . THR A 1 803 ? 104.087 118.539 67.998 1.00 39.11 790 THR A N 1
ATOM 5476 C CA . THR A 1 803 ? 104.490 119.570 67.036 1.00 39.11 790 THR A CA 1
ATOM 5477 C C . THR A 1 803 ? 105.980 119.873 67.141 1.00 39.11 790 THR A C 1
ATOM 5478 O O . THR A 1 803 ? 106.620 119.556 68.142 1.00 39.11 790 THR A O 1
ATOM 5482 N N . LYS A 1 804 ? 106.523 120.492 66.099 1.00 62.13 791 LYS A N 1
ATOM 5483 C CA . LYS A 1 804 ? 107.894 120.988 66.123 1.00 62.13 791 LYS A CA 1
ATOM 5484 C C . LYS A 1 804 ? 107.931 122.329 66.850 1.00 62.13 791 LYS A C 1
ATOM 5485 O O . LYS A 1 804 ? 108.948 122.712 67.430 1.00 62.13 791 LYS A O 1
ATOM 5491 N N . GLU A 1 805 ? 106.805 123.034 66.815 1.00 94.75 792 GLU A N 1
ATOM 5492 C CA . GLU A 1 805 ? 106.671 124.313 67.502 1.00 94.75 792 GLU A CA 1
ATOM 5493 C C . GLU A 1 805 ? 106.471 124.118 69.001 1.00 94.75 792 GLU A C 1
ATOM 5494 O O . GLU A 1 805 ? 107.014 124.868 69.813 1.00 94.75 792 GLU A O 1
ATOM 5500 N N . LYS A 1 806 ? 105.688 123.106 69.361 1.00 46.35 793 LYS A N 1
ATOM 5501 C CA . LYS A 1 806 ? 105.313 122.881 70.753 1.00 46.35 793 LYS A CA 1
ATOM 5502 C C . LYS A 1 806 ? 105.652 121.469 71.222 1.00 46.35 793 LYS A C 1
ATOM 5503 O O . LYS A 1 806 ? 105.151 120.487 70.673 1.00 46.35 793 LYS A O 1
ATOM 5509 N N . CYS A 1 807 ? 106.504 121.372 72.238 1.00 67.96 794 CYS A N 1
ATOM 5510 C CA . CYS A 1 807 ? 106.826 120.084 72.843 1.00 67.96 794 CYS A CA 1
ATOM 5511 C C . CYS A 1 807 ? 106.756 120.143 74.365 1.00 67.96 794 CYS A C 1
ATOM 5512 O O . CYS A 1 807 ? 107.535 120.851 75.003 1.00 67.96 794 CYS A O 1
ATOM 5515 N N . ALA A 1 808 ? 105.820 119.398 74.943 1.00 26.66 795 ALA A N 1
ATOM 5516 C CA . ALA A 1 808 ? 105.741 119.267 76.393 1.00 26.66 795 ALA A CA 1
ATOM 5517 C C . ALA A 1 808 ? 105.527 117.812 76.801 1.00 26.66 795 ALA A C 1
ATOM 5518 O O . ALA A 1 808 ? 104.489 117.224 76.505 1.00 26.66 795 ALA A O 1
ATOM 5520 N N . VAL A 1 809 ? 106.508 117.245 77.496 1.00 23.15 796 VAL A N 1
ATOM 5521 C CA . VAL A 1 809 ? 106.423 115.870 77.973 1.00 23.15 796 VAL A CA 1
ATOM 5522 C C . VAL A 1 809 ? 106.042 115.854 79.451 1.00 23.15 796 VAL A C 1
ATOM 5523 O O . VAL A 1 809 ? 106.669 116.525 80.269 1.00 23.15 796 VAL A O 1
ATOM 5527 N N . GLU A 1 810 ? 105.017 115.080 79.789 1.00 43.48 797 GLU A N 1
ATOM 5528 C CA . GLU A 1 810 ? 104.451 115.112 81.133 1.00 43.48 797 GLU A CA 1
ATOM 5529 C C . GLU A 1 810 ? 104.840 113.897 81.971 1.00 43.48 797 GLU A C 1
ATOM 5530 O O . GLU A 1 810 ? 104.711 112.754 81.532 1.00 43.48 797 GLU A O 1
ATOM 5536 N N . VAL A 1 811 ? 105.314 114.161 83.184 1.00 125.12 798 VAL A N 1
ATOM 5537 C CA . VAL A 1 811 ? 105.667 113.111 84.131 1.00 125.12 798 VAL A CA 1
ATOM 5538 C C . VAL A 1 811 ? 105.082 113.426 85.508 1.00 125.12 798 VAL A C 1
ATOM 5539 O O . VAL A 1 811 ? 105.355 114.479 86.084 1.00 125.12 798 VAL A O 1
ATOM 5543 N N . ILE A 1 812 ? 104.273 112.509 86.028 1.00 105.53 799 ILE A N 1
ATOM 5544 C CA . ILE A 1 812 ? 103.541 112.750 87.267 1.00 105.53 799 ILE A CA 1
ATOM 5545 C C . ILE A 1 812 ? 104.380 112.459 88.513 1.00 105.53 799 ILE A C 1
ATOM 5546 O O . ILE A 1 812 ? 105.173 111.516 88.543 1.00 105.53 799 ILE A O 1
ATOM 5551 N N . PHE A 1 813 ? 104.216 113.299 89.530 1.00 100.59 800 PHE A N 1
ATOM 5552 C CA . PHE A 1 813 ? 104.795 113.056 90.847 1.00 100.59 800 PHE A CA 1
ATOM 5553 C C . PHE A 1 813 ? 103.721 113.050 91.927 1.00 100.59 800 PHE A C 1
ATOM 5554 O O . PHE A 1 813 ? 102.739 113.788 91.848 1.00 100.59 800 PHE A O 1
ATOM 5562 N N . GLN A 1 814 ? 103.919 112.209 92.937 1.00 95.88 801 GLN A N 1
ATOM 5563 C CA . GLN A 1 814 ? 102.958 112.071 94.023 1.00 95.88 801 GLN A CA 1
ATOM 5564 C C . GLN A 1 814 ? 103.688 111.829 95.342 1.00 95.88 801 GLN A C 1
ATOM 5565 O O . GLN A 1 814 ? 104.875 111.501 95.350 1.00 95.88 801 GLN A O 1
ATOM 5571 N N . ILE A 1 815 ? 102.981 111.997 96.455 1.00 174.01 802 ILE A N 1
ATOM 5572 C CA . ILE A 1 815 ? 103.574 111.808 97.774 1.00 174.01 802 ILE A CA 1
ATOM 5573 C C . ILE A 1 815 ? 102.508 111.309 98.754 1.00 174.01 802 ILE A C 1
ATOM 5574 O O . ILE A 1 815 ? 101.342 111.174 98.382 1.00 174.01 802 ILE A O 1
ATOM 5579 N N . SER A 1 816 ? 102.906 111.031 99.994 1.00 159.85 803 SER A N 1
ATOM 5580 C CA . SER A 1 816 ? 101.972 110.586 101.028 1.00 159.85 803 SER A CA 1
ATOM 5581 C C . SER A 1 816 ? 100.899 111.643 101.260 1.00 159.85 803 SER A C 1
ATOM 5582 O O . SER A 1 816 ? 101.172 112.838 101.131 1.00 159.85 803 SER A O 1
ATOM 5585 N N . GLU A 1 817 ? 99.690 111.201 101.610 1.00 232.29 804 GLU A N 1
ATOM 5586 C CA . GLU A 1 817 ? 98.527 112.086 101.649 1.00 232.29 804 GLU A CA 1
ATOM 5587 C C . GLU A 1 817 ? 98.396 112.747 100.285 1.00 232.29 804 GLU A C 1
ATOM 5588 O O . GLU A 1 817 ? 98.697 113.931 100.128 1.00 232.29 804 GLU A O 1
ATOM 5594 N N . LYS A 1 818 ? 97.944 111.960 99.311 1.00 134.87 805 LYS A N 1
ATOM 5595 C CA . LYS A 1 818 ? 98.152 112.237 97.892 1.00 134.87 805 LYS A CA 1
ATOM 5596 C C . LYS A 1 818 ? 97.806 113.659 97.470 1.00 134.87 805 LYS A C 1
ATOM 5597 O O . LYS A 1 818 ? 96.721 114.169 97.748 1.00 134.87 805 LYS A O 1
ATOM 5603 N N . CYS A 1 819 ? 98.760 114.283 96.789 1.00 37.70 806 CYS A N 1
ATOM 5604 C CA . CYS A 1 819 ? 98.623 115.640 96.287 1.00 37.70 806 CYS A CA 1
ATOM 5605 C C . CYS A 1 819 ? 99.270 115.721 94.914 1.00 37.70 806 CYS A C 1
ATOM 5606 O O . CYS A 1 819 ? 100.305 115.099 94.673 1.00 37.70 806 CYS A O 1
ATOM 5609 N N . LYS A 1 820 ? 98.665 116.485 94.013 1.00 86.78 807 LYS A N 1
ATOM 5610 C CA . LYS A 1 820 ? 99.169 116.563 92.651 1.00 86.78 807 LYS A CA 1
ATOM 5611 C C . LYS A 1 820 ? 100.137 117.728 92.492 1.00 86.78 807 LYS A C 1
ATOM 5612 O O . LYS A 1 820 ? 99.744 118.893 92.548 1.00 86.78 807 LYS A O 1
ATOM 5618 N N . ILE A 1 821 ? 101.408 117.397 92.292 1.00 79.36 808 ILE A N 1
ATOM 5619 C CA . ILE A 1 821 ? 102.439 118.398 92.061 1.00 79.36 808 ILE A CA 1
ATOM 5620 C C . ILE A 1 821 ? 102.824 118.391 90.585 1.00 79.36 808 ILE A C 1
ATOM 5621 O O . ILE A 1 821 ? 103.392 117.421 90.080 1.00 79.36 808 ILE A O 1
ATOM 5626 N N . LYS A 1 822 ? 102.492 119.473 89.891 1.00 71.89 809 LYS A N 1
ATOM 5627 C CA . LYS A 1 822 ? 102.705 119.539 88.453 1.00 71.89 809 LYS A CA 1
ATOM 5628 C C . LYS A 1 822 ? 103.694 120.621 88.052 1.00 71.89 809 LYS A C 1
ATOM 5629 O O . LYS A 1 822 ? 103.580 121.771 88.473 1.00 71.89 809 LYS A O 1
ATOM 5635 N N . SER A 1 823 ? 104.665 120.235 87.234 1.00 72.71 810 SER A N 1
ATOM 5636 C CA . SER A 1 823 ? 105.537 121.187 86.566 1.00 72.71 810 SER A CA 1
ATOM 5637 C C . SER A 1 823 ? 105.424 120.958 85.065 1.00 72.71 810 SER A C 1
ATOM 5638 O O . SER A 1 823 ? 105.056 119.868 84.628 1.00 72.71 810 SER A O 1
ATOM 5641 N N . VAL A 1 824 ? 105.737 121.978 84.275 1.00 23.61 811 VAL A N 1
ATOM 5642 C CA . VAL A 1 824 ? 105.566 121.885 82.830 1.00 23.61 811 VAL A CA 1
ATOM 5643 C C . VAL A 1 824 ? 106.905 122.074 82.130 1.00 23.61 811 VAL A C 1
ATOM 5644 O O . VAL A 1 824 ? 107.859 122.563 82.726 1.00 23.61 811 VAL A O 1
ATOM 5648 N N . ILE A 1 825 ? 106.983 121.656 80.872 1.00 32.69 812 ILE A N 1
ATOM 5649 C CA . ILE A 1 825 ? 108.215 121.779 80.106 1.00 32.69 812 ILE A CA 1
ATOM 5650 C C . ILE A 1 825 ? 107.959 122.495 78.780 1.00 32.69 812 ILE A C 1
ATOM 5651 O O . ILE A 1 825 ? 107.194 122.025 77.938 1.00 32.69 812 ILE A O 1
ATOM 5656 N N . SER A 1 826 ? 108.594 123.650 78.613 1.00 63.34 813 SER A N 1
ATOM 5657 C CA . SER A 1 826 ? 108.428 124.452 77.408 1.00 63.34 813 SER A CA 1
ATOM 5658 C C . SER A 1 826 ? 109.766 125.019 76.955 1.00 63.34 813 SER A C 1
ATOM 5659 O O . SER A 1 826 ? 110.600 125.381 77.783 1.00 63.34 813 SER A O 1
ATOM 5662 N N . LEU A 1 827 ? 109.951 125.118 75.642 1.00 117.63 814 LEU A N 1
ATOM 5663 C CA . LEU A 1 827 ? 111.222 125.547 75.068 1.00 117.63 814 LEU A CA 1
ATOM 5664 C C . LEU A 1 827 ? 111.119 125.646 73.551 1.00 117.63 814 LEU A C 1
ATOM 5665 O O . LEU A 1 827 ? 110.209 125.082 72.945 1.00 117.63 814 LEU A O 1
ATOM 5670 N N . ASN A 1 828 ? 112.058 126.360 72.942 1.00 82.28 815 ASN A N 1
ATOM 5671 C CA . ASN A 1 828 ? 112.084 126.502 71.492 1.00 82.28 815 ASN A CA 1
ATOM 5672 C C . ASN A 1 828 ? 113.420 126.025 70.931 1.00 82.28 815 ASN A C 1
ATOM 5673 O O . ASN A 1 828 ? 114.482 126.375 71.446 1.00 82.28 815 ASN A O 1
ATOM 5678 N N . ALA A 1 829 ? 113.347 125.227 69.870 1.00 145.80 816 ALA A N 1
ATOM 5679 C CA . ALA A 1 829 ? 114.447 124.355 69.464 1.00 145.80 816 ALA A CA 1
ATOM 5680 C C . ALA A 1 829 ? 115.792 125.034 69.194 1.00 145.80 816 ALA A C 1
ATOM 5681 O O . ALA A 1 829 ? 116.688 124.984 70.039 1.00 145.80 816 ALA A O 1
ATOM 5683 N N . THR A 1 830 ? 115.907 125.699 68.045 1.00 355.73 817 THR A N 1
ATOM 5684 C CA . THR A 1 830 ? 117.182 126.249 67.575 1.00 355.73 817 THR A CA 1
ATOM 5685 C C . THR A 1 830 ? 117.045 126.856 66.182 1.00 355.73 817 THR A C 1
ATOM 5686 O O . THR A 1 830 ? 115.985 126.778 65.562 1.00 355.73 817 THR A O 1
ATOM 5690 N N . ALA A 1 831 ? 118.127 127.455 65.695 1.00 253.68 818 ALA A N 1
ATOM 5691 C CA . ALA A 1 831 ? 118.167 127.983 64.336 1.00 253.68 818 ALA A CA 1
ATOM 5692 C C . ALA A 1 831 ? 119.589 127.970 63.784 1.00 253.68 818 ALA A C 1
ATOM 5693 O O . ALA A 1 831 ? 120.389 127.096 64.119 1.00 253.68 818 ALA A O 1
ATOM 5695 N N . ASP A 1 834 ? 109.132 124.635 63.440 1.00 226.92 821 ASP A N 1
ATOM 5696 C CA . ASP A 1 834 ? 110.387 125.338 63.673 1.00 226.92 821 ASP A CA 1
ATOM 5697 C C . ASP A 1 834 ? 110.258 126.310 64.842 1.00 226.92 821 ASP A C 1
ATOM 5698 O O . ASP A 1 834 ? 109.408 127.199 64.830 1.00 226.92 821 ASP A O 1
ATOM 5703 N N . ALA A 1 835 ? 111.107 126.135 65.849 1.00 287.19 822 ALA A N 1
ATOM 5704 C CA . ALA A 1 835 ? 111.065 126.973 67.042 1.00 287.19 822 ALA A CA 1
ATOM 5705 C C . ALA A 1 835 ? 112.443 127.549 67.357 1.00 287.19 822 ALA A C 1
ATOM 5706 O O . ALA A 1 835 ? 113.464 126.906 67.112 1.00 287.19 822 ALA A O 1
ATOM 5708 N N . LYS A 1 836 ? 112.468 128.762 67.904 1.00 211.75 823 LYS A N 1
ATOM 5709 C CA . LYS A 1 836 ? 113.726 129.464 68.143 0.50 211.75 823 LYS A CA 1
ATOM 5710 C C . LYS A 1 836 ? 113.818 130.096 69.533 1.00 211.75 823 LYS A C 1
ATOM 5711 O O . LYS A 1 836 ? 113.017 130.963 69.888 1.00 211.75 823 LYS A O 1
ATOM 5717 N N . LEU A 1 837 ? 114.807 129.639 70.302 1.00 140.93 824 LEU A N 1
ATOM 5718 C CA . LEU A 1 837 ? 115.185 130.214 71.596 1.00 140.93 824 LEU A CA 1
ATOM 5719 C C . LEU A 1 837 ? 116.367 129.436 72.159 1.00 140.93 824 LEU A C 1
ATOM 5720 O O . LEU A 1 837 ? 116.616 128.299 71.759 1.00 140.93 824 LEU A O 1
ATOM 5725 N N . SER A 1 838 ? 117.097 130.048 73.084 1.00 95.00 825 SER A N 1
ATOM 5726 C CA . SER A 1 838 ? 118.237 129.382 73.702 1.00 95.00 825 SER A CA 1
ATOM 5727 C C . SER A 1 838 ? 117.911 128.784 75.070 1.00 95.00 825 SER A C 1
ATOM 5728 O O . SER A 1 838 ? 118.740 128.092 75.659 1.00 95.00 825 SER A O 1
ATOM 5731 N N . LYS A 1 839 ? 116.699 129.024 75.562 1.00 47.70 826 LYS A N 1
ATOM 5732 C CA . LYS A 1 839 ? 116.380 128.684 76.947 1.00 47.70 826 LYS A CA 1
ATOM 5733 C C . LYS A 1 839 ? 115.072 127.914 77.109 1.00 47.70 826 LYS A C 1
ATOM 5734 O O . LYS A 1 839 ? 114.078 128.197 76.441 1.00 47.70 826 LYS A O 1
ATOM 5740 N N . VAL A 1 840 ? 115.093 126.936 78.009 1.00 28.06 827 VAL A N 1
ATOM 5741 C CA . VAL A 1 840 ? 113.904 126.184 78.385 1.00 28.06 827 VAL A CA 1
ATOM 5742 C C . VAL A 1 840 ? 113.003 127.027 79.287 1.00 28.06 827 VAL A C 1
ATOM 5743 O O . VAL A 1 840 ? 113.451 128.012 79.871 1.00 28.06 827 VAL A O 1
ATOM 5747 N N . ASP A 1 841 ? 111.732 126.649 79.379 1.00 36.12 828 ASP A N 1
ATOM 5748 C CA . ASP A 1 841 ? 110.811 127.261 80.330 1.00 36.12 828 ASP A CA 1
ATOM 5749 C C . ASP A 1 841 ? 110.050 126.179 81.088 1.00 36.12 828 ASP A C 1
ATOM 5750 O O . ASP A 1 841 ? 109.285 125.420 80.493 1.00 36.12 828 ASP A O 1
ATOM 5755 N N . ILE A 1 842 ? 110.257 126.105 82.400 1.00 129.50 829 ILE A N 1
ATOM 5756 C CA . ILE A 1 842 ? 109.556 125.116 83.212 1.00 129.50 829 ILE A CA 1
ATOM 5757 C C . ILE A 1 842 ? 108.696 125.783 84.286 1.00 129.50 829 ILE A C 1
ATOM 5758 O O . ILE A 1 842 ? 109.204 126.426 85.206 1.00 129.50 829 ILE A O 1
ATOM 5763 N N . SER A 1 843 ? 107.383 125.627 84.149 1.00 78.27 830 SER A N 1
ATOM 5764 C CA . SER A 1 843 ? 106.434 126.245 85.066 1.00 78.27 830 SER A CA 1
ATOM 5765 C C . SER A 1 843 ? 105.743 125.204 85.942 1.00 78.27 830 SER A C 1
ATOM 5766 O O . SER A 1 843 ? 105.293 124.169 85.453 1.00 78.27 830 SER A O 1
ATOM 5769 N N . THR A 1 844 ? 105.654 125.495 87.236 1.00 36.53 831 THR A N 1
ATOM 5770 C CA . THR A 1 844 ? 105.113 124.550 88.207 1.00 36.53 831 THR A CA 1
ATOM 5771 C C . THR A 1 844 ? 103.728 124.955 88.713 1.00 36.53 831 THR A C 1
ATOM 5772 O O . THR A 1 844 ? 103.526 126.080 89.161 1.00 36.53 831 THR A O 1
ATOM 5776 N N . THR A 1 845 ? 102.776 124.030 88.634 1.00 79.18 832 THR A N 1
ATOM 5777 C CA . THR A 1 845 ? 101.433 124.269 89.154 1.00 79.18 832 THR A CA 1
ATOM 5778 C C . THR A 1 845 ? 101.083 123.256 90.241 1.00 79.18 832 THR A C 1
ATOM 5779 O O . THR A 1 845 ? 100.942 122.065 89.967 1.00 79.18 832 THR A O 1
ATOM 5783 N N . VAL A 1 846 ? 100.943 123.735 91.474 1.00 38.44 833 VAL A N 1
ATOM 5784 C CA . VAL A 1 846 ? 100.665 122.859 92.609 1.00 38.44 833 VAL A CA 1
ATOM 5785 C C . VAL A 1 846 ? 99.512 123.374 93.465 1.00 38.44 833 VAL A C 1
ATOM 5786 O O . VAL A 1 846 ? 99.515 124.526 93.898 1.00 38.44 833 VAL A O 1
ATOM 5790 N N . GLU A 1 847 ? 98.527 122.514 93.705 1.00 79.26 834 GLU A N 1
ATOM 5791 C CA . GLU A 1 847 ? 97.437 122.839 94.617 1.00 79.26 834 GLU A CA 1
ATOM 5792 C C . GLU A 1 847 ? 97.645 122.120 95.947 1.00 79.26 834 GLU A C 1
ATOM 5793 O O . GLU A 1 847 ? 97.537 120.897 96.026 1.00 79.26 834 GLU A O 1
ATOM 5799 N N . ASN A 1 848 ? 97.944 122.891 96.988 1.00 95.20 835 ASN A N 1
ATOM 5800 C CA . ASN A 1 848 ? 98.300 122.332 98.288 1.00 95.20 835 ASN A CA 1
ATOM 5801 C C . ASN A 1 848 ? 97.106 121.725 99.020 1.00 95.20 835 ASN A C 1
ATOM 5802 O O . ASN A 1 848 ? 96.004 122.274 98.995 1.00 95.20 835 ASN A O 1
ATOM 5807 N N . TRP A 1 849 ? 97.339 120.591 99.673 1.00 295.95 836 TRP A N 1
ATOM 5808 C CA . TRP A 1 849 ? 96.312 119.931 100.473 1.00 295.95 836 TRP A CA 1
ATOM 5809 C C . TRP A 1 849 ? 96.900 119.320 101.741 1.00 295.95 836 TRP A C 1
ATOM 5810 O O . TRP A 1 849 ? 98.109 119.103 101.834 1.00 295.95 836 TRP A O 1
ATOM 5821 N N . ASP A 1 850 ? 96.028 119.047 102.708 1.00 246.43 837 ASP A N 1
ATOM 5822 C CA . ASP A 1 850 ? 96.380 118.307 103.920 1.00 246.43 837 ASP A CA 1
ATOM 5823 C C . ASP A 1 850 ? 97.539 118.919 104.709 1.00 246.43 837 ASP A C 1
ATOM 5824 O O . ASP A 1 850 ? 97.428 120.032 105.226 1.00 246.43 837 ASP A O 1
ATOM 5829 N N . ALA A 1 851 ? 98.638 118.173 104.799 1.00 107.89 838 ALA A N 1
ATOM 5830 C CA . ALA A 1 851 ? 99.748 118.481 105.700 1.00 107.89 838 ALA A CA 1
ATOM 5831 C C . ALA A 1 851 ? 100.284 119.903 105.565 1.00 107.89 838 ALA A C 1
ATOM 5832 O O . ALA A 1 851 ? 100.587 120.371 104.468 1.00 107.89 838 ALA A O 1
ATOM 5834 N N . ARG A 1 852 ? 100.394 120.578 106.705 1.00 132.38 839 ARG A N 1
ATOM 5835 C CA . ARG A 1 852 ? 100.928 121.931 106.770 1.00 132.38 839 ARG A CA 1
ATOM 5836 C C . ARG A 1 852 ? 102.347 121.917 107.327 1.00 132.38 839 ARG A C 1
ATOM 5837 O O . ARG A 1 852 ? 102.920 120.850 107.555 1.00 132.38 839 ARG A O 1
ATOM 5845 N N . ASN A 1 853 ? 102.904 123.108 107.529 1.00 63.52 840 ASN A N 1
ATOM 5846 C CA . ASN A 1 853 ? 104.240 123.274 108.099 1.00 63.52 840 ASN A CA 1
ATOM 5847 C C . ASN A 1 853 ? 105.315 122.583 107.271 1.00 63.52 840 ASN A C 1
ATOM 5848 O O . ASN A 1 853 ? 106.226 121.959 107.815 1.00 63.52 840 ASN A O 1
ATOM 5853 N N . LYS A 1 854 ? 105.203 122.698 105.952 1.00 88.84 841 LYS A N 1
ATOM 5854 C CA . LYS A 1 854 ? 106.173 122.094 105.049 1.00 88.84 841 LYS A CA 1
ATOM 5855 C C . LYS A 1 854 ? 106.844 123.149 104.177 1.00 88.84 841 LYS A C 1
ATOM 5856 O O . LYS A 1 854 ? 106.299 124.231 103.959 1.00 88.84 841 LYS A O 1
ATOM 5862 N N . PHE A 1 855 ? 108.033 122.823 103.683 1.00 128.20 842 PHE A N 1
ATOM 5863 C CA . PHE A 1 855 ? 108.800 123.737 102.847 1.00 128.20 842 PHE A CA 1
ATOM 5864 C C . PHE A 1 855 ? 109.268 123.011 101.590 1.00 128.20 842 PHE A C 1
ATOM 5865 O O . PHE A 1 855 ? 110.055 122.067 101.665 1.00 128.20 842 PHE A O 1
ATOM 5873 N N . LEU A 1 856 ? 108.781 123.458 100.437 1.00 50.81 843 LEU A N 1
ATOM 5874 C CA . LEU A 1 856 ? 109.030 122.759 99.181 1.00 50.81 843 LEU A CA 1
ATOM 5875 C C . LEU A 1 856 ? 110.104 123.445 98.343 1.00 50.81 843 LEU A C 1
ATOM 5876 O O . LEU A 1 856 ? 110.105 124.667 98.193 1.00 50.81 843 LEU A O 1
ATOM 5881 N N . LYS A 1 857 ? 111.015 122.644 97.799 1.00 76.50 844 LYS A N 1
ATOM 5882 C CA . LYS A 1 857 ? 112.084 123.157 96.952 1.00 76.50 844 LYS A CA 1
ATOM 5883 C C . LYS A 1 857 ? 112.395 122.207 95.799 1.00 76.50 844 LYS A C 1
ATOM 5884 O O . LYS A 1 857 ? 112.113 121.012 95.873 1.00 76.50 844 LYS A O 1
ATOM 5890 N N . VAL A 1 858 ? 112.976 122.751 94.735 1.00 96.66 845 VAL A N 1
ATOM 5891 C CA . VAL A 1 858 ? 113.403 121.946 93.597 1.00 96.66 845 VAL A CA 1
ATOM 5892 C C . VAL A 1 858 ? 114.908 122.106 93.380 1.00 96.66 845 VAL A C 1
ATOM 5893 O O . VAL A 1 858 ? 115.421 123.223 93.308 1.00 96.66 845 VAL A O 1
ATOM 5897 N N . GLU A 1 859 ? 115.613 120.983 93.288 1.00 61.81 846 GLU A N 1
ATOM 5898 C CA . GLU A 1 859 ? 117.070 121.002 93.227 1.00 61.81 846 GLU A CA 1
ATOM 5899 C C . GLU A 1 859 ? 117.606 120.908 91.801 1.00 61.81 846 GLU A C 1
ATOM 5900 O O . GLU A 1 859 ? 117.101 120.140 90.984 1.00 61.81 846 GLU A O 1
ATOM 5906 N N . PHE A 1 860 ? 118.638 121.697 91.516 1.00 96.60 847 PHE A N 1
ATOM 5907 C CA . PHE A 1 860 ? 119.325 121.645 90.230 1.00 96.60 847 PHE A CA 1
ATOM 5908 C C . PHE A 1 860 ? 120.830 121.504 90.436 1.00 96.60 847 PHE A C 1
ATOM 5909 O O . PHE A 1 860 ? 121.578 122.447 90.178 1.00 96.60 847 PHE A O 1
ATOM 5917 N N . PRO A 1 861 ? 121.283 120.331 90.908 1.00 106.29 848 PRO A N 1
ATOM 5918 C CA . PRO A 1 861 ? 122.723 120.177 91.142 1.00 106.29 848 PRO A CA 1
ATOM 5919 C C . PRO A 1 861 ? 123.519 120.239 89.844 1.00 106.29 848 PRO A C 1
ATOM 5920 O O . PRO A 1 861 ? 123.204 119.532 88.888 1.00 106.29 848 PRO A O 1
ATOM 5924 N N . VAL A 1 862 ? 124.550 121.075 89.826 1.00 70.97 849 VAL A N 1
ATOM 5925 C CA . VAL A 1 862 ? 125.336 121.306 88.622 1.00 70.97 849 VAL A CA 1
ATOM 5926 C C . VAL A 1 862 ? 126.364 120.200 88.403 1.00 70.97 849 VAL A C 1
ATOM 5927 O O . VAL A 1 862 ? 126.775 119.938 87.271 1.00 70.97 849 VAL A O 1
ATOM 5931 N N . ASN A 1 863 ? 126.755 119.547 89.495 1.00 67.29 850 ASN A N 1
ATOM 5932 C CA . ASN A 1 863 ? 127.886 118.625 89.497 1.00 67.29 850 ASN A CA 1
ATOM 5933 C C . ASN A 1 863 ? 129.117 119.313 88.923 1.00 67.29 850 ASN A C 1
ATOM 5934 O O . ASN A 1 863 ? 129.653 118.906 87.892 1.00 67.29 850 ASN A O 1
ATOM 5939 N N . ILE A 1 864 ? 129.554 120.364 89.607 1.00 103.13 851 ILE A N 1
ATOM 5940 C CA . ILE A 1 864 ? 130.692 121.159 89.170 1.00 103.13 851 ILE A CA 1
ATOM 5941 C C . ILE A 1 864 ? 131.344 121.803 90.386 1.00 103.13 851 ILE A C 1
ATOM 5942 O O . ILE A 1 864 ? 130.734 121.894 91.452 1.00 103.13 851 ILE A O 1
ATOM 5947 N N . ARG A 1 865 ? 132.589 122.238 90.230 1.00 79.45 852 ARG A N 1
ATOM 5948 C CA . ARG A 1 865 ? 133.331 122.812 91.343 1.00 79.45 852 ARG A CA 1
ATOM 5949 C C . ARG A 1 865 ? 133.661 124.287 91.127 1.00 79.45 852 ARG A C 1
ATOM 5950 O O . ARG A 1 865 ? 134.481 124.643 90.281 1.00 79.45 852 ARG A O 1
ATOM 5958 N N . ASN A 1 866 ? 133.002 125.141 91.905 1.00 99.97 853 ASN A N 1
ATOM 5959 C CA . ASN A 1 866 ? 133.207 126.581 91.827 1.00 99.97 853 ASN A CA 1
ATOM 5960 C C . ASN A 1 866 ? 133.106 127.231 93.204 1.00 99.97 853 ASN A C 1
ATOM 5961 O O . ASN A 1 866 ? 132.215 126.906 93.989 1.00 99.97 853 ASN A O 1
ATOM 5966 N N . ASP A 1 867 ? 134.022 128.149 93.491 1.00 60.96 854 ASP A N 1
ATOM 5967 C CA . ASP A 1 867 ? 134.046 128.835 94.778 1.00 60.96 854 ASP A CA 1
ATOM 5968 C C . ASP A 1 867 ? 133.261 130.142 94.701 1.00 60.96 854 ASP A C 1
ATOM 5969 O O . ASP A 1 867 ? 133.205 130.909 95.662 1.00 60.96 854 ASP A O 1
ATOM 5974 N N . PHE A 1 868 ? 132.650 130.381 93.546 1.00 151.17 855 PHE A N 1
ATOM 5975 C CA . PHE A 1 868 ? 131.944 131.628 93.276 0.50 151.17 855 PHE A CA 1
ATOM 5976 C C . PHE A 1 868 ? 130.572 131.397 92.646 1.00 151.17 855 PHE A C 1
ATOM 5977 O O . PHE A 1 868 ? 130.412 130.541 91.778 1.00 151.17 855 PHE A O 1
ATOM 5985 N N . ALA A 1 869 ? 129.584 132.168 93.092 1.00 49.28 856 ALA A N 1
ATOM 5986 C CA . ALA A 1 869 ? 128.228 132.062 92.566 1.00 49.28 856 ALA A CA 1
ATOM 5987 C C . ALA A 1 869 ? 127.783 133.371 91.921 1.00 49.28 856 ALA A C 1
ATOM 5988 O O . ALA A 1 869 ? 127.660 134.395 92.594 1.00 49.28 856 ALA A O 1
ATOM 5990 N N . SER A 1 870 ? 127.544 133.332 90.614 1.00 74.61 857 SER A N 1
ATOM 5991 C CA . SER A 1 870 ? 127.107 134.515 89.880 1.00 74.61 857 SER A CA 1
ATOM 5992 C C . SER A 1 870 ? 125.633 134.804 90.137 1.00 74.61 857 SER A C 1
ATOM 5993 O O . SER A 1 870 ? 124.772 133.957 89.898 1.00 74.61 857 SER A O 1
ATOM 5996 N N . TYR A 1 871 ? 125.350 136.006 90.624 1.00 221.01 858 TYR A N 1
ATOM 5997 C CA . TYR A 1 871 ? 123.985 136.406 90.938 1.00 221.01 858 TYR A CA 1
ATOM 5998 C C . TYR A 1 871 ? 123.752 137.875 90.599 1.00 221.01 858 TYR A C 1
ATOM 5999 O O . TYR A 1 871 ? 124.593 138.728 90.884 1.00 221.01 858 TYR A O 1
ATOM 6008 N N . GLU A 1 872 ? 122.607 138.164 89.989 1.00 137.21 859 GLU A N 1
ATOM 6009 C CA . GLU A 1 872 ? 122.270 139.531 89.613 1.00 137.21 859 GLU A CA 1
ATOM 6010 C C . GLU A 1 872 ? 121.410 140.209 90.673 1.00 137.21 859 GLU A C 1
ATOM 6011 O O . GLU A 1 872 ? 120.256 139.838 90.884 1.00 137.21 859 GLU A O 1
ATOM 6017 N N . THR A 1 873 ? 121.982 141.213 91.329 1.00 110.91 860 THR A N 1
ATOM 6018 C CA . THR A 1 873 ? 121.267 141.977 92.342 1.00 110.91 860 THR A CA 1
ATOM 6019 C C . THR A 1 873 ? 120.497 143.124 91.702 1.00 110.91 860 THR A C 1
ATOM 6020 O O . THR A 1 873 ? 120.386 143.202 90.479 1.00 110.91 860 THR A O 1
ATOM 6024 N N . GLN A 1 874 ? 119.965 144.012 92.535 1.00 123.94 861 GLN A N 1
ATOM 6025 C CA . GLN A 1 874 ? 119.264 145.187 92.038 1.00 123.94 861 GLN A CA 1
ATOM 6026 C C . GLN A 1 874 ? 120.252 146.153 91.394 1.00 123.94 861 GLN A C 1
ATOM 6027 O O . GLN A 1 874 ? 121.210 146.590 92.033 1.00 123.94 861 GLN A O 1
ATOM 6033 N N . PHE A 1 875 ? 120.000 146.481 90.129 1.00 218.48 862 PHE A N 1
ATOM 6034 C CA . PHE A 1 875 ? 120.877 147.340 89.334 1.00 218.48 862 PHE A CA 1
ATOM 6035 C C . PHE A 1 875 ? 122.338 146.892 89.367 1.00 218.48 862 PHE A C 1
ATOM 6036 O O . PHE A 1 875 ? 123.211 147.635 89.812 1.00 218.48 862 PHE A O 1
ATOM 6044 N N . GLY A 1 876 ? 122.600 145.679 88.890 1.00 58.78 863 GLY A N 1
ATOM 6045 C CA . GLY A 1 876 ? 123.963 145.190 88.783 1.00 58.78 863 GLY A CA 1
ATOM 6046 C C . GLY A 1 876 ? 124.084 143.701 89.044 1.00 58.78 863 GLY A C 1
ATOM 6047 O O . GLY A 1 876 ? 123.081 143.004 89.183 1.00 58.78 863 GLY A O 1
ATOM 6048 N N . ILE A 1 877 ? 125.320 143.217 89.119 1.00 110.97 864 ILE A N 1
ATOM 6049 C CA . ILE A 1 877 ? 125.580 141.834 89.501 1.00 110.97 864 ILE A CA 1
ATOM 6050 C C . ILE A 1 877 ? 126.596 141.762 90.645 1.00 110.97 864 ILE A C 1
ATOM 6051 O O . ILE A 1 877 ? 127.764 142.116 90.481 1.00 110.97 864 ILE A O 1
ATOM 6056 N N . THR A 1 878 ? 126.139 141.316 91.811 1.00 124.84 865 THR A N 1
ATOM 6057 C CA . THR A 1 878 ? 127.025 141.131 92.955 1.00 124.84 865 THR A CA 1
ATOM 6058 C C . THR A 1 878 ? 127.780 139.809 92.871 1.00 124.84 865 THR A C 1
ATOM 6059 O O . THR A 1 878 ? 127.317 138.856 92.243 1.00 124.84 865 THR A O 1
ATOM 6063 N N . LYS A 1 879 ? 128.944 139.761 93.508 1.00 114.35 866 LYS A N 1
ATOM 6064 C CA . LYS A 1 879 ? 129.768 138.558 93.515 1.00 114.35 866 LYS A CA 1
ATOM 6065 C C . LYS A 1 879 ? 129.798 137.919 94.900 1.00 114.35 866 LYS A C 1
ATOM 6066 O O . LYS A 1 879 ? 130.365 138.477 95.840 1.00 114.35 866 LYS A O 1
ATOM 6072 N N . ARG A 1 880 ? 129.182 136.747 95.019 1.00 92.99 867 ARG A N 1
ATOM 6073 C CA . ARG A 1 880 ? 129.120 136.037 96.293 1.00 92.99 867 ARG A CA 1
ATOM 6074 C C . ARG A 1 880 ? 129.634 134.607 96.144 1.00 92.99 867 ARG A C 1
ATOM 6075 O O . ARG A 1 880 ? 129.378 133.955 95.131 1.00 92.99 867 ARG A O 1
ATOM 6083 N N . PRO A 1 881 ? 130.362 134.115 97.159 1.00 62.62 868 PRO A N 1
ATOM 6084 C CA . PRO A 1 881 ? 130.973 132.781 97.113 1.00 62.62 868 PRO A CA 1
ATOM 6085 C C . PRO A 1 881 ? 129.960 131.644 97.223 1.00 62.62 868 PRO A C 1
ATOM 6086 O O . PRO A 1 881 ? 128.764 131.889 97.388 1.00 62.62 868 PRO A O 1
ATOM 6090 N N . THR A 1 882 ? 130.447 130.410 97.133 1.00 93.29 869 THR A N 1
ATOM 6091 C CA . THR A 1 882 ? 129.601 129.231 97.280 1.00 93.29 869 THR A CA 1
ATOM 6092 C C . THR A 1 882 ? 129.386 128.893 98.752 1.00 93.29 869 THR A C 1
ATOM 6093 O O . THR A 1 882 ? 128.446 128.182 99.106 1.00 93.29 869 THR A O 1
ATOM 6097 N N . HIS A 1 883 ? 130.267 129.404 99.605 1.00 41.41 870 HIS A N 1
ATOM 6098 C CA . HIS A 1 883 ? 130.174 129.161 101.038 1.00 41.41 870 HIS A CA 1
ATOM 6099 C C . HIS A 1 883 ? 129.946 130.457 101.805 1.00 41.41 870 HIS A C 1
ATOM 6100 O O . HIS A 1 883 ? 130.549 131.487 101.502 1.00 41.41 870 HIS A O 1
ATOM 6107 N N . TYR A 1 884 ? 129.068 130.395 102.799 1.00 105.81 871 TYR A N 1
ATOM 6108 C CA . TYR A 1 884 ? 128.772 131.544 103.644 1.00 105.81 871 TYR A CA 1
ATOM 6109 C C . TYR A 1 884 ? 129.967 131.907 104.519 1.00 105.81 871 TYR A C 1
ATOM 6110 O O . TYR A 1 884 ? 130.867 131.092 104.722 1.00 105.81 871 TYR A O 1
ATOM 6119 N N . ASN A 1 885 ? 129.969 133.138 105.022 1.00 57.16 872 ASN A N 1
ATOM 6120 C CA . ASN A 1 885 ? 131.048 133.635 105.868 1.00 57.16 872 ASN A CA 1
ATOM 6121 C C . ASN A 1 885 ? 131.250 132.752 107.097 1.00 57.16 872 ASN A C 1
ATOM 6122 O O . ASN A 1 885 ? 130.300 132.161 107.607 1.00 57.16 872 ASN A O 1
ATOM 6127 N N . THR A 1 886 ? 132.492 132.661 107.562 1.00 135.57 873 THR A N 1
ATOM 6128 C CA . THR A 1 886 ? 132.836 131.776 108.671 1.00 135.57 873 THR A CA 1
ATOM 6129 C C . THR A 1 886 ? 132.206 132.217 109.994 1.00 135.57 873 THR A C 1
ATOM 6130 O O . THR A 1 886 ? 132.230 131.477 110.977 1.00 135.57 873 THR A O 1
ATOM 6134 N N . SER A 1 887 ? 131.645 133.422 110.013 1.00 98.43 874 SER A N 1
ATOM 6135 C CA . SER A 1 887 ? 131.003 133.953 111.210 1.00 98.43 874 SER A CA 1
ATOM 6136 C C . SER A 1 887 ? 129.503 133.665 111.219 1.00 98.43 874 SER A C 1
ATOM 6137 O O . SER A 1 887 ? 128.785 134.106 112.115 1.00 98.43 874 SER A O 1
ATOM 6140 N N . TRP A 1 888 ? 129.039 132.929 110.214 1.00 111.77 875 TRP A N 1
ATOM 6141 C CA . TRP A 1 888 ? 127.621 132.608 110.074 1.00 111.77 875 TRP A CA 1
ATOM 6142 C C . TRP A 1 888 ? 127.131 131.688 111.192 1.00 111.77 875 TRP A C 1
ATOM 6143 O O . TRP A 1 888 ? 127.853 130.795 111.635 1.00 111.77 875 TRP A O 1
ATOM 6154 N N . ASP A 1 889 ? 125.900 131.915 111.642 1.00 98.80 876 ASP A N 1
ATOM 6155 C CA . ASP A 1 889 ? 125.342 131.175 112.771 1.00 98.80 876 ASP A CA 1
ATOM 6156 C C . ASP A 1 889 ? 124.356 130.090 112.343 1.00 98.80 876 ASP A C 1
ATOM 6157 O O . ASP A 1 889 ? 124.623 128.899 112.505 1.00 98.80 876 ASP A O 1
ATOM 6162 N N . VAL A 1 890 ? 123.215 130.514 111.806 1.00 57.83 877 VAL A N 1
ATOM 6163 C CA . VAL A 1 890 ? 122.131 129.602 111.445 1.00 57.83 877 VAL A CA 1
ATOM 6164 C C . VAL A 1 890 ? 122.573 128.559 110.421 1.00 57.83 877 VAL A C 1
ATOM 6165 O O . VAL A 1 890 ? 123.256 128.881 109.451 1.00 57.83 877 VAL A O 1
ATOM 6169 N N . ALA A 1 891 ? 122.186 127.308 110.655 1.00 26.64 878 ALA A N 1
ATOM 6170 C CA . ALA A 1 891 ? 122.539 126.197 109.775 1.00 26.64 878 ALA A CA 1
ATOM 6171 C C . ALA A 1 891 ? 122.092 126.435 108.334 1.00 26.64 878 ALA A C 1
ATOM 6172 O O . ALA A 1 891 ? 122.920 126.537 107.429 1.00 26.64 878 ALA A O 1
ATOM 6174 N N . LYS A 1 892 ? 120.780 126.515 108.131 1.00 101.28 879 LYS A N 1
ATOM 6175 C CA . LYS A 1 892 ? 120.213 126.701 106.799 1.00 101.28 879 LYS A CA 1
ATOM 6176 C C . LYS A 1 892 ? 120.677 128.007 106.159 1.00 101.28 879 LYS A C 1
ATOM 6177 O O . LYS A 1 892 ? 120.565 129.078 106.754 1.00 101.28 879 LYS A O 1
ATOM 6183 N N . PHE A 1 893 ? 121.197 127.905 104.940 1.00 146.29 880 PHE A N 1
ATOM 6184 C CA . PHE A 1 893 ? 121.686 129.068 104.210 1.00 146.29 880 PHE A CA 1
ATOM 6185 C C . PHE A 1 893 ? 120.905 129.266 102.917 1.00 146.29 880 PHE A C 1
ATOM 6186 O O . PHE A 1 893 ? 120.986 128.449 102.001 1.00 146.29 880 PHE A O 1
ATOM 6194 N N . GLU A 1 894 ? 120.151 130.358 102.848 1.00 139.34 881 GLU A N 1
ATOM 6195 C CA . GLU A 1 894 ? 119.366 130.671 101.661 1.00 139.34 881 GLU A CA 1
ATOM 6196 C C . GLU A 1 894 ? 119.568 132.127 101.254 1.00 139.34 881 GLU A C 1
ATOM 6197 O O . GLU A 1 894 ? 119.782 132.994 102.101 1.00 139.34 881 GLU A O 1
ATOM 6203 N N . VAL A 1 895 ? 119.508 132.388 99.952 1.00 64.59 882 VAL A N 1
ATOM 6204 C CA . VAL A 1 895 ? 119.756 133.726 99.427 1.00 64.59 882 VAL A CA 1
ATOM 6205 C C . VAL A 1 895 ? 118.558 134.247 98.639 1.00 64.59 882 VAL A C 1
ATOM 6206 O O . VAL A 1 895 ? 117.958 133.519 97.850 1.00 64.59 882 VAL A O 1
ATOM 6210 N N . CYS A 1 896 ? 118.208 135.510 98.865 1.00 103.81 883 CYS A N 1
ATOM 6211 C CA . CYS A 1 896 ? 117.144 136.156 98.108 1.00 103.81 883 CYS A CA 1
ATOM 6212 C C . CYS A 1 896 ? 117.685 136.694 96.787 1.00 103.81 883 CYS A C 1
ATOM 6213 O O . CYS A 1 896 ? 118.771 137.272 96.742 1.00 103.81 883 CYS A O 1
ATOM 6216 N N . HIS A 1 897 ? 116.927 136.502 95.711 1.00 205.17 884 HIS A N 1
ATOM 6217 C CA . HIS A 1 897 ? 117.373 136.926 94.389 1.00 205.17 884 HIS A CA 1
ATOM 6218 C C . HIS A 1 897 ? 116.265 137.609 93.596 1.00 205.17 884 HIS A C 1
ATOM 6219 O O . HIS A 1 897 ? 115.092 137.541 93.961 1.00 205.17 884 HIS A O 1
ATOM 6226 N N . HIS A 1 898 ? 116.652 138.267 92.508 1.00 150.38 885 HIS A N 1
ATOM 6227 C CA . HIS A 1 898 ? 115.697 138.946 91.642 1.00 150.38 885 HIS A CA 1
ATOM 6228 C C . HIS A 1 898 ? 115.138 137.990 90.594 1.00 150.38 885 HIS A C 1
ATOM 6229 O O . HIS A 1 898 ? 113.950 137.666 90.611 1.00 150.38 885 HIS A O 1
ATOM 6236 N N . LYS A 1 899 ? 115.996 137.538 89.684 1.00 153.64 886 LYS A N 1
ATOM 6237 C CA . LYS A 1 899 ? 115.558 136.650 88.614 1.00 153.64 886 LYS A CA 1
ATOM 6238 C C . LYS A 1 899 ? 116.403 135.382 88.510 1.00 153.64 886 LYS A C 1
ATOM 6239 O O . LYS A 1 899 ? 115.903 134.284 88.737 1.00 153.64 886 LYS A O 1
ATOM 6245 N N . PHE A 1 900 ? 117.678 135.521 88.161 1.00 161.62 887 PHE A N 1
ATOM 6246 C CA . PHE A 1 900 ? 118.489 134.332 87.921 1.00 161.62 887 PHE A CA 1
ATOM 6247 C C . PHE A 1 900 ? 119.735 134.277 88.798 1.00 161.62 887 PHE A C 1
ATOM 6248 O O . PHE A 1 900 ? 120.172 135.285 89.351 1.00 161.62 887 PHE A O 1
ATOM 6256 N N . ALA A 1 901 ? 120.296 133.077 88.912 1.00 57.87 888 ALA A N 1
ATOM 6257 C CA . ALA A 1 901 ? 121.564 132.864 89.596 1.00 57.87 888 ALA A CA 1
ATOM 6258 C C . ALA A 1 901 ? 122.399 131.866 88.801 1.00 57.87 888 ALA A C 1
ATOM 6259 O O . ALA A 1 901 ? 121.874 130.878 88.288 1.00 57.87 888 ALA A O 1
ATOM 6261 N N . ASP A 1 902 ? 123.698 132.126 88.698 1.00 116.06 889 ASP A N 1
ATOM 6262 C CA . ASP A 1 902 ? 124.568 131.312 87.857 1.00 116.06 889 ASP A CA 1
ATOM 6263 C C . ASP A 1 902 ? 125.847 130.910 88.588 1.00 116.06 889 ASP A C 1
ATOM 6264 O O . ASP A 1 902 ? 126.195 131.485 89.618 1.00 116.06 889 ASP A O 1
ATOM 6269 N N . TYR A 1 903 ? 126.530 129.905 88.053 1.00 66.20 890 TYR A N 1
ATOM 6270 C CA . TYR A 1 903 ? 127.851 129.521 88.530 1.00 66.20 890 TYR A CA 1
ATOM 6271 C C . TYR A 1 903 ? 128.794 129.476 87.336 1.00 66.20 890 TYR A C 1
ATOM 6272 O O . TYR A 1 903 ? 128.637 128.638 86.451 1.00 66.20 890 TYR A O 1
ATOM 6281 N N . SER A 1 904 ? 129.775 130.373 87.307 1.00 79.42 891 SER A N 1
ATOM 6282 C CA . SER A 1 904 ? 130.597 130.523 86.112 1.00 79.42 891 SER A CA 1
ATOM 6283 C C . SER A 1 904 ? 132.094 130.638 86.387 1.00 79.42 891 SER A C 1
ATOM 6284 O O . SER A 1 904 ? 132.540 131.496 87.149 1.00 79.42 891 SER A O 1
ATOM 6287 N N . GLU A 1 905 ? 132.858 129.757 85.748 1.00 164.67 892 GLU A N 1
ATOM 6288 C CA . GLU A 1 905 ? 134.310 129.867 85.687 1.00 164.67 892 GLU A CA 1
ATOM 6289 C C . GLU A 1 905 ? 134.678 130.624 84.414 1.00 164.67 892 GLU A C 1
ATOM 6290 O O . GLU A 1 905 ? 135.843 130.692 84.035 1.00 164.67 892 GLU A O 1
ATOM 6296 N N . TYR A 1 906 ? 133.632 131.143 83.769 1.00 316.49 893 TYR A N 1
ATOM 6297 C CA . TYR A 1 906 ? 133.630 131.974 82.554 1.00 316.49 893 TYR A CA 1
ATOM 6298 C C . TYR A 1 906 ? 133.758 131.169 81.262 1.00 316.49 893 TYR A C 1
ATOM 6299 O O . TYR A 1 906 ? 133.424 131.673 80.191 1.00 316.49 893 TYR A O 1
ATOM 6308 N N . SER A 1 907 ? 134.206 129.921 81.344 1.00 156.09 894 SER A N 1
ATOM 6309 C CA . SER A 1 907 ? 134.219 129.083 80.150 1.00 156.09 894 SER A CA 1
ATOM 6310 C C . SER A 1 907 ? 132.923 128.291 80.005 1.00 156.09 894 SER A C 1
ATOM 6311 O O . SER A 1 907 ? 132.612 127.790 78.924 1.00 156.09 894 SER A O 1
ATOM 6314 N N . LYS A 1 908 ? 132.165 128.204 81.095 1.00 61.61 895 LYS A N 1
ATOM 6315 C CA . LYS A 1 908 ? 130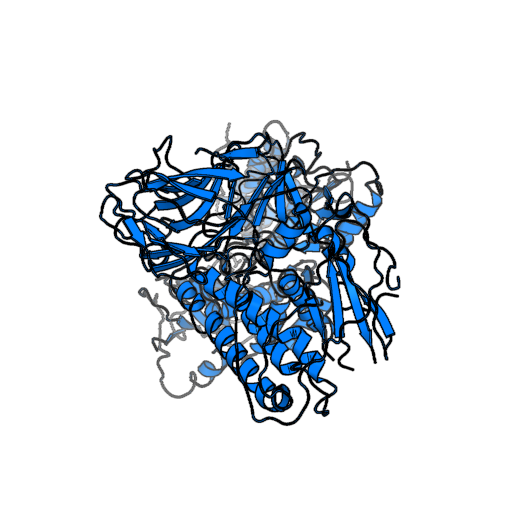.959 127.382 81.135 1.00 61.61 895 LYS A CA 1
ATOM 6316 C C . LYS A 1 908 ? 130.167 127.613 82.419 1.00 61.61 895 LYS A C 1
ATOM 6317 O O . LYS A 1 908 ? 130.529 128.458 83.237 1.00 61.61 895 LYS A O 1
ATOM 6323 N N . GLY A 1 909 ? 129.085 126.859 82.589 1.00 20.93 896 GLY A N 1
ATOM 6324 C CA . GLY A 1 909 ? 128.309 126.915 83.814 1.00 20.93 896 GLY A CA 1
ATOM 6325 C C . GLY A 1 909 ? 126.859 126.500 83.657 1.00 20.93 896 GLY A C 1
ATOM 6326 O O . GLY A 1 909 ? 126.493 125.823 82.696 1.00 20.93 896 GLY A O 1
ATOM 6327 N N . VAL A 1 910 ? 126.032 126.908 84.615 1.00 37.31 897 VAL A N 1
ATOM 6328 C CA . VAL A 1 910 ? 124.602 126.627 84.579 1.00 37.31 897 VAL A CA 1
ATOM 6329 C C . VAL A 1 910 ? 123.803 127.846 85.035 1.00 37.31 897 VAL A C 1
ATOM 6330 O O . VAL A 1 910 ? 124.061 128.409 86.100 1.00 37.31 897 VAL A O 1
ATOM 6334 N N . SER A 1 911 ? 122.837 128.253 84.217 1.00 74.25 898 SER A N 1
ATOM 6335 C CA . SER A 1 911 ? 122.012 129.416 84.522 1.00 74.25 898 SER A CA 1
ATOM 6336 C C . SER A 1 911 ? 120.576 129.012 84.834 1.00 74.25 898 SER A C 1
ATOM 6337 O O . SER A 1 911 ? 119.971 128.226 84.105 1.00 74.25 898 SER A O 1
ATOM 6340 N N . ILE A 1 912 ? 120.035 129.554 85.920 1.00 87.44 899 ILE A N 1
ATOM 6341 C CA . ILE A 1 912 ? 118.675 129.230 86.332 1.00 87.44 899 ILE A CA 1
ATOM 6342 C C . ILE A 1 912 ? 117.775 130.462 86.375 1.00 87.44 899 ILE A C 1
ATOM 6343 O O . ILE A 1 912 ? 117.926 131.320 87.240 1.00 87.44 899 ILE A O 1
ATOM 6348 N N . LEU A 1 913 ? 116.830 130.529 85.444 1.00 115.49 900 LEU A N 1
ATOM 6349 C CA . LEU A 1 913 ? 115.825 131.587 85.426 1.00 115.49 900 LEU A CA 1
ATOM 6350 C C . LEU A 1 913 ? 114.639 131.157 86.277 1.00 115.49 900 LEU A C 1
ATOM 6351 O O . LEU A 1 913 ? 114.308 129.974 86.318 1.00 115.49 900 LEU A O 1
ATOM 6356 N N . ASN A 1 914 ? 114.008 132.102 86.968 1.00 70.45 901 ASN A N 1
ATOM 6357 C CA . ASN A 1 914 ? 112.820 131.768 87.745 1.00 70.45 901 ASN A CA 1
ATOM 6358 C C . ASN A 1 914 ? 111.799 132.899 87.827 1.00 70.45 901 ASN A C 1
ATOM 6359 O O . ASN A 1 914 ? 112.115 134.058 87.565 1.00 70.45 901 ASN A O 1
ATOM 6364 N N . ASP A 1 915 ? 110.572 132.548 88.196 1.00 74.66 902 ASP A N 1
ATOM 6365 C CA . ASP A 1 915 ? 109.505 133.527 88.356 1.00 74.66 902 ASP A CA 1
ATOM 6366 C C . ASP A 1 915 ? 108.800 133.319 89.693 1.00 74.66 902 ASP A C 1
ATOM 6367 O O . ASP A 1 915 ? 108.705 132.195 90.179 1.00 74.66 902 ASP A O 1
ATOM 6372 N N . CYS A 1 916 ? 108.364 134.426 90.292 1.00 189.81 903 CYS A N 1
ATOM 6373 C CA . CYS A 1 916 ? 107.546 134.472 91.514 1.00 189.81 903 CYS A CA 1
ATOM 6374 C C . CYS A 1 916 ? 108.254 133.929 92.760 1.00 189.81 903 CYS A C 1
ATOM 6375 O O . CYS A 1 916 ? 107.726 134.034 93.867 1.00 189.81 903 CYS A O 1
ATOM 6378 N N . LYS A 1 917 ? 109.440 133.354 92.586 1.00 138.05 904 LYS A N 1
ATOM 6379 C CA . LYS A 1 917 ? 110.240 132.905 93.721 1.00 138.05 904 LYS A CA 1
ATOM 6380 C C . LYS A 1 917 ? 111.504 133.747 93.824 1.00 138.05 904 LYS A C 1
ATOM 6381 O O . LYS A 1 917 ? 112.356 133.707 92.939 1.00 138.05 904 LYS A O 1
ATOM 6387 N N . TYR A 1 918 ? 111.626 134.513 94.901 1.00 134.31 905 TYR A N 1
ATOM 6388 C CA . TYR A 1 918 ? 112.792 135.368 95.075 1.00 134.31 905 TYR A CA 1
ATOM 6389 C C . TYR A 1 918 ? 113.930 134.655 95.803 1.00 134.31 905 TYR A C 1
ATOM 6390 O O . TYR A 1 918 ? 115.056 135.145 95.830 1.00 134.31 905 TYR A O 1
ATOM 6399 N N . GLY A 1 919 ? 113.636 133.497 96.387 1.00 39.99 906 GLY A N 1
ATOM 6400 C CA . GLY A 1 919 ? 114.631 132.768 97.153 1.00 39.99 906 GLY A CA 1
ATOM 6401 C C . GLY A 1 919 ? 115.382 131.680 96.408 1.00 39.99 906 GLY A C 1
ATOM 6402 O O . GLY A 1 919 ? 114.879 131.109 95.439 1.00 39.99 906 GLY A O 1
ATOM 6403 N N . PHE A 1 920 ? 116.593 131.391 96.879 1.00 137.34 907 PHE A N 1
ATOM 6404 C CA . PHE A 1 920 ? 117.377 130.248 96.415 1.00 137.34 907 PHE A CA 1
ATOM 6405 C C . PHE A 1 920 ? 118.489 129.975 97.425 1.00 137.34 907 PHE A C 1
ATOM 6406 O O . PHE A 1 920 ? 118.614 130.690 98.419 1.00 137.34 907 PHE A O 1
ATOM 6414 N N . SER A 1 921 ? 119.295 128.947 97.178 1.00 81.41 908 SER A N 1
ATOM 6415 C CA . SER A 1 921 ? 120.334 128.567 98.130 1.00 81.41 908 SER A CA 1
ATOM 6416 C C . SER A 1 921 ? 121.564 127.961 97.462 1.00 81.41 908 SER A C 1
ATOM 6417 O O . SER A 1 921 ? 121.491 127.457 96.341 1.00 81.41 908 SER A O 1
ATOM 6420 N N . THR A 1 922 ? 122.694 128.014 98.162 1.00 56.34 909 THR A N 1
ATOM 6421 C CA . THR A 1 922 ? 123.925 127.395 97.683 1.00 56.34 909 THR A CA 1
ATOM 6422 C C . THR A 1 922 ? 124.301 126.220 98.583 1.00 56.34 909 THR A C 1
ATOM 6423 O O . THR A 1 922 ? 124.694 126.398 99.735 1.00 56.34 909 THR A O 1
ATOM 6427 N N . HIS A 1 923 ? 124.171 125.019 98.032 1.00 157.65 910 HIS A N 1
ATOM 6428 C CA . HIS A 1 923 ? 124.277 123.775 98.789 1.00 157.65 910 HIS A CA 1
ATOM 6429 C C . HIS A 1 923 ? 125.650 123.101 98.781 1.00 157.65 910 HIS A C 1
ATOM 6430 O O . HIS A 1 923 ? 125.771 121.965 99.238 1.00 157.65 910 HIS A O 1
ATOM 6437 N N . GLY A 1 924 ? 126.684 123.769 98.275 1.00 177.93 911 GLY A N 1
ATOM 6438 C CA . GLY A 1 924 ? 127.870 123.036 97.872 1.00 177.93 911 GLY A CA 1
ATOM 6439 C C . GLY A 1 924 ? 127.840 122.813 96.374 1.00 177.93 911 GLY A C 1
ATOM 6440 O O . GLY A 1 924 ? 128.288 121.782 95.868 1.00 177.93 911 GLY A O 1
ATOM 6441 N N . ASN A 1 925 ? 127.274 123.802 95.685 1.00 117.52 912 ASN A N 1
ATOM 6442 C CA . ASN A 1 925 ? 126.932 123.763 94.265 1.00 117.52 912 ASN A CA 1
ATOM 6443 C C . ASN A 1 925 ? 125.855 122.736 93.955 1.00 117.52 912 ASN A C 1
ATOM 6444 O O . ASN A 1 925 ? 126.072 121.761 93.236 1.00 117.52 912 ASN A O 1
ATOM 6449 N N . LEU A 1 926 ? 124.683 122.991 94.525 1.00 162.91 913 LEU A N 1
ATOM 6450 C CA . LEU A 1 926 ? 123.432 122.381 94.109 1.00 162.91 913 LEU A CA 1
ATOM 6451 C C . LEU A 1 926 ? 122.398 123.500 94.088 1.00 162.91 913 LEU A C 1
ATOM 6452 O O . LEU A 1 926 ? 122.101 124.092 95.126 1.00 162.91 913 LEU A O 1
ATOM 6457 N N . MET A 1 927 ? 121.851 123.796 92.914 1.00 104.47 914 MET A N 1
ATOM 6458 C CA . MET A 1 927 ? 120.929 124.920 92.788 1.00 104.47 914 MET A CA 1
ATOM 6459 C C . MET A 1 927 ? 119.537 124.528 93.260 1.00 104.47 914 MET A C 1
ATOM 6460 O O . MET A 1 927 ? 118.927 123.609 92.721 1.00 104.47 914 MET A O 1
ATOM 6465 N N . ARG A 1 928 ? 119.034 125.232 94.267 1.00 90.96 915 ARG A N 1
ATOM 6466 C CA . ARG A 1 928 ? 117.749 124.884 94.857 1.00 90.96 915 ARG A CA 1
ATOM 6467 C C . ARG A 1 928 ? 116.824 126.095 94.950 1.00 90.96 915 ARG A C 1
ATOM 6468 O O . ARG A 1 928 ? 117.108 127.050 95.673 1.00 90.96 915 ARG A O 1
ATOM 6476 N N . LEU A 1 929 ? 115.717 126.046 94.215 1.00 144.23 916 LEU A N 1
ATOM 6477 C CA . LEU A 1 929 ? 114.731 127.122 94.230 1.00 144.23 916 LEU A CA 1
ATOM 6478 C C . LEU A 1 929 ? 113.593 126.803 95.190 1.00 144.23 916 LEU A C 1
ATOM 6479 O O . LEU A 1 929 ? 113.165 125.655 95.294 1.00 144.23 916 LEU A O 1
ATOM 6484 N N . SER A 1 930 ? 113.098 127.822 95.884 1.00 93.58 917 SER A N 1
ATOM 6485 C CA . SER A 1 930 ? 112.024 127.631 96.852 1.00 93.58 917 SER A CA 1
ATOM 6486 C C . SER A 1 930 ? 110.654 127.889 96.236 1.00 93.58 917 SER A C 1
ATOM 6487 O O . SER A 1 930 ? 110.307 129.028 95.927 1.00 93.58 917 SER A O 1
ATOM 6490 N N . LEU A 1 931 ? 109.873 126.825 96.079 1.00 67.62 918 LEU A N 1
ATOM 6491 C CA . LEU A 1 931 ? 108.560 126.921 95.450 1.00 67.62 918 LEU A CA 1
ATOM 6492 C C . LEU A 1 931 ? 107.512 127.535 96.375 1.00 67.62 918 LEU A C 1
ATOM 6493 O O . LEU A 1 931 ? 106.811 128.472 95.992 1.00 67.62 918 LEU A O 1
ATOM 6498 N N . LEU A 1 932 ? 107.408 127.006 97.590 1.00 68.73 919 LEU A N 1
ATOM 6499 C CA . LEU A 1 932 ? 106.390 127.458 98.533 1.00 68.73 919 LEU A CA 1
ATOM 6500 C C . LEU A 1 932 ? 106.806 127.206 99.982 1.00 68.73 919 LEU A C 1
ATOM 6501 O O . LEU A 1 932 ? 107.601 126.308 100.260 1.00 68.73 919 LEU A O 1
ATOM 6506 N N . ARG A 1 933 ? 106.265 128.003 100.900 1.00 145.53 920 ARG A N 1
ATOM 6507 C CA . ARG A 1 933 ? 106.498 127.804 102.326 1.00 145.53 920 ARG A CA 1
ATOM 6508 C C . ARG A 1 933 ? 105.197 127.968 103.110 1.00 145.53 920 ARG A C 1
ATOM 6509 O O . ARG A 1 933 ? 104.353 128.793 102.761 1.00 145.53 920 ARG A O 1
ATOM 6517 N N . SER A 1 934 ? 105.042 127.178 104.168 1.00 70.90 921 SER A N 1
ATOM 6518 C CA . SER A 1 934 ? 103.842 127.224 104.995 1.00 70.90 921 SER A CA 1
ATOM 6519 C C . SER A 1 934 ? 104.196 127.325 106.476 1.00 70.90 921 SER A C 1
ATOM 6520 O O . SER A 1 934 ? 104.349 126.310 107.151 1.00 70.90 921 SER A O 1
ATOM 6523 N N . PRO A 1 935 ? 104.328 128.559 106.985 1.00 121.25 922 PRO A N 1
ATOM 6524 C CA . PRO A 1 935 ? 104.716 128.812 108.378 1.00 121.25 922 PRO A CA 1
ATOM 6525 C C . PRO A 1 935 ? 103.645 128.398 109.386 1.00 121.25 922 PRO A C 1
ATOM 6526 O O . PRO A 1 935 ? 102.486 128.207 109.017 1.00 121.25 922 PRO A O 1
ATOM 6530 N N . LYS A 1 936 ? 104.042 128.263 110.648 1.00 152.07 923 LYS A N 1
ATOM 6531 C CA . LYS A 1 936 ? 103.122 127.890 111.718 1.00 152.07 923 LYS A CA 1
ATOM 6532 C C . LYS A 1 936 ? 102.499 129.128 112.357 1.00 152.07 923 LYS A C 1
ATOM 6533 O O . LYS A 1 936 ? 101.758 129.029 113.336 1.00 152.07 923 LYS A O 1
ATOM 6539 N N . ALA A 1 937 ? 102.818 130.292 111.799 1.00 112.07 924 ALA A N 1
ATOM 6540 C CA . ALA A 1 937 ? 102.277 131.565 112.269 1.00 112.07 924 ALA A CA 1
ATOM 6541 C C . ALA A 1 937 ? 100.751 131.571 112.214 1.00 112.07 924 ALA A C 1
ATOM 6542 O O . ALA A 1 937 ? 100.156 130.830 111.431 1.00 112.07 924 ALA A O 1
ATOM 6544 N N . PRO A 1 938 ? 100.107 132.411 113.043 1.00 127.46 925 PRO A N 1
ATOM 6545 C CA . PRO A 1 938 ? 98.639 132.461 113.050 1.00 127.46 925 PRO A CA 1
ATOM 6546 C C . PRO A 1 938 ? 98.050 133.024 111.757 1.00 127.46 925 PRO A C 1
ATOM 6547 O O . PRO A 1 938 ? 97.326 134.020 111.784 1.00 127.46 925 PRO A O 1
ATOM 6551 N N . ASP A 1 939 ? 98.367 132.381 110.638 1.00 109.59 926 ASP A N 1
ATOM 6552 C CA . ASP A 1 939 ? 97.793 132.724 109.344 1.00 109.59 926 ASP A CA 1
ATOM 6553 C C . ASP A 1 939 ? 97.397 131.436 108.629 1.00 109.59 926 ASP A C 1
ATOM 6554 O O . ASP A 1 939 ? 98.244 130.586 108.353 1.00 109.59 926 ASP A O 1
ATOM 6559 N N . ALA A 1 940 ? 96.110 131.295 108.331 1.00 29.85 927 ALA A N 1
ATOM 6560 C CA . ALA A 1 940 ? 95.595 130.060 107.749 1.00 29.85 927 ALA A CA 1
ATOM 6561 C C . ALA A 1 940 ? 95.608 130.093 106.224 1.00 29.85 927 ALA A C 1
ATOM 6562 O O . ALA A 1 940 ? 95.270 129.105 105.572 1.00 29.85 927 ALA A O 1
ATOM 6564 N N . HIS A 1 941 ? 95.999 131.230 105.658 1.00 106.01 928 HIS A N 1
ATOM 6565 C CA . HIS A 1 941 ? 96.022 131.389 104.208 1.00 106.01 928 HIS A CA 1
ATOM 6566 C C . HIS A 1 941 ? 97.401 131.086 103.626 1.00 106.01 928 HIS A C 1
ATOM 6567 O O . HIS A 1 941 ? 97.594 131.130 102.411 1.00 106.01 928 HIS A O 1
ATOM 6574 N N . ALA A 1 942 ? 98.354 130.779 104.500 1.00 48.49 929 ALA A N 1
ATOM 6575 C CA . ALA A 1 942 ? 99.710 130.445 104.077 1.00 48.49 929 ALA A CA 1
ATOM 6576 C C . ALA A 1 942 ? 99.884 128.936 103.940 1.00 48.49 929 ALA A C 1
ATOM 6577 O O . ALA A 1 942 ? 100.979 128.450 103.657 1.00 48.49 929 ALA A O 1
ATOM 6579 N N . ASP A 1 943 ? 98.795 128.203 104.143 1.00 87.18 930 ASP A N 1
ATOM 6580 C CA . ASP A 1 943 ? 98.840 126.747 104.191 1.00 87.18 930 ASP A CA 1
ATOM 6581 C C . ASP A 1 943 ? 98.381 126.090 102.890 1.00 87.18 930 ASP A C 1
ATOM 6582 O O . ASP A 1 943 ? 99.151 125.389 102.234 1.00 87.18 930 ASP A O 1
ATOM 6587 N N . MET A 1 944 ? 97.125 126.323 102.524 1.00 95.11 931 MET A N 1
ATOM 6588 C CA . MET A 1 944 ? 96.485 125.576 101.446 1.00 95.11 931 MET A CA 1
ATOM 6589 C C . MET A 1 944 ? 95.991 126.473 100.314 1.00 95.11 931 MET A C 1
ATOM 6590 O O . MET A 1 944 ? 95.922 127.694 100.455 1.00 95.11 931 MET A O 1
ATOM 6595 N N . GLY A 1 945 ? 95.650 125.848 99.191 1.00 37.31 932 GLY A N 1
ATOM 6596 C CA . GLY A 1 945 ? 95.239 126.562 97.995 1.00 37.31 932 GLY A CA 1
ATOM 6597 C C . GLY A 1 945 ? 96.251 126.452 96.870 1.00 37.31 932 GLY A C 1
ATOM 6598 O O . GLY A 1 945 ? 97.433 126.200 97.103 1.00 37.31 932 GLY A O 1
ATOM 6599 N N . THR A 1 946 ? 95.776 126.639 95.642 1.00 98.49 933 THR A N 1
ATOM 6600 C CA . THR A 1 946 ? 96.591 126.421 94.450 1.00 98.49 933 THR A CA 1
ATOM 6601 C C . THR A 1 946 ? 97.645 127.504 94.242 1.00 98.49 933 THR A C 1
ATOM 6602 O O . THR A 1 946 ? 97.523 128.616 94.756 1.00 98.49 933 THR A O 1
ATOM 6606 N N . HIS A 1 947 ? 98.682 127.164 93.481 1.00 41.39 934 HIS A N 1
ATOM 6607 C CA . HIS A 1 947 ? 99.760 128.096 93.173 1.00 41.39 934 HIS A CA 1
ATOM 6608 C C . HIS A 1 947 ? 100.305 127.870 91.766 1.00 41.39 934 HIS A C 1
ATOM 6609 O O . HIS A 1 947 ? 100.417 126.732 91.310 1.00 41.39 934 HIS A O 1
ATOM 6616 N N . GLU A 1 948 ? 100.642 128.959 91.082 1.00 74.90 935 GLU A N 1
ATOM 6617 C CA . GLU A 1 948 ? 101.233 128.877 89.751 1.00 74.90 935 GLU A CA 1
ATOM 6618 C C . GLU A 1 948 ? 102.671 129.387 89.771 1.00 74.90 935 GLU A C 1
ATOM 6619 O O . GLU A 1 948 ? 102.915 130.580 89.948 1.00 74.90 935 GLU A O 1
ATOM 6625 N N . ILE A 1 949 ? 103.617 128.475 89.577 1.00 155.43 936 ILE A N 1
ATOM 6626 C CA . ILE A 1 949 ? 105.037 128.796 89.667 1.00 155.43 936 ILE A CA 1
ATOM 6627 C C . ILE A 1 949 ? 105.703 128.625 88.304 1.00 155.43 936 ILE A C 1
ATOM 6628 O O . ILE A 1 949 ? 105.229 127.850 87.478 1.00 155.43 936 ILE A O 1
ATOM 6633 N N . LYS A 1 950 ? 106.789 129.356 88.066 1.00 108.39 937 LYS A N 1
ATOM 6634 C CA . LYS A 1 950 ? 107.532 129.232 86.815 1.00 108.39 937 LYS A CA 1
ATOM 6635 C C . LYS A 1 950 ? 109.030 129.467 87.013 1.00 108.39 937 LYS A C 1
ATOM 6636 O O . LYS A 1 950 ? 109.431 130.342 87.779 1.00 108.39 937 LYS A O 1
ATOM 6642 N N . TYR A 1 951 ? 109.851 128.678 86.323 1.00 172.81 938 TYR A N 1
ATOM 6643 C CA . TYR A 1 951 ? 111.300 128.868 86.340 1.00 172.81 938 TYR A CA 1
ATOM 6644 C C . TYR A 1 951 ? 111.961 128.264 85.100 1.00 172.81 938 TYR A C 1
ATOM 6645 O O . TYR A 1 951 ? 111.274 127.888 84.151 1.00 172.81 938 TYR A O 1
ATOM 6654 N N . ALA A 1 952 ? 113.292 128.203 85.093 1.00 37.85 939 ALA A N 1
ATOM 6655 C CA . ALA A 1 952 ? 114.018 127.701 83.927 1.00 37.85 939 ALA A CA 1
ATOM 6656 C C . ALA A 1 952 ? 115.436 127.215 84.237 1.00 37.85 939 ALA A C 1
ATOM 6657 O O . ALA A 1 952 ? 116.014 127.553 85.269 1.00 37.85 939 ALA A O 1
ATOM 6659 N N . ILE A 1 953 ? 115.982 126.417 83.321 1.00 126.06 940 ILE A N 1
ATOM 6660 C CA . ILE A 1 953 ? 117.377 125.979 83.359 1.00 126.06 940 ILE A CA 1
ATOM 6661 C C . ILE A 1 953 ? 118.046 126.249 82.010 1.00 126.06 940 ILE A C 1
ATOM 6662 O O . ILE A 1 953 ? 117.549 125.832 80.965 1.00 126.06 940 ILE A O 1
ATOM 6667 N N . TYR A 1 954 ? 119.177 126.949 82.039 1.00 86.06 941 TYR A N 1
ATOM 6668 C CA . TYR A 1 954 ? 119.819 127.416 80.814 1.00 86.06 941 TYR A CA 1
ATOM 6669 C C . TYR A 1 954 ? 121.274 126.952 80.710 1.00 86.06 941 TYR A C 1
ATOM 6670 O O . TYR A 1 954 ? 122.005 126.966 81.700 1.00 86.06 941 TYR A O 1
ATOM 6679 N N . PRO A 1 955 ? 121.695 126.536 79.502 1.00 101.64 942 PRO A N 1
ATOM 6680 C CA . PRO A 1 955 ? 123.086 126.153 79.222 1.00 101.64 942 PRO A CA 1
ATOM 6681 C C . PRO A 1 955 ? 124.011 127.359 79.123 1.00 101.64 942 PRO A C 1
ATOM 6682 O O . PRO A 1 955 ? 123.627 128.370 78.543 1.00 101.64 942 PRO A O 1
ATOM 6686 N N . HIS A 1 956 ? 125.225 127.244 79.650 1.00 194.15 943 HIS A N 1
ATOM 6687 C CA . HIS A 1 956 ? 126.122 128.392 79.718 1.00 194.15 943 HIS A CA 1
ATOM 6688 C C . HIS A 1 956 ? 127.407 128.185 78.920 1.00 194.15 943 HIS A C 1
ATOM 6689 O O . HIS A 1 956 ? 127.989 127.101 78.922 1.00 194.15 943 HIS A O 1
ATOM 6696 N N . ARG A 1 957 ? 127.838 129.242 78.239 1.00 124.90 944 ARG A N 1
ATOM 6697 C CA . ARG A 1 957 ? 129.098 129.239 77.505 1.00 124.90 944 ARG A CA 1
ATOM 6698 C C . ARG A 1 957 ? 129.772 130.601 77.659 1.00 124.90 944 ARG A C 1
ATOM 6699 O O . ARG A 1 957 ? 129.119 131.581 78.019 1.00 124.90 944 ARG A O 1
ATOM 6707 N N . GLY A 1 958 ? 131.074 130.658 77.395 1.00 50.22 945 GLY A N 1
ATOM 6708 C CA . GLY A 1 958 ? 131.825 131.897 77.490 1.00 50.22 945 GLY A CA 1
ATOM 6709 C C . GLY A 1 958 ? 131.303 132.989 76.578 1.00 50.22 945 GLY A C 1
ATOM 6710 O O . GLY A 1 958 ? 131.299 134.165 76.942 1.00 50.22 945 GLY A O 1
ATOM 6711 N N . ALA A 1 959 ? 130.861 132.599 75.387 1.00 44.51 946 ALA A N 1
ATOM 6712 C CA . ALA A 1 959 ? 130.303 133.548 74.432 1.00 44.51 946 ALA A CA 1
ATOM 6713 C C . ALA A 1 959 ? 128.880 133.931 74.822 1.00 44.51 946 ALA A C 1
ATOM 6714 O O . ALA A 1 959 ? 128.430 135.046 74.557 1.00 44.51 946 ALA A O 1
ATOM 6716 N N . LEU A 1 960 ? 128.177 132.997 75.454 1.00 136.46 947 LEU A N 1
ATOM 6717 C CA . LEU A 1 960 ? 126.803 133.223 75.885 1.00 136.46 947 LEU A CA 1
ATOM 6718 C C . LEU A 1 960 ? 126.745 133.713 77.329 1.00 136.46 947 LEU A C 1
ATOM 6719 O O . LEU A 1 960 ? 125.664 133.872 77.896 1.00 136.46 947 LEU A O 1
ATOM 6724 N N . SER A 1 961 ? 127.915 133.941 77.920 1.00 114.71 948 SER A N 1
ATOM 6725 C CA . SER A 1 961 ? 128.006 134.384 79.309 1.00 114.71 948 SER A CA 1
ATOM 6726 C C . SER A 1 961 ? 127.357 135.748 79.519 1.00 114.71 948 SER A C 1
ATOM 6727 O O . SER A 1 961 ? 126.826 136.033 80.592 1.00 114.71 948 SER A O 1
ATOM 6730 N N . SER A 1 962 ? 127.418 136.598 78.499 1.00 78.93 949 SER A N 1
ATOM 6731 C CA . SER A 1 962 ? 126.737 137.885 78.550 1.00 78.93 949 SER A CA 1
ATOM 6732 C C . SER A 1 962 ? 125.304 137.754 78.046 1.00 78.93 949 SER A C 1
ATOM 6733 O O . SER A 1 962 ? 124.480 138.647 78.243 1.00 78.93 949 SER A O 1
ATOM 6736 N N . ASP A 1 963 ? 125.015 136.631 77.395 1.00 70.50 950 ASP A N 1
ATOM 6737 C CA . ASP A 1 963 ? 123.689 136.381 76.841 1.00 70.50 950 ASP A CA 1
ATOM 6738 C C . ASP A 1 963 ? 122.710 135.885 77.901 1.00 70.50 950 ASP A C 1
ATOM 6739 O O . ASP A 1 963 ? 121.542 136.273 77.906 1.00 70.50 950 ASP A O 1
ATOM 6744 N N . THR A 1 964 ? 123.192 135.025 78.795 1.00 90.89 951 THR A N 1
ATOM 6745 C CA . THR A 1 964 ? 122.350 134.440 79.836 1.00 90.89 951 THR A CA 1
ATOM 6746 C C . THR A 1 964 ? 121.749 135.497 80.755 1.00 90.89 951 THR A C 1
ATOM 6747 O O . THR A 1 964 ? 120.617 135.360 81.216 1.00 90.89 951 THR A O 1
ATOM 6751 N N . VAL A 1 965 ? 122.515 136.550 81.017 1.00 43.04 952 VAL A N 1
ATOM 6752 C CA . VAL A 1 965 ? 122.046 137.651 81.845 1.00 43.04 952 VAL A CA 1
ATOM 6753 C C . VAL A 1 965 ? 120.956 138.425 81.111 1.00 43.04 952 VAL A C 1
ATOM 6754 O O . VAL A 1 965 ? 119.983 138.880 81.713 1.00 43.04 952 VAL A O 1
ATOM 6758 N N . LYS A 1 966 ? 121.125 138.553 79.800 1.00 105.78 953 LYS A N 1
ATOM 6759 C CA . LYS A 1 966 ? 120.189 139.289 78.959 1.00 105.78 953 LYS A CA 1
ATOM 6760 C C . LYS A 1 966 ? 118.884 138.519 78.752 1.00 105.78 953 LYS A C 1
ATOM 6761 O O . LYS A 1 966 ? 117.823 139.116 78.563 1.00 105.78 953 LYS A O 1
ATOM 6767 N N . LEU A 1 967 ? 118.966 137.194 78.801 1.00 45.42 954 LEU A N 1
ATOM 6768 C CA . LEU A 1 967 ? 117.804 136.342 78.563 1.00 45.42 954 LEU A CA 1
ATOM 6769 C C . LEU A 1 967 ? 117.069 135.985 79.852 1.00 45.42 954 LEU A C 1
ATOM 6770 O O . LEU A 1 967 ? 116.114 135.208 79.833 1.00 45.42 954 LEU A O 1
ATOM 6775 N N . ALA A 1 968 ? 117.513 136.552 80.969 1.00 73.17 955 ALA A N 1
ATOM 6776 C CA . ALA A 1 968 ? 116.990 136.163 82.274 1.00 73.17 955 ALA A CA 1
ATOM 6777 C C . ALA A 1 968 ? 115.947 137.130 82.832 1.00 73.17 955 ALA A C 1
ATOM 6778 O O . ALA A 1 968 ? 114.769 136.789 82.938 1.00 73.17 955 ALA A O 1
ATOM 6780 N N . HIS A 1 969 ? 116.395 138.333 83.181 1.00 134.05 956 HIS A N 1
ATOM 6781 C CA . HIS A 1 969 ? 115.605 139.299 83.949 1.00 134.05 956 HIS A CA 1
ATOM 6782 C C . HIS A 1 969 ? 114.223 139.599 83.374 1.00 134.05 956 HIS A C 1
ATOM 6783 O O . HIS A 1 969 ? 113.203 139.339 84.013 1.00 134.05 956 HIS A O 1
ATOM 6790 N N . GLU A 1 970 ? 114.201 140.148 82.167 1.00 114.03 957 GLU A N 1
ATOM 6791 C CA . GLU A 1 970 ? 112.991 140.732 81.600 1.00 114.03 957 GLU A CA 1
ATOM 6792 C C . GLU A 1 970 ? 112.129 139.720 80.848 1.00 114.03 957 GLU A C 1
ATOM 6793 O O . GLU A 1 970 ? 111.161 140.095 80.185 1.00 114.03 957 GLU A O 1
ATOM 6799 N N . PHE A 1 971 ? 112.488 138.443 80.947 1.00 118.22 958 PHE A N 1
ATOM 6800 C CA . PHE A 1 971 ? 111.713 137.366 80.331 1.00 118.22 958 PHE A CA 1
ATOM 6801 C C . PHE A 1 971 ? 110.267 137.319 80.845 1.00 118.22 958 PHE A C 1
ATOM 6802 O O . PHE A 1 971 ? 109.405 136.673 80.246 1.00 118.22 958 PHE A O 1
ATOM 6810 N N . ASN A 1 972 ? 109.999 138.030 81.936 1.00 115.20 959 ASN A N 1
ATOM 6811 C CA . ASN A 1 972 ? 108.660 138.100 82.516 1.00 115.20 959 ASN A CA 1
ATOM 6812 C C . ASN A 1 972 ? 107.639 138.766 81.593 1.00 115.20 959 ASN A C 1
ATOM 6813 O O . ASN A 1 972 ? 106.445 138.791 81.895 1.00 115.20 959 ASN A O 1
ATOM 6818 N N . TYR A 1 973 ? 108.120 139.317 80.481 1.00 165.33 960 TYR A N 1
ATOM 6819 C CA . TYR A 1 973 ? 107.270 139.953 79.478 1.00 165.33 960 TYR A CA 1
ATOM 6820 C C . TYR A 1 973 ? 106.129 139.049 79.016 1.00 165.33 960 TYR A C 1
ATOM 6821 O O . TYR A 1 973 ? 106.320 137.853 78.794 1.00 165.33 960 TYR A O 1
ATOM 6830 N N . CYS A 1 974 ? 104.943 139.633 78.876 1.00 75.88 961 CYS A N 1
ATOM 6831 C CA . CYS A 1 974 ? 103.770 138.898 78.417 1.00 75.88 961 CYS A CA 1
ATOM 6832 C C . CYS A 1 974 ? 103.353 139.351 77.021 1.00 75.88 961 CYS A C 1
ATOM 6833 O O . CYS A 1 974 ? 103.146 140.540 76.780 1.00 75.88 961 CYS A O 1
ATOM 6836 N N . PHE A 1 975 ? 103.228 138.394 76.106 1.00 119.64 962 PHE A N 1
ATOM 6837 C CA . PHE A 1 975 ? 102.869 138.688 74.723 1.00 119.64 962 PHE A CA 1
ATOM 6838 C C . PHE A 1 975 ? 101.428 139.178 74.611 1.00 119.64 962 PHE A C 1
ATOM 6839 O O . PHE A 1 975 ? 100.505 138.545 75.124 1.00 119.64 962 PHE A O 1
ATOM 6847 N N . LYS A 1 976 ? 101.242 140.308 73.935 1.00 89.16 963 LYS A N 1
ATOM 6848 C CA . LYS A 1 976 ? 99.911 140.870 73.732 1.00 89.16 963 LYS A CA 1
ATOM 6849 C C . LYS A 1 976 ? 99.763 141.413 72.313 1.00 89.16 963 LYS A C 1
ATOM 6850 O O . LYS A 1 976 ? 100.677 142.045 71.782 1.00 89.16 963 LYS A O 1
ATOM 6856 N N . TYR A 1 977 ? 98.607 141.164 71.705 1.00 158.15 964 TYR A N 1
ATOM 6857 C CA . TYR A 1 977 ? 98.377 141.533 70.312 1.00 158.15 964 TYR A CA 1
ATOM 6858 C C . TYR A 1 977 ? 96.978 142.107 70.091 1.00 158.15 964 TYR A C 1
ATOM 6859 O O . TYR A 1 977 ? 95.981 141.510 70.497 1.00 158.15 964 TYR A O 1
ATOM 6868 N N . LYS A 1 978 ? 96.914 143.268 69.446 1.00 141.77 965 LYS A N 1
ATOM 6869 C CA . LYS A 1 978 ? 95.642 143.914 69.135 1.00 141.77 965 LYS A CA 1
ATOM 6870 C C . LYS A 1 978 ? 95.771 144.767 67.874 1.00 141.77 965 LYS A C 1
ATOM 6871 O O . LYS A 1 978 ? 96.835 145.328 67.611 1.00 141.77 965 LYS A O 1
ATOM 6877 N N . LEU A 1 979 ? 94.698 144.865 67.093 1.00 116.61 966 LEU A N 1
ATOM 6878 C CA . LEU A 1 979 ? 94.733 145.683 65.884 1.00 116.61 966 LEU A CA 1
ATOM 6879 C C . LEU A 1 979 ? 93.476 146.533 65.660 1.00 116.61 966 LEU A C 1
ATOM 6880 O O . LEU A 1 979 ? 92.356 146.079 65.892 1.00 116.61 966 LEU A O 1
ATOM 6885 N N . PRO A 1 980 ? 93.679 147.791 65.234 1.00 122.21 967 PRO A N 1
ATOM 6886 C CA . PRO A 1 980 ? 92.700 148.782 64.775 1.00 122.21 967 PRO A CA 1
ATOM 6887 C C . PRO A 1 980 ? 92.533 148.813 63.255 1.00 122.21 967 PRO A C 1
ATOM 6888 O O . PRO A 1 980 ? 93.112 147.987 62.549 1.00 122.21 967 PRO A O 1
ATOM 6892 N N . LYS A 1 981 ? 91.743 149.767 62.768 1.00 86.73 968 LYS A N 1
ATOM 6893 C CA . LYS A 1 981 ? 91.620 150.027 61.335 1.00 86.73 968 LYS A CA 1
ATOM 6894 C C . LYS A 1 981 ? 92.950 150.515 60.765 1.00 86.73 968 LYS A C 1
ATOM 6895 O O . LYS A 1 981 ? 93.795 151.027 61.500 1.00 86.73 968 LYS A O 1
ATOM 6901 N N . ASP A 1 982 ? 93.138 150.361 59.457 1.00 172.29 969 ASP A N 1
ATOM 6902 C CA . ASP A 1 982 ? 94.436 150.641 58.850 1.00 172.29 969 ASP A CA 1
ATOM 6903 C C . ASP A 1 982 ? 94.520 151.966 58.091 1.00 172.29 969 ASP A C 1
ATOM 6904 O O . ASP A 1 982 ? 93.963 152.110 57.002 1.00 172.29 969 ASP A O 1
ATOM 6909 N N . ILE A 1 983 ? 95.200 152.940 58.690 1.00 151.08 970 ILE A N 1
ATOM 6910 C CA . ILE A 1 983 ? 95.807 154.038 57.945 1.00 151.08 970 ILE A CA 1
ATOM 6911 C C . ILE A 1 983 ? 97.169 154.369 58.559 1.00 151.08 970 ILE A C 1
ATOM 6912 O O . ILE A 1 983 ? 97.242 154.799 59.709 1.00 151.08 970 ILE A O 1
ATOM 6917 N N . GLY A 1 984 ? 98.251 154.164 57.813 1.00 92.16 971 GLY A N 1
ATOM 6918 C CA . GLY A 1 984 ? 99.558 154.557 58.314 1.00 92.16 971 GLY A CA 1
ATOM 6919 C C . GLY A 1 984 ? 100.716 153.642 57.962 1.00 92.16 971 GLY A C 1
ATOM 6920 O O . GLY A 1 984 ? 100.625 152.808 57.060 1.00 92.16 971 GLY A O 1
ATOM 6921 N N . MET A 1 985 ? 101.816 153.817 58.690 1.00 145.67 972 MET A N 1
ATOM 6922 C CA . MET A 1 985 ? 102.938 152.884 58.675 1.00 145.67 972 MET A CA 1
ATOM 6923 C C . MET A 1 985 ? 103.393 152.636 60.112 1.00 145.67 972 MET A C 1
ATOM 6924 O O . MET A 1 985 ? 103.690 153.578 60.847 1.00 145.67 972 MET A O 1
ATOM 6929 N N . ASN A 1 986 ? 103.446 151.369 60.507 1.00 164.60 973 ASN A N 1
ATOM 6930 C CA . ASN A 1 986 ? 103.627 151.013 61.912 1.00 164.60 973 ASN A CA 1
ATOM 6931 C C . ASN A 1 986 ? 105.056 150.708 62.361 1.00 164.60 973 ASN A C 1
ATOM 6932 O O . ASN A 1 986 ? 105.276 150.363 63.522 1.00 164.60 973 ASN A O 1
ATOM 6937 N N . PHE A 1 987 ? 106.027 150.832 61.462 1.00 67.28 974 PHE A N 1
ATOM 6938 C CA . PHE A 1 987 ? 107.410 150.546 61.836 1.00 67.28 974 PHE A CA 1
ATOM 6939 C C . PHE A 1 987 ? 108.229 151.811 62.068 1.00 67.28 974 PHE A C 1
ATOM 6940 O O . PHE A 1 987 ? 108.554 152.536 61.129 1.00 67.28 974 PHE A O 1
ATOM 6948 N N . ASP A 1 988 ? 108.552 152.071 63.331 1.00 56.07 975 ASP A N 1
ATOM 6949 C CA . ASP A 1 988 ? 109.496 153.124 63.679 1.00 56.07 975 ASP A CA 1
ATOM 6950 C C . ASP A 1 988 ? 110.399 152.673 64.822 1.00 56.07 975 ASP A C 1
ATOM 6951 O O . ASP A 1 988 ? 109.916 152.300 65.891 1.00 56.07 975 ASP A O 1
ATOM 6956 N N . ASP A 1 989 ? 111.708 152.709 64.597 1.00 36.95 976 ASP A N 1
ATOM 6957 C CA . ASP A 1 989 ? 112.657 152.439 65.668 1.00 36.95 976 ASP A CA 1
ATOM 6958 C C . ASP A 1 989 ? 113.335 153.762 66.015 1.00 36.95 976 ASP A C 1
ATOM 6959 O O . ASP A 1 989 ? 114.156 154.272 65.253 1.00 36.95 976 ASP A O 1
ATOM 6964 N N . ILE A 1 990 ? 112.978 154.311 67.172 1.00 118.08 977 ILE A N 1
ATOM 6965 C CA . ILE A 1 990 ? 113.240 155.715 67.477 1.00 118.08 977 ILE A CA 1
ATOM 6966 C C . ILE A 1 990 ? 114.500 155.967 68.316 1.00 118.08 977 ILE A C 1
ATOM 6967 O O . ILE A 1 990 ? 114.872 157.116 68.558 1.00 118.08 977 ILE A O 1
ATOM 6972 N N . ILE A 1 991 ? 115.168 154.900 68.740 1.00 155.03 978 ILE A N 1
ATOM 6973 C CA . ILE A 1 991 ? 116.314 155.033 69.637 1.00 155.03 978 ILE A CA 1
ATOM 6974 C C . ILE A 1 991 ? 117.550 155.529 68.887 1.00 155.03 978 ILE A C 1
ATOM 6975 O O . ILE A 1 991 ? 117.784 155.142 67.743 1.00 155.03 978 ILE A O 1
ATOM 6980 N N . SER A 1 992 ? 118.341 156.379 69.537 1.00 136.15 979 SER A N 1
ATOM 6981 C CA . SER A 1 992 ? 119.457 157.034 68.860 1.00 136.15 979 SER A CA 1
ATOM 6982 C C . SER A 1 992 ? 120.841 156.617 69.362 1.00 136.15 979 SER A C 1
ATOM 6983 O O . SER A 1 992 ? 121.245 156.971 70.471 1.00 136.15 979 SER A O 1
ATOM 6986 N N . ILE A 1 993 ? 121.546 155.863 68.519 1.00 393.06 980 ILE A N 1
ATOM 6987 C CA . ILE A 1 993 ? 122.993 155.604 68.602 1.00 393.06 980 ILE A CA 1
ATOM 6988 C C . ILE A 1 993 ? 123.561 155.361 70.020 1.00 393.06 980 ILE A C 1
ATOM 6989 O O . ILE A 1 993 ? 124.272 156.193 70.587 1.00 393.06 980 ILE A O 1
ATOM 6994 N N . SER A 1 994 ? 123.223 154.212 70.599 1.00 282.15 981 SER A N 1
ATOM 6995 C CA . SER A 1 994 ? 123.878 153.767 71.827 1.00 282.15 981 SER A CA 1
ATOM 6996 C C . SER A 1 994 ? 124.502 152.385 71.632 1.00 282.15 981 SER A C 1
ATOM 6997 O O . SER A 1 994 ? 125.718 152.256 71.490 1.00 282.15 981 SER A O 1
ATOM 7000 N N . GLY A 1 995 ? 123.655 151.360 71.616 1.00 77.36 982 GLY A N 1
ATOM 7001 C CA . GLY A 1 995 ? 124.076 150.002 71.313 1.00 77.36 982 GLY A CA 1
ATOM 7002 C C . GLY A 1 995 ? 125.127 149.386 72.219 1.00 77.36 982 GLY A C 1
ATOM 7003 O O . GLY A 1 995 ? 126.168 148.933 71.744 1.00 77.36 982 GLY A O 1
ATOM 7004 N N . ASP A 1 996 ? 124.863 149.359 73.522 1.00 108.86 983 ASP A N 1
ATOM 7005 C CA . ASP A 1 996 ? 125.775 148.711 74.460 0.50 108.86 983 ASP A CA 1
ATOM 7006 C C . ASP A 1 996 ? 125.125 147.480 75.086 1.00 108.86 983 ASP A C 1
ATOM 7007 O O . ASP A 1 996 ? 124.161 147.590 75.844 1.00 108.86 983 ASP A O 1
ATOM 7012 N N . GLU A 1 997 ? 125.661 146.307 74.761 1.00 88.69 984 GLU A N 1
ATOM 7013 C CA . GLU A 1 997 ? 125.106 145.043 75.235 1.00 88.69 984 GLU A CA 1
ATOM 7014 C C . GLU A 1 997 ? 125.379 144.817 76.719 1.00 88.69 984 GLU A C 1
ATOM 7015 O O . GLU A 1 997 ? 124.652 144.083 77.387 1.00 88.69 984 GLU A O 1
ATOM 7021 N N . ASN A 1 998 ? 126.431 145.450 77.228 1.00 106.46 985 ASN A N 1
ATOM 7022 C CA . ASN A 1 998 ? 126.809 145.295 78.627 1.00 106.46 985 ASN A CA 1
ATOM 7023 C C . ASN A 1 998 ? 126.013 146.216 79.545 1.00 106.46 985 ASN A C 1
ATOM 7024 O O . ASN A 1 998 ? 126.089 146.101 80.768 1.00 106.46 985 ASN A O 1
ATOM 7029 N N . VAL A 1 999 ? 125.248 147.126 78.951 1.00 65.43 986 VAL A N 1
ATOM 7030 C CA . VAL A 1 999 ? 124.440 148.054 79.731 1.00 65.43 986 VAL A CA 1
ATOM 7031 C C . VAL A 1 999 ? 122.959 147.742 79.528 1.00 65.43 986 VAL A C 1
ATOM 7032 O O . VAL A 1 999 ? 122.562 147.197 78.496 1.00 65.43 986 VAL A O 1
ATOM 7036 N N . ILE A 1 1000 ? 122.151 148.056 80.533 1.00 102.91 987 ILE A N 1
ATOM 7037 C CA . ILE A 1 1000 ? 120.711 147.850 80.451 1.00 102.91 987 ILE A CA 1
ATOM 7038 C C . ILE A 1 1000 ? 119.971 149.029 81.074 1.00 102.91 987 ILE A C 1
ATOM 7039 O O . ILE A 1 1000 ? 120.259 149.428 82.202 1.00 102.91 987 ILE A O 1
ATOM 7044 N N . LEU A 1 1001 ? 119.019 149.585 80.333 1.00 76.58 988 LEU A N 1
ATOM 7045 C CA . LEU A 1 1001 ? 118.273 150.743 80.805 1.00 76.58 988 LEU A CA 1
ATOM 7046 C C . LEU A 1 1001 ? 116.998 150.287 81.502 1.00 76.58 988 LEU A C 1
ATOM 7047 O O . LEU A 1 1001 ? 116.072 149.788 80.862 1.00 76.58 988 LEU A O 1
ATOM 7052 N N . SER A 1 1002 ? 116.958 150.462 82.818 1.00 108.63 989 SER A N 1
ATOM 7053 C CA . SER A 1 1002 ? 115.818 150.022 83.611 1.00 108.63 989 SER A CA 1
ATOM 7054 C C . SER A 1 1002 ? 114.660 151.011 83.579 1.00 108.63 989 SER A C 1
ATOM 7055 O O . SER A 1 1002 ? 113.505 150.613 83.446 1.00 108.63 989 SER A O 1
ATOM 7058 N N . ASN A 1 1003 ? 114.968 152.299 83.702 1.00 127.18 990 ASN A N 1
ATOM 7059 C CA . ASN A 1 1003 ? 113.917 153.305 83.816 1.00 127.18 990 ASN A CA 1
ATOM 7060 C C . ASN A 1 1003 ? 114.172 154.615 83.080 1.00 127.18 990 ASN A C 1
ATOM 7061 O O . ASN A 1 1003 ? 115.242 155.214 83.187 1.00 127.18 990 ASN A O 1
ATOM 7066 N N . ILE A 1 1004 ? 113.163 155.044 82.331 1.00 140.26 991 ILE A N 1
ATOM 7067 C CA . ILE A 1 1004 ? 113.114 156.375 81.743 1.00 140.26 991 ILE A CA 1
ATOM 7068 C C . ILE A 1 1004 ? 111.707 156.951 81.920 1.00 140.26 991 ILE A C 1
ATOM 7069 O O . ILE A 1 1004 ? 110.733 156.375 81.447 1.00 140.26 991 ILE A O 1
ATOM 7074 N N . LYS A 1 1005 ? 111.597 158.078 82.615 1.00 159.04 992 LYS A N 1
ATOM 7075 C CA . LYS A 1 1005 ? 110.284 158.649 82.903 1.00 159.04 992 LYS A CA 1
ATOM 7076 C C . LYS A 1 1005 ? 110.284 160.171 82.830 1.00 159.04 992 LYS A C 1
ATOM 7077 O O . LYS A 1 1005 ? 111.321 160.787 82.595 1.00 159.04 992 LYS A O 1
ATOM 7083 N N . ARG A 1 1006 ? 109.115 160.768 83.045 1.00 105.88 993 ARG A N 1
ATOM 7084 C CA . ARG A 1 1006 ? 108.974 162.220 83.000 1.00 105.88 993 ARG A CA 1
ATOM 7085 C C . ARG A 1 1006 ? 109.165 162.850 84.374 1.00 105.88 993 ARG A C 1
ATOM 7086 O O . ARG A 1 1006 ? 109.552 162.179 85.330 1.00 105.88 993 ARG A O 1
ATOM 7094 N N . GLY A 1 1007 ? 108.888 164.147 84.462 1.00 74.54 994 GLY A N 1
ATOM 7095 C CA . GLY A 1 1007 ? 109.009 164.872 85.712 1.00 74.54 994 GLY A CA 1
ATOM 7096 C C . GLY A 1 1007 ? 107.661 165.168 86.338 1.00 74.54 994 GLY A C 1
ATOM 7097 O O . GLY A 1 1007 ? 106.645 164.589 85.952 1.00 74.54 994 GLY A O 1
ATOM 7098 N N . GLU A 1 1008 ? 107.652 166.077 87.307 1.00 155.89 995 GLU A N 1
ATOM 7099 C CA . GLU A 1 1008 ? 106.425 166.442 88.005 1.00 155.89 995 GLU A CA 1
ATOM 7100 C C . GLU A 1 1008 ? 105.729 167.618 87.328 1.00 155.89 995 GLU A C 1
ATOM 7101 O O . GLU A 1 1008 ? 104.643 167.470 86.767 1.00 155.89 995 GLU A O 1
ATOM 7107 N N . ASP A 1 1009 ? 106.360 168.786 87.386 1.00 250.59 996 ASP A N 1
ATOM 7108 C CA . ASP A 1 1009 ? 105.800 169.991 86.787 1.00 250.59 996 ASP A CA 1
ATOM 7109 C C . ASP A 1 1009 ? 105.946 169.974 85.269 1.00 250.59 996 ASP A C 1
ATOM 7110 O O . ASP A 1 1009 ? 105.009 170.301 84.542 1.00 250.59 996 ASP A O 1
ATOM 7115 N N . GLU A 1 1024 ? 106.550 172.330 80.833 1.00 183.62 1011 GLU A N 1
ATOM 7116 C CA . GLU A 1 1024 ? 107.833 171.656 80.993 1.00 183.62 1011 GLU A CA 1
ATOM 7117 C C . GLU A 1 1024 ? 107.726 170.174 80.652 1.00 183.62 1011 GLU A C 1
ATOM 7118 O O . GLU A 1 1024 ? 107.950 169.776 79.509 1.00 183.62 1011 GLU A O 1
ATOM 7124 N N . GLN A 1 1025 ? 107.383 169.371 81.657 1.00 152.71 1012 GLN A N 1
ATOM 7125 C CA . GLN A 1 1025 ? 107.255 167.922 81.511 1.00 152.71 1012 GLN A CA 1
ATOM 7126 C C . GLN A 1 1025 ? 108.530 167.289 80.960 1.00 152.71 1012 GLN A C 1
ATOM 7127 O O . GLN A 1 1025 ? 108.474 166.394 80.116 1.00 152.71 1012 GLN A O 1
ATOM 7133 N N . SER A 1 1026 ? 109.675 167.764 81.440 1.00 91.15 1013 SER A N 1
ATOM 7134 C CA . SER A 1 1026 ? 110.965 167.202 81.056 1.00 91.15 1013 SER A CA 1
ATOM 7135 C C . SER A 1 1026 ? 111.065 165.754 81.518 1.00 91.15 1013 SER A C 1
ATOM 7136 O O . SER A 1 1026 ? 110.573 165.405 82.591 1.00 91.15 1013 SER A O 1
ATOM 7139 N N . ILE A 1 1027 ? 111.702 164.910 80.712 1.00 102.08 1014 ILE A N 1
ATOM 7140 C CA . ILE A 1 1027 ? 111.765 163.490 81.033 1.00 102.08 1014 ILE A CA 1
ATOM 7141 C C . ILE A 1 1027 ? 113.192 163.081 81.395 1.00 102.08 1014 ILE A C 1
ATOM 7142 O O . ILE A 1 1027 ? 114.160 163.699 80.947 1.00 102.08 1014 ILE A O 1
ATOM 7147 N N . VAL A 1 1028 ? 113.316 162.054 82.230 1.00 107.28 1015 VAL A N 1
ATOM 7148 C CA . VAL A 1 1028 ? 114.623 161.598 82.690 1.00 107.28 1015 VAL A CA 1
ATOM 7149 C C . VAL A 1 1028 ? 114.960 160.208 82.156 1.00 107.28 1015 VAL A C 1
ATOM 7150 O O . VAL A 1 1028 ? 114.070 159.405 81.885 1.00 107.28 1015 VAL A O 1
ATOM 7154 N N . VAL A 1 1029 ? 116.253 159.937 81.998 1.00 38.96 1016 VAL A N 1
ATOM 7155 C CA . VAL A 1 1029 ? 116.723 158.654 81.482 1.00 38.96 1016 VAL A CA 1
ATOM 7156 C C . VAL A 1 1029 ? 117.771 158.036 82.404 1.00 38.96 1016 VAL A C 1
ATOM 7157 O O . VAL A 1 1029 ? 118.853 158.592 82.572 1.00 38.96 1016 VAL A O 1
ATOM 7161 N N . ARG A 1 1030 ? 117.457 156.882 82.988 1.00 102.45 1017 ARG A N 1
ATOM 7162 C CA . ARG A 1 1030 ? 118.385 156.222 83.904 1.00 102.45 1017 ARG A CA 1
ATOM 7163 C C . ARG A 1 1030 ? 118.848 154.862 83.386 1.00 102.45 1017 ARG A C 1
ATOM 7164 O O . ARG A 1 1030 ? 118.035 153.980 83.109 1.00 102.45 1017 ARG A O 1
ATOM 7172 N N . VAL A 1 1031 ? 120.163 154.702 83.264 1.00 45.80 1018 VAL A N 1
ATOM 7173 C CA . VAL A 1 1031 ? 120.757 153.467 82.761 1.00 45.80 1018 VAL A CA 1
ATOM 7174 C C . VAL A 1 1031 ? 121.732 152.880 83.781 1.00 45.80 1018 VAL A C 1
ATOM 7175 O O . VAL A 1 1031 ? 122.268 153.603 84.621 1.00 45.80 1018 VAL A O 1
ATOM 7179 N N . TYR A 1 1032 ? 121.959 151.571 83.711 1.00 64.21 1019 TYR A N 1
ATOM 7180 C CA . TYR A 1 1032 ? 122.952 150.924 84.565 1.00 64.21 1019 TYR A CA 1
ATOM 7181 C C . TYR A 1 1032 ? 123.622 149.761 83.839 1.00 64.21 1019 TYR A C 1
ATOM 7182 O O . TYR A 1 1032 ? 122.987 149.058 83.052 1.00 64.21 1019 TYR A O 1
ATOM 7191 N N . GLU A 1 1033 ? 124.908 149.562 84.111 1.00 79.23 1020 GLU A N 1
ATOM 7192 C CA . GLU A 1 1033 ? 125.690 148.542 83.421 1.00 79.23 1020 GLU A CA 1
ATOM 7193 C C . GLU A 1 1033 ? 125.465 147.153 84.012 1.00 79.23 1020 GLU A C 1
ATOM 7194 O O . GLU A 1 1033 ? 125.706 146.925 85.198 1.00 79.23 1020 GLU A O 1
ATOM 7200 N N . SER A 1 1034 ? 125.001 146.230 83.176 1.00 82.54 1021 SER A N 1
ATOM 7201 C CA . SER A 1 1034 ? 124.743 144.858 83.603 1.00 82.54 1021 SER A CA 1
ATOM 7202 C C . SER A 1 1034 ? 126.031 144.121 83.953 1.00 82.54 1021 SER A C 1
ATOM 7203 O O . SER A 1 1034 ? 126.176 143.596 85.056 1.00 82.54 1021 SER A O 1
ATOM 7206 N N . LEU A 1 1035 ? 126.963 144.086 83.006 1.00 171.80 1022 LEU A N 1
ATOM 7207 C CA . LEU A 1 1035 ? 128.239 143.409 83.210 1.00 171.80 1022 LEU A CA 1
ATOM 7208 C C . LEU A 1 1035 ? 129.310 144.402 83.641 1.00 171.80 1022 LEU A C 1
ATOM 7209 O O . LEU A 1 1035 ? 129.668 145.306 82.888 1.00 171.80 1022 LEU A O 1
ATOM 7214 N N . GLY A 1 1036 ? 129.828 144.223 84.851 1.00 197.17 1023 GLY A N 1
ATOM 7215 C CA . GLY A 1 1036 ? 130.821 145.134 85.389 1.00 197.17 1023 GLY A CA 1
ATOM 7216 C C . GLY A 1 1036 ? 131.816 144.449 86.303 1.00 197.17 1023 GLY A C 1
ATOM 7217 O O . GLY A 1 1036 ? 131.589 143.330 86.762 1.00 197.17 1023 GLY A O 1
ATOM 7218 N N . GLY A 1 1037 ? 132.924 145.132 86.570 1.00 57.17 1024 GLY A N 1
ATOM 7219 C CA . GLY A 1 1037 ? 133.994 144.572 87.371 1.00 57.17 1024 GLY A CA 1
ATOM 7220 C C . GLY A 1 1037 ? 135.170 144.169 86.504 1.00 57.17 1024 GLY A C 1
ATOM 7221 O O . GLY A 1 1037 ? 136.267 143.915 87.003 1.00 57.17 1024 GLY A O 1
ATOM 7222 N N . GLU A 1 1038 ? 134.938 144.111 85.196 1.00 75.81 1025 GLU A N 1
ATOM 7223 C CA . GLU A 1 1038 ? 135.984 143.753 84.246 1.00 75.81 1025 GLU A CA 1
ATOM 7224 C C . GLU A 1 1038 ? 136.093 144.797 83.125 1.00 75.81 1025 GLU A C 1
ATOM 7225 O O . GLU A 1 1038 ? 137.132 145.438 82.969 1.00 75.81 1025 GLU A O 1
ATOM 7231 N N . SER A 1 1039 ? 135.023 144.966 82.354 1.00 85.68 1026 SER A N 1
ATOM 7232 C CA . SER A 1 1039 ? 135.017 145.864 81.207 1.00 85.68 1026 SER A CA 1
ATOM 7233 C C . SER A 1 1039 ? 134.603 147.280 81.586 1.00 85.68 1026 SER A C 1
ATOM 7234 O O . SER A 1 1039 ? 133.748 147.480 82.449 1.00 85.68 1026 SER A O 1
ATOM 7237 N N . PHE A 1 1040 ? 135.216 148.261 80.932 1.00 111.66 1027 PHE A N 1
ATOM 7238 C CA . PHE A 1 1040 ? 134.817 149.651 81.097 1.00 111.66 1027 PHE A CA 1
ATOM 7239 C C . PHE A 1 1040 ? 133.949 150.043 79.908 1.00 111.66 1027 PHE A C 1
ATOM 7240 O O . PHE A 1 1040 ? 134.438 150.171 78.786 1.00 111.66 1027 PHE A O 1
ATOM 7248 N N . ALA A 1 1041 ? 132.658 150.233 80.159 1.00 33.30 1028 ALA A N 1
ATOM 7249 C CA . ALA A 1 1041 ? 131.700 150.462 79.085 1.00 33.30 1028 ALA A CA 1
ATOM 7250 C C . ALA A 1 1041 ? 131.780 151.884 78.543 1.00 33.30 1028 ALA A C 1
ATOM 7251 O O . ALA A 1 1041 ? 131.624 152.852 79.285 1.00 33.30 1028 ALA A O 1
ATOM 7253 N N . SER A 1 1042 ? 132.022 152.000 77.242 1.00 72.94 1029 SER A N 1
ATOM 7254 C CA . SER A 1 1042 ? 132.022 153.296 76.578 1.00 72.94 1029 SER A CA 1
ATOM 7255 C C . SER A 1 1042 ? 130.590 153.706 76.261 1.00 72.94 1029 SER A C 1
ATOM 7256 O O . SER A 1 1042 ? 129.867 152.980 75.579 1.00 72.94 1029 SER A O 1
ATOM 7259 N N . LEU A 1 1043 ? 130.181 154.869 76.756 1.00 75.42 1030 LEU A N 1
ATOM 7260 C CA . LEU A 1 1043 ? 128.803 155.309 76.582 1.00 75.42 1030 LEU A CA 1
ATOM 7261 C C . LEU A 1 1043 ? 128.685 156.346 75.472 1.00 75.42 1030 LEU A C 1
ATOM 7262 O O . LEU A 1 1043 ? 129.092 157.496 75.633 1.00 75.42 1030 LEU A O 1
ATOM 7267 N N . ASN A 1 1044 ? 128.117 155.929 74.346 1.00 110.50 1031 ASN A N 1
ATOM 7268 C CA . ASN A 1 1044 ? 127.864 156.831 73.232 1.00 110.50 1031 ASN A CA 1
ATOM 7269 C C . ASN A 1 1044 ? 126.422 157.323 73.252 1.00 110.50 1031 ASN A C 1
ATOM 7270 O O . ASN A 1 1044 ? 125.988 158.043 72.353 1.00 110.50 1031 ASN A O 1
ATOM 7275 N N . THR A 1 1045 ? 125.686 156.917 74.284 1.00 133.05 1032 THR A N 1
ATOM 7276 C CA . THR A 1 1045 ? 124.259 157.204 74.389 1.00 133.05 1032 THR A CA 1
ATOM 7277 C C . THR A 1 1045 ? 123.951 158.695 74.309 1.00 133.05 1032 THR A C 1
ATOM 7278 O O . THR A 1 1045 ? 124.490 159.499 75.072 1.00 133.05 1032 THR A O 1
ATOM 7282 N N . THR A 1 1046 ? 123.074 159.048 73.376 1.00 123.90 1033 THR A N 1
ATOM 7283 C CA . THR A 1 1046 ? 122.640 160.425 73.187 1.00 123.90 1033 THR A CA 1
ATOM 7284 C C . THR A 1 1046 ? 121.342 160.445 72.391 1.00 123.90 1033 THR A C 1
ATOM 7285 O O . THR A 1 1046 ? 120.820 159.395 72.017 1.00 123.90 1033 THR A O 1
ATOM 7289 N N . LEU A 1 1047 ? 120.821 161.640 72.137 1.00 89.92 1034 LEU A N 1
ATOM 7290 C CA . LEU A 1 1047 ? 119.560 161.780 71.419 1.00 89.92 1034 LEU A CA 1
ATOM 7291 C C . LEU A 1 1047 ? 119.640 162.905 70.393 1.00 89.92 1034 LEU A C 1
ATOM 7292 O O . LEU A 1 1047 ? 120.694 163.510 70.206 1.00 89.92 1034 LEU A O 1
ATOM 7297 N N . ASN A 1 1048 ? 118.520 163.181 69.733 1.00 86.10 1035 ASN A N 1
ATOM 7298 C CA . ASN A 1 1048 ? 118.478 164.223 68.714 1.00 86.10 1035 ASN A CA 1
ATOM 7299 C C . ASN A 1 1048 ? 117.310 165.186 68.905 1.00 86.10 1035 ASN A C 1
ATOM 7300 O O . ASN A 1 1048 ? 116.374 164.898 69.654 1.00 86.10 1035 ASN A O 1
ATOM 7305 N N . LEU A 1 1049 ? 117.400 166.336 68.235 1.00 224.05 1036 LEU A N 1
ATOM 7306 C CA . LEU A 1 1049 ? 116.381 167.392 68.252 1.00 224.05 1036 LEU A CA 1
ATOM 7307 C C . LEU A 1 1049 ? 116.269 168.112 69.599 1.00 224.05 1036 LEU A C 1
ATOM 7308 O O . LEU A 1 1049 ? 115.586 169.131 69.706 1.00 224.05 1036 LEU A O 1
ATOM 7313 N N . LYS A 1 1050 ? 116.941 167.588 70.620 1.00 69.08 1037 LYS A N 1
ATOM 7314 C CA . LYS A 1 1050 ? 116.948 168.211 71.941 1.00 69.08 1037 LYS A CA 1
ATOM 7315 C C . LYS A 1 1050 ? 118.330 168.107 72.578 1.00 69.08 1037 LYS A C 1
ATOM 7316 O O . LYS A 1 1050 ? 119.281 167.653 71.942 1.00 69.08 1037 LYS A O 1
ATOM 7322 N N . ARG A 1 1051 ? 118.438 168.529 73.834 1.00 68.01 1038 ARG A N 1
ATOM 7323 C CA . ARG A 1 1051 ? 119.693 168.407 74.565 1.00 68.01 1038 ARG A CA 1
ATOM 7324 C C . ARG A 1 1051 ? 119.540 167.435 75.730 1.00 68.01 1038 ARG A C 1
ATOM 7325 O O . ARG A 1 1051 ? 118.446 166.937 75.994 1.00 68.01 1038 ARG A O 1
ATOM 7333 N N . ILE A 1 1052 ? 120.641 167.172 76.426 1.00 124.78 1039 ILE A N 1
ATOM 7334 C CA . ILE A 1 1052 ? 120.635 166.222 77.532 1.00 124.78 1039 ILE A CA 1
ATOM 7335 C C . ILE A 1 1052 ? 121.704 166.574 78.569 1.00 124.78 1039 ILE A C 1
ATOM 7336 O O . ILE A 1 1052 ? 122.794 167.026 78.219 1.00 124.78 1039 ILE A O 1
ATOM 7341 N N . GLU A 1 1053 ? 121.383 166.372 79.844 1.00 88.64 1040 GLU A N 1
ATOM 7342 C CA . GLU A 1 1053 ? 122.344 166.580 80.920 1.00 88.64 1040 GLU A CA 1
ATOM 7343 C C . GLU A 1 1053 ? 122.213 165.485 81.975 1.00 88.64 1040 GLU A C 1
ATOM 7344 O O . GLU A 1 1053 ? 121.125 164.954 82.197 1.00 88.64 1040 GLU A O 1
ATOM 7350 N N . LYS A 1 1054 ? 123.327 165.148 82.619 1.00 81.63 1041 LYS A N 1
ATOM 7351 C CA . LYS A 1 1054 ? 123.325 164.123 83.656 1.00 81.63 1041 LYS A CA 1
ATOM 7352 C C . LYS A 1 1054 ? 122.567 164.606 84.887 1.00 81.63 1041 LYS A C 1
ATOM 7353 O O . LYS A 1 1054 ? 122.776 165.724 85.358 1.00 81.63 1041 LYS A O 1
ATOM 7359 N N . VAL A 1 1055 ? 121.685 163.756 85.402 1.00 41.36 1042 VAL A N 1
ATOM 7360 C CA . VAL A 1 1055 ? 120.840 164.113 86.535 1.00 41.36 1042 VAL A CA 1
ATOM 7361 C C . VAL A 1 1055 ? 120.704 162.932 87.493 1.00 41.36 1042 VAL A C 1
ATOM 7362 O O . VAL A 1 1055 ? 120.528 161.795 87.065 1.00 41.36 1042 VAL A O 1
ATOM 7366 N N . ASP A 1 1056 ? 120.787 163.211 88.790 1.00 38.02 1043 ASP A N 1
ATOM 7367 C CA . ASP A 1 1056 ? 120.805 162.167 89.809 1.00 38.02 1043 ASP A CA 1
ATOM 7368 C C . ASP A 1 1056 ? 119.453 161.476 89.996 1.00 38.02 1043 ASP A C 1
ATOM 7369 O O . ASP A 1 1056 ? 118.486 161.774 89.296 1.00 38.02 1043 ASP A O 1
ATOM 7374 N N . ASN A 1 1057 ? 119.402 160.550 90.951 1.00 47.04 1044 ASN A N 1
ATOM 7375 C CA . ASN A 1 1057 ? 118.208 159.744 91.197 1.00 47.04 1044 ASN A CA 1
ATOM 7376 C C . ASN A 1 1057 ? 117.041 160.545 91.770 1.00 47.04 1044 ASN A C 1
ATOM 7377 O O . ASN A 1 1057 ? 115.898 160.088 91.750 1.00 47.04 1044 ASN A O 1
ATOM 7382 N N . LEU A 1 1058 ? 117.333 161.736 92.281 1.00 106.26 1045 LEU A N 1
ATOM 7383 C CA . LEU A 1 1058 ? 116.301 162.609 92.832 1.00 106.26 1045 LEU A CA 1
ATOM 7384 C C . LEU A 1 1058 ? 115.651 163.461 91.750 1.00 106.26 1045 LEU A C 1
ATOM 7385 O O . LEU A 1 1058 ? 114.803 164.305 92.043 1.00 106.26 1045 LEU A O 1
ATOM 7390 N N . GLU A 1 1059 ? 116.068 163.237 90.506 1.00 225.29 1046 GLU A N 1
ATOM 7391 C CA . GLU A 1 1059 ? 115.617 164.024 89.360 1.00 225.29 1046 GLU A CA 1
ATOM 7392 C C . GLU A 1 1059 ? 115.960 165.498 89.556 1.00 225.29 1046 GLU A C 1
ATOM 7393 O O . GLU A 1 1059 ? 115.187 166.383 89.191 1.00 225.29 1046 GLU A O 1
ATOM 7399 N N . MET A 1 1060 ? 117.128 165.746 90.140 1.00 105.22 1047 MET A N 1
ATOM 7400 C CA . MET A 1 1060 ? 117.614 167.101 90.363 0.50 105.22 1047 MET A CA 1
ATOM 7401 C C . MET A 1 1060 ? 118.717 167.438 89.364 1.00 105.22 1047 MET A C 1
ATOM 7402 O O . MET A 1 1060 ? 119.560 166.596 89.054 1.00 105.22 1047 MET A O 1
ATOM 7407 N N . LYS A 1 1061 ? 118.705 168.670 88.866 1.00 71.78 1048 LYS A N 1
ATOM 7408 C CA . LYS A 1 1061 ? 119.655 169.101 87.846 1.00 71.78 1048 LYS A CA 1
ATOM 7409 C C . LYS A 1 1061 ? 121.100 169.062 88.337 1.00 71.78 1048 LYS A C 1
ATOM 7410 O O . LYS A 1 1061 ? 121.427 169.616 89.386 1.00 71.78 1048 LYS A O 1
ATOM 7416 N N . VAL A 1 1062 ? 121.957 168.399 87.568 1.00 128.20 1049 VAL A N 1
ATOM 7417 C CA . VAL A 1 1062 ? 123.382 168.337 87.870 1.00 128.20 1049 VAL A CA 1
ATOM 7418 C C . VAL A 1 1062 ? 124.193 168.839 86.680 1.00 128.20 1049 VAL A C 1
ATOM 7419 O O . VAL A 1 1062 ? 124.075 168.314 85.573 1.00 128.20 1049 VAL A O 1
ATOM 7423 N N . TYR A 1 1063 ? 125.012 169.860 86.915 1.00 318.27 1050 TYR A N 1
ATOM 7424 C CA . TYR A 1 1063 ? 125.810 170.467 85.855 1.00 318.27 1050 TYR A CA 1
ATOM 7425 C C . TYR A 1 1063 ? 126.846 169.494 85.303 1.00 318.27 1050 TYR A C 1
ATOM 7426 O O . TYR A 1 1063 ? 127.002 169.363 84.089 1.00 318.27 1050 TYR A O 1
ATOM 7435 N N . ASN A 1 1078 ? 128.445 166.987 86.294 1.00 137.32 1065 ASN A N 1
ATOM 7436 C CA . ASN A 1 1078 ? 129.127 166.663 85.048 1.00 137.32 1065 ASN A CA 1
ATOM 7437 C C . ASN A 1 1078 ? 128.133 166.374 83.926 1.00 137.32 1065 ASN A C 1
ATOM 7438 O O . ASN A 1 1078 ? 126.972 166.059 84.182 1.00 137.32 1065 ASN A O 1
ATOM 7443 N N . ARG A 1 1079 ? 128.594 166.488 82.685 1.00 172.91 1066 ARG A N 1
ATOM 7444 C CA . ARG A 1 1079 ? 127.754 166.215 81.525 1.00 172.91 1066 ARG A CA 1
ATOM 7445 C C . ARG A 1 1079 ? 127.693 164.719 81.237 1.00 172.91 1066 ARG A C 1
ATOM 7446 O O . ARG A 1 1079 ? 128.135 163.905 82.048 1.00 172.91 1066 ARG A O 1
ATOM 7454 N N . ILE A 1 1080 ? 127.135 164.365 80.083 1.00 94.16 1067 ILE A N 1
ATOM 7455 C CA . ILE A 1 1080 ? 127.003 162.967 79.687 1.00 94.16 1067 ILE A CA 1
ATOM 7456 C C . ILE A 1 1080 ? 128.371 162.316 79.511 1.00 94.16 1067 ILE A C 1
ATOM 7457 O O . ILE A 1 1080 ? 129.151 162.727 78.653 1.00 94.16 1067 ILE A O 1
ATOM 7462 N N . PRO A 1 1081 ? 128.665 161.295 80.330 1.00 76.84 1068 PRO A N 1
ATOM 7463 C CA . PRO A 1 1081 ? 129.943 160.582 80.251 1.00 76.84 1068 PRO A CA 1
ATOM 7464 C C . PRO A 1 1081 ? 130.073 159.774 78.964 1.00 76.84 1068 PRO A C 1
ATOM 7465 O O . PRO A 1 1081 ? 129.126 159.097 78.563 1.00 76.84 1068 PRO A O 1
ATOM 7469 N N . ILE A 1 1082 ? 131.236 159.849 78.326 1.00 95.83 1069 ILE A N 1
ATOM 7470 C CA . ILE A 1 1082 ? 131.477 159.113 77.092 1.00 95.83 1069 ILE A CA 1
ATOM 7471 C C . ILE A 1 1082 ? 131.811 157.657 77.409 1.00 95.83 1069 ILE A C 1
ATOM 7472 O O . ILE A 1 1082 ? 131.738 156.786 76.542 1.00 95.83 1069 ILE A O 1
ATOM 7477 N N . LYS A 1 1083 ? 132.173 157.401 78.663 1.00 74.75 1070 LYS A N 1
ATOM 7478 C CA . LYS A 1 1083 ? 132.480 156.052 79.123 1.00 74.75 1070 LYS A CA 1
ATOM 7479 C C . LYS A 1 1083 ? 131.925 155.821 80.526 1.00 74.75 1070 LYS A C 1
ATOM 7480 O O . LYS A 1 1083 ? 132.106 156.651 81.417 1.00 74.75 1070 LYS A O 1
ATOM 7486 N N . LEU A 1 1084 ? 131.250 154.692 80.718 1.00 61.98 1071 LEU A N 1
ATOM 7487 C CA . LEU A 1 1084 ? 130.662 154.366 82.014 1.00 61.98 1071 LEU A CA 1
ATOM 7488 C C . LEU A 1 1084 ? 131.573 153.475 82.850 1.00 61.98 1071 LEU A C 1
ATOM 7489 O O . LEU A 1 1084 ? 132.149 152.510 82.348 1.00 61.98 1071 LEU A O 1
ATOM 7494 N N . ARG A 1 1085 ? 131.695 153.809 84.130 1.00 166.31 1072 ARG A N 1
ATOM 7495 C CA . ARG A 1 1085 ? 132.464 153.002 85.068 1.00 166.31 1072 ARG A CA 1
ATOM 7496 C C . ARG A 1 1085 ? 131.753 151.678 85.329 1.00 166.31 1072 ARG A C 1
ATOM 7497 O O . ARG A 1 1085 ? 130.531 151.597 85.206 1.00 166.31 1072 ARG A O 1
ATOM 7505 N N . PRO A 1 1086 ? 132.518 150.630 85.675 1.00 158.66 1073 PRO A N 1
ATOM 7506 C CA . PRO A 1 1086 ? 131.924 149.331 86.010 1.00 158.66 1073 PRO A CA 1
ATOM 7507 C C . PRO A 1 1086 ? 130.958 149.428 87.188 1.00 158.66 1073 PRO A C 1
ATOM 7508 O O . PRO A 1 1086 ? 131.284 150.070 88.188 1.00 158.66 1073 PRO A O 1
ATOM 7512 N N . PHE A 1 1087 ? 129.792 148.799 87.055 1.00 292.53 1074 PHE A N 1
ATOM 7513 C CA . PHE A 1 1087 ? 128.762 148.811 88.092 1.00 292.53 1074 PHE A CA 1
ATOM 7514 C C . PHE A 1 1087 ? 128.362 150.238 88.463 1.00 292.53 1074 PHE A C 1
ATOM 7515 O O . PHE A 1 1087 ? 128.387 150.614 89.632 1.00 292.53 1074 PHE A O 1
ATOM 7523 N N . GLU A 1 1088 ? 128.004 151.034 87.461 1.00 64.89 1075 GLU A N 1
ATOM 7524 C CA . GLU A 1 1088 ? 127.614 152.419 87.698 1.00 64.89 1075 GLU A CA 1
ATOM 7525 C C . GLU A 1 1088 ? 126.236 152.726 87.122 1.00 64.89 1075 GLU A C 1
ATOM 7526 O O . GLU A 1 1088 ? 125.935 152.369 85.984 1.00 64.89 1075 GLU A O 1
ATOM 7532 N N . ILE A 1 1089 ? 125.404 153.390 87.918 1.00 64.85 1076 ILE A N 1
ATOM 7533 C CA . ILE A 1 1089 ? 124.092 153.822 87.458 1.00 64.85 1076 ILE A CA 1
ATOM 7534 C C . ILE A 1 1089 ? 124.198 155.177 86.769 1.00 64.85 1076 ILE A C 1
ATOM 7535 O O . ILE A 1 1089 ? 124.595 156.166 87.384 1.00 64.85 1076 ILE A O 1
ATOM 7540 N N . ALA A 1 1090 ? 123.841 155.217 85.490 1.00 31.55 1077 ALA A N 1
ATOM 7541 C CA . ALA A 1 1090 ? 123.900 156.456 84.725 1.00 31.55 1077 ALA A CA 1
ATOM 7542 C C . ALA A 1 1090 ? 122.501 157.003 84.480 1.00 31.55 1077 ALA A C 1
ATOM 7543 O O . ALA A 1 1090 ? 121.725 156.429 83.717 1.00 31.55 1077 ALA A O 1
ATOM 7545 N N . SER A 1 1091 ? 122.184 158.119 85.127 1.00 76.90 1078 SER A N 1
ATOM 7546 C CA . SER A 1 1091 ? 120.872 158.732 84.979 1.00 76.90 1078 SER A CA 1
ATOM 7547 C C . SER A 1 1091 ? 120.985 160.117 84.348 1.00 76.90 1078 SER A C 1
ATOM 7548 O O . SER A 1 1091 ? 121.857 160.907 84.708 1.00 76.90 1078 SER A O 1
ATOM 7551 N N . PHE A 1 1092 ? 120.097 160.400 83.399 1.00 98.29 1079 PHE A N 1
ATOM 7552 C CA . PHE A 1 1092 ? 120.130 161.655 82.656 1.00 98.29 1079 PHE A CA 1
ATOM 7553 C C . PHE A 1 1092 ? 118.744 162.282 82.581 1.00 98.29 1079 PHE A C 1
ATOM 7554 O O . PHE A 1 1092 ? 117.750 161.642 82.916 1.00 98.29 1079 PHE A O 1
ATOM 7562 N N . ARG A 1 1093 ? 118.684 163.537 82.145 1.00 144.87 1080 ARG A N 1
ATOM 7563 C CA . ARG A 1 1093 ? 117.413 164.237 81.989 1.00 144.87 1080 ARG A CA 1
ATOM 7564 C C . ARG A 1 1093 ? 117.319 164.883 80.610 1.00 144.87 1080 ARG A C 1
ATOM 7565 O O . ARG A 1 1093 ? 118.321 165.342 80.062 1.00 144.87 1080 ARG A O 1
ATOM 7573 N N . LEU A 1 1094 ? 116.112 164.917 80.054 1.00 88.36 1081 LEU A N 1
ATOM 7574 C CA . LEU A 1 1094 ? 115.906 165.452 78.712 1.00 88.36 1081 LEU A CA 1
ATOM 7575 C C . LEU A 1 1094 ? 115.022 166.695 78.726 1.00 88.36 1081 LEU A C 1
ATOM 7576 O O . LEU A 1 1094 ? 113.930 166.685 79.293 1.00 88.36 1081 LEU A O 1
ATOM 7581 N N . TYR A 1 1095 ? 115.500 167.761 78.093 1.00 75.60 1082 TYR A N 1
ATOM 7582 C CA . TYR A 1 1095 ? 114.743 169.005 78.006 1.00 75.60 1082 TYR A CA 1
ATOM 7583 C C . TYR A 1 1095 ? 114.479 169.403 76.558 1.00 75.60 1082 TYR A C 1
ATOM 7584 O O . TYR A 1 1095 ? 115.238 169.044 75.658 1.00 75.60 1082 TYR A O 1
ATOM 7593 N N . PHE A 1 1096 ? 113.399 170.148 76.345 1.00 27.92 1083 PHE A N 1
ATOM 7594 C CA . PHE A 1 1096 ? 113.027 170.609 75.012 1.00 27.92 1083 PHE A CA 1
ATOM 7595 C C . PHE A 1 1096 ? 114.053 171.592 74.456 1.00 27.92 1083 PHE A C 1
ATOM 7596 O O . PHE A 1 1096 ? 114.786 172.235 75.207 1.00 27.92 1083 PHE A O 1
#

Sequence (940 aa):
KRISLDHDHVKVWWYQVSFSWKSIIERDKKGELEFREANINQPFGPSWSTTWFKVKISLPEDWVKSNEQLLFQWDCSNEGIVIDPKTLIPVTAFSGGERTEYVLPKTSDGKHFFYIEAGNNDDNRFFHLRKADLDARALYIDFWMLGDAARELPGDSWQKHQARQLGNAVMNLFDPNDRSSVRKCRELLQREYFDVLTNVYGIGNCHIDTAWLWPFAETRRKIVRSWSSQCTLMDRFPEYKFVASQAQQFKWLLEDHPEFFNKVLIPKIQQSQFFAVGGTWVENDTNIPSGESLARQFFFGQRFFLKHFGLKSKIFWLPDTFGYSSQMPQLCRLSGIDKFLTQKLSWNNINSFPHSTFNWAGIDGSQLLTHMPPGNTYTADSHFGDVLRTAKQNKTPEYYGSGLMLYGKGDGGGGPTEEMLQKMRRIRSMNNRNGNVIPKLQVGITVDEFYDDILKRTNQGHDLPTWSGELYFEFHRGTYTSQAQTKKLMRLSEIKLHDLEWIAAKTSVLYPDSYKYPSKQINELWENVLLCQFHDVLPGSCIEMVYKYEAVPMLHNVVKECTSLIDKTVQFLQSQSKADLVEMRTLGYDDYIVLANGKLKVIICKKTGVITSITDETLGVEYLDFVIYDDKPLGWQAWDTELYSVNQYKYVTKPKKVQVSCNTKEKCAVEVIFQISEKCKIKSVISLNATADAKLSKVDISTTVENWDARNKFLKVEFPVNIRNDFASYETQFGITKRPTHYNTSWDVAKFEVCHHKFADYSEYSKGVSILNDCKYGFSTHGNLMRLSLLRSPKAPDAHADMGTHEIKYAIYPHRGALSSDTVKLAHEFNYCFKYKLPKDIGMNFDDIISISGDENVILSNIKRGEDEQSIVVRVYESLGGESFASLNTTLNLKRIEKVDNLEMKVYNRIPIKLRPFEIASFRLYF